Protein AF-0000000087535619 (afdb_homodimer)

Secondary structure (DSSP, 8-state):
--TTSEEEEEEEHHHHHHHHHTTSEE-GGGGSPP---HHHHHHHHHHHHTT----EEEEEE------TTS-TTPPPEEEEE-HHHHHHHHHHHH---EE-TT--EE---EEE-TT--TTS--EEE--HHHHH-TTSBS-GGGGGSTT--HHHHHHHHHHHSTT---TTHHHHHHHHHGGGG-EEEEEEE-TTB-HHHHHHHHHHHTTTS----HHHHHHHHHHH-TTTTHHHHHHHHHHHHHHHH-TTHHHHHHHH-HHHHTSHHHHHHGGGGG----S----HHHHHHHHHHHHH----HHHHHHHHTTB----SB--GGGB-HHHHHHHHHHHHHHHHHHHSHHHHHHHHHHHHHTT--SGGG---HHHHHHHHHHHHHHHHTT--HHHHHHHHHHHHHHHHHHTTTTTTHHHHHHHHHHHHHHH-HHHHHHHHHHHHS-HHIIIIIHHHHTT---SS-HHHHHHHHHHHHHTPBPTTSSSBHHHHHHTTPPPEESS-HHHHHHTT---HHHHT-GGGEE---HHHHHHHTT--HHHHHHHHHHHH-HHHHHHHHHHTT--GGGGS--TTHHHHHHHHHHHHHHHHHHHHHHH-/--TTSEEEEEEEHHHHHHHHHTTSEE-GGGGSPP---HHHHHHHHHHHHTT----EEEEEE------TTS-TTPPPEEEEE-HHHHHHHHHHHH---EE-TT--EE---EEE-TT--TTS--EEE--HHHHH-TTSBS-GGGGGSTT--HHHHHHHHHHHSTT---TTHHHHHHHHHGGGG-EEEEEEE-TTB-HHHHHHHHHHHTTTS----HHHHHHHHHHH-TTTTHHHHHHHHHHHHHHHH-TTHHHHHHHH-HHHHTSHHHHHHGGGGG----S----HHHHHHHHHHHHH----HHHHHHHHTTB----SB--GGGB-HHHHHHHHHHHHHHHHHHHSHHHHHHHHHHHHHTT--SGGG---HHHHHHHHHHHHHHHHTT--HHHHHHHHHHHHHHHHHHTTTTTTHHHHHHHHHHHHHHH-HHHHHHHHHHHHS-HHIIIIIHHHHTT---SS-HHHHHHHHHHHHHTPBPTTSSSBHHHHHHTTPPPEESS-HHHHHHTT---HHHHT-GGGEE---HHHHHHHTT--HHHHHHHHHHHH-HHHHHHHHHHTT--THHHH--TTHHHHHHHHHHHHHHHHHHHHHHH-

Structure (mmCIF, N/CA/C/O backbone):
data_AF-0000000087535619-model_v1
#
loop_
_entity.id
_entity.type
_entity.pdbx_description
1 polymer 'DUF262 domain-containing protein'
#
loop_
_atom_site.group_PDB
_atom_site.id
_atom_site.type_symbol
_atom_site.label_atom_id
_atom_site.label_alt_id
_atom_site.label_comp_id
_atom_site.label_asym_id
_atom_site.label_entity_id
_atom_site.label_seq_id
_atom_site.pdbx_PDB_ins_code
_atom_site.Cartn_x
_atom_site.Cartn_y
_atom_site.Cartn_z
_atom_site.occupancy
_atom_site.B_iso_or_equiv
_atom_site.auth_seq_id
_atom_site.auth_comp_id
_atom_site.auth_asym_id
_atom_site.auth_atom_id
_atom_site.pdbx_PDB_model_num
ATOM 1 N N . MET A 1 1 ? 30.078 15.594 -16.688 1 41.41 1 MET A N 1
ATOM 2 C CA . MET A 1 1 ? 29.141 14.672 -16.047 1 41.41 1 MET A CA 1
ATOM 3 C C . MET A 1 1 ? 28.625 15.25 -14.734 1 41.41 1 MET A C 1
ATOM 5 O O . MET A 1 1 ? 29.375 15.836 -13.969 1 41.41 1 MET A O 1
ATOM 9 N N . LYS A 1 2 ? 27.453 15.523 -14.711 1 54.81 2 LYS A N 1
ATOM 10 C CA . LYS A 1 2 ? 26.781 16 -13.508 1 54.81 2 LYS A CA 1
ATOM 11 C C . LYS A 1 2 ? 27.172 15.172 -12.289 1 54.81 2 LYS A C 1
ATOM 13 O O . LYS A 1 2 ? 26.312 14.641 -11.586 1 54.81 2 LYS A O 1
ATOM 18 N N . SER A 1 3 ? 28.438 14.633 -12.328 1 57.56 3 SER A N 1
ATOM 19 C CA . SER A 1 3 ? 29.031 13.609 -11.492 1 57.56 3 SER A CA 1
ATOM 20 C C . SER A 1 3 ? 29.047 14.023 -10.023 1 57.56 3 SER A C 1
ATOM 22 O O . SER A 1 3 ? 29.281 13.203 -9.141 1 57.56 3 SER A O 1
ATOM 24 N N . ASP A 1 4 ? 28.453 15.18 -9.711 1 75 4 ASP A N 1
ATOM 25 C CA . ASP A 1 4 ? 28.734 15.633 -8.352 1 75 4 ASP A CA 1
ATOM 26 C C . ASP A 1 4 ? 27.453 15.711 -7.527 1 75 4 ASP A C 1
ATOM 28 O O . ASP A 1 4 ? 27.422 16.328 -6.465 1 75 4 ASP A O 1
ATOM 32 N N . ASN A 1 5 ? 26.422 14.93 -8.07 1 89.12 5 ASN A N 1
ATOM 33 C CA . ASN A 1 5 ? 25.141 15.109 -7.391 1 89.12 5 ASN A CA 1
ATOM 34 C C . ASN A 1 5 ? 24.984 14.141 -6.219 1 89.12 5 ASN A C 1
ATOM 36 O O . ASN A 1 5 ? 24.172 14.375 -5.324 1 89.12 5 ASN A O 1
ATOM 40 N N . TYR A 1 6 ? 25.75 13.07 -6.238 1 92.75 6 TYR A N 1
ATOM 41 C CA . TYR A 1 6 ? 25.641 12.133 -5.129 1 92.75 6 TYR A CA 1
ATOM 42 C C . TYR A 1 6 ? 26.891 11.258 -5.035 1 92.75 6 TYR A C 1
ATOM 44 O O . TYR A 1 6 ? 27.703 11.227 -5.961 1 92.75 6 TYR A O 1
ATOM 52 N N . LYS A 1 7 ? 27.141 10.688 -3.967 1 93.69 7 LYS A N 1
ATOM 53 C CA . LYS A 1 7 ? 28.203 9.711 -3.717 1 93.69 7 LYS A CA 1
ATOM 54 C C . LYS A 1 7 ? 27.656 8.492 -2.982 1 93.69 7 LYS A C 1
ATOM 56 O O . LYS A 1 7 ? 26.75 8.602 -2.162 1 93.69 7 LYS A O 1
ATOM 61 N N . ILE A 1 8 ? 28.172 7.289 -3.355 1 94.56 8 ILE A N 1
ATOM 62 C CA . ILE A 1 8 ? 27.812 6.055 -2.668 1 94.56 8 ILE A CA 1
ATOM 63 C C . ILE A 1 8 ? 28.906 5.676 -1.682 1 94.56 8 ILE A C 1
ATOM 65 O O . ILE A 1 8 ? 30.094 5.613 -2.049 1 94.56 8 ILE A O 1
ATOM 69 N N . THR A 1 9 ? 28.547 5.527 -0.425 1 94.31 9 THR A N 1
ATOM 70 C CA . THR A 1 9 ? 29.5 5.172 0.62 1 94.31 9 THR A CA 1
ATOM 71 C C . THR A 1 9 ? 28.875 4.211 1.622 1 94.31 9 THR A C 1
ATOM 73 O O . THR A 1 9 ? 27.828 3.623 1.352 1 94.31 9 THR A O 1
ATOM 76 N N . GLN A 1 10 ? 29.594 3.828 2.637 1 95.56 10 GLN A N 1
ATOM 77 C CA . GLN A 1 10 ? 29.062 2.98 3.699 1 95.56 10 GLN A CA 1
ATOM 78 C C . GLN A 1 10 ? 29.484 3.492 5.074 1 95.56 10 GLN A C 1
ATOM 80 O O . GLN A 1 10 ? 30.562 4.082 5.219 1 95.56 10 GLN A O 1
ATOM 85 N N . TYR A 1 11 ? 28.609 3.412 6.055 1 95.88 11 TYR A N 1
ATOM 86 C CA . TYR A 1 11 ? 28.875 3.721 7.457 1 95.88 11 TYR A CA 1
ATOM 87 C C . TYR A 1 11 ? 28.594 2.51 8.336 1 95.88 11 TYR A C 1
ATOM 89 O O . TYR A 1 11 ? 27.703 1.706 8.047 1 95.88 11 TYR A O 1
ATOM 97 N N . SER A 1 12 ? 29.406 2.371 9.375 1 96.81 12 SER A N 1
ATOM 98 C CA . SER A 1 12 ? 29.031 1.386 10.391 1 96.81 12 SER A CA 1
ATOM 99 C C . SER A 1 12 ? 27.828 1.844 11.195 1 96.81 12 SER A C 1
ATOM 101 O O . SER A 1 12 ? 27.516 3.037 11.242 1 96.81 12 SER A O 1
ATOM 103 N N . VAL A 1 13 ? 27.141 0.884 11.805 1 96.94 13 VAL A N 1
ATOM 104 C CA . VAL A 1 13 ? 26.016 1.214 12.672 1 96.94 13 VAL A CA 1
ATOM 105 C C . VAL A 1 13 ? 26.484 2.174 13.766 1 96.94 13 VAL A C 1
ATOM 107 O O . VAL A 1 13 ? 25.797 3.16 14.062 1 96.94 13 VAL A O 1
ATOM 110 N N . SER A 1 14 ? 27.656 1.92 14.305 1 96.5 14 SER A N 1
ATOM 111 C CA . SER A 1 14 ? 28.203 2.781 15.344 1 96.5 14 SER A CA 1
ATOM 112 C C . SER A 1 14 ? 28.406 4.203 14.836 1 96.5 14 SER A C 1
ATOM 114 O O . SER A 1 14 ? 28.094 5.172 15.531 1 96.5 14 SER A O 1
ATOM 116 N N . SER A 1 15 ? 28.906 4.367 13.633 1 95.44 15 SER A N 1
ATOM 117 C CA . SER A 1 15 ? 29.125 5.684 13.047 1 95.44 15 SER A CA 1
ATOM 118 C C . SER A 1 15 ? 27.812 6.43 12.844 1 95.44 15 SER A C 1
ATOM 120 O O . SER A 1 15 ? 27.734 7.625 13.125 1 95.44 15 SER A O 1
ATOM 122 N N . ILE A 1 16 ? 26.844 5.746 12.383 1 95.25 16 ILE A N 1
ATOM 123 C CA . ILE A 1 16 ? 25.531 6.344 12.133 1 95.25 16 ILE A CA 1
ATOM 124 C C . ILE A 1 16 ? 24.953 6.875 13.438 1 95.25 16 ILE A C 1
ATOM 126 O O . ILE A 1 16 ? 24.484 8.016 13.5 1 95.25 16 ILE A O 1
ATOM 130 N N . LEU A 1 17 ? 25 6.043 14.492 1 94.38 17 LEU A N 1
ATOM 131 C CA . LEU A 1 17 ? 24.469 6.438 15.789 1 94.38 17 LEU A CA 1
ATOM 132 C C . LEU A 1 17 ? 25.219 7.641 16.344 1 94.38 17 LEU A C 1
ATOM 134 O O . LEU A 1 17 ? 24.609 8.57 16.875 1 94.38 17 LEU A O 1
ATOM 138 N N . ASN A 1 18 ? 26.516 7.637 16.156 1 92.5 18 ASN A N 1
ATOM 139 C CA . ASN A 1 18 ? 27.344 8.75 16.625 1 92.5 18 ASN A CA 1
ATOM 140 C C . ASN A 1 18 ? 27.016 10.031 15.859 1 92.5 18 ASN A C 1
ATOM 142 O O . ASN A 1 18 ? 26.938 11.109 16.453 1 92.5 18 ASN A O 1
ATOM 146 N N . TYR A 1 19 ? 26.812 9.891 14.555 1 89.44 19 TYR A N 1
ATOM 147 C CA . TYR A 1 19 ? 26.5 11.055 13.727 1 89.44 19 TYR A CA 1
ATOM 148 C C . TYR A 1 19 ? 25.172 11.664 14.148 1 89.44 19 TYR A C 1
ATOM 150 O O . TYR A 1 19 ? 25.016 12.891 14.18 1 89.44 19 TYR A O 1
ATOM 158 N N . VAL A 1 20 ? 24.25 10.891 14.531 1 86.19 20 VAL A N 1
ATOM 159 C CA . VAL A 1 20 ? 22.922 11.375 14.93 1 86.19 20 VAL A CA 1
ATOM 160 C C . VAL A 1 20 ? 23 11.992 16.328 1 86.19 20 VAL A C 1
ATOM 162 O O . VAL A 1 20 ? 22.484 13.094 16.547 1 86.19 20 VAL A O 1
ATOM 165 N N . GLU A 1 21 ? 23.703 11.344 17.188 1 85.06 21 GLU A N 1
ATOM 166 C CA . GLU A 1 21 ? 23.828 11.828 18.547 1 85.06 21 GLU A CA 1
ATOM 167 C C . GLU A 1 21 ? 24.562 13.172 18.609 1 85.06 21 GLU A C 1
ATOM 169 O O . GLU A 1 21 ? 24.25 14.023 19.438 1 85.06 21 GLU A O 1
ATOM 174 N N . ASN A 1 22 ? 25.484 13.305 17.656 1 81.12 22 ASN A N 1
ATOM 175 C CA . ASN A 1 22 ? 26.266 14.539 17.641 1 81.12 22 ASN A CA 1
ATOM 176 C C . ASN A 1 22 ? 25.656 15.57 16.703 1 81.12 22 ASN A C 1
ATOM 178 O O . ASN A 1 22 ? 26.328 16.531 16.312 1 81.12 22 ASN A O 1
ATOM 182 N N . SER A 1 23 ? 24.453 15.289 16.156 1 75.5 23 SER A N 1
ATOM 183 C CA . SER A 1 23 ? 23.672 16.219 15.336 1 75.5 23 SER A CA 1
ATOM 184 C C . SER A 1 23 ? 24.344 16.469 13.992 1 75.5 23 SER A C 1
ATOM 186 O O . SER A 1 23 ? 24.188 17.547 13.406 1 75.5 23 SER A O 1
ATOM 188 N N . GLN A 1 24 ? 25.219 15.547 13.664 1 78.38 24 GLN A N 1
ATOM 189 C CA . GLN A 1 24 ? 25.797 15.625 12.336 1 78.38 24 GLN A CA 1
ATOM 190 C C . GLN A 1 24 ? 24.812 15.133 11.273 1 78.38 24 GLN A C 1
ATOM 192 O O . GLN A 1 24 ? 24.859 15.57 10.125 1 78.38 24 GLN A O 1
ATOM 197 N N . ILE A 1 25 ? 24 14.242 11.688 1 80.12 25 ILE A N 1
ATOM 198 C CA . ILE A 1 25 ? 22.875 13.805 10.859 1 80.12 25 ILE A CA 1
ATOM 199 C C . ILE A 1 25 ? 21.562 14.094 11.586 1 80.12 25 ILE A C 1
ATOM 201 O O . ILE A 1 25 ? 21.344 13.633 12.711 1 80.12 25 ILE A O 1
ATOM 205 N N . ALA A 1 26 ? 20.828 14.891 10.914 1 76.25 26 ALA A N 1
ATOM 206 C CA . ALA A 1 26 ? 19.516 15.188 11.477 1 76.25 26 ALA A CA 1
ATOM 207 C C . ALA A 1 26 ? 18.453 14.227 10.953 1 76.25 26 ALA A C 1
ATOM 209 O O . ALA A 1 26 ? 18.469 13.859 9.773 1 76.25 26 ALA A O 1
ATOM 210 N N . ILE A 1 27 ? 17.547 13.773 11.797 1 72.94 27 ILE A N 1
ATOM 211 C CA . ILE A 1 27 ? 16.422 12.938 11.422 1 72.94 27 ILE A CA 1
ATOM 212 C C . ILE A 1 27 ? 15.133 13.758 11.453 1 72.94 27 ILE A C 1
ATOM 214 O O . ILE A 1 27 ? 14.672 14.164 12.523 1 72.94 27 ILE A O 1
ATOM 218 N N . PRO A 1 28 ? 14.672 13.992 10.227 1 59.19 28 PRO A N 1
ATOM 219 C CA . PRO A 1 28 ? 13.461 14.812 10.203 1 59.19 28 PRO A CA 1
ATOM 220 C C . PRO A 1 28 ? 12.367 14.281 11.125 1 59.19 28 PRO A C 1
ATOM 222 O O . PRO A 1 28 ? 11.68 15.062 11.789 1 59.19 28 PRO A O 1
ATOM 225 N N . GLU A 1 29 ? 12.047 12.844 11.047 1 53.56 29 GLU A N 1
ATOM 226 C CA . GLU A 1 29 ? 10.883 12.25 11.695 1 53.56 29 GLU A CA 1
ATOM 227 C C . GLU A 1 29 ? 11.094 12.125 13.203 1 53.56 29 GLU A C 1
ATOM 229 O O . GLU A 1 29 ? 10.242 11.594 13.914 1 53.56 29 GLU A O 1
ATOM 234 N N . ILE A 1 30 ? 12.25 12.43 13.766 1 46.94 30 ILE A N 1
ATOM 235 C CA . ILE A 1 30 ? 12.344 12.211 15.203 1 46.94 30 ILE A CA 1
ATOM 236 C C . ILE A 1 30 ? 11.141 12.836 15.906 1 46.94 30 ILE A C 1
ATOM 238 O O . ILE A 1 30 ? 10.68 12.328 16.938 1 46.94 30 ILE A O 1
ATOM 242 N N . GLN A 1 31 ? 10.578 13.75 15.188 1 47.38 31 GLN A N 1
ATOM 243 C CA . GLN A 1 31 ? 9.477 14.406 15.875 1 47.38 31 GLN A CA 1
ATOM 244 C C . GLN A 1 31 ? 8.125 13.859 15.406 1 47.38 31 GLN A C 1
ATOM 246 O O . GLN A 1 31 ? 7.074 14.391 15.766 1 4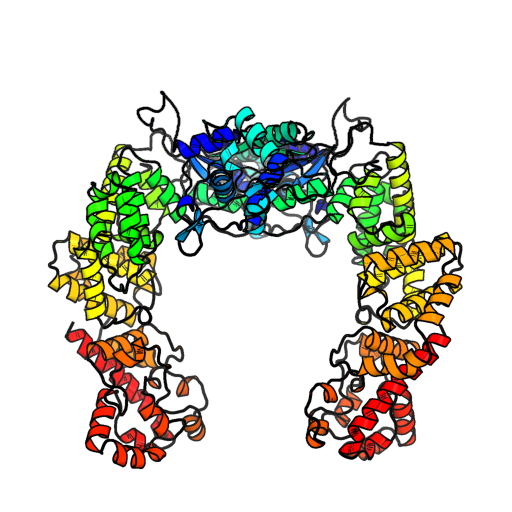7.38 31 GLN A O 1
ATOM 251 N N . ARG A 1 32 ? 8.219 12.789 14.539 1 58.06 32 ARG A N 1
ATOM 252 C CA . ARG A 1 32 ? 6.969 12.133 14.156 1 58.06 32 ARG A CA 1
ATOM 253 C C . ARG A 1 32 ? 6.789 10.812 14.898 1 58.06 32 ARG A C 1
ATOM 255 O O . ARG A 1 32 ? 7.766 10.227 15.367 1 58.06 32 ARG A O 1
ATOM 262 N N . PRO A 1 33 ? 5.586 10.625 15.078 1 65.12 33 PRO A N 1
ATOM 263 C CA . PRO A 1 33 ? 5.352 9.32 15.711 1 65.12 33 PRO A CA 1
ATOM 264 C C . PRO A 1 33 ? 6.105 8.188 15.016 1 65.12 33 PRO A C 1
ATOM 266 O O . PRO A 1 33 ? 6.211 8.172 13.789 1 65.12 33 PRO A O 1
ATOM 269 N N . PHE A 1 34 ? 6.918 7.57 15.852 1 80.06 34 PHE A N 1
ATOM 270 C CA . PHE A 1 34 ? 7.57 6.352 15.398 1 80.06 34 PHE A CA 1
ATOM 271 C C . PHE A 1 34 ? 6.547 5.336 14.906 1 80.06 34 PHE A C 1
ATOM 273 O O . PHE A 1 34 ? 5.598 5.008 15.625 1 80.06 34 PHE A O 1
ATOM 280 N N . VAL A 1 35 ? 6.684 4.848 13.664 1 72.81 35 VAL A N 1
ATOM 281 C CA . VAL A 1 35 ? 5.598 4.09 13.047 1 72.81 35 VAL A CA 1
ATOM 282 C C . VAL A 1 35 ? 5.855 2.594 13.211 1 72.81 35 VAL A C 1
ATOM 284 O O . VAL A 1 35 ? 4.93 1.783 13.109 1 72.81 35 VAL A O 1
ATOM 287 N N . TRP A 1 36 ? 7.09 2.154 13.453 1 83.19 36 TRP A N 1
ATOM 288 C CA . TRP A 1 36 ? 7.379 0.731 13.586 1 83.19 36 TRP A CA 1
ATOM 289 C C . TRP A 1 36 ? 6.809 0.183 14.891 1 83.19 36 TRP A C 1
ATOM 291 O O . TRP A 1 36 ? 6.855 0.851 15.93 1 83.19 36 TRP A O 1
ATOM 301 N N . LYS A 1 37 ? 6.355 -1.016 14.867 1 82.31 37 LYS A N 1
ATOM 302 C CA . LYS A 1 37 ? 6.016 -1.751 16.078 1 82.31 37 LYS A CA 1
ATOM 303 C C . LYS A 1 37 ? 7.254 -2.4 16.688 1 82.31 37 LYS A C 1
ATOM 305 O O . LYS A 1 37 ? 8.297 -2.496 16.047 1 82.31 37 LYS A O 1
ATOM 310 N N . GLY A 1 38 ? 7.059 -2.77 17.938 1 89.88 38 GLY A N 1
ATOM 311 C CA . GLY A 1 38 ? 8.172 -3.406 18.625 1 89.88 38 GLY A CA 1
ATOM 312 C C . GLY A 1 38 ? 8.734 -4.598 17.875 1 89.88 38 GLY A C 1
ATOM 313 O O . GLY A 1 38 ? 9.953 -4.816 17.891 1 89.88 38 GLY A O 1
ATOM 314 N N . GLU A 1 39 ? 7.918 -5.273 17.125 1 89.12 39 GLU A N 1
ATOM 315 C CA . GLU A 1 39 ? 8.336 -6.48 16.422 1 89.12 39 GLU A CA 1
ATOM 316 C C . GLU A 1 39 ? 9.281 -6.148 15.273 1 89.12 39 GLU A C 1
ATOM 318 O O . GLU A 1 39 ? 10.188 -6.918 14.961 1 89.12 39 GLU A O 1
ATOM 323 N N . GLU A 1 40 ? 9.023 -5.062 14.602 1 87.38 40 GLU A N 1
ATOM 324 C CA . GLU A 1 40 ? 9.922 -4.641 13.531 1 87.38 40 GLU A CA 1
ATOM 325 C C . GLU A 1 40 ? 11.289 -4.246 14.078 1 87.38 40 GLU A C 1
ATOM 327 O O . GLU A 1 40 ? 12.32 -4.531 13.461 1 87.38 40 GLU A O 1
ATOM 332 N N . VAL A 1 41 ? 11.258 -3.645 15.219 1 93.75 41 VAL A N 1
ATOM 333 C CA . VAL A 1 41 ? 12.508 -3.27 15.875 1 93.75 41 VAL A CA 1
ATOM 334 C C . VAL A 1 41 ? 13.281 -4.523 16.266 1 93.75 41 VAL A C 1
ATOM 336 O O . VAL A 1 41 ? 14.492 -4.617 16.031 1 93.75 41 VAL A O 1
ATOM 339 N N . ARG A 1 42 ? 12.547 -5.434 16.844 1 93.94 42 ARG A N 1
ATOM 340 C CA . ARG A 1 42 ? 13.141 -6.707 17.234 1 93.94 42 ARG A CA 1
ATOM 341 C C . ARG A 1 42 ? 13.758 -7.41 16.031 1 93.94 42 ARG A C 1
ATOM 343 O O . ARG A 1 42 ? 14.875 -7.922 16.109 1 93.94 42 ARG A O 1
ATOM 350 N N . ALA A 1 43 ? 13.055 -7.43 14.945 1 90.88 43 ALA A N 1
ATOM 351 C CA . ALA A 1 43 ? 13.531 -8.086 13.727 1 90.88 43 ALA A CA 1
ATOM 352 C C . ALA A 1 43 ? 14.797 -7.418 13.203 1 90.88 43 ALA A C 1
ATOM 354 O O . ALA A 1 43 ? 15.703 -8.094 12.711 1 90.88 43 ALA A O 1
ATOM 355 N N . LEU A 1 44 ? 14.852 -6.105 13.25 1 94.19 44 LEU A N 1
ATOM 356 C CA . LEU A 1 44 ? 16.031 -5.359 12.836 1 94.19 44 LEU A CA 1
ATOM 357 C C . LEU A 1 44 ? 17.25 -5.785 13.656 1 94.19 44 LEU A C 1
ATOM 359 O O . LEU A 1 44 ? 18.312 -6.047 13.094 1 94.19 44 LEU A O 1
ATOM 363 N N . ILE A 1 45 ? 17.094 -5.922 14.938 1 96.06 45 ILE A N 1
ATOM 364 C CA . ILE A 1 45 ? 18.188 -6.309 15.828 1 96.06 45 ILE A CA 1
ATOM 365 C C . ILE A 1 45 ? 18.609 -7.746 15.539 1 96.06 45 ILE A C 1
ATOM 367 O O . ILE A 1 45 ? 19.797 -8.055 15.484 1 96.06 45 ILE A O 1
ATOM 371 N N . ASP A 1 46 ? 17.609 -8.523 15.391 1 93.88 46 ASP A N 1
ATOM 372 C CA . ASP A 1 46 ? 17.891 -9.914 15.062 1 93.88 46 ASP A CA 1
ATOM 373 C C . ASP A 1 46 ? 18.688 -10.023 13.766 1 93.88 46 ASP A C 1
ATOM 375 O O . ASP A 1 46 ? 19.594 -10.852 13.656 1 93.88 46 ASP A O 1
ATOM 379 N N . SER A 1 47 ? 18.297 -9.227 12.75 1 92.62 47 SER A N 1
ATOM 380 C CA . SER A 1 47 ? 19.047 -9.211 11.492 1 92.62 47 SER A CA 1
ATOM 381 C C . SER A 1 47 ? 20.516 -8.867 11.719 1 92.62 47 SER A C 1
ATOM 383 O O . SER A 1 47 ? 21.391 -9.555 11.211 1 92.62 47 SER A O 1
ATOM 385 N N . LEU A 1 48 ? 20.734 -7.906 12.484 1 95.94 48 LEU A N 1
ATOM 386 C CA . LEU A 1 48 ? 22.109 -7.484 12.758 1 95.94 48 LEU A CA 1
ATOM 387 C C . LEU A 1 48 ? 22.859 -8.57 13.516 1 95.94 48 LEU A C 1
ATOM 389 O O . LEU A 1 48 ? 24.031 -8.836 13.219 1 95.94 48 LEU A O 1
ATOM 393 N N . TYR A 1 49 ? 22.219 -9.18 14.453 1 95.44 49 TYR A N 1
ATOM 394 C CA . TYR A 1 49 ? 22.828 -10.242 15.242 1 95.44 49 TYR A CA 1
ATOM 395 C C . TYR A 1 49 ? 23.234 -11.414 14.352 1 95.44 49 TYR A C 1
ATOM 397 O O . TYR A 1 49 ? 24.297 -12.016 14.562 1 95.44 49 TYR A O 1
ATOM 405 N N . GLU A 1 50 ? 22.406 -11.695 13.383 1 91.25 50 GLU A N 1
ATOM 406 C CA . GLU A 1 50 ? 22.656 -12.812 12.477 1 91.25 50 GLU A CA 1
ATOM 407 C C . GLU A 1 50 ? 23.609 -12.422 11.359 1 91.25 50 GLU A C 1
ATOM 409 O O . GLU A 1 50 ? 23.953 -13.25 10.516 1 91.25 50 GLU A O 1
ATOM 414 N N . GLY A 1 51 ? 23.969 -11.148 11.32 1 93.62 51 GLY A N 1
ATOM 415 C CA . GLY A 1 51 ? 24.922 -10.672 10.32 1 93.62 51 GLY A CA 1
ATOM 416 C C . GLY A 1 51 ? 24.266 -10.391 8.977 1 93.62 51 GLY A C 1
ATOM 417 O O . GLY A 1 51 ? 24.906 -10.562 7.934 1 93.62 51 GLY A O 1
ATOM 418 N N . TYR A 1 52 ? 22.984 -10.07 8.938 1 92.38 52 TYR A N 1
ATOM 419 C CA . TYR A 1 52 ? 22.281 -9.742 7.707 1 92.38 52 TYR A CA 1
ATOM 420 C C . TYR A 1 52 ? 22.312 -8.242 7.438 1 92.38 52 TYR A C 1
ATOM 422 O O . TYR A 1 52 ? 22.406 -7.438 8.367 1 92.38 52 TYR A O 1
ATOM 430 N N . PRO A 1 53 ? 22.281 -7.902 6.117 1 93.69 53 PRO A N 1
ATOM 431 C CA . PRO A 1 53 ? 22.188 -6.469 5.824 1 93.69 53 PRO A CA 1
ATOM 432 C C . PRO A 1 53 ? 20.828 -5.883 6.211 1 93.69 53 PRO A C 1
ATOM 434 O O . PRO A 1 53 ? 19.844 -6.609 6.289 1 93.69 53 PRO A O 1
ATOM 437 N N . ILE A 1 54 ? 20.812 -4.613 6.445 1 93.19 54 ILE A N 1
ATOM 438 C CA . ILE A 1 54 ? 19.562 -3.996 6.859 1 93.19 54 ILE A CA 1
ATOM 439 C C . ILE A 1 54 ? 19.141 -2.938 5.836 1 93.19 54 ILE A C 1
ATOM 441 O O . ILE A 1 54 ? 18.375 -2.025 6.156 1 93.19 54 ILE A O 1
ATOM 445 N N . GLY A 1 55 ? 19.656 -3.004 4.613 1 91.44 55 GLY A N 1
ATOM 446 C CA . GLY A 1 55 ? 19.297 -2.057 3.57 1 91.44 55 GLY A CA 1
ATOM 447 C C . GLY A 1 55 ? 20.281 -0.916 3.436 1 91.44 55 GLY A C 1
ATOM 448 O O . GLY A 1 55 ? 21.484 -1.106 3.619 1 91.44 55 GLY A O 1
ATOM 449 N N . TYR A 1 56 ? 19.828 0.228 2.908 1 93.19 56 TYR A N 1
ATOM 450 C CA . TYR A 1 56 ? 20.672 1.408 2.723 1 93.19 56 TYR A CA 1
ATOM 451 C C . TYR A 1 56 ? 19.953 2.666 3.203 1 93.19 56 TYR A C 1
ATOM 453 O O . TYR A 1 56 ? 18.75 2.637 3.482 1 93.19 56 TYR A O 1
ATOM 461 N N . LEU A 1 57 ? 20.75 3.717 3.379 1 93.81 57 LEU A N 1
ATOM 462 C CA . LEU A 1 57 ? 20.234 5.02 3.797 1 93.81 57 LEU A CA 1
ATOM 463 C C . LEU A 1 57 ? 20.5 6.07 2.721 1 93.81 57 LEU A C 1
ATOM 465 O O . LEU A 1 57 ? 21.391 5.914 1.893 1 93.81 57 LEU A O 1
ATOM 469 N N . ILE A 1 58 ? 19.703 7.094 2.697 1 91.31 58 ILE A N 1
ATOM 470 C CA . ILE A 1 58 ? 19.953 8.266 1.866 1 91.31 58 ILE A CA 1
ATOM 471 C C . ILE A 1 58 ? 20.078 9.508 2.75 1 91.31 58 ILE A C 1
ATOM 473 O O . ILE A 1 58 ? 19.188 9.789 3.564 1 91.31 58 ILE A O 1
ATOM 477 N N . VAL A 1 59 ? 21.188 10.211 2.652 1 91.56 59 VAL A N 1
ATOM 478 C CA . VAL A 1 59 ? 21.406 11.445 3.402 1 91.56 59 VAL A CA 1
ATOM 479 C C . VAL A 1 59 ? 21.641 12.602 2.438 1 91.56 59 VAL A C 1
ATOM 481 O O . VAL A 1 59 ? 22.141 12.398 1.329 1 91.56 59 VAL A O 1
ATOM 484 N N . TRP A 1 60 ? 21.234 13.812 2.771 1 87.19 60 TRP A N 1
ATOM 485 C CA . TRP A 1 60 ? 21.406 15.031 1.992 1 87.19 60 TRP A CA 1
ATOM 486 C C . TRP A 1 60 ? 22.344 16 2.705 1 87.19 60 TRP A C 1
ATOM 488 O O . TRP A 1 60 ? 22.109 16.359 3.863 1 87.19 60 TRP A O 1
ATOM 498 N N . GLN A 1 61 ? 23.375 16.375 1.983 1 81.19 61 GLN A N 1
ATOM 499 C CA . GLN A 1 61 ? 24.344 17.297 2.568 1 81.19 61 GLN A CA 1
ATOM 500 C C . GLN A 1 61 ? 23.797 18.719 2.607 1 81.19 61 GLN A C 1
ATOM 502 O O . GLN A 1 61 ? 23.234 19.203 1.62 1 81.19 61 GLN A O 1
ATOM 507 N N . ASN A 1 62 ? 23.359 19.312 3.66 1 63.06 62 ASN A N 1
ATOM 508 C CA . ASN A 1 62 ? 22.734 20.641 3.75 1 63.06 62 ASN A CA 1
ATOM 509 C C . ASN A 1 62 ? 23.734 21.75 3.451 1 63.06 62 ASN A C 1
ATOM 511 O O . ASN A 1 62 ? 23.406 22.719 2.77 1 63.06 62 ASN A O 1
ATOM 515 N N . SER A 1 63 ? 24.547 22.391 4.344 1 56.59 63 SER A N 1
ATOM 516 C CA . SER A 1 63 ? 25.375 23.578 4.152 1 56.59 63 SER A CA 1
ATOM 517 C C . SER A 1 63 ? 26.859 23.219 4.223 1 56.59 63 SER A C 1
ATOM 519 O O . SER A 1 63 ? 27.219 22.156 4.73 1 56.59 63 SER A O 1
ATOM 521 N N . GLN A 1 64 ? 27.656 24.016 3.332 1 47.91 64 GLN A N 1
ATOM 522 C CA . GLN A 1 64 ? 29.109 24.094 3.51 1 47.91 64 GLN A CA 1
ATOM 523 C C . GLN A 1 64 ? 29.469 24.5 4.934 1 47.91 64 GLN A C 1
ATOM 525 O O . GLN A 1 64 ? 30.641 24.672 5.258 1 47.91 64 GLN A O 1
ATOM 530 N N . VAL A 1 65 ? 28.609 24.938 5.688 1 38.91 65 VAL A N 1
ATOM 531 C CA . VAL A 1 65 ? 29.078 25.641 6.879 1 38.91 65 VAL A CA 1
ATOM 532 C C . VAL A 1 65 ? 29.75 24.656 7.832 1 38.91 65 VAL A C 1
ATOM 534 O O . VAL A 1 65 ? 29.172 23.625 8.195 1 38.91 65 VAL A O 1
ATOM 537 N N . ARG A 1 66 ? 30.891 25.016 7.973 1 42.16 66 ARG A N 1
ATOM 538 C CA . ARG A 1 66 ? 31.812 24.5 8.977 1 42.16 66 ARG A CA 1
ATOM 539 C C . ARG A 1 66 ? 31.266 24.719 10.383 1 42.16 66 ARG A C 1
ATOM 541 O O . ARG A 1 66 ? 30.875 25.828 10.742 1 42.16 66 ARG A O 1
ATOM 548 N N . VAL A 1 67 ? 30.453 23.797 11 1 38.62 67 VAL A N 1
ATOM 549 C CA . VAL A 1 67 ? 30.031 23.984 12.383 1 38.62 67 VAL A CA 1
ATOM 550 C C . VAL A 1 67 ? 31.25 24.234 13.266 1 38.62 67 VAL A C 1
ATOM 552 O O . VAL A 1 67 ? 32.25 23.484 13.195 1 38.62 67 VAL A O 1
ATOM 555 N N . ARG A 1 68 ? 31.484 25.312 14.086 1 34.31 68 ARG A N 1
ATOM 556 C CA . ARG A 1 68 ? 32.406 25.672 15.148 1 34.31 68 ARG A CA 1
ATOM 557 C C . ARG A 1 68 ? 32.312 24.719 16.328 1 34.31 68 ARG A C 1
ATOM 559 O O . ARG A 1 68 ? 31.203 24.422 16.797 1 34.31 68 ARG A O 1
ATOM 566 N N . GLY A 1 69 ? 33.5 23.844 16.594 1 36.44 69 GLY A N 1
ATOM 567 C CA . GLY A 1 69 ? 33.844 22.875 17.609 1 36.44 69 GLY A CA 1
ATOM 568 C C . GLY A 1 69 ? 33.969 21.453 17.078 1 36.44 69 GLY A C 1
ATOM 569 O O . GLY A 1 69 ? 34.25 20.531 17.828 1 36.44 69 GLY A O 1
ATOM 570 N N . PHE A 1 70 ? 33.031 21.188 16.109 1 38.44 70 PHE A N 1
ATOM 571 C CA . PHE A 1 70 ? 33.406 19.938 15.484 1 38.44 70 PHE A CA 1
ATOM 572 C C . PHE A 1 70 ? 34.719 20.094 14.688 1 38.44 70 PHE A C 1
ATOM 574 O O . PHE A 1 70 ? 35.031 21.203 14.219 1 38.44 70 PHE A O 1
ATOM 581 N N . GLY A 1 71 ? 35.719 19.406 14.969 1 33.22 71 GLY A N 1
ATOM 582 C CA . GLY A 1 71 ? 36.938 19.531 14.18 1 33.22 71 GLY A CA 1
ATOM 583 C C . GLY A 1 71 ? 36.688 20.125 12.805 1 33.22 71 GLY A C 1
ATOM 584 O O . GLY A 1 71 ? 35.531 20.344 12.414 1 33.22 71 GLY A O 1
ATOM 585 N N . LYS A 1 72 ? 37.656 20.703 11.977 1 39.34 72 LYS A N 1
ATOM 586 C CA . LYS A 1 72 ? 37.844 21.578 10.828 1 39.34 72 LYS A CA 1
ATOM 587 C C . LYS A 1 72 ? 36.656 21.5 9.883 1 39.34 72 LYS A C 1
ATOM 589 O O . LYS A 1 72 ? 36.312 22.484 9.203 1 39.34 72 LYS A O 1
ATOM 594 N N . GLY A 1 73 ? 36 20.25 9.156 1 40.62 73 GLY A N 1
ATOM 595 C CA . GLY A 1 73 ? 35.438 20.016 7.832 1 40.62 73 GLY A CA 1
ATOM 596 C C . GLY A 1 73 ? 34.062 19.391 7.871 1 40.62 73 GLY A C 1
ATOM 597 O O . GLY A 1 73 ? 33.562 18.938 6.844 1 40.62 73 GLY A O 1
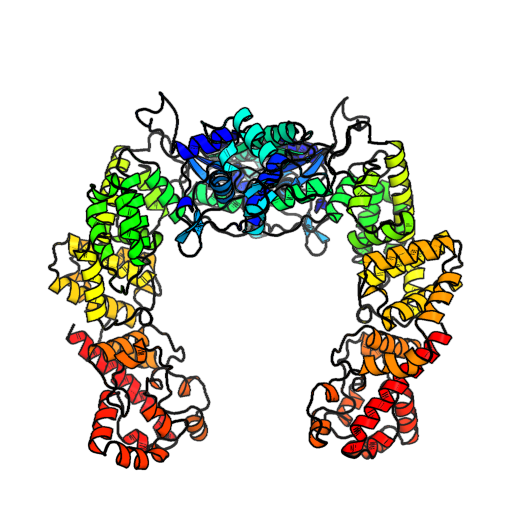ATOM 598 N N . GLY A 1 74 ? 33.375 18.969 8.938 1 50.78 74 GLY A N 1
ATOM 599 C CA . GLY A 1 74 ? 32.344 17.969 8.633 1 50.78 74 GLY A CA 1
ATOM 600 C C . GLY A 1 74 ? 30.984 18.562 8.359 1 50.78 74 GLY A C 1
ATOM 601 O O . GLY A 1 74 ? 30.578 19.516 9.016 1 50.78 74 GLY A O 1
ATOM 602 N N . THR A 1 75 ? 30.297 18.484 7.176 1 60.25 75 THR A N 1
ATOM 603 C CA . THR A 1 75 ? 29.016 18.922 6.633 1 60.25 75 THR A CA 1
ATOM 604 C C . THR A 1 75 ? 27.875 18.188 7.332 1 60.25 75 THR A C 1
ATOM 606 O O . THR A 1 75 ? 27.969 17 7.621 1 60.25 75 THR A O 1
ATOM 609 N N . LYS A 1 76 ? 26.859 19.062 7.98 1 74.62 76 LYS A N 1
ATOM 610 C CA . LYS A 1 76 ? 25.656 18.453 8.531 1 74.62 76 LYS A CA 1
ATOM 611 C C . LYS A 1 76 ? 24.812 17.797 7.438 1 74.62 76 LYS A C 1
ATOM 613 O O . LYS A 1 76 ? 24.781 18.281 6.305 1 74.62 76 LYS A O 1
ATOM 618 N N . LYS A 1 77 ? 24.328 16.656 7.793 1 85.25 77 LYS A N 1
ATOM 619 C CA . LYS A 1 77 ? 23.531 15.898 6.836 1 85.25 77 LYS A CA 1
ATOM 620 C C . LYS A 1 77 ? 22.109 15.68 7.355 1 85.25 77 LYS A C 1
ATOM 622 O O . LYS A 1 77 ? 21.859 15.758 8.562 1 85.25 77 LYS A O 1
ATOM 627 N N . ILE A 1 78 ? 21.234 15.609 6.461 1 81.94 78 ILE A N 1
ATOM 628 C CA . ILE A 1 78 ? 19.844 15.305 6.797 1 81.94 78 ILE A CA 1
ATOM 629 C C . ILE A 1 78 ? 19.484 13.906 6.301 1 81.94 78 ILE A C 1
ATOM 631 O O . ILE A 1 78 ? 19.734 13.578 5.137 1 81.94 78 ILE A O 1
ATOM 635 N N . LEU A 1 79 ? 18.984 13.094 7.207 1 87.69 79 LEU A N 1
ATOM 636 C CA . LEU A 1 79 ? 18.531 11.766 6.812 1 87.69 79 LEU A CA 1
ATOM 637 C C . LEU A 1 79 ? 17.234 11.836 6.023 1 87.69 79 LEU A C 1
ATOM 639 O O . LEU A 1 79 ? 16.203 12.273 6.547 1 87.69 79 LEU A O 1
ATOM 643 N N . ILE A 1 80 ? 17.328 11.398 4.77 1 80.31 80 ILE A N 1
ATOM 644 C CA . ILE A 1 80 ? 16.188 11.492 3.857 1 80.31 80 ILE A CA 1
ATOM 645 C C . ILE A 1 80 ? 15.43 10.164 3.846 1 80.31 80 ILE A C 1
ATOM 647 O O . ILE A 1 80 ? 14.203 10.148 3.73 1 80.31 80 ILE A O 1
ATOM 651 N N . ASP A 1 81 ? 16.141 9.078 3.904 1 83.38 81 ASP A N 1
ATOM 652 C CA . ASP A 1 81 ? 15.57 7.734 3.881 1 83.38 81 ASP A CA 1
ATOM 653 C C . ASP A 1 81 ? 16.219 6.852 4.949 1 83.38 81 ASP A C 1
ATOM 655 O O . ASP A 1 81 ? 17.422 6.926 5.184 1 83.38 81 ASP A O 1
ATOM 659 N N . GLY A 1 82 ? 15.383 6.02 5.543 1 88.06 82 GLY A N 1
ATOM 660 C CA . GLY A 1 82 ? 15.867 5.125 6.582 1 88.06 82 GLY A CA 1
ATOM 661 C C . GLY A 1 82 ? 15.625 5.656 7.984 1 88.06 82 GLY A C 1
ATOM 662 O O . GLY A 1 82 ? 16.234 5.176 8.945 1 88.06 82 GLY A O 1
ATOM 663 N N . GLN A 1 83 ? 14.797 6.59 8.117 1 83.88 83 GLN A N 1
ATOM 664 C CA . GLN A 1 83 ? 14.547 7.242 9.398 1 83.88 83 GLN A CA 1
ATOM 665 C C . GLN A 1 83 ? 14.039 6.25 10.43 1 83.88 83 GLN A C 1
ATOM 667 O O . GLN A 1 83 ? 14.484 6.254 11.578 1 83.88 83 GLN A O 1
ATOM 672 N N . GLN A 1 84 ? 13.133 5.387 10.008 1 84.06 84 GLN A N 1
ATOM 673 C CA . GLN A 1 84 ? 12.578 4.41 10.938 1 84.06 84 GLN A CA 1
ATOM 674 C C . GLN A 1 84 ? 13.648 3.438 11.422 1 84.06 84 GLN A C 1
ATOM 676 O O . GLN A 1 84 ? 13.695 3.104 12.609 1 84.06 84 GLN A O 1
ATOM 681 N N . ARG A 1 85 ? 14.523 3.072 10.508 1 90.88 85 ARG A N 1
ATOM 682 C CA . ARG A 1 85 ? 15.578 2.131 10.875 1 90.88 85 ARG A CA 1
ATOM 683 C C . ARG A 1 85 ? 16.547 2.756 11.867 1 90.88 85 ARG A C 1
ATOM 685 O O . ARG A 1 85 ? 16.906 2.129 12.867 1 90.88 85 ARG A O 1
ATOM 692 N N . VAL A 1 86 ? 16.922 3.961 11.586 1 93.06 86 VAL A N 1
ATOM 693 C CA . VAL A 1 86 ? 17.891 4.637 12.445 1 93.06 86 VAL A CA 1
ATOM 694 C C . VAL A 1 86 ? 17.25 4.922 13.805 1 93.06 86 VAL A C 1
ATOM 696 O O . VAL A 1 86 ? 17.875 4.719 14.852 1 93.06 86 VAL A O 1
ATOM 699 N N . THR A 1 87 ? 16.047 5.371 13.789 1 89.88 87 THR A N 1
ATOM 700 C CA . THR A 1 87 ? 15.336 5.602 15.039 1 89.88 87 THR A CA 1
ATOM 701 C C . THR A 1 87 ? 15.195 4.305 15.828 1 89.88 87 THR A C 1
ATOM 703 O O . THR A 1 87 ? 15.367 4.297 17.047 1 89.88 87 THR A O 1
ATOM 706 N N . ALA A 1 88 ? 14.922 3.219 15.133 1 93.25 88 ALA A N 1
ATOM 707 C CA . ALA A 1 88 ? 14.828 1.909 15.773 1 93.25 88 ALA A CA 1
ATOM 708 C C . ALA A 1 88 ? 16.141 1.531 16.453 1 93.25 88 ALA A C 1
ATOM 710 O O . ALA A 1 88 ? 16.141 1.022 17.578 1 93.25 88 ALA A O 1
ATOM 711 N N . LEU A 1 89 ? 17.203 1.779 15.797 1 96.25 89 LEU A N 1
ATOM 712 C CA . LEU A 1 89 ? 18.531 1.477 16.344 1 96.25 89 LEU A CA 1
ATOM 713 C C . LEU A 1 89 ? 18.812 2.328 17.578 1 96.25 89 LEU A C 1
ATOM 715 O O . LEU A 1 89 ? 19.328 1.827 18.578 1 96.25 89 LEU A O 1
ATOM 719 N N . MET A 1 90 ? 18.469 3.604 17.5 1 94.38 90 MET A N 1
ATOM 720 C CA . MET A 1 90 ? 18.641 4.496 18.641 1 94.38 90 MET A CA 1
ATOM 721 C C . MET A 1 90 ? 17.828 4.027 19.844 1 94.38 90 MET A C 1
ATOM 723 O O . MET A 1 90 ? 18.328 4.012 20.969 1 94.38 90 MET A O 1
ATOM 727 N N . ALA A 1 91 ? 16.641 3.615 19.578 1 93.94 91 ALA A N 1
ATOM 728 C CA . ALA A 1 91 ? 15.758 3.164 20.641 1 93.94 91 ALA A CA 1
ATOM 729 C C . ALA A 1 91 ? 16.266 1.869 21.266 1 93.94 91 ALA A C 1
ATOM 731 O O . ALA A 1 91 ? 16.375 1.767 22.5 1 93.94 91 ALA A O 1
ATOM 732 N N . ALA A 1 92 ? 16.625 0.933 20.469 1 97.06 92 ALA A N 1
ATOM 733 C CA . ALA A 1 92 ? 16.969 -0.405 20.938 1 97.06 92 ALA A CA 1
ATOM 734 C C . ALA A 1 92 ? 18.359 -0.428 21.562 1 97.06 92 ALA A C 1
ATOM 736 O O . ALA A 1 92 ? 18.578 -1.076 22.578 1 97.06 92 ALA A O 1
ATOM 737 N N . LEU A 1 93 ? 19.344 0.298 21 1 97.38 93 LEU A N 1
ATOM 738 C CA . LEU A 1 93 ? 20.734 0.153 21.391 1 97.38 93 LEU A CA 1
ATOM 739 C C . LEU A 1 93 ? 21.141 1.244 22.391 1 97.38 93 LEU A C 1
ATOM 741 O O . LEU A 1 93 ? 22 1.023 23.25 1 97.38 93 LEU A O 1
ATOM 745 N N . LEU A 1 94 ? 20.562 2.43 22.219 1 95.31 94 LEU A N 1
ATOM 746 C CA . LEU A 1 94 ? 20.969 3.549 23.047 1 95.31 94 LEU A CA 1
ATOM 747 C C . LEU A 1 94 ? 19.922 3.865 24.109 1 95.31 94 LEU A C 1
ATOM 749 O O . LEU A 1 94 ? 20.125 4.734 24.953 1 95.31 94 LEU A O 1
ATOM 753 N N . GLY A 1 95 ? 18.766 3.24 24.016 1 94 95 GLY A N 1
ATOM 754 C CA . GLY A 1 95 ? 17.719 3.428 25.016 1 94 95 GLY A CA 1
ATOM 755 C C . GLY A 1 95 ? 16.969 4.734 24.859 1 94 95 GLY A C 1
ATOM 756 O O . GLY A 1 95 ? 16.375 5.242 25.812 1 94 95 GLY A O 1
ATOM 757 N N . LYS A 1 96 ? 16.984 5.273 23.672 1 90.44 96 LYS A N 1
ATOM 758 C CA . LYS A 1 96 ? 16.266 6.527 23.438 1 90.44 96 LYS A CA 1
ATOM 759 C C . LYS A 1 96 ? 14.766 6.297 23.344 1 90.44 96 LYS A C 1
ATOM 761 O O . LYS A 1 96 ? 14.32 5.266 22.828 1 90.44 96 LYS A O 1
ATOM 766 N N . GLU A 1 97 ? 14 7.199 23.812 1 88.25 97 GLU A N 1
ATOM 767 C CA . GLU A 1 97 ? 12.547 7.113 23.703 1 88.25 97 GLU A CA 1
ATOM 768 C C . GLU A 1 97 ? 12.07 7.57 22.328 1 88.25 97 GLU A C 1
ATOM 770 O O . GLU A 1 97 ? 12.75 8.344 21.656 1 88.25 97 GLU A O 1
ATOM 775 N N . VAL A 1 98 ? 10.938 6.988 21.922 1 84.06 98 VAL A N 1
ATOM 776 C CA . VAL A 1 98 ? 10.312 7.395 20.672 1 84.06 98 VAL A CA 1
ATOM 777 C C . VAL A 1 98 ? 8.914 7.945 20.953 1 84.06 98 VAL A C 1
ATOM 779 O O . VAL A 1 98 ? 8.367 7.75 22.031 1 84.06 98 VAL A O 1
ATOM 782 N N . LEU A 1 99 ? 8.406 8.695 19.969 1 72.25 99 LEU A N 1
ATOM 783 C CA . LEU A 1 99 ? 7.039 9.195 20.078 1 72.25 99 LEU A CA 1
ATOM 784 C C . LEU A 1 99 ? 6.055 8.242 19.422 1 72.25 99 LEU A C 1
ATOM 786 O O . LEU A 1 99 ? 6.312 7.738 18.328 1 72.25 99 LEU A O 1
ATOM 790 N N . ASP A 1 100 ? 4.996 7.883 20.094 1 71.38 100 ASP A N 1
ATOM 791 C CA . ASP A 1 100 ? 3.975 7.039 19.469 1 71.38 100 ASP A CA 1
ATOM 792 C C . ASP A 1 100 ? 2.967 7.875 18.688 1 71.38 100 ASP A C 1
ATOM 794 O O . ASP A 1 100 ? 3.17 9.078 18.5 1 71.38 100 ASP A O 1
ATOM 798 N N . GLU A 1 101 ? 1.907 7.273 18.188 1 60.03 101 GLU A N 1
ATOM 799 C CA . GLU A 1 101 ? 0.91 7.934 17.344 1 60.03 101 GLU A CA 1
ATOM 800 C C . GLU A 1 101 ? 0.207 9.055 18.094 1 60.03 101 GLU A C 1
ATOM 802 O O . GLU A 1 101 ? -0.269 10.016 17.5 1 60.03 101 GLU A O 1
ATOM 807 N N . GLN A 1 102 ? 0.207 8.93 19.453 1 54.69 102 GLN A N 1
ATOM 808 C CA . GLN A 1 102 ? -0.432 9.93 20.297 1 54.69 102 GLN A CA 1
ATOM 809 C C . GLN A 1 102 ? 0.589 10.93 20.828 1 54.69 102 GLN A C 1
ATOM 811 O O . GLN A 1 102 ? 0.287 11.711 21.734 1 54.69 102 GLN A O 1
ATOM 816 N N . TYR A 1 103 ? 1.901 10.766 20.281 1 56.31 103 TYR A N 1
ATOM 817 C CA . TYR A 1 103 ? 2.998 11.672 20.609 1 56.31 103 TYR A CA 1
ATOM 818 C C . TYR A 1 103 ? 3.414 11.516 22.078 1 56.31 103 TYR A C 1
ATOM 820 O O . TYR A 1 103 ? 3.826 12.484 22.703 1 56.31 103 TYR A O 1
ATOM 828 N N . GLN A 1 104 ? 3.076 10.453 22.562 1 64.62 104 GLN A N 1
ATOM 829 C CA . GLN A 1 104 ? 3.584 10.125 23.891 1 64.62 104 GLN A CA 1
ATOM 830 C C . GLN A 1 104 ? 4.945 9.445 23.812 1 64.62 104 GLN A C 1
ATOM 832 O O . GLN A 1 104 ? 5.184 8.633 22.922 1 64.62 104 GLN A O 1
ATOM 837 N N . SER A 1 105 ? 5.84 9.906 24.656 1 75.94 105 SER A N 1
ATOM 838 C CA . SER A 1 105 ? 7.16 9.289 24.719 1 75.94 105 SER A CA 1
ATOM 839 C C . SER A 1 105 ? 7.086 7.871 25.266 1 75.94 105 SER A C 1
ATOM 841 O O . SER A 1 105 ? 6.426 7.629 26.281 1 75.94 105 SER A O 1
ATOM 843 N N . CYS A 1 106 ? 7.609 6.984 24.531 1 82.94 106 CYS A N 1
ATOM 844 C CA . CYS A 1 106 ? 7.602 5.605 25 1 82.94 106 CYS A CA 1
ATOM 845 C C . CYS A 1 106 ? 8.945 4.934 24.75 1 82.94 106 CYS A C 1
ATOM 847 O O . CYS A 1 106 ? 9.688 5.336 23.844 1 82.94 106 CYS A O 1
ATOM 849 N N . ARG A 1 107 ? 9.227 3.941 25.609 1 90.62 107 ARG A N 1
ATOM 850 C CA . ARG A 1 107 ? 10.453 3.164 25.484 1 90.62 107 ARG A CA 1
ATOM 851 C C . ARG A 1 107 ? 10.195 1.845 24.766 1 90.62 107 ARG A C 1
ATOM 853 O O . ARG A 1 107 ? 9.227 1.144 25.078 1 90.62 107 ARG A O 1
ATOM 860 N N . ILE A 1 108 ? 11.023 1.6 23.781 1 92.88 108 ILE A N 1
ATOM 861 C CA . ILE A 1 108 ? 11.008 0.283 23.141 1 92.88 108 ILE A CA 1
ATOM 862 C C . ILE A 1 108 ? 12.195 -0.538 23.625 1 92.88 108 ILE A C 1
ATOM 864 O O . ILE A 1 108 ? 13.344 -0.227 23.312 1 92.88 108 ILE A O 1
ATOM 868 N N . ARG A 1 109 ? 11.891 -1.578 24.422 1 96.94 109 ARG A N 1
ATOM 869 C CA . ARG A 1 109 ? 12.945 -2.418 24.984 1 96.94 109 ARG A CA 1
ATOM 870 C C . ARG A 1 109 ? 12.984 -3.781 24.297 1 96.94 109 ARG A C 1
ATOM 872 O O . ARG A 1 109 ? 11.945 -4.445 24.172 1 96.94 109 ARG A O 1
ATOM 879 N N . ILE A 1 110 ? 14.117 -4.121 23.781 1 97.62 110 ILE A N 1
ATOM 880 C CA . ILE A 1 110 ? 14.305 -5.449 23.203 1 97.62 110 ILE A CA 1
ATOM 881 C C . ILE A 1 110 ? 15.016 -6.352 24.219 1 97.62 110 ILE A C 1
ATOM 883 O O . ILE A 1 110 ? 16.125 -6.051 24.656 1 97.62 110 ILE A O 1
ATOM 887 N N . ALA A 1 111 ? 14.32 -7.422 24.562 1 97.62 111 ALA A N 1
ATOM 888 C CA . ALA A 1 111 ? 14.867 -8.398 25.5 1 97.62 111 ALA A CA 1
ATOM 889 C C . ALA A 1 111 ? 15.781 -9.391 24.781 1 97.62 111 ALA A C 1
ATOM 891 O O . ALA A 1 111 ? 15.641 -9.617 23.578 1 97.62 111 ALA A O 1
ATOM 892 N N . PHE A 1 112 ? 16.734 -9.953 25.531 1 98.12 112 PHE A N 1
ATOM 893 C CA . PHE A 1 112 ? 17.766 -10.82 24.984 1 98.12 112 PHE A CA 1
ATOM 894 C C . PHE A 1 112 ? 18 -12.031 25.875 1 98.12 112 PHE A C 1
ATOM 896 O O . PHE A 1 112 ? 18.156 -11.898 27.094 1 98.12 112 PHE A O 1
ATOM 903 N N . ASN A 1 113 ? 17.891 -13.227 25.312 1 96.69 113 ASN A N 1
ATOM 904 C CA . ASN A 1 113 ? 18.234 -14.477 25.984 1 96.69 113 ASN A CA 1
ATOM 905 C C . ASN A 1 113 ? 19.594 -15.008 25.516 1 96.69 113 ASN A C 1
ATOM 907 O O . ASN A 1 113 ? 19.688 -15.672 24.484 1 96.69 113 ASN A O 1
ATOM 911 N N . PRO A 1 114 ? 20.609 -14.742 26.266 1 96.38 114 PRO A N 1
ATOM 912 C CA . PRO A 1 114 ? 21.953 -15.125 25.828 1 96.38 114 PRO A CA 1
ATOM 913 C C . PRO A 1 114 ? 22.156 -16.641 25.844 1 96.38 114 PRO A C 1
ATOM 915 O O . PRO A 1 114 ? 23.141 -17.125 25.281 1 96.38 114 PRO A O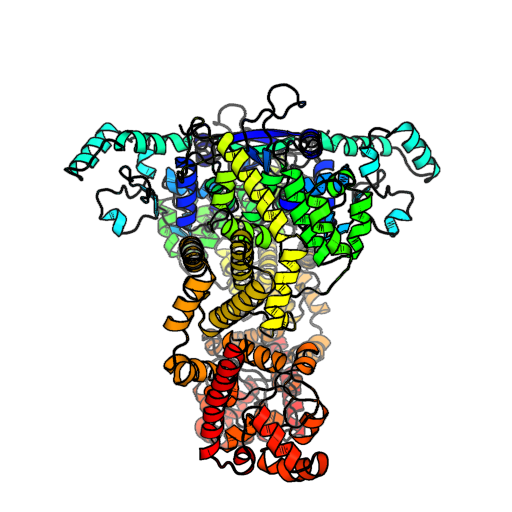 1
ATOM 918 N N . LEU A 1 115 ? 21.234 -17.391 26.438 1 95.06 115 LEU A N 1
ATOM 919 C CA . LEU A 1 115 ? 21.391 -18.844 26.531 1 95.06 115 LEU A CA 1
ATOM 920 C C . LEU A 1 115 ? 20.516 -19.547 25.5 1 95.06 115 LEU A C 1
ATOM 922 O O . LEU A 1 115 ? 20.438 -20.781 25.469 1 95.06 115 LEU A O 1
ATOM 926 N N . ALA A 1 116 ? 19.844 -18.688 24.656 1 92.25 116 ALA A N 1
ATOM 927 C CA . ALA A 1 116 ? 18.938 -19.266 23.656 1 92.25 116 ALA A CA 1
ATOM 928 C C . ALA A 1 116 ? 19.688 -20.234 22.75 1 92.25 116 ALA A C 1
ATOM 930 O O . ALA A 1 116 ? 20.812 -19.969 22.328 1 92.25 116 ALA A O 1
ATOM 931 N N . GLN A 1 117 ? 19.094 -21.406 22.516 1 82.56 117 GLN A N 1
ATOM 932 C CA . GLN A 1 117 ? 19.625 -22.406 21.594 1 82.56 117 GLN A CA 1
ATOM 933 C C . GLN A 1 117 ? 18.953 -22.328 20.234 1 82.56 117 GLN A C 1
ATOM 935 O O . GLN A 1 117 ? 18.062 -21.484 20.016 1 82.56 117 GLN A O 1
ATOM 940 N N . THR A 1 118 ? 19.531 -23.156 19.375 1 75.69 118 THR A N 1
ATOM 941 C CA . THR A 1 118 ? 18.953 -23.156 18.031 1 75.69 118 THR A CA 1
ATOM 942 C C . THR A 1 118 ? 17.469 -23.453 18.078 1 75.69 118 THR A C 1
ATOM 944 O O . THR A 1 118 ? 17.031 -24.422 18.719 1 75.69 118 THR A O 1
ATOM 947 N N . GLY A 1 119 ? 16.656 -22.625 17.531 1 70.75 119 GLY A N 1
ATOM 948 C CA . GLY A 1 119 ? 15.219 -22.797 17.531 1 70.75 119 GLY A CA 1
ATOM 949 C C . GLY A 1 119 ? 14.508 -21.938 18.562 1 70.75 119 GLY A C 1
ATOM 950 O O . GLY A 1 119 ? 13.312 -21.672 18.438 1 70.75 119 GLY A O 1
ATOM 951 N N . ASP A 1 120 ? 15.281 -21.516 19.609 1 79.12 120 ASP A N 1
ATOM 952 C CA . ASP A 1 120 ? 14.719 -20.656 20.656 1 79.12 120 ASP A CA 1
ATOM 953 C C . ASP A 1 120 ? 14.664 -19.203 20.203 1 79.12 120 ASP A C 1
ATOM 955 O O . ASP A 1 120 ? 15.422 -18.781 19.328 1 79.12 120 ASP A O 1
ATOM 959 N N . GLU A 1 121 ? 13.727 -18.547 20.844 1 85.81 121 GLU A N 1
ATOM 960 C CA . GLU A 1 121 ? 13.688 -17.109 20.641 1 85.81 121 GLU A CA 1
ATOM 961 C C . GLU A 1 121 ? 14.82 -16.406 21.391 1 85.81 121 GLU A C 1
ATOM 963 O O . GLU A 1 121 ? 14.961 -16.562 22.594 1 85.81 121 GLU A O 1
ATOM 968 N N . ARG A 1 122 ? 15.617 -15.781 20.672 1 94.19 122 ARG A N 1
ATOM 969 C CA . ARG A 1 122 ? 16.766 -15.102 21.281 1 94.19 122 ARG A CA 1
ATOM 970 C C . ARG A 1 122 ? 16.422 -13.656 21.625 1 94.19 122 ARG A C 1
ATOM 972 O O . ARG A 1 122 ? 16.984 -13.102 22.578 1 94.19 122 ARG A O 1
ATOM 979 N N . PHE A 1 123 ? 15.562 -13.039 20.844 1 95.94 123 PHE A N 1
ATOM 980 C CA . PHE A 1 123 ? 15.125 -11.664 21.062 1 95.94 123 PHE A CA 1
ATOM 981 C C . PHE A 1 123 ? 13.609 -11.586 21.156 1 95.94 123 PHE A C 1
ATOM 983 O O . PHE A 1 123 ? 12.898 -12.359 20.516 1 95.94 123 PHE A O 1
ATOM 990 N N . ALA A 1 124 ? 13.164 -10.648 21.984 1 94.19 124 ALA A N 1
ATOM 991 C CA . ALA A 1 124 ? 11.734 -10.391 22.125 1 94.19 124 ALA A CA 1
ATOM 992 C C . ALA A 1 124 ? 11.469 -8.945 22.516 1 94.19 124 ALA A C 1
ATOM 994 O O . ALA A 1 124 ? 12.336 -8.281 23.094 1 94.19 124 ALA A O 1
ATOM 995 N N . VAL A 1 125 ? 10.32 -8.453 22.062 1 94.31 125 VAL A N 1
ATOM 996 C CA . VAL A 1 125 ? 9.875 -7.199 22.656 1 94.31 125 VAL A CA 1
ATOM 997 C C . VAL A 1 125 ? 9.578 -7.402 24.141 1 94.31 125 VAL A C 1
ATOM 999 O O . VAL A 1 125 ? 8.75 -8.234 24.5 1 94.31 125 VAL A O 1
ATOM 1002 N N . CYS A 1 126 ? 10.25 -6.742 24.969 1 95.69 126 CYS A N 1
ATOM 1003 C CA . CYS A 1 126 ? 10.203 -6.992 26.406 1 95.69 126 CYS A CA 1
ATOM 1004 C C . CYS A 1 126 ? 8.797 -6.789 26.953 1 95.69 126 CYS A C 1
ATOM 1006 O O . CYS A 1 126 ? 8.148 -5.789 26.656 1 95.69 126 CYS A O 1
ATOM 1008 N N . ASP A 1 127 ? 8.32 -7.699 27.609 1 92.19 127 ASP A N 1
ATOM 1009 C CA . ASP A 1 127 ? 7.074 -7.609 28.359 1 92.19 127 ASP A CA 1
ATOM 1010 C C . ASP A 1 127 ? 7.258 -8.148 29.781 1 92.19 127 ASP A C 1
ATOM 1012 O O . ASP A 1 127 ? 8.383 -8.367 30.234 1 92.19 127 ASP A O 1
ATOM 1016 N N . GLU A 1 128 ? 6.219 -8.289 30.531 1 90.56 128 GLU A N 1
ATOM 1017 C CA . GLU A 1 128 ? 6.281 -8.688 31.938 1 90.56 128 GLU A CA 1
ATOM 1018 C C . GLU A 1 128 ? 6.902 -10.07 32.094 1 90.56 128 GLU A C 1
ATOM 1020 O O . GLU A 1 128 ? 7.648 -10.32 33.031 1 90.56 128 GLU A O 1
ATOM 1025 N N . LYS A 1 129 ? 6.602 -10.891 31.172 1 91.38 129 LYS A N 1
ATOM 1026 C CA . LYS A 1 129 ? 7.125 -12.258 31.203 1 91.38 129 LYS A CA 1
ATOM 1027 C C . LYS A 1 129 ? 8.648 -12.258 31.141 1 91.38 129 LYS A C 1
ATOM 1029 O O . LYS A 1 129 ? 9.305 -13.047 31.812 1 91.38 129 LYS A O 1
ATOM 1034 N N . HIS A 1 130 ? 9.234 -11.375 30.359 1 93.88 130 HIS A N 1
ATOM 1035 C CA . HIS A 1 130 ? 10.68 -11.305 30.188 1 93.88 130 HIS A CA 1
ATOM 1036 C C . HIS A 1 130 ? 11.336 -10.641 31.391 1 93.88 130 HIS A C 1
ATOM 1038 O O . HIS A 1 130 ? 12.445 -11.008 31.781 1 93.88 130 HIS A O 1
ATOM 1044 N N . GLU A 1 131 ? 10.57 -9.758 31.984 1 94.25 131 GLU A N 1
ATOM 1045 C CA . GLU A 1 131 ? 11.086 -9.07 33.156 1 94.25 131 GLU A CA 1
ATOM 1046 C C . GLU A 1 131 ? 11.156 -10.008 34.375 1 94.25 131 GLU A C 1
ATOM 1048 O O . GLU A 1 131 ? 12.031 -9.859 35.219 1 94.25 131 GLU A O 1
ATOM 1053 N N . GLN A 1 132 ? 10.242 -10.977 34.375 1 93.62 132 GLN A N 1
ATOM 1054 C CA . GLN A 1 132 ? 10.141 -11.875 35.531 1 93.62 132 GLN A CA 1
ATOM 1055 C C . GLN A 1 132 ? 11.039 -13.094 35.344 1 93.62 132 GLN A C 1
ATOM 1057 O O . GLN A 1 132 ? 11.297 -13.828 36.312 1 93.62 132 GLN A O 1
ATOM 1062 N N . ASP A 1 133 ? 11.531 -13.359 34.156 1 94.56 133 ASP A N 1
ATOM 1063 C CA . ASP A 1 133 ? 12.406 -14.492 33.875 1 94.56 133 ASP A CA 1
ATOM 1064 C C . ASP A 1 133 ? 13.875 -14.078 33.906 1 94.56 133 ASP A C 1
ATOM 1066 O O . ASP A 1 133 ? 14.336 -13.336 33.031 1 94.56 133 ASP A O 1
ATOM 1070 N N . SER A 1 134 ? 14.617 -14.625 34.844 1 94.69 134 SER A N 1
ATOM 1071 C CA . SER A 1 134 ? 16 -14.211 35.062 1 94.69 134 SER A CA 1
ATOM 1072 C C . SER A 1 134 ? 16.891 -14.609 33.906 1 94.69 134 SER A C 1
ATOM 1074 O O . SER A 1 134 ? 18.016 -14.102 33.781 1 94.69 134 SER A O 1
ATOM 1076 N N . LYS A 1 135 ? 16.453 -15.484 33.031 1 95 135 LYS A N 1
ATOM 1077 C CA . LYS A 1 135 ? 17.234 -15.906 31.859 1 95 135 LYS A CA 1
ATOM 1078 C C . LYS A 1 135 ? 17.312 -14.797 30.812 1 95 135 LYS A C 1
ATOM 1080 O O . LYS A 1 135 ? 18.25 -14.734 30.031 1 95 135 LYS A O 1
ATOM 1085 N N . TRP A 1 136 ? 16.281 -13.992 30.859 1 97.06 136 TRP A N 1
ATOM 1086 C CA . TRP A 1 136 ? 16.203 -12.914 29.891 1 97.06 136 TRP A CA 1
ATOM 1087 C C . TRP A 1 136 ? 16.797 -11.625 30.438 1 97.06 136 TRP A C 1
ATOM 1089 O O . TRP A 1 136 ? 16.641 -11.32 31.625 1 97.06 136 TRP A O 1
ATOM 1099 N N . ILE A 1 137 ? 17.516 -10.891 29.609 1 97.69 137 ILE A N 1
ATOM 1100 C CA . ILE A 1 137 ? 17.906 -9.508 29.875 1 97.69 137 ILE A CA 1
ATOM 1101 C C . ILE A 1 137 ? 16.859 -8.562 29.297 1 97.69 137 ILE A C 1
ATOM 1103 O O . ILE A 1 137 ? 16.688 -8.484 28.078 1 97.69 137 ILE A O 1
ATOM 1107 N N . PRO A 1 138 ? 16.156 -7.836 30.031 1 97.12 138 PRO A N 1
ATOM 1108 C CA . PRO A 1 138 ? 14.969 -7.109 29.578 1 97.12 138 PRO A CA 1
ATOM 1109 C C . PRO A 1 138 ? 15.297 -6 28.578 1 97.12 138 PRO A C 1
ATOM 1111 O O . PRO A 1 138 ? 14.414 -5.566 27.828 1 97.12 138 PRO A O 1
ATOM 1114 N N . ASP A 1 139 ? 16.531 -5.496 28.594 1 97.75 139 ASP A N 1
ATOM 1115 C CA . ASP A 1 139 ? 16.891 -4.355 27.75 1 97.75 139 ASP A CA 1
ATOM 1116 C C . ASP A 1 139 ? 18.328 -4.461 27.266 1 97.75 139 ASP A C 1
ATOM 1118 O O . ASP A 1 139 ? 19.266 -4.281 28.047 1 97.75 139 ASP A O 1
ATOM 1122 N N . ILE A 1 140 ? 18.422 -4.566 25.984 1 98.06 140 ILE A N 1
ATOM 1123 C CA . ILE A 1 140 ? 19.75 -4.828 25.438 1 98.06 140 ILE A CA 1
ATOM 1124 C C . ILE A 1 140 ? 20.594 -3.551 25.484 1 98.06 140 ILE A C 1
ATOM 1126 O O . ILE A 1 140 ? 21.812 -3.59 25.297 1 98.06 140 ILE A O 1
ATOM 1130 N N . SER A 1 141 ? 20 -2.379 25.672 1 97.44 141 SER A N 1
ATOM 1131 C CA . SER A 1 141 ? 20.734 -1.113 25.672 1 97.44 141 SER A CA 1
ATOM 1132 C C . SER A 1 141 ? 21.828 -1.104 26.719 1 97.44 141 SER A C 1
ATOM 1134 O O . SER A 1 141 ? 22.812 -0.357 26.609 1 97.44 141 SER A O 1
ATOM 1136 N N . ILE A 1 142 ? 21.812 -1.948 27.781 1 96.69 142 ILE A N 1
ATOM 1137 C CA . ILE A 1 142 ? 22.781 -1.967 28.859 1 96.69 142 ILE A CA 1
ATOM 1138 C C . ILE A 1 142 ? 24.156 -2.375 28.312 1 96.69 142 ILE A C 1
ATOM 1140 O O . ILE A 1 142 ? 25.188 -1.972 28.844 1 96.69 142 ILE A O 1
ATOM 1144 N N . PHE A 1 143 ? 24.141 -3.154 27.297 1 97.12 143 PHE A N 1
ATOM 1145 C CA . PHE A 1 143 ? 25.391 -3.691 26.766 1 97.12 143 PHE A CA 1
ATOM 1146 C C . PHE A 1 143 ? 26.156 -2.617 26 1 97.12 143 PHE A C 1
ATOM 1148 O O . PHE A 1 143 ? 27.328 -2.793 25.688 1 97.12 143 PHE A O 1
ATOM 1155 N N . PHE A 1 144 ? 25.516 -1.552 25.641 1 96.06 144 PHE A N 1
ATOM 1156 C CA . PHE A 1 144 ? 26.125 -0.531 24.797 1 96.06 144 PHE A CA 1
ATOM 1157 C C . PHE A 1 144 ? 26.422 0.729 25.594 1 96.06 144 PHE A C 1
ATOM 1159 O O . PHE A 1 144 ? 26.844 1.744 25.047 1 96.06 144 PHE A O 1
ATOM 1166 N N . ARG A 1 145 ? 26.25 0.632 26.859 1 94 145 ARG A N 1
ATOM 1167 C CA . ARG A 1 145 ? 26.609 1.733 27.734 1 94 145 ARG A CA 1
ATOM 1168 C C . ARG A 1 145 ? 28.109 1.796 27.953 1 94 145 ARG A C 1
ATOM 1170 O O . ARG A 1 145 ? 28.797 0.768 27.922 1 94 145 ARG A O 1
ATOM 1177 N N . ARG A 1 146 ? 28.594 2.98 28.188 1 90.25 146 ARG A N 1
ATOM 1178 C CA . ARG A 1 146 ? 30.016 3.201 28.375 1 90.25 146 ARG A CA 1
ATOM 1179 C C . ARG A 1 146 ? 30.516 2.504 29.641 1 90.25 146 ARG A C 1
ATOM 1181 O O . ARG A 1 146 ? 31.672 2.055 29.688 1 90.25 146 ARG A O 1
ATOM 1188 N N . ASP A 1 147 ? 29.672 2.295 30.641 1 92.56 147 ASP A N 1
ATOM 1189 C CA . ASP A 1 147 ? 30.078 1.751 31.938 1 92.56 147 ASP A CA 1
ATOM 1190 C C . ASP A 1 147 ? 29.812 0.251 32 1 92.56 147 ASP A C 1
ATOM 1192 O O . ASP A 1 147 ? 29.891 -0.346 33.094 1 92.56 147 ASP A O 1
ATOM 1196 N N . PHE A 1 148 ? 29.469 -0.357 30.891 1 95.06 148 PHE A N 1
ATOM 1197 C CA . PHE A 1 148 ? 29.156 -1.781 30.891 1 95.06 148 PHE A CA 1
ATOM 1198 C C . PHE A 1 148 ? 30.406 -2.605 31.172 1 95.06 148 PHE A C 1
ATOM 1200 O O . PHE A 1 148 ? 31.453 -2.385 30.547 1 95.06 148 PHE A O 1
ATOM 1207 N N . SER A 1 149 ? 30.359 -3.52 32.125 1 95.5 149 SER A N 1
ATOM 1208 C CA . SER A 1 149 ? 31.422 -4.477 32.438 1 95.5 149 SER A CA 1
ATOM 1209 C C . SER A 1 149 ? 30.922 -5.91 32.312 1 95.5 149 SER A C 1
ATOM 1211 O O . SER A 1 149 ? 30.062 -6.352 33.094 1 95.5 149 SER A O 1
ATOM 1213 N N . PHE A 1 150 ? 31.5 -6.645 31.375 1 95.56 150 PHE A N 1
ATOM 1214 C CA . PHE A 1 150 ? 31.078 -8.023 31.172 1 95.56 150 PHE A CA 1
ATOM 1215 C C . PHE A 1 150 ? 31.312 -8.859 32.406 1 95.56 150 PHE A C 1
ATOM 1217 O O . PHE A 1 150 ? 30.5 -9.727 32.75 1 95.56 150 PHE A O 1
ATOM 1224 N N . ARG A 1 151 ? 32.406 -8.625 33.125 1 95.38 151 ARG A N 1
ATOM 1225 C CA . ARG A 1 151 ? 32.75 -9.375 34.344 1 95.38 151 ARG A CA 1
ATOM 1226 C C . ARG A 1 151 ? 31.656 -9.234 35.375 1 95.38 151 ARG A C 1
ATOM 1228 O O . ARG A 1 151 ? 31.219 -10.227 35.969 1 95.38 151 ARG A O 1
ATOM 1235 N N . GLN A 1 152 ? 31.281 -7.98 35.562 1 96.25 152 GLN A N 1
ATOM 1236 C CA . GLN A 1 152 ? 30.219 -7.723 36.531 1 96.25 152 GLN A CA 1
ATOM 1237 C C . GLN A 1 152 ? 28.891 -8.336 36.094 1 96.25 152 GLN A C 1
ATOM 1239 O O . GLN A 1 152 ? 28.188 -8.945 36.875 1 96.25 152 GLN A O 1
ATOM 1244 N N . PHE A 1 153 ? 28.609 -8.172 34.812 1 96.56 153 PHE A N 1
ATOM 1245 C CA . PHE A 1 153 ? 27.391 -8.719 34.25 1 96.56 153 PHE A CA 1
ATOM 1246 C C . PHE A 1 153 ? 27.359 -10.234 34.406 1 96.56 153 PHE A C 1
ATOM 1248 O O . PHE A 1 153 ? 26.344 -10.789 34.844 1 96.56 153 PHE A O 1
ATOM 1255 N N . GLU A 1 154 ? 28.422 -10.938 34 1 96.56 154 GLU A N 1
ATOM 1256 C CA . GLU A 1 154 ? 28.516 -12.398 34.062 1 96.56 154 GLU A CA 1
ATOM 1257 C C . GLU A 1 154 ? 28.281 -12.906 35.469 1 96.56 154 GLU A C 1
ATOM 1259 O O . GLU A 1 154 ? 27.547 -13.867 35.688 1 96.56 154 GLU A O 1
ATOM 1264 N N . LYS A 1 155 ? 28.906 -12.195 36.438 1 96 155 LYS A N 1
ATOM 1265 C CA . LYS A 1 155 ? 28.766 -12.586 37.844 1 96 155 LYS A CA 1
ATOM 1266 C C . LYS A 1 155 ? 27.297 -12.508 38.281 1 96 155 LYS A C 1
ATOM 1268 O O . LYS A 1 155 ? 26.766 -13.477 38.812 1 96 155 LYS A O 1
ATOM 1273 N N . GLU A 1 156 ? 26.672 -11.383 38.031 1 96.31 156 GLU A N 1
ATOM 1274 C CA . GLU A 1 156 ? 25.297 -11.156 38.469 1 96.31 156 GLU A CA 1
ATOM 1275 C C . GLU A 1 156 ? 24.344 -12.117 37.75 1 96.31 156 GLU A C 1
ATOM 1277 O O . GLU A 1 156 ? 23.406 -12.633 38.344 1 96.31 156 GLU A O 1
ATOM 1282 N N . TYR A 1 157 ? 24.609 -12.344 36.438 1 97 157 TYR A N 1
ATOM 1283 C CA . TYR A 1 157 ? 23.75 -13.203 35.625 1 97 157 TYR A CA 1
ATOM 1284 C C . TYR A 1 157 ? 23.844 -14.648 36.094 1 97 157 TYR A C 1
ATOM 1286 O O . TYR A 1 157 ? 22.812 -15.336 36.188 1 97 157 TYR A O 1
ATOM 1294 N N . LYS A 1 158 ? 25.016 -15.156 36.406 1 96.19 158 LYS A N 1
ATOM 1295 C CA . LYS A 1 158 ? 25.219 -16.516 36.875 1 96.19 158 LYS A CA 1
ATOM 1296 C C . LYS A 1 158 ? 24.578 -16.734 38.25 1 96.19 158 LYS A C 1
ATOM 1298 O O . LYS A 1 158 ? 24.016 -17.781 38.5 1 96.19 158 LYS A O 1
ATOM 1303 N N . GLU A 1 159 ? 24.656 -15.664 39.062 1 96.44 159 GLU A N 1
ATOM 1304 C CA . GLU A 1 159 ? 24.047 -15.727 40.406 1 96.44 159 GLU A CA 1
ATOM 1305 C C . GLU A 1 159 ? 22.531 -15.836 40.312 1 96.44 159 GLU A C 1
ATOM 1307 O O . GLU A 1 159 ? 21.906 -16.531 41.125 1 96.44 159 GLU A O 1
ATOM 1312 N N . ALA A 1 160 ? 21.984 -15.18 39.344 1 95.56 160 ALA A N 1
ATOM 1313 C CA . ALA A 1 160 ? 20.531 -15.148 39.188 1 95.56 160 ALA A CA 1
ATOM 1314 C C . ALA A 1 160 ? 20.016 -16.422 38.531 1 95.56 160 ALA A C 1
ATOM 1316 O O . ALA A 1 160 ? 18.828 -16.75 38.625 1 95.56 160 ALA A O 1
ATOM 1317 N N . ASN A 1 161 ? 20.891 -17.188 37.844 1 95.62 161 ASN A N 1
ATOM 1318 C CA . ASN A 1 161 ? 20.484 -18.391 37.125 1 95.62 161 ASN A CA 1
ATOM 1319 C C . ASN A 1 161 ? 21.359 -19.594 37.469 1 95.62 161 ASN A C 1
ATOM 1321 O O . ASN A 1 161 ? 22.016 -20.156 36.594 1 95.62 161 ASN A O 1
ATOM 1325 N N . PRO A 1 162 ? 21.172 -20 38.75 1 92.56 162 PRO A N 1
ATOM 1326 C CA . PRO A 1 162 ? 22.016 -21.109 39.156 1 92.56 162 PRO A CA 1
ATOM 1327 C C . PRO A 1 162 ? 21.719 -22.406 38.406 1 92.56 162 PRO A C 1
ATOM 1329 O O . PRO A 1 162 ? 20.547 -22.703 38.125 1 92.56 162 PRO A O 1
ATOM 1332 N N . GLY A 1 163 ? 22.766 -23.172 37.875 1 91.31 163 GLY A N 1
ATOM 1333 C CA . GLY A 1 163 ? 22.609 -24.484 37.281 1 91.31 163 GLY A CA 1
ATOM 1334 C C . GLY A 1 163 ? 22.484 -24.453 35.781 1 91.31 163 GLY A C 1
ATOM 1335 O O . GLY A 1 163 ? 22.422 -25.5 35.125 1 91.31 163 GLY A O 1
ATOM 1336 N N . GLU A 1 164 ? 22.344 -23.266 35.219 1 92.44 164 GLU A N 1
ATOM 1337 C CA . GLU A 1 164 ? 22.234 -23.172 33.781 1 92.44 164 GLU A CA 1
ATOM 1338 C C . GLU A 1 164 ? 23.578 -23.422 33.094 1 92.44 164 GLU A C 1
ATOM 1340 O O . GLU A 1 164 ? 24.625 -23.344 33.75 1 92.44 164 GLU A O 1
ATOM 1345 N N . ASP A 1 165 ? 23.5 -23.812 31.844 1 93.56 165 ASP A N 1
ATOM 1346 C CA . ASP A 1 165 ? 24.719 -23.938 31.031 1 93.56 165 ASP A CA 1
ATOM 1347 C C . ASP A 1 165 ? 25.141 -22.594 30.453 1 93.56 165 ASP A C 1
ATOM 1349 O O . ASP A 1 165 ? 24.469 -22.047 29.578 1 93.56 165 ASP A O 1
ATOM 1353 N N . PHE A 1 166 ? 26.297 -22.125 30.953 1 94.06 166 PHE A N 1
ATOM 1354 C CA . PHE A 1 166 ? 26.719 -20.766 30.578 1 94.06 166 PHE A CA 1
ATOM 1355 C C . PHE A 1 166 ? 27.734 -20.812 29.438 1 94.06 166 PHE A C 1
ATOM 1357 O O . PHE A 1 166 ? 28.359 -19.797 29.109 1 94.06 166 PHE A O 1
ATOM 1364 N N . THR A 1 167 ? 27.891 -21.875 28.766 1 92.75 167 THR A N 1
ATOM 1365 C CA . THR A 1 167 ? 28.844 -22.047 27.688 1 92.75 167 THR A CA 1
ATOM 1366 C C . THR A 1 167 ? 28.609 -21.016 26.578 1 92.75 167 THR A C 1
ATOM 1368 O O . THR A 1 167 ? 29.547 -20.406 26.078 1 92.75 167 THR A O 1
ATOM 1371 N N . PRO A 1 168 ? 27.344 -20.781 26.188 1 93.56 168 PRO A N 1
ATOM 1372 C CA . PRO A 1 168 ? 27.125 -19.859 25.078 1 93.56 168 PRO A CA 1
ATOM 1373 C C . PRO A 1 168 ? 27.141 -18.391 25.516 1 93.56 168 PRO A C 1
ATOM 1375 O O . PRO A 1 168 ? 27.109 -17.484 24.672 1 93.56 168 PRO A O 1
ATOM 1378 N N . LEU A 1 169 ? 27.203 -18.078 26.797 1 95.56 169 LEU A N 1
ATOM 1379 C CA . LEU A 1 169 ? 26.938 -16.75 27.344 1 95.56 169 LEU A CA 1
ATOM 1380 C C . LEU A 1 169 ? 27.906 -15.719 26.766 1 95.56 169 LEU A C 1
ATOM 1382 O O . LEU A 1 169 ? 27.484 -14.703 26.219 1 95.56 169 LEU A O 1
ATOM 1386 N N . GLU A 1 170 ? 29.172 -15.977 26.844 1 95.06 170 GLU A N 1
ATOM 1387 C CA . GLU A 1 170 ? 30.188 -15.016 26.391 1 95.06 170 GLU A CA 1
ATOM 1388 C C . GLU A 1 170 ? 30.078 -14.758 24.891 1 95.06 170 GLU A C 1
ATOM 1390 O O . GLU A 1 170 ? 30.047 -13.609 24.453 1 95.06 170 GLU A O 1
ATOM 1395 N N . GLU A 1 171 ? 29.969 -15.812 24.141 1 94.75 171 GLU A N 1
ATOM 1396 C CA . GLU A 1 171 ? 29.875 -15.68 22.688 1 94.75 171 GLU A CA 1
ATOM 1397 C C . GLU A 1 171 ? 28.609 -14.93 22.266 1 94.75 171 GLU A C 1
ATOM 1399 O O . GLU A 1 171 ? 28.641 -14.109 21.359 1 94.75 171 GLU A O 1
ATOM 1404 N N . SER A 1 172 ? 27.5 -15.219 22.938 1 95.81 172 SER A N 1
ATOM 1405 C CA . SER A 1 172 ? 26.234 -14.578 22.625 1 95.81 172 SER A CA 1
ATOM 1406 C C . SER A 1 172 ? 26.281 -13.078 22.891 1 95.81 172 SER A C 1
ATOM 1408 O O . SER A 1 172 ? 25.844 -12.273 22.078 1 95.81 172 SER A O 1
ATOM 1410 N N . VAL A 1 173 ? 26.875 -12.68 23.984 1 96.88 173 VAL A N 1
ATOM 1411 C CA . VAL A 1 173 ? 26.969 -11.273 24.359 1 96.88 173 VAL A CA 1
ATOM 1412 C C . VAL A 1 173 ? 27.953 -10.555 23.438 1 96.88 173 VAL A C 1
ATOM 1414 O O . VAL A 1 173 ? 27.703 -9.43 23 1 96.88 173 VAL A O 1
ATOM 1417 N N . ASP A 1 174 ? 29.031 -11.242 23.094 1 95.88 174 ASP A N 1
ATOM 1418 C CA . ASP A 1 174 ? 30.016 -10.664 22.188 1 95.88 174 ASP A CA 1
ATOM 1419 C C . ASP A 1 174 ? 29.406 -10.414 20.812 1 95.88 174 ASP A C 1
ATOM 1421 O O . ASP A 1 174 ? 29.641 -9.359 20.203 1 95.88 174 ASP A O 1
ATOM 1425 N N . THR A 1 175 ? 28.672 -11.391 20.344 1 95.94 175 THR A N 1
ATOM 1426 C CA . THR A 1 175 ? 28.016 -11.25 19.047 1 95.94 175 THR A CA 1
ATOM 1427 C C . THR A 1 175 ? 27.047 -10.062 19.062 1 95.94 175 THR A C 1
ATOM 1429 O O . THR A 1 175 ? 27 -9.297 18.109 1 95.94 175 THR A O 1
ATOM 1432 N N . LEU A 1 176 ? 26.297 -9.93 20.125 1 97.25 176 LEU A N 1
ATOM 1433 C CA . LEU A 1 176 ? 25.375 -8.812 20.25 1 97.25 176 LEU A CA 1
ATOM 1434 C C . LEU A 1 176 ? 26.125 -7.484 20.234 1 97.25 176 LEU A C 1
ATOM 1436 O O . LEU A 1 176 ? 25.719 -6.559 19.516 1 97.25 176 LEU A O 1
ATOM 1440 N N . LYS A 1 177 ? 27.188 -7.383 20.938 1 96.31 177 LYS A N 1
ATOM 1441 C CA . LYS A 1 177 ? 27.953 -6.133 21.031 1 96.31 177 LYS A CA 1
ATOM 1442 C C . LYS A 1 177 ? 28.562 -5.773 19.672 1 96.31 177 LYS A C 1
ATOM 1444 O O . LYS A 1 177 ? 28.766 -4.594 19.375 1 96.31 177 LYS A O 1
ATOM 1449 N N . GLU A 1 178 ? 28.812 -6.754 18.859 1 95.75 178 GLU A N 1
ATOM 1450 C CA . GLU A 1 178 ? 29.5 -6.559 17.594 1 95.75 178 GLU A CA 1
ATOM 1451 C C . GLU A 1 178 ? 28.547 -6.047 16.516 1 95.75 178 GLU A C 1
ATOM 1453 O O . GLU A 1 178 ? 28.984 -5.629 15.438 1 95.75 178 GLU A O 1
ATOM 1458 N N . ILE A 1 179 ? 27.266 -6 16.797 1 96 179 ILE A N 1
ATOM 1459 C CA . ILE A 1 179 ? 26.312 -5.605 15.758 1 96 179 ILE A CA 1
ATOM 1460 C C . ILE A 1 179 ? 26.578 -4.164 15.336 1 96 179 ILE A C 1
ATOM 1462 O O . ILE A 1 179 ? 26.297 -3.781 14.195 1 96 179 ILE A O 1
ATOM 1466 N N . ILE A 1 180 ? 27.219 -3.352 16.188 1 96.19 180 ILE A N 1
ATOM 1467 C CA . ILE A 1 180 ? 27.453 -1.939 15.914 1 96.19 180 ILE A CA 1
ATOM 1468 C C . ILE A 1 180 ? 28.531 -1.799 14.852 1 96.19 180 ILE A C 1
ATOM 1470 O O . ILE A 1 180 ? 28.734 -0.716 14.289 1 96.19 180 ILE A O 1
ATOM 1474 N N . LYS A 1 181 ? 29.281 -2.859 14.523 1 95.44 181 LYS A N 1
ATOM 1475 C CA . LYS A 1 181 ? 30.344 -2.822 13.523 1 95.44 181 LYS A CA 1
ATOM 1476 C C . LYS A 1 181 ? 29.797 -3.088 12.125 1 95.44 181 LYS A C 1
ATOM 1478 O O . LYS A 1 181 ? 30.5 -2.893 11.133 1 95.44 181 LYS A O 1
ATOM 1483 N N . HIS A 1 182 ? 28.531 -3.531 12.039 1 95.44 182 HIS A N 1
ATOM 1484 C CA . HIS A 1 182 ? 27.938 -3.834 10.742 1 95.44 182 HIS A CA 1
ATOM 1485 C C . HIS A 1 182 ? 27.906 -2.604 9.844 1 95.44 182 HIS A C 1
ATOM 1487 O O . HIS A 1 182 ? 27.656 -1.493 10.312 1 95.44 182 HIS A O 1
ATOM 1493 N N . GLN A 1 183 ? 28.172 -2.838 8.547 1 95.06 183 GLN A N 1
ATOM 1494 C CA . GLN A 1 183 ? 28.203 -1.753 7.574 1 95.06 183 GLN A CA 1
ATOM 1495 C C . GLN A 1 183 ? 26.844 -1.561 6.918 1 95.06 183 GLN A C 1
ATOM 1497 O O . GLN A 1 183 ? 26.141 -2.533 6.621 1 95.06 183 GLN A O 1
ATOM 1502 N N . VAL A 1 184 ? 26.453 -0.301 6.695 1 96.12 184 VAL A N 1
ATOM 1503 C CA . VAL A 1 184 ? 25.219 0.07 6.027 1 96.12 184 VAL A CA 1
ATOM 1504 C C . VAL A 1 184 ? 25.516 0.94 4.812 1 96.12 184 VAL A C 1
ATOM 1506 O O . VAL A 1 184 ? 26.312 1.885 4.898 1 96.12 184 VAL A O 1
ATOM 1509 N N . GLY A 1 185 ? 25 0.543 3.613 1 95.56 185 GLY A N 1
ATOM 1510 C CA . GLY A 1 185 ? 25.141 1.382 2.434 1 95.56 185 GLY A CA 1
ATOM 1511 C C . GLY A 1 185 ? 24.453 2.723 2.562 1 95.56 185 GLY A C 1
ATOM 1512 O O . GLY A 1 185 ? 23.359 2.811 3.143 1 95.56 185 GLY A O 1
ATOM 1513 N N . VAL A 1 186 ? 25.109 3.809 2.057 1 96.06 186 VAL A N 1
ATOM 1514 C CA . VAL A 1 186 ? 24.547 5.152 2.16 1 96.06 186 VAL A CA 1
ATOM 1515 C C . VAL A 1 186 ? 24.703 5.883 0.827 1 96.06 186 VAL A C 1
ATOM 1517 O O . VAL A 1 186 ? 25.781 5.855 0.221 1 96.06 186 VAL A O 1
ATOM 1520 N N . ILE A 1 187 ? 23.625 6.406 0.31 1 94.81 187 ILE A N 1
ATOM 1521 C CA . ILE A 1 187 ? 23.672 7.371 -0.782 1 94.81 187 ILE A CA 1
ATOM 1522 C C . ILE A 1 187 ? 23.703 8.789 -0.215 1 94.81 187 ILE A C 1
ATOM 1524 O O . ILE A 1 187 ? 22.781 9.211 0.474 1 94.81 187 ILE A O 1
ATOM 1528 N N . GLU A 1 188 ? 24.766 9.508 -0.482 1 94.06 188 GLU A N 1
ATOM 1529 C CA . GLU A 1 188 ? 24.891 10.891 -0.028 1 94.06 188 GLU A CA 1
ATOM 1530 C C . GLU A 1 188 ? 24.578 11.875 -1.154 1 94.06 188 GLU A C 1
ATOM 1532 O O . GLU A 1 188 ? 25.328 11.969 -2.125 1 94.06 188 GLU A O 1
ATOM 1537 N N . LEU A 1 189 ? 23.547 12.602 -0.997 1 91 189 LEU A N 1
ATOM 1538 C CA . LEU A 1 189 ? 23.156 13.609 -1.978 1 91 189 LEU A CA 1
ATOM 1539 C C . LEU A 1 189 ? 23.906 14.914 -1.735 1 91 189 LEU A C 1
ATOM 1541 O O . LEU A 1 189 ? 24.094 15.32 -0.587 1 91 189 LEU A O 1
ATOM 1545 N N . SER A 1 190 ? 24.281 15.586 -2.781 1 88.69 190 SER A N 1
ATOM 1546 C CA . SER A 1 190 ? 25.078 16.812 -2.727 1 88.69 190 SER A CA 1
ATOM 1547 C C . SER A 1 190 ? 24.266 17.969 -2.141 1 88.69 190 SER A C 1
ATOM 1549 O O . SER A 1 190 ? 23.047 18.031 -2.32 1 88.69 190 SER A O 1
ATOM 1551 N N . PHE A 1 191 ? 24.984 18.906 -1.494 1 78.94 191 PHE A N 1
ATOM 1552 C CA . PHE A 1 191 ? 24.359 20.094 -0.934 1 78.94 191 PHE A CA 1
ATOM 1553 C C . PHE A 1 191 ? 23.906 21.047 -2.041 1 78.94 191 PHE A C 1
ATOM 1555 O O . PHE A 1 191 ? 23.125 21.969 -1.794 1 78.94 191 PHE A O 1
ATOM 1562 N N . LEU A 1 192 ? 24.344 20.797 -3.258 1 76.62 192 LEU A N 1
ATOM 1563 C CA . LEU A 1 192 ? 24 21.641 -4.391 1 76.62 192 LEU A CA 1
ATOM 1564 C C . LEU A 1 192 ? 22.578 21.375 -4.863 1 76.62 192 LEU A C 1
ATOM 1566 O O . LEU A 1 192 ? 21.984 22.188 -5.582 1 76.62 192 LEU A O 1
ATOM 1570 N N . LEU A 1 193 ? 22.047 20.219 -4.43 1 81.19 193 LEU A N 1
ATOM 1571 C CA . LEU A 1 193 ? 20.688 19.859 -4.836 1 81.19 193 LEU A CA 1
ATOM 1572 C C . LEU A 1 193 ? 19.672 20.609 -3.996 1 81.19 193 LEU A C 1
ATOM 1574 O O . LEU A 1 193 ? 19.844 20.781 -2.787 1 81.19 193 LEU A O 1
ATOM 1578 N N . ASP A 1 194 ? 18.656 21.141 -4.664 1 74 194 ASP A N 1
ATOM 1579 C CA . ASP A 1 194 ? 17.609 21.781 -3.896 1 74 194 ASP A CA 1
ATOM 1580 C C . ASP A 1 194 ? 16.594 20.766 -3.385 1 74 194 ASP A C 1
ATOM 1582 O O . ASP A 1 194 ? 16.578 19.609 -3.818 1 74 194 ASP A O 1
ATOM 1586 N N . ILE A 1 195 ? 15.789 21.141 -2.57 1 71.81 195 ILE A N 1
ATOM 1587 C CA . ILE A 1 195 ? 14.883 20.25 -1.847 1 71.81 195 ILE A CA 1
ATOM 1588 C C . ILE A 1 195 ? 13.891 19.609 -2.822 1 71.81 195 ILE A C 1
ATOM 1590 O O . ILE A 1 195 ? 13.484 18.453 -2.639 1 71.81 195 ILE A O 1
ATOM 1594 N N . ASP A 1 196 ? 13.453 20.391 -3.848 1 72.94 196 ASP A N 1
ATOM 1595 C CA . ASP A 1 196 ? 12.516 19.828 -4.82 1 72.94 196 ASP A CA 1
ATOM 1596 C C . ASP A 1 196 ? 13.133 18.656 -5.562 1 72.94 196 ASP A C 1
ATOM 1598 O O . ASP A 1 196 ? 12.469 17.641 -5.797 1 72.94 196 ASP A O 1
ATOM 1602 N N . VAL A 1 197 ? 14.453 18.844 -5.855 1 82 197 VAL A N 1
ATOM 1603 C CA . VAL A 1 197 ? 15.164 17.781 -6.539 1 82 197 VAL A CA 1
ATOM 1604 C C . VAL A 1 197 ? 15.344 16.594 -5.594 1 82 197 VAL A C 1
ATOM 1606 O O . VAL A 1 197 ? 15.141 15.445 -5.992 1 82 197 VAL A O 1
ATOM 1609 N N . VAL A 1 198 ? 15.688 16.875 -4.34 1 82.69 198 VAL A N 1
ATOM 1610 C CA . VAL A 1 198 ? 15.867 15.82 -3.344 1 82.69 198 VAL A CA 1
ATOM 1611 C C . VAL A 1 198 ? 14.555 15.062 -3.162 1 82.69 198 VAL A C 1
ATOM 1613 O O . VAL A 1 198 ? 14.555 13.828 -3.094 1 82.69 198 VAL A O 1
ATOM 1616 N N . SER A 1 199 ? 13.484 15.773 -3.133 1 75.38 199 SER A N 1
ATOM 1617 C CA . SER A 1 199 ? 12.172 15.156 -3.008 1 75.38 199 SER A CA 1
ATOM 1618 C C . SER A 1 199 ? 11.859 14.273 -4.211 1 75.38 199 SER A C 1
ATOM 1620 O O . SER A 1 199 ? 11.328 13.172 -4.055 1 75.38 199 SER A O 1
ATOM 1622 N N . GLU A 1 200 ? 12.188 14.836 -5.34 1 77.94 200 GLU A N 1
ATOM 1623 C CA . GLU A 1 200 ? 11.961 14.078 -6.566 1 77.94 200 GLU A CA 1
ATOM 1624 C C . GLU A 1 200 ? 12.766 12.781 -6.57 1 77.94 200 GLU A C 1
ATOM 1626 O O . GLU A 1 200 ? 12.25 11.727 -6.945 1 77.94 200 GLU A O 1
ATOM 1631 N N . ILE A 1 201 ? 14.008 12.906 -6.168 1 86.44 201 ILE A N 1
ATOM 1632 C CA . ILE A 1 201 ? 14.883 11.742 -6.09 1 86.44 201 ILE A CA 1
ATOM 1633 C C . ILE A 1 201 ? 14.281 10.703 -5.148 1 86.44 201 ILE A C 1
ATOM 1635 O O . ILE A 1 201 ? 14.211 9.516 -5.484 1 86.44 201 ILE A O 1
ATOM 1639 N N . PHE A 1 202 ? 13.773 11.102 -4.035 1 82.25 202 PHE A N 1
ATOM 1640 C CA . PHE A 1 202 ? 13.188 10.219 -3.043 1 82.25 202 PHE A CA 1
ATOM 1641 C C . PHE A 1 202 ? 11.977 9.484 -3.619 1 82.25 202 PHE A C 1
ATOM 1643 O O . PHE A 1 202 ? 11.844 8.273 -3.455 1 82.25 202 PHE A O 1
ATOM 1650 N N . ILE A 1 203 ? 11.156 10.227 -4.27 1 74.12 203 ILE A N 1
ATOM 1651 C CA . ILE A 1 203 ? 9.938 9.664 -4.832 1 74.12 203 ILE A CA 1
ATOM 1652 C C . ILE A 1 203 ? 10.281 8.641 -5.902 1 74.12 203 ILE A C 1
ATOM 1654 O O . ILE A 1 203 ? 9.703 7.551 -5.941 1 74.12 203 ILE A O 1
ATOM 1658 N N . ARG A 1 204 ? 11.203 8.984 -6.719 1 80.19 204 ARG A N 1
ATOM 1659 C CA . ARG A 1 204 ? 11.539 8.125 -7.848 1 80.19 204 ARG A CA 1
ATOM 1660 C C . ARG A 1 204 ? 12.203 6.832 -7.375 1 80.19 204 ARG A C 1
ATOM 1662 O O . ARG A 1 204 ? 12 5.77 -7.969 1 80.19 204 ARG A O 1
ATOM 1669 N N . ILE A 1 205 ? 12.984 6.906 -6.301 1 83.56 205 ILE A N 1
ATOM 1670 C CA . ILE A 1 205 ? 13.672 5.727 -5.789 1 83.56 205 ILE A CA 1
ATOM 1671 C C . ILE A 1 205 ? 12.664 4.809 -5.086 1 83.56 205 ILE A C 1
ATOM 1673 O O . ILE A 1 205 ? 12.773 3.584 -5.164 1 83.56 205 ILE A O 1
ATOM 1677 N N . ASN A 1 206 ? 11.688 5.504 -4.465 1 69.69 206 ASN A N 1
ATOM 1678 C CA . ASN A 1 206 ? 10.734 4.715 -3.689 1 69.69 206 ASN A CA 1
ATOM 1679 C C . ASN A 1 206 ? 9.422 4.52 -4.445 1 69.69 206 ASN A C 1
ATOM 1681 O O . ASN A 1 206 ? 8.359 4.402 -3.83 1 69.69 206 ASN A O 1
ATOM 1685 N N . LEU A 1 207 ? 9.359 4.305 -5.773 1 57.66 207 LEU A N 1
ATOM 1686 C CA . LEU A 1 207 ? 8.188 4.258 -6.641 1 57.66 207 LEU A CA 1
ATOM 1687 C C . LEU A 1 207 ? 6.949 3.838 -5.859 1 57.66 207 LEU A C 1
ATOM 1689 O O . LEU A 1 207 ? 5.824 4.098 -6.289 1 57.66 207 LEU A O 1
ATOM 1693 N N . GLN A 1 208 ? 6.996 3.025 -4.816 1 50.53 208 GLN A N 1
ATOM 1694 C CA . GLN A 1 208 ? 5.77 2.465 -4.262 1 50.53 208 GLN A CA 1
ATOM 1695 C C . GLN A 1 208 ? 4.996 3.512 -3.465 1 50.53 208 GLN A C 1
ATOM 1697 O O . GLN A 1 208 ? 3.984 3.197 -2.834 1 50.53 208 GLN A O 1
ATOM 1702 N N . GLY A 1 209 ? 4.918 4.918 -3.809 1 49.62 209 GLY A N 1
ATOM 1703 C CA . GLY A 1 209 ? 3.732 5.719 -3.545 1 49.62 209 GLY A CA 1
ATOM 1704 C C . GLY A 1 209 ? 3.928 6.723 -2.424 1 49.62 209 GLY A C 1
ATOM 1705 O O . GLY A 1 209 ? 3.213 7.723 -2.346 1 49.62 209 GLY A O 1
ATOM 1706 N N . LYS A 1 210 ? 4.703 6.453 -1.309 1 53.03 210 LYS A N 1
ATOM 1707 C CA . LYS A 1 210 ? 4.477 7.469 -0.286 1 53.03 210 LYS A CA 1
ATOM 1708 C C . LYS A 1 210 ? 5.324 8.711 -0.549 1 53.03 210 LYS A C 1
ATOM 1710 O O . LYS A 1 210 ? 6.543 8.617 -0.717 1 53.03 210 LYS A O 1
ATOM 1715 N N . PRO A 1 211 ? 4.684 9.883 -0.883 1 55.5 211 PRO A N 1
ATOM 1716 C CA . PRO A 1 211 ? 5.438 11.109 -1.129 1 55.5 211 PRO A CA 1
ATOM 1717 C C . PRO A 1 211 ? 6.227 11.578 0.093 1 55.5 211 PRO A C 1
ATOM 1719 O O . PRO A 1 211 ? 5.844 11.273 1.228 1 55.5 211 PRO A O 1
ATOM 1722 N N . LEU A 1 212 ? 7.469 12.039 -0.196 1 58.5 212 LEU A N 1
ATOM 1723 C CA . LEU A 1 212 ? 8.25 12.688 0.854 1 58.5 212 LEU A CA 1
ATOM 1724 C C . LEU A 1 212 ? 7.469 13.836 1.487 1 58.5 212 LEU A C 1
ATOM 1726 O O . LEU A 1 212 ? 6.836 14.625 0.783 1 58.5 212 LEU A O 1
ATOM 1730 N N . ASN A 1 213 ? 7.32 13.852 2.732 1 69.5 213 ASN A N 1
ATOM 1731 C CA . ASN A 1 213 ? 6.73 15 3.416 1 69.5 213 ASN A CA 1
ATOM 1732 C C . ASN A 1 213 ? 7.703 16.172 3.482 1 69.5 213 ASN A C 1
ATOM 1734 O O . ASN A 1 213 ? 8.625 16.172 4.301 1 69.5 213 ASN A O 1
ATOM 1738 N N . GLN A 1 214 ? 7.59 17.141 2.562 1 73.19 214 GLN A N 1
ATOM 1739 C CA . GLN A 1 214 ? 8.508 18.266 2.463 1 73.19 214 GLN A CA 1
ATOM 1740 C C . GLN A 1 214 ? 8.594 19.016 3.787 1 73.19 214 GLN A C 1
ATOM 1742 O O . GLN A 1 214 ? 9.656 19.547 4.133 1 73.19 214 GLN A O 1
ATOM 1747 N N . GLU A 1 215 ? 7.496 19.047 4.434 1 78.62 215 GLU A N 1
ATOM 1748 C CA . GLU A 1 215 ? 7.484 19.734 5.723 1 78.62 215 GLU A CA 1
ATOM 1749 C C . GLU A 1 215 ? 8.445 19.078 6.707 1 78.62 215 GLU A C 1
ATOM 1751 O O . GLU A 1 215 ? 9.102 19.766 7.492 1 78.62 215 GLU A O 1
ATOM 1756 N N . ASP A 1 216 ? 8.531 17.891 6.574 1 73.62 216 ASP A N 1
ATOM 1757 C CA . ASP A 1 216 ? 9.477 17.156 7.422 1 73.62 216 ASP A CA 1
ATOM 1758 C C . ASP A 1 216 ? 10.914 17.547 7.094 1 73.62 216 ASP A C 1
ATOM 1760 O O . ASP A 1 216 ? 11.75 17.672 7.992 1 73.62 216 ASP A O 1
ATOM 1764 N N . PHE A 1 217 ? 11.094 17.766 5.914 1 71.69 217 PHE A N 1
ATOM 1765 C CA . PHE A 1 217 ? 12.422 18.156 5.469 1 71.69 217 PHE A CA 1
ATOM 1766 C C . PHE A 1 217 ? 12.781 19.562 5.977 1 71.69 217 PHE A C 1
ATOM 1768 O O . PHE A 1 217 ? 13.922 19.812 6.371 1 71.69 217 PHE A O 1
ATOM 1775 N N . VAL A 1 218 ? 11.828 20.375 5.871 1 80.19 218 VAL A N 1
ATOM 1776 C CA . VAL A 1 218 ? 12.047 21.734 6.367 1 80.19 218 VAL A CA 1
ATOM 1777 C C . VAL A 1 218 ? 12.375 21.688 7.855 1 80.19 218 VAL A C 1
ATOM 1779 O O . VAL A 1 218 ? 13.297 22.375 8.312 1 80.19 218 VAL A O 1
ATOM 1782 N N . MET A 1 219 ? 11.68 20.906 8.492 1 81 219 MET A N 1
ATOM 1783 C CA . MET A 1 219 ? 11.922 20.781 9.93 1 81 219 MET A CA 1
ATOM 1784 C C . MET A 1 219 ? 13.328 20.266 10.211 1 81 219 MET A C 1
ATOM 1786 O O . MET A 1 219 ? 13.984 20.719 11.148 1 81 219 MET A O 1
ATOM 1790 N N . SER A 1 220 ? 13.773 19.406 9.406 1 73.69 220 SER A N 1
ATOM 1791 C CA . SER A 1 220 ? 15.125 18.875 9.555 1 73.69 220 SER A CA 1
ATOM 1792 C C . SER A 1 220 ? 16.172 19.938 9.227 1 73.69 220 SER A C 1
ATOM 1794 O O . SER A 1 220 ? 17.188 20.062 9.914 1 73.69 220 SER A O 1
ATOM 1796 N N . LYS A 1 221 ? 15.898 20.672 8.18 1 75.94 221 LYS A N 1
ATOM 1797 C CA . LYS A 1 221 ? 16.797 21.75 7.785 1 75.94 221 LYS A CA 1
ATOM 1798 C C . LYS A 1 221 ? 16.922 22.797 8.883 1 75.94 221 LYS A C 1
ATOM 1800 O O . LYS A 1 221 ? 18 23.328 9.141 1 75.94 221 LYS A O 1
ATOM 1805 N N . ILE A 1 222 ? 15.82 23.141 9.469 1 83.94 222 ILE A N 1
ATOM 1806 C CA . ILE A 1 222 ? 15.789 24.109 10.562 1 83.94 222 ILE A CA 1
ATOM 1807 C C . ILE A 1 222 ? 16.609 23.578 11.734 1 83.94 222 ILE A C 1
ATOM 1809 O O . ILE A 1 222 ? 17.453 24.297 12.281 1 83.94 222 ILE A O 1
ATOM 1813 N N . SER A 1 223 ? 16.484 22.344 12.016 1 76.25 223 SER A N 1
ATOM 1814 C CA . SER A 1 223 ? 17.078 21.766 13.211 1 76.25 223 SER A CA 1
ATOM 1815 C C . SER A 1 223 ? 18.594 21.688 13.094 1 76.25 223 SER A C 1
ATOM 1817 O O . SER A 1 223 ? 19.312 21.781 14.094 1 76.25 223 SER A O 1
ATOM 1819 N N . VAL A 1 224 ? 19.125 21.562 11.938 1 71.12 224 VAL A N 1
ATOM 1820 C CA . VAL A 1 224 ? 20.547 21.344 11.742 1 71.12 224 VAL A CA 1
ATOM 1821 C C . VAL A 1 224 ? 21.297 22.656 11.844 1 71.12 224 VAL A C 1
ATOM 1823 O O . VAL A 1 224 ? 22.516 22.672 12.102 1 71.12 224 VAL A O 1
ATOM 1826 N N . ASN A 1 225 ? 20.594 23.797 11.68 1 77.19 225 ASN A N 1
ATOM 1827 C CA . ASN A 1 225 ? 21.25 25.109 11.734 1 77.19 225 ASN A CA 1
ATOM 1828 C C . ASN A 1 225 ? 21.25 25.672 13.148 1 77.19 225 ASN A C 1
ATOM 1830 O O . ASN A 1 225 ? 20.344 26.453 13.5 1 77.19 225 ASN A O 1
ATOM 1834 N N . GLU A 1 226 ? 22.297 25.375 13.883 1 75.56 226 GLU A N 1
ATOM 1835 C CA . GLU A 1 226 ? 22.375 25.891 15.25 1 75.56 226 GLU A CA 1
ATOM 1836 C C . GLU A 1 226 ? 22.922 27.328 15.266 1 75.56 226 GLU A C 1
ATOM 1838 O O . GLU A 1 226 ? 22.672 28.078 16.219 1 75.56 226 GLU A O 1
ATOM 1843 N N . GLU A 1 227 ? 23.594 27.672 14.195 1 80.69 227 GLU A N 1
ATOM 1844 C CA . GLU A 1 227 ? 24.25 28.969 14.125 1 80.69 227 GLU A CA 1
ATOM 1845 C C . GLU A 1 227 ? 23.219 30.109 14.203 1 80.69 227 GLU A C 1
ATOM 1847 O O . GLU A 1 227 ? 23.469 31.125 14.859 1 80.69 227 GLU A O 1
ATOM 1852 N N . TYR A 1 228 ? 22.094 29.859 13.586 1 89 228 TYR A N 1
ATOM 1853 C CA . TYR A 1 228 ? 21.094 30.922 13.555 1 89 228 TYR A CA 1
ATOM 1854 C C . TYR A 1 228 ? 19.906 30.594 14.438 1 89 228 TYR A C 1
ATOM 1856 O O . TYR A 1 228 ? 18.797 31.078 14.203 1 89 228 TYR A O 1
ATOM 1864 N N . GLY A 1 229 ? 20.062 29.688 15.367 1 87.56 229 GLY A N 1
ATOM 1865 C CA . GLY A 1 229 ? 19.031 29.344 16.344 1 87.56 229 GLY A CA 1
ATOM 1866 C C . GLY A 1 229 ? 18 28.375 15.797 1 87.56 229 GLY A C 1
ATOM 1867 O O . GLY A 1 229 ? 16.875 28.328 16.297 1 87.56 229 GLY A O 1
ATOM 1868 N N . GLY A 1 230 ? 18.312 27.703 14.734 1 88.25 230 GLY A N 1
ATOM 1869 C CA . GLY A 1 230 ? 17.391 26.781 14.117 1 88.25 230 GLY A CA 1
ATOM 1870 C C . GLY A 1 230 ? 16.891 25.719 15.086 1 88.25 230 GLY A C 1
ATOM 1871 O O . GLY A 1 230 ? 15.727 25.297 15 1 88.25 230 GLY A O 1
ATOM 1872 N N . ASP A 1 231 ? 17.719 25.266 16 1 81.88 231 ASP A N 1
ATOM 1873 C CA . ASP A 1 231 ? 17.328 24.266 17 1 81.88 231 ASP A CA 1
ATOM 1874 C C . ASP A 1 231 ? 16.234 24.812 17.922 1 81.88 231 ASP A C 1
ATOM 1876 O O . ASP A 1 231 ? 15.273 24.094 18.234 1 81.88 231 ASP A O 1
ATOM 1880 N N . TYR A 1 232 ? 16.375 26.094 18.266 1 89.88 232 TYR A N 1
ATOM 1881 C CA . TYR A 1 232 ? 15.359 26.719 19.109 1 89.88 232 TYR A CA 1
ATOM 1882 C C . TYR A 1 232 ? 14.047 26.891 18.359 1 89.88 232 TYR A C 1
ATOM 1884 O O . TYR A 1 232 ? 12.969 26.672 18.906 1 89.88 232 TYR A O 1
ATOM 1892 N N . ILE A 1 233 ? 14.164 27.266 17.141 1 93.75 233 ILE A N 1
ATOM 1893 C CA . ILE A 1 233 ? 12.977 27.453 16.312 1 93.75 233 ILE A CA 1
ATOM 1894 C C . ILE A 1 233 ? 12.234 26.125 16.172 1 93.75 233 ILE A C 1
ATOM 1896 O O . ILE A 1 233 ? 11.016 26.062 16.344 1 93.75 233 ILE A O 1
ATOM 1900 N N . ARG A 1 234 ? 12.945 25.125 15.852 1 87.62 234 ARG A N 1
ATOM 1901 C CA . ARG A 1 234 ? 12.367 23.797 15.688 1 87.62 234 ARG A CA 1
ATOM 1902 C C . ARG A 1 234 ? 11.672 23.344 16.969 1 87.62 234 ARG A C 1
ATOM 1904 O O . ARG A 1 234 ? 10.531 22.859 16.922 1 87.62 234 ARG A O 1
ATOM 1911 N N . ASN A 1 235 ? 12.391 23.406 18.031 1 85.5 235 ASN A N 1
ATOM 1912 C CA . ASN A 1 235 ? 11.82 23.031 19.312 1 85.5 235 ASN A CA 1
ATOM 1913 C C . ASN A 1 235 ? 10.555 23.828 19.625 1 85.5 235 ASN A C 1
ATOM 1915 O O . ASN A 1 235 ? 9.586 23.281 20.156 1 85.5 235 ASN A O 1
ATOM 1919 N N . CYS A 1 236 ? 10.625 25.062 19.312 1 93.31 236 CYS A N 1
ATOM 1920 C CA . CYS A 1 236 ? 9.477 25.938 19.562 1 93.31 236 CYS A CA 1
ATOM 1921 C C . CYS A 1 236 ? 8.242 25.422 18.828 1 93.31 236 CYS A C 1
ATOM 1923 O O . CYS A 1 236 ? 7.164 25.297 19.422 1 93.31 236 CYS A O 1
ATOM 1925 N N . ILE A 1 237 ? 8.398 25.125 17.578 1 92.75 237 ILE A N 1
ATOM 1926 C CA . ILE A 1 237 ? 7.297 24.641 16.766 1 92.75 237 ILE A CA 1
ATOM 1927 C C . ILE A 1 237 ? 6.781 23.312 17.328 1 92.75 237 ILE A C 1
ATOM 1929 O O . ILE A 1 237 ? 5.578 23.156 17.562 1 92.75 237 ILE A O 1
ATOM 1933 N N . ASP A 1 238 ? 7.645 22.453 17.609 1 84.75 238 ASP A N 1
ATOM 1934 C CA . ASP A 1 238 ? 7.285 21.125 18.062 1 84.75 238 ASP A CA 1
ATOM 1935 C C . ASP A 1 238 ? 6.594 21.172 19.422 1 84.75 238 ASP A C 1
ATOM 1937 O O . ASP A 1 238 ? 5.551 20.547 19.609 1 84.75 238 ASP A O 1
ATOM 1941 N N . TYR A 1 239 ? 7.27 21.828 20.312 1 86.38 239 TYR A N 1
ATOM 1942 C CA . TYR A 1 239 ? 6.738 21.891 21.672 1 86.38 239 TYR A CA 1
ATOM 1943 C C . TYR A 1 239 ? 5.391 22.594 21.703 1 86.38 239 TYR A C 1
ATOM 1945 O O . TYR A 1 239 ? 4.48 22.188 22.422 1 86.38 239 TYR A O 1
ATOM 1953 N N . PHE A 1 240 ? 5.258 23.641 20.922 1 93.12 240 PHE A N 1
ATOM 1954 C CA . PHE A 1 240 ? 3.988 24.359 20.875 1 93.12 240 PHE A CA 1
ATOM 1955 C C . PHE A 1 240 ? 2.865 23.438 20.422 1 93.12 240 PHE A C 1
ATOM 1957 O O . PHE A 1 240 ? 1.826 23.344 21.078 1 93.12 240 PHE A O 1
ATOM 1964 N N . CYS A 1 241 ? 3.086 22.766 19.312 1 89.12 241 CYS A N 1
ATOM 1965 C CA . CYS A 1 241 ? 2.064 21.891 18.766 1 89.12 241 CYS A CA 1
ATOM 1966 C C . CYS A 1 241 ? 1.734 20.766 19.719 1 89.12 241 CYS A C 1
ATOM 1968 O O . CYS A 1 241 ? 0.571 20.375 19.875 1 89.12 241 CYS A O 1
ATOM 1970 N N . HIS A 1 242 ? 2.701 20.281 20.391 1 81.25 242 HIS A N 1
ATOM 1971 C CA . HIS A 1 242 ? 2.49 19.219 21.359 1 81.25 242 HIS A CA 1
ATOM 1972 C C . HIS A 1 242 ? 1.74 19.719 22.594 1 81.25 242 HIS A C 1
ATOM 1974 O O . HIS A 1 242 ? 0.824 19.047 23.078 1 81.25 242 HIS A O 1
ATOM 1980 N N . LEU A 1 243 ? 2.148 20.812 23.078 1 86.81 243 LEU A N 1
ATOM 1981 C CA . LEU A 1 243 ? 1.564 21.359 24.297 1 86.81 243 LEU A CA 1
ATOM 1982 C C . LEU A 1 243 ? 0.105 21.734 24.078 1 86.81 243 LEU A C 1
ATOM 1984 O O . LEU A 1 243 ? -0.707 21.672 25 1 86.81 243 LEU A O 1
ATOM 1988 N N . LEU A 1 244 ? -0.241 22.125 22.875 1 89.25 244 LEU A N 1
ATOM 1989 C CA . LEU A 1 244 ? -1.635 22.438 22.594 1 89.25 244 LEU A CA 1
ATOM 1990 C C . LEU A 1 244 ? -2.51 21.188 22.719 1 89.25 244 LEU A C 1
ATOM 1992 O O . LEU A 1 244 ? -3.682 21.281 23.078 1 89.25 244 LEU A O 1
ATOM 1996 N N . ARG A 1 245 ? -1.925 20.109 22.484 1 82.5 245 ARG A N 1
ATOM 1997 C CA . ARG A 1 245 ? -2.654 18.844 22.547 1 82.5 245 ARG A CA 1
ATOM 1998 C C . ARG A 1 245 ? -2.559 18.234 23.938 1 82.5 245 ARG A C 1
ATOM 2000 O O . ARG A 1 245 ? -3.525 17.641 24.422 1 82.5 245 ARG A O 1
ATOM 2007 N N . GLU A 1 246 ? -1.361 18.391 24.562 1 80.62 246 GLU A N 1
ATOM 2008 C CA . GLU A 1 246 ? -1.105 17.828 25.891 1 80.62 246 GLU A CA 1
ATOM 2009 C C . GLU A 1 246 ? -0.41 18.828 26.797 1 80.62 246 GLU A C 1
ATOM 2011 O O . GLU A 1 246 ? 0.779 18.703 27.094 1 80.62 246 GLU A O 1
ATOM 2016 N N . PRO A 1 247 ? -1.206 19.672 27.391 1 82.94 247 PRO A N 1
ATOM 2017 C CA . PRO A 1 247 ? -0.623 20.734 28.219 1 82.94 247 PRO A CA 1
ATOM 2018 C C . PRO A 1 247 ? 0.131 20.203 29.422 1 82.94 247 PRO A C 1
ATOM 2020 O O . PRO A 1 247 ? 1.068 20.844 29.906 1 82.94 247 PRO A O 1
ATOM 2023 N N . SER A 1 248 ? -0.242 19 29.875 1 79.88 248 SER A N 1
ATOM 2024 C CA . SER A 1 248 ? 0.384 18.422 31.047 1 79.88 248 SER A CA 1
ATOM 2025 C C . SER A 1 248 ? 1.857 18.109 30.812 1 79.88 248 SER A C 1
ATOM 2027 O O . SER A 1 248 ? 2.637 18 31.75 1 79.88 248 SER A O 1
ATOM 2029 N N . PHE A 1 249 ? 2.201 18.078 29.609 1 76.88 249 PHE A N 1
ATOM 2030 C CA . PHE A 1 249 ? 3.572 17.75 29.234 1 76.88 249 PHE A CA 1
ATOM 2031 C C . PHE A 1 249 ? 4.504 18.922 29.516 1 76.88 249 PHE A C 1
ATOM 2033 O O . PHE A 1 249 ? 5.727 18.766 29.516 1 76.88 249 PHE A O 1
ATOM 2040 N N . TYR A 1 250 ? 3.938 20.094 29.781 1 85.38 250 TYR A N 1
ATOM 2041 C CA . TYR A 1 250 ? 4.719 21.312 29.984 1 85.38 250 TYR A CA 1
ATOM 2042 C C . TYR A 1 250 ? 5.707 21.125 31.141 1 85.38 250 TYR A C 1
ATOM 2044 O O . TYR A 1 250 ? 6.863 21.547 31.047 1 85.38 250 TYR A O 1
ATOM 2052 N N . GLN A 1 251 ? 5.316 20.469 32.156 1 80.25 251 GLN A N 1
ATOM 2053 C CA . GLN A 1 251 ? 6.168 20.281 33.344 1 80.25 251 GLN A CA 1
ATOM 2054 C C . GLN A 1 251 ? 7.379 19.422 33 1 80.25 251 GLN A C 1
ATOM 2056 O O . GLN A 1 251 ? 8.5 19.719 33.438 1 80.25 251 GLN A O 1
ATOM 2061 N N . VAL A 1 252 ? 7.09 18.422 32.281 1 72.56 252 VAL A N 1
ATOM 2062 C CA . VAL A 1 252 ? 8.164 17.516 31.891 1 72.56 252 VAL A CA 1
ATOM 2063 C C . VAL A 1 252 ? 9.164 18.266 31.016 1 72.56 252 VAL A C 1
ATOM 2065 O O . VAL A 1 252 ? 10.375 18.141 31.188 1 72.56 252 VAL A O 1
ATOM 2068 N N . LEU A 1 253 ? 8.648 19.062 30.078 1 79.12 253 LEU A N 1
ATOM 2069 C CA . LEU A 1 253 ? 9.5 19.812 29.156 1 79.12 253 LEU A CA 1
ATOM 2070 C C . LEU A 1 253 ? 10.312 20.875 29.906 1 79.12 253 LEU A C 1
ATOM 2072 O O . LEU A 1 253 ? 11.484 21.078 29.609 1 79.12 253 LEU A O 1
ATOM 2076 N N . GLN A 1 254 ? 9.68 21.516 30.828 1 81.88 254 GLN A N 1
ATOM 2077 C CA . GLN A 1 254 ? 10.336 22.578 31.594 1 81.88 254 GLN A CA 1
ATOM 2078 C C . GLN A 1 254 ? 11.508 22.031 32.406 1 81.88 254 GLN A C 1
ATOM 2080 O O . GLN A 1 254 ? 12.539 22.703 32.5 1 81.88 254 GLN A O 1
ATOM 2085 N N . GLN A 1 255 ? 11.422 20.844 32.875 1 74.19 255 GLN A N 1
ATOM 2086 C CA . GLN A 1 255 ? 12.469 20.219 33.656 1 74.19 255 GLN A CA 1
ATOM 2087 C C . GLN A 1 255 ? 13.625 19.75 32.781 1 74.19 255 GLN A C 1
ATOM 2089 O O . GLN A 1 255 ? 14.789 19.875 33.156 1 74.19 255 GLN A O 1
ATOM 2094 N N . ASN A 1 256 ? 13.234 19.312 31.609 1 70.31 256 ASN A N 1
ATOM 2095 C CA . ASN A 1 256 ? 14.234 18.672 30.766 1 70.31 256 ASN A CA 1
ATOM 2096 C C . ASN A 1 256 ? 14.875 19.672 29.812 1 70.31 256 ASN A C 1
ATOM 2098 O O . ASN A 1 256 ? 15.977 19.438 29.297 1 70.31 256 ASN A O 1
ATOM 2102 N N . GLU A 1 257 ? 14.141 20.719 29.438 1 80.81 257 GLU A N 1
ATOM 2103 C CA . GLU A 1 257 ? 14.594 21.672 28.438 1 80.81 257 GLU A CA 1
ATOM 2104 C C . GLU A 1 257 ? 14.789 23.062 29.016 1 80.81 257 GLU A C 1
ATOM 2106 O O . GLU A 1 257 ? 14.234 24.031 28.516 1 80.81 257 GLU A O 1
ATOM 2111 N N . THR A 1 258 ? 15.648 23.172 29.984 1 82.69 258 THR A N 1
ATOM 2112 C CA . THR A 1 258 ? 15.844 24.406 30.719 1 82.69 258 THR A CA 1
ATOM 2113 C C . THR A 1 258 ? 16.391 25.5 29.812 1 82.69 258 THR A C 1
ATOM 2115 O O . THR A 1 258 ? 15.93 26.656 29.875 1 82.69 258 THR A O 1
ATOM 2118 N N . ASP A 1 259 ? 17.312 25.172 28.953 1 85.31 259 ASP A N 1
ATOM 2119 C CA . ASP A 1 259 ? 17.891 26.172 28.062 1 85.31 259 ASP A CA 1
ATOM 2120 C C . ASP A 1 259 ? 16.844 26.734 27.109 1 85.31 259 ASP A C 1
ATOM 2122 O O . ASP A 1 259 ? 16.844 27.938 26.828 1 85.31 259 ASP A O 1
ATOM 2126 N N . PHE A 1 260 ? 16.031 25.906 26.656 1 88.25 260 PHE A N 1
ATOM 2127 C CA . PHE A 1 260 ? 14.969 26.344 25.75 1 88.25 260 PHE A CA 1
ATOM 2128 C C . PHE A 1 260 ? 14.023 27.312 26.438 1 88.25 260 PHE A C 1
ATOM 2130 O O . PHE A 1 260 ? 13.695 28.359 25.891 1 88.25 260 PHE A O 1
ATOM 2137 N N . PHE A 1 261 ? 13.602 27.016 27.641 1 91.06 261 PHE A N 1
ATOM 2138 C CA . PHE A 1 261 ? 12.594 27.828 28.312 1 91.06 261 PHE A CA 1
ATOM 2139 C C . PHE A 1 261 ? 13.188 29.125 28.828 1 91.06 261 PHE A C 1
ATOM 2141 O O . PHE A 1 261 ? 12.453 30.062 29.172 1 91.06 261 PHE A O 1
ATOM 2148 N N . ASN A 1 262 ? 14.523 29.188 28.844 1 92 262 ASN A N 1
ATOM 2149 C CA . ASN A 1 262 ? 15.18 30.453 29.156 1 92 262 ASN A CA 1
ATOM 2150 C C . ASN A 1 262 ? 15.359 31.312 27.922 1 92 262 ASN A C 1
ATOM 2152 O O . ASN A 1 262 ? 15.734 32.5 28.016 1 92 262 ASN A O 1
ATOM 2156 N N . SER A 1 263 ? 15.039 30.75 26.828 1 94.25 263 SER A N 1
ATOM 2157 C CA . SER A 1 263 ? 15.148 31.484 25.578 1 94.25 263 SER A CA 1
ATOM 2158 C C . SER A 1 263 ? 13.867 32.25 25.281 1 94.25 263 SER A C 1
ATOM 2160 O O . SER A 1 263 ? 12.844 32.062 25.938 1 94.25 263 SER A O 1
ATOM 2162 N N . GLU A 1 264 ? 13.938 33.125 24.281 1 95.56 264 GLU A N 1
ATOM 2163 C CA . GLU A 1 264 ? 12.766 33.875 23.859 1 95.56 264 GLU A CA 1
ATOM 2164 C C . GLU A 1 264 ? 11.68 32.969 23.297 1 95.56 264 GLU A C 1
ATOM 2166 O O . GLU A 1 264 ? 10.484 33.25 23.438 1 95.56 264 GLU A O 1
ATOM 2171 N N . TYR A 1 265 ? 12.039 31.891 22.766 1 95.25 265 TYR A N 1
ATOM 2172 C CA . TYR A 1 265 ? 11.086 30.938 22.188 1 95.25 265 TYR A CA 1
ATOM 2173 C C . TYR A 1 265 ? 10.328 30.203 23.281 1 95.25 265 TYR A C 1
ATOM 2175 O O . TYR A 1 265 ? 9.109 30.016 23.188 1 95.25 265 TYR A O 1
ATOM 2183 N N . GLY A 1 266 ? 11.102 29.766 24.297 1 93.62 266 GLY A N 1
ATOM 2184 C CA . GLY A 1 266 ? 10.461 29.125 25.438 1 93.62 266 GLY A CA 1
ATOM 2185 C C . GLY A 1 266 ? 9.477 30.016 26.156 1 93.62 266 GLY A C 1
ATOM 2186 O O . GLY A 1 266 ? 8.406 29.562 26.578 1 93.62 266 GLY A O 1
ATOM 2187 N N . GLN A 1 267 ? 9.867 31.219 26.25 1 94.88 267 GLN A N 1
ATOM 2188 C CA . GLN A 1 267 ? 8.992 32.188 26.906 1 94.88 267 GLN A CA 1
ATOM 2189 C C . GLN A 1 267 ? 7.711 32.406 26.094 1 94.88 267 GLN A C 1
ATOM 2191 O O . GLN A 1 267 ? 6.633 32.594 26.672 1 94.88 267 GLN A O 1
ATOM 2196 N N . ALA A 1 268 ? 7.832 32.344 24.859 1 95.88 268 ALA A N 1
ATOM 2197 C CA . ALA A 1 268 ? 6.699 32.594 23.969 1 95.88 268 ALA A CA 1
ATOM 2198 C C . ALA A 1 268 ? 5.656 31.5 24.094 1 95.88 268 ALA A C 1
ATOM 2200 O O . ALA A 1 268 ? 4.469 31.719 23.859 1 95.88 268 ALA A O 1
ATOM 2201 N N . VAL A 1 269 ? 6.043 30.281 24.5 1 94.88 269 VAL A N 1
ATOM 2202 C CA . VAL A 1 269 ? 5.109 29.172 24.5 1 94.88 269 VAL A CA 1
ATOM 2203 C C . VAL A 1 269 ? 4.719 28.828 25.938 1 94.88 269 VAL A C 1
ATOM 2205 O O . VAL A 1 269 ? 3.926 27.922 26.188 1 94.88 269 VAL A O 1
ATOM 2208 N N . ALA A 1 270 ? 5.215 29.562 26.906 1 93.38 270 ALA A N 1
ATOM 2209 C CA . ALA A 1 270 ? 5.047 29.25 28.328 1 93.38 270 ALA A CA 1
ATOM 2210 C C . ALA A 1 270 ? 3.572 29.281 28.719 1 93.38 270 ALA A C 1
ATOM 2212 O O . ALA A 1 270 ? 3.148 28.531 29.609 1 93.38 270 ALA A O 1
ATOM 2213 N N . TRP A 1 271 ? 2.844 30.016 27.969 1 94.62 271 TRP A N 1
ATOM 2214 C CA . TRP A 1 271 ? 1.431 30.188 28.297 1 94.62 271 TRP A CA 1
ATOM 2215 C C . TRP A 1 271 ? 0.65 28.906 28 1 94.62 271 TRP A C 1
ATOM 2217 O O . TRP A 1 271 ? -0.471 28.734 28.484 1 94.62 271 TRP A O 1
ATOM 2227 N N . CYS A 1 272 ? 1.175 27.969 27.297 1 92.94 272 CYS A N 1
ATOM 2228 C CA . CYS A 1 272 ? 0.482 26.75 26.875 1 92.94 272 CYS A CA 1
ATOM 2229 C C . CYS A 1 272 ? 0.224 25.828 28.062 1 92.94 272 CYS A C 1
ATOM 2231 O O . CYS A 1 272 ? -0.591 24.906 27.969 1 92.94 272 CYS A O 1
ATOM 2233 N N . GLN A 1 273 ? 0.887 26.016 29.156 1 88.94 273 GLN A N 1
ATOM 2234 C CA . GLN A 1 273 ? 0.71 25.188 30.344 1 88.94 273 GLN A CA 1
ATOM 2235 C C . GLN A 1 273 ? -0.699 25.328 30.906 1 88.94 273 GLN A C 1
ATOM 2237 O O . GLN A 1 273 ? -1.18 24.453 31.625 1 88.94 273 GLN A O 1
ATOM 2242 N N . ASN A 1 274 ? -1.364 26.312 30.594 1 86.19 274 ASN A N 1
ATOM 2243 C CA . ASN A 1 274 ? -2.664 26.641 31.172 1 86.19 274 ASN A CA 1
ATOM 2244 C C . ASN A 1 274 ? -3.754 25.703 30.656 1 86.19 274 ASN A C 1
ATOM 2246 O O . ASN A 1 274 ? -4.816 25.578 31.266 1 86.19 274 ASN A O 1
ATOM 2250 N N . GLY A 1 275 ? -3.557 24.891 29.641 1 78.38 275 GLY A N 1
ATOM 2251 C CA . GLY A 1 275 ? -4.449 23.859 29.156 1 78.38 275 GLY A CA 1
ATOM 2252 C C . GLY A 1 275 ? -5.777 24.391 28.656 1 78.38 275 GLY A C 1
ATOM 2253 O O . GLY A 1 275 ? -6.824 23.781 28.875 1 78.38 275 GLY A O 1
ATOM 2254 N N . GLU A 1 276 ? -5.883 25.469 28.047 1 79.94 276 GLU A N 1
ATOM 2255 C CA . GLU A 1 276 ? -7.129 26.016 27.516 1 79.94 276 GLU A CA 1
ATOM 2256 C C . GLU A 1 276 ? -7.57 25.266 26.25 1 79.94 276 GLU A C 1
ATOM 2258 O O . GLU A 1 276 ? -6.738 24.719 25.531 1 79.94 276 GLU A O 1
ATOM 2263 N N . LYS A 1 277 ? -8.891 25.094 26.141 1 82.06 277 LYS A N 1
ATOM 2264 C CA . LYS A 1 277 ? -9.422 24.484 24.938 1 82.06 277 LYS A CA 1
ATOM 2265 C C . LYS A 1 277 ? -9.273 25.406 23.734 1 82.06 277 LYS A C 1
ATOM 2267 O O . LYS A 1 277 ? -9.617 26.594 23.797 1 82.06 277 LYS A O 1
ATOM 2272 N N . ASN A 1 278 ? -8.641 24.891 22.797 1 88.31 278 ASN A N 1
ATOM 2273 C CA . ASN A 1 278 ? -8.352 25.688 21.609 1 88.31 278 ASN A CA 1
ATOM 2274 C C . ASN A 1 278 ? -9.172 25.219 20.406 1 88.31 278 ASN A C 1
ATOM 2276 O O . ASN A 1 278 ? -9.398 24.031 20.234 1 88.31 278 ASN A O 1
ATOM 2280 N N . LEU A 1 279 ? -9.648 26.203 19.703 1 91.88 279 LEU A N 1
ATOM 2281 C CA . LEU A 1 279 ? -10.352 25.906 18.453 1 91.88 279 LEU A CA 1
ATOM 2282 C C . LEU A 1 279 ? -9.375 25.516 17.359 1 91.88 279 LEU A C 1
ATOM 2284 O O . LEU A 1 279 ? -9.609 24.547 16.625 1 91.88 279 LEU A O 1
ATOM 2288 N N . TYR A 1 280 ? -8.359 26.219 17.297 1 94.25 280 TYR A N 1
ATOM 2289 C CA . TYR A 1 280 ? -7.324 26.031 16.281 1 94.25 280 TYR A CA 1
ATOM 2290 C C . TYR A 1 280 ? -6.16 25.219 16.844 1 94.25 280 TYR A C 1
ATOM 2292 O O . TYR A 1 280 ? -5.469 25.672 17.75 1 94.25 280 TYR A O 1
ATOM 2300 N N . ILE A 1 281 ? -6.023 23.984 16.312 1 91.19 281 ILE A N 1
ATOM 2301 C CA . ILE A 1 281 ? -4.941 23.109 16.734 1 91.19 281 ILE A CA 1
ATOM 2302 C C . ILE A 1 281 ? -4.027 22.797 15.555 1 91.19 281 ILE A C 1
ATOM 2304 O O . ILE A 1 281 ? -4.207 21.797 14.867 1 91.19 281 ILE A O 1
ATOM 2308 N N . PRO A 1 282 ? -3.004 23.562 15.391 1 93.25 282 PRO A N 1
ATOM 2309 C CA . PRO A 1 282 ? -2.129 23.438 14.227 1 93.25 282 PRO A CA 1
ATOM 2310 C C . PRO A 1 282 ? -1.116 22.297 14.375 1 93.25 282 PRO A C 1
ATOM 2312 O O . PRO A 1 282 ? -0.679 22 15.492 1 93.25 282 PRO A O 1
ATOM 2315 N N . SER A 1 283 ? -0.802 21.719 13.297 1 88.38 283 SER A N 1
ATOM 2316 C CA . SER A 1 283 ? 0.382 20.875 13.203 1 88.38 283 SER A CA 1
ATOM 2317 C C . SER A 1 283 ? 1.628 21.688 12.891 1 88.38 283 SER A C 1
ATOM 2319 O O . SER A 1 283 ? 1.536 22.891 12.633 1 88.38 283 SER A O 1
ATOM 2321 N N . TYR A 1 284 ? 2.758 21.016 12.953 1 88.31 284 TYR A N 1
ATOM 2322 C CA . TYR A 1 284 ? 3.979 21.734 12.594 1 88.31 284 TYR A CA 1
ATOM 2323 C C . TYR A 1 284 ? 3.924 22.234 11.156 1 88.31 284 TYR A C 1
ATOM 2325 O O . TYR A 1 284 ? 4.441 23.297 10.844 1 88.31 284 TYR A O 1
ATOM 2333 N N . ALA A 1 285 ? 3.291 21.438 10.336 1 88.69 285 ALA A N 1
ATOM 2334 C CA . ALA A 1 285 ? 3.143 21.844 8.938 1 88.69 285 ALA A CA 1
ATOM 2335 C C . ALA A 1 285 ? 2.291 23.109 8.82 1 88.69 285 ALA A C 1
ATOM 2337 O O . ALA A 1 285 ? 2.566 23.969 7.984 1 88.69 285 ALA A O 1
ATOM 2338 N N . ASP A 1 286 ? 1.314 23.188 9.641 1 94.44 286 ASP A N 1
ATOM 2339 C CA . ASP A 1 286 ? 0.449 24.359 9.656 1 94.44 286 ASP A CA 1
ATOM 2340 C C . ASP A 1 286 ? 1.221 25.609 10.094 1 94.44 286 ASP A C 1
ATOM 2342 O O . ASP A 1 286 ? 1.057 26.688 9.516 1 94.44 286 ASP A O 1
ATOM 2346 N N . VAL A 1 287 ? 2.018 25.422 11.094 1 96.19 287 VAL A N 1
ATOM 2347 C CA . VAL A 1 287 ? 2.82 26.531 11.586 1 96.19 287 VAL A CA 1
ATOM 2348 C C . VAL A 1 287 ? 3.723 27.062 10.477 1 96.19 287 VAL A C 1
ATOM 2350 O O . VAL A 1 287 ? 3.789 28.266 10.234 1 96.19 287 VAL A O 1
ATOM 2353 N N . LEU A 1 288 ? 4.363 26.109 9.828 1 94 288 LEU A N 1
ATOM 2354 C CA . LEU A 1 288 ? 5.277 26.484 8.758 1 94 288 LEU A CA 1
ATOM 2355 C C . LEU A 1 288 ? 4.539 27.203 7.637 1 94 288 LEU A C 1
ATOM 2357 O O . LEU A 1 288 ? 5.023 28.219 7.117 1 94 288 LEU A O 1
ATOM 2361 N N . LYS A 1 289 ? 3.389 26.766 7.309 1 95.12 289 LYS A N 1
ATOM 2362 C CA . LYS A 1 289 ? 2.604 27.359 6.23 1 95.12 289 LYS A CA 1
ATOM 2363 C C . LYS A 1 289 ? 2.18 28.781 6.574 1 95.12 289 LYS A C 1
ATOM 2365 O O . LYS A 1 289 ? 2.314 29.688 5.75 1 95.12 289 LYS A O 1
ATOM 2370 N N . VAL A 1 290 ? 1.688 28.969 7.73 1 97.81 290 VAL A N 1
ATOM 2371 C CA . VAL A 1 290 ? 1.196 30.281 8.164 1 97.81 290 VAL A CA 1
ATOM 2372 C C . VAL A 1 290 ? 2.348 31.281 8.188 1 97.81 290 VAL A C 1
ATOM 2374 O O . VAL A 1 290 ? 2.207 32.406 7.723 1 97.81 290 VAL A O 1
ATOM 2377 N N . VAL A 1 291 ? 3.479 30.859 8.719 1 97.44 291 VAL A N 1
ATOM 2378 C CA . VAL A 1 291 ? 4.629 31.75 8.812 1 97.44 291 VAL A CA 1
ATOM 2379 C C . VAL A 1 291 ? 5.164 32.062 7.418 1 97.44 291 VAL A C 1
ATOM 2381 O O . VAL A 1 291 ? 5.547 33.188 7.129 1 97.44 291 VAL A O 1
ATOM 2384 N N . LEU A 1 292 ? 5.199 31.047 6.605 1 95.94 292 LEU A N 1
ATOM 2385 C CA . LEU A 1 292 ? 5.668 31.234 5.234 1 95.94 292 LEU A CA 1
ATOM 2386 C C . LEU A 1 292 ? 4.84 32.281 4.512 1 95.94 292 LEU A C 1
ATOM 2388 O O . LEU A 1 292 ? 5.391 33.156 3.818 1 95.94 292 LEU A O 1
ATOM 2392 N N . ILE A 1 293 ? 3.59 32.281 4.691 1 96.44 293 ILE A N 1
ATOM 2393 C CA . ILE A 1 293 ? 2.699 33.219 4.043 1 96.44 293 ILE A CA 1
ATOM 2394 C C . ILE A 1 293 ? 2.85 34.594 4.695 1 96.44 293 ILE A C 1
ATOM 2396 O O . ILE A 1 293 ? 3.096 35.594 4.012 1 96.44 293 ILE A O 1
ATOM 2400 N N . SER A 1 294 ? 2.795 34.75 5.984 1 97 294 SER A N 1
ATOM 2401 C CA . SER A 1 294 ? 2.654 36 6.707 1 97 294 SER A CA 1
ATOM 2402 C C . SER A 1 294 ? 3.977 36.75 6.766 1 97 294 SER A C 1
ATOM 2404 O O . SER A 1 294 ? 3.992 38 6.855 1 97 294 SER A O 1
ATOM 2406 N N . TYR A 1 295 ? 5.102 36.062 6.727 1 96 295 TYR A N 1
ATOM 2407 C CA . TYR A 1 295 ? 6.371 36.75 6.91 1 96 295 TYR A CA 1
ATOM 2408 C C . TYR A 1 295 ? 7.199 36.688 5.629 1 96 295 TYR A C 1
ATOM 2410 O O . TYR A 1 295 ? 8.055 37.562 5.414 1 96 295 TYR A O 1
ATOM 2418 N N . PHE A 1 296 ? 6.961 35.75 4.746 1 94.69 296 PHE A N 1
ATOM 2419 C CA . PHE A 1 296 ? 7.789 35.625 3.553 1 94.69 296 PHE A CA 1
ATOM 2420 C C . PHE A 1 296 ? 6.977 35.938 2.299 1 94.69 296 PHE A C 1
ATOM 2422 O O . PHE A 1 296 ? 7.543 36.156 1.229 1 94.69 296 PHE A O 1
ATOM 2429 N N . GLY A 1 297 ? 5.629 35.938 2.441 1 94.56 297 GLY A N 1
ATOM 2430 C CA . GLY A 1 297 ? 4.781 36.156 1.279 1 94.56 297 GLY A CA 1
ATOM 2431 C C . GLY A 1 297 ? 4.887 35.031 0.243 1 94.56 297 GLY A C 1
ATOM 2432 O O . GLY A 1 297 ? 4.875 35.312 -0.96 1 94.56 297 GLY A O 1
ATOM 2433 N N . LYS A 1 298 ? 5.098 33.844 0.692 1 93.75 298 LYS A N 1
ATOM 2434 C CA . LYS A 1 298 ? 5.207 32.656 -0.162 1 93.75 298 LYS A CA 1
ATOM 2435 C C . LYS A 1 298 ? 4.289 31.547 0.323 1 93.75 298 LYS A C 1
ATOM 2437 O O . LYS A 1 298 ? 3.799 31.578 1.453 1 93.75 298 LYS A O 1
ATOM 2442 N N . VAL A 1 299 ? 4.012 30.516 -0.549 1 90.94 299 VAL A N 1
ATOM 2443 C CA . VAL A 1 299 ? 3.094 29.453 -0.141 1 90.94 299 VAL A CA 1
ATOM 2444 C C . VAL A 1 299 ? 3.748 28.094 -0.351 1 90.94 299 VAL A C 1
ATOM 2446 O O . VAL A 1 299 ? 3.367 27.109 0.286 1 90.94 299 VAL A O 1
ATOM 2449 N N . ARG A 1 300 ? 4.762 27.984 -1.154 1 85.56 300 ARG A N 1
ATOM 2450 C CA . ARG A 1 300 ? 5.395 26.703 -1.442 1 85.56 300 ARG A CA 1
ATOM 2451 C C . ARG A 1 300 ? 6.465 26.375 -0.409 1 85.56 300 ARG A C 1
ATOM 2453 O O . ARG A 1 300 ? 7.414 27.141 -0.228 1 85.56 300 ARG A O 1
ATOM 2460 N N . ILE A 1 301 ? 6.336 25.25 0.226 1 84.69 301 ILE A N 1
ATOM 2461 C CA . ILE A 1 301 ? 7.262 24.844 1.277 1 84.69 301 ILE A CA 1
ATOM 2462 C C . ILE A 1 301 ? 8.68 24.766 0.716 1 84.69 301 ILE A C 1
ATOM 2464 O O . ILE A 1 301 ? 9.648 25.062 1.414 1 84.69 301 ILE A O 1
ATOM 2468 N N . GLY A 1 302 ? 8.852 24.391 -0.554 1 79 302 GLY A N 1
ATOM 2469 C CA . GLY A 1 302 ? 10.148 24.344 -1.204 1 79 302 GLY A CA 1
ATOM 2470 C C . GLY A 1 302 ? 10.867 25.688 -1.19 1 79 302 GLY A C 1
ATOM 2471 O O . GLY A 1 302 ? 12.094 25.734 -1.069 1 79 302 GLY A O 1
ATOM 2472 N N . ASP A 1 303 ? 10.117 26.75 -1.234 1 85.25 303 ASP A N 1
ATOM 2473 C CA . ASP A 1 303 ? 10.703 28.078 -1.188 1 85.25 303 ASP A CA 1
ATOM 2474 C C . ASP A 1 303 ? 11.367 28.344 0.162 1 85.25 303 ASP A C 1
ATOM 2476 O O . ASP A 1 303 ? 12.398 29.016 0.234 1 85.25 303 ASP A O 1
ATOM 2480 N N . LEU A 1 304 ? 10.734 27.844 1.166 1 87.75 304 LEU A N 1
ATOM 2481 C CA . LEU A 1 304 ? 11.312 28.031 2.494 1 87.75 304 LEU A CA 1
ATOM 2482 C C . LEU A 1 304 ? 12.656 27.312 2.607 1 87.75 304 LEU A C 1
ATOM 2484 O O . LEU A 1 304 ? 13.602 27.844 3.186 1 87.75 304 LEU A O 1
ATOM 2488 N N . VAL A 1 305 ? 12.734 26.188 2.088 1 79.62 305 VAL A N 1
ATOM 2489 C CA . VAL A 1 305 ? 13.977 25.422 2.111 1 79.62 305 VAL A CA 1
ATOM 2490 C C . VAL A 1 305 ? 15.07 26.188 1.362 1 79.62 305 VAL A C 1
ATOM 2492 O O . VAL A 1 305 ? 16.203 26.281 1.827 1 79.62 305 VAL A O 1
ATOM 2495 N N . HIS A 1 306 ? 14.711 26.781 0.253 1 79.25 306 HIS A N 1
ATOM 2496 C CA . HIS A 1 306 ? 15.648 27.562 -0.54 1 79.25 306 HIS A CA 1
ATOM 2497 C C . HIS A 1 306 ? 16.156 28.766 0.243 1 79.25 306 HIS A C 1
ATOM 2499 O O . HIS A 1 306 ? 17.359 29.047 0.275 1 79.25 306 HIS A O 1
ATOM 2505 N N . LEU A 1 307 ? 15.266 29.422 0.812 1 85.69 307 LEU A N 1
ATOM 2506 C CA . LEU A 1 307 ? 15.594 30.625 1.564 1 85.69 307 LEU A CA 1
ATOM 2507 C C . LEU A 1 307 ? 16.5 30.297 2.748 1 85.69 307 LEU A C 1
ATOM 2509 O O . LEU A 1 307 ? 17.516 30.969 2.963 1 85.69 307 LEU A O 1
ATOM 2513 N N . LEU A 1 308 ? 16.188 29.25 3.424 1 85.94 308 LEU A N 1
ATOM 2514 C CA . LEU A 1 308 ? 16.969 28.875 4.594 1 85.94 308 LEU A CA 1
ATOM 2515 C C . LEU A 1 308 ? 18.344 28.359 4.184 1 85.94 308 LEU A C 1
ATOM 2517 O O . LEU A 1 308 ? 19.297 28.438 4.965 1 85.94 308 LEU A O 1
ATOM 2521 N N . SER A 1 309 ? 18.391 27.875 2.951 1 77.88 309 SER A N 1
ATOM 2522 C CA . SER A 1 309 ? 19.656 27.375 2.434 1 77.88 309 SER A CA 1
ATOM 2523 C C . SER A 1 309 ? 20.469 28.5 1.79 1 77.88 309 SER A C 1
ATOM 2525 O O . SER A 1 309 ? 21.594 28.266 1.325 1 77.88 309 SER A O 1
ATOM 2527 N N . GLY A 1 310 ? 19.891 29.672 1.793 1 78.06 310 GLY A N 1
ATOM 2528 C CA . GLY A 1 310 ? 20.562 30.828 1.209 1 78.06 310 GLY A CA 1
ATOM 2529 C C . GLY A 1 310 ? 20.531 30.828 -0.307 1 78.06 310 GLY A C 1
ATOM 2530 O O . GLY A 1 310 ? 21.406 31.406 -0.951 1 78.06 310 GLY A O 1
ATOM 2531 N N . ARG A 1 311 ? 19.609 30.141 -0.873 1 73.19 311 ARG A N 1
ATOM 2532 C CA . ARG A 1 311 ? 19.547 30.031 -2.326 1 73.19 311 ARG A CA 1
ATOM 2533 C C . ARG A 1 311 ? 18.547 31.031 -2.908 1 73.19 311 ARG A C 1
ATOM 2535 O O . ARG A 1 311 ? 17.453 31.219 -2.363 1 73.19 311 ARG A O 1
ATOM 2542 N N . THR A 1 312 ? 18.938 31.953 -3.705 1 60.69 312 THR A N 1
ATOM 2543 C CA . THR A 1 312 ? 18.047 32.969 -4.266 1 60.69 312 THR A CA 1
ATOM 2544 C C . THR A 1 312 ? 17.281 32.406 -5.465 1 60.69 312 THR A C 1
ATOM 2546 O O . THR A 1 312 ? 16.172 32.844 -5.758 1 60.69 312 THR A O 1
ATOM 2549 N N . GLY A 1 313 ? 17.812 31.516 -6.352 1 53.72 313 GLY A N 1
ATOM 2550 C CA . GLY A 1 313 ? 17.234 31.281 -7.668 1 53.72 313 GLY A CA 1
ATOM 2551 C C . GLY A 1 313 ? 16.5 29.953 -7.77 1 53.72 313 GLY A C 1
ATOM 2552 O O . GLY A 1 313 ? 16.641 29.094 -6.902 1 53.72 313 GLY A O 1
ATOM 2553 N N . GLU A 1 314 ? 15.297 29.906 -8.477 1 48.66 314 GLU A N 1
ATOM 2554 C CA . GLU A 1 314 ? 14.398 28.781 -8.758 1 48.66 314 GLU A CA 1
ATOM 2555 C C . GLU A 1 314 ? 15.109 27.672 -9.523 1 48.66 314 GLU A C 1
ATOM 2557 O O . GLU A 1 314 ? 14.508 26.656 -9.852 1 48.66 314 GLU A O 1
ATOM 2562 N N . LYS A 1 315 ? 16.391 27.672 -9.891 1 47.12 315 LYS A N 1
ATOM 2563 C CA . LYS A 1 315 ? 16.844 26.703 -10.883 1 47.12 315 LYS A CA 1
ATOM 2564 C C . LYS A 1 315 ? 17.281 25.406 -10.227 1 47.12 315 LYS A C 1
ATOM 2566 O O . LYS A 1 315 ? 17.844 25.406 -9.133 1 47.12 315 LYS A O 1
ATOM 2571 N N . LYS A 1 316 ? 16.859 24.281 -10.688 1 49.62 316 LYS A N 1
ATOM 2572 C CA . LYS A 1 316 ? 17.016 22.875 -10.336 1 49.62 316 LYS A CA 1
ATOM 2573 C C . LYS A 1 316 ? 18.484 22.547 -10.031 1 49.62 316 LYS A C 1
ATOM 2575 O O . LYS A 1 316 ? 18.766 21.625 -9.266 1 49.62 316 LYS A O 1
ATOM 2580 N N . GLY A 1 317 ? 19.562 23.484 -10.32 1 46.09 317 GLY A N 1
ATOM 2581 C CA . GLY A 1 317 ? 20.984 23.188 -10.25 1 46.09 317 GLY A CA 1
ATOM 2582 C C . GLY A 1 317 ? 21.844 24.406 -10.055 1 46.09 317 GLY A C 1
ATOM 2583 O O . GLY A 1 317 ? 21.906 25.281 -10.914 1 46.09 317 GLY A O 1
ATOM 2584 N N . LEU A 1 318 ? 22.125 24.844 -8.773 1 48.94 318 LEU A N 1
ATOM 2585 C CA . LEU A 1 318 ? 22.828 26.094 -8.562 1 48.94 318 LEU A CA 1
ATOM 2586 C C . LEU A 1 318 ? 24.328 25.859 -8.414 1 48.94 318 LEU A C 1
ATOM 2588 O O . LEU A 1 318 ? 24.75 24.766 -8.023 1 48.94 318 LEU A O 1
ATOM 2592 N N . THR A 1 319 ? 25.172 26.734 -9.008 1 50.84 319 THR A N 1
ATOM 2593 C CA . THR A 1 319 ? 26.594 26.797 -8.719 1 50.84 319 THR A CA 1
ATOM 2594 C C . THR A 1 319 ? 26.844 27.266 -7.293 1 50.84 319 THR A C 1
ATOM 2596 O O . THR A 1 319 ? 25.984 27.906 -6.684 1 50.84 319 THR A O 1
ATOM 2599 N N . LYS A 1 320 ? 27.938 26.906 -6.414 1 53.91 320 LYS A N 1
ATOM 2600 C CA . LYS A 1 320 ? 28.375 27.281 -5.07 1 53.91 320 LYS A CA 1
ATOM 2601 C C . LYS A 1 320 ? 28.266 28.797 -4.863 1 53.91 320 LYS A C 1
ATOM 2603 O O . LYS A 1 320 ? 28.031 29.25 -3.748 1 53.91 320 LYS A O 1
ATOM 2608 N N . LYS A 1 321 ? 28.422 29.484 -5.945 1 52.03 321 LYS A N 1
ATOM 2609 C CA . LYS A 1 321 ? 28.531 30.938 -5.875 1 52.03 321 LYS A CA 1
ATOM 2610 C C . LYS A 1 321 ? 27.172 31.578 -5.574 1 52.03 321 LYS A C 1
ATOM 2612 O O . LYS A 1 321 ? 27.094 32.75 -5.172 1 52.03 321 LYS A O 1
ATOM 2617 N N . GLU A 1 322 ? 26.156 30.656 -5.602 1 59.47 322 GLU A N 1
ATOM 2618 C CA . GLU A 1 322 ? 24.828 31.234 -5.523 1 59.47 322 GLU A CA 1
ATOM 2619 C C . GLU A 1 322 ? 24.219 31.047 -4.133 1 59.47 322 GLU A C 1
ATOM 2621 O O . GLU A 1 322 ? 23.062 31.391 -3.902 1 59.47 322 GLU A O 1
ATOM 2626 N N . ILE A 1 323 ? 25.047 30.672 -3.289 1 65.88 323 ILE A N 1
ATOM 2627 C CA . ILE A 1 323 ? 24.578 30.5 -1.923 1 65.88 323 ILE A CA 1
ATOM 2628 C C . ILE A 1 323 ? 25 31.688 -1.07 1 65.88 323 ILE A C 1
ATOM 2630 O O . ILE A 1 323 ? 26.172 32.031 -1.035 1 65.88 323 ILE A O 1
ATOM 2634 N N . SER A 1 324 ? 24.047 32.5 -0.602 1 76 324 SER A N 1
ATOM 2635 C CA . SER A 1 324 ? 24.266 33.656 0.223 1 76 324 SER A CA 1
ATOM 2636 C C . SER A 1 324 ? 24.062 33.344 1.702 1 76 324 SER A C 1
ATOM 2638 O O . SER A 1 324 ? 22.953 33.062 2.133 1 76 324 SER A O 1
ATOM 2640 N N . LYS A 1 325 ? 25.125 33.469 2.455 1 78 325 LYS A N 1
ATOM 2641 C CA . LYS A 1 325 ? 25.031 33.281 3.902 1 78 325 LYS A CA 1
ATOM 2642 C C . LYS A 1 325 ? 24.141 34.344 4.527 1 78 325 LYS A C 1
ATOM 2644 O O . LYS A 1 325 ? 23.422 34.062 5.488 1 78 325 LYS A O 1
ATOM 2649 N N . LYS A 1 326 ? 24.266 35.469 3.941 1 86.25 326 LYS A N 1
ATOM 2650 C CA . LYS A 1 326 ? 23.453 36.562 4.445 1 86.25 326 LYS A CA 1
ATOM 2651 C C . LYS A 1 326 ? 21.969 36.25 4.277 1 86.25 326 LYS A C 1
ATOM 2653 O O . LYS A 1 326 ? 21.172 36.5 5.188 1 86.25 326 LYS A O 1
ATOM 2658 N N . LEU A 1 327 ? 21.688 35.75 3.148 1 87.5 327 LEU A N 1
ATOM 2659 C CA . LEU A 1 327 ? 20.297 35.406 2.896 1 87.5 327 LEU A CA 1
ATOM 2660 C C . LEU A 1 327 ? 19.812 34.344 3.871 1 87.5 327 LEU A C 1
ATOM 2662 O O . LEU A 1 327 ? 18.688 34.406 4.359 1 87.5 327 LEU A O 1
ATOM 2666 N N . SER A 1 328 ? 20.609 33.406 4.164 1 86.44 328 SER A N 1
ATOM 2667 C CA . SER A 1 328 ? 20.266 32.344 5.109 1 86.44 328 SER A CA 1
ATOM 2668 C C . SER A 1 328 ? 20.047 32.906 6.512 1 86.44 328 SER A C 1
ATOM 2670 O O . SER A 1 328 ? 19.047 32.594 7.168 1 86.44 328 SER A O 1
ATOM 2672 N N . GLU A 1 329 ? 20.953 33.75 6.863 1 91 329 GLU A N 1
ATOM 2673 C CA . GLU A 1 329 ? 20.844 34.344 8.18 1 91 329 GLU A CA 1
ATOM 2674 C C . GLU A 1 329 ? 19.562 35.188 8.305 1 91 329 GLU A C 1
ATOM 2676 O O . GLU A 1 329 ? 18.828 35.031 9.281 1 91 329 GLU A O 1
ATOM 2681 N N . GLU A 1 330 ? 19.344 35.938 7.336 1 93.88 330 GLU A N 1
ATOM 2682 C CA . GLU A 1 330 ? 18.141 36.75 7.336 1 93.88 330 GLU A CA 1
ATOM 2683 C C . GLU A 1 330 ? 16.875 35.906 7.332 1 93.88 330 GLU A C 1
ATOM 2685 O O . GLU A 1 330 ? 15.883 36.25 7.969 1 93.88 330 GLU A O 1
ATOM 2690 N N . SER A 1 331 ? 16.906 34.875 6.582 1 93.75 331 SER A N 1
ATOM 2691 C CA . SER A 1 331 ? 15.758 34 6.48 1 93.75 331 SER A CA 1
ATOM 2692 C C . SER A 1 331 ? 15.453 33.312 7.816 1 93.75 331 SER A C 1
ATOM 2694 O O . SER A 1 331 ? 14.297 33.188 8.203 1 93.75 331 SER A O 1
ATOM 2696 N N . PHE A 1 332 ? 16.469 32.906 8.531 1 93.88 332 PHE A N 1
ATOM 2697 C CA . PHE A 1 332 ? 16.266 32.281 9.836 1 93.88 332 PHE A CA 1
ATOM 2698 C C . PHE A 1 332 ? 15.734 33.312 10.836 1 93.88 332 PHE A C 1
ATOM 2700 O O . PHE A 1 332 ? 14.898 32.969 11.688 1 93.88 332 PHE A O 1
ATOM 2707 N N . GLU A 1 333 ? 16.25 34.469 10.719 1 95.56 333 GLU A N 1
ATOM 2708 C CA . GLU A 1 333 ? 15.75 35.531 11.594 1 95.56 333 GLU A CA 1
ATOM 2709 C C . GLU A 1 333 ? 14.258 35.812 11.359 1 95.56 333 GLU A C 1
ATOM 2711 O O . GLU A 1 333 ? 13.492 35.938 12.312 1 95.56 333 GLU A O 1
ATOM 2716 N N . LYS A 1 334 ? 13.945 35.875 10.133 1 96.44 334 LYS A N 1
ATOM 2717 C CA . LYS A 1 334 ? 12.555 36.094 9.773 1 96.44 334 LYS A CA 1
ATOM 2718 C C . LYS A 1 334 ? 11.672 34.938 10.211 1 96.44 334 LYS A C 1
ATOM 2720 O O . LYS A 1 334 ? 10.555 35.125 10.688 1 96.44 334 LYS A O 1
ATOM 2725 N N . LEU A 1 335 ? 12.164 33.75 9.969 1 96.88 335 LEU A N 1
ATOM 2726 C CA . LEU A 1 335 ? 11.445 32.562 10.398 1 96.88 335 LEU A CA 1
ATOM 2727 C C . LEU A 1 335 ? 11.227 32.562 11.906 1 96.88 335 LEU A C 1
ATOM 2729 O O . LEU A 1 335 ? 10.117 32.281 12.375 1 96.88 335 LEU A O 1
ATOM 2733 N N . GLY A 1 336 ? 12.281 32.844 12.641 1 97 336 GLY A N 1
ATOM 2734 C CA . GLY A 1 336 ? 12.18 32.938 14.086 1 97 336 GLY A CA 1
ATOM 2735 C C . GLY A 1 336 ? 11.156 33.938 14.555 1 97 336 GLY A C 1
ATOM 2736 O O . GLY A 1 336 ? 10.352 33.656 15.453 1 97 336 GLY A O 1
ATOM 2737 N N . ALA A 1 337 ? 11.203 35.062 13.938 1 97.56 337 ALA A N 1
ATOM 2738 C CA . ALA A 1 337 ? 10.234 36.094 14.273 1 97.56 337 ALA A CA 1
ATOM 2739 C C . ALA A 1 337 ? 8.812 35.656 13.992 1 97.56 337 ALA A C 1
ATOM 2741 O O . ALA A 1 337 ? 7.902 35.906 14.789 1 97.56 337 ALA A O 1
ATOM 2742 N N . GLY A 1 338 ? 8.633 35.094 12.859 1 98.12 338 GLY A N 1
ATOM 2743 C CA . GLY A 1 338 ? 7.32 34.594 12.484 1 98.12 338 GLY A CA 1
ATOM 2744 C C . GLY A 1 338 ? 6.801 33.531 13.422 1 98.12 338 GLY A C 1
ATOM 2745 O O . GLY A 1 338 ? 5.625 33.531 13.797 1 98.12 338 GLY A O 1
ATOM 2746 N N . VAL A 1 339 ? 7.688 32.562 13.758 1 98 339 VAL A N 1
ATOM 2747 C CA . VAL A 1 339 ? 7.297 31.484 14.656 1 98 339 VAL A CA 1
ATOM 2748 C C . VAL A 1 339 ? 6.918 32.062 16.016 1 98 339 VAL A C 1
ATOM 2750 O O . VAL A 1 339 ? 5.91 31.656 16.609 1 98 339 VAL A O 1
ATOM 2753 N N . LYS A 1 340 ? 7.691 33 16.516 1 97.94 340 LYS A N 1
ATOM 2754 C CA . LYS A 1 340 ? 7.367 33.625 17.797 1 97.94 340 LYS A CA 1
ATOM 2755 C C . LYS A 1 340 ? 6.02 34.344 17.734 1 97.94 340 LYS A C 1
ATOM 2757 O O . LYS A 1 340 ? 5.219 34.281 18.656 1 97.94 340 LYS A O 1
ATOM 2762 N N . ALA A 1 341 ? 5.793 35 16.641 1 98.06 341 ALA A N 1
ATOM 2763 C CA . ALA A 1 341 ? 4.52 35.688 16.469 1 98.06 341 ALA A CA 1
ATOM 2764 C C . ALA A 1 341 ? 3.357 34.719 16.422 1 98.06 341 ALA A C 1
ATOM 2766 O O . ALA A 1 341 ? 2.277 35 16.953 1 98.06 341 ALA A O 1
ATOM 2767 N N . PHE A 1 342 ? 3.564 33.594 15.766 1 98.5 342 PHE A N 1
ATOM 2768 C CA . PHE A 1 342 ? 2.543 32.562 15.641 1 98.5 342 PHE A CA 1
ATOM 2769 C C . PHE A 1 342 ? 2.17 32 17.016 1 98.5 342 PHE A C 1
ATOM 2771 O O . PHE A 1 342 ? 0.988 31.844 17.312 1 98.5 342 PHE A O 1
ATOM 2778 N N . VAL A 1 343 ? 3.178 31.734 17.844 1 97.88 343 VAL A N 1
ATOM 2779 C CA . VAL A 1 343 ? 2.955 30.906 19.031 1 97.88 343 VAL A CA 1
ATOM 2780 C C . VAL A 1 343 ? 2.633 31.781 20.234 1 97.88 343 VAL A C 1
ATOM 2782 O O . VAL A 1 343 ? 2.119 31.281 21.234 1 97.88 343 VAL A O 1
ATOM 2785 N N . CYS A 1 344 ? 2.969 33.062 20.172 1 96.56 344 CYS A N 1
ATOM 2786 C CA . CYS A 1 344 ? 2.826 33.875 21.359 1 96.56 344 CYS A CA 1
ATOM 2787 C C . CYS A 1 344 ? 1.368 33.969 21.781 1 96.56 344 CYS A C 1
ATOM 2789 O O . CYS A 1 344 ? 0.466 33.969 20.938 1 96.56 344 CYS A O 1
ATOM 2791 N N . GLU A 1 345 ? 1.174 34.125 23.016 1 96.06 345 GLU A N 1
ATOM 2792 C CA . GLU A 1 345 ? -0.144 34.094 23.641 1 96.06 345 GLU A CA 1
ATOM 2793 C C . GLU A 1 345 ? -1.062 35.188 23.047 1 96.06 345 GLU A C 1
ATOM 2795 O O . GLU A 1 345 ? -2.215 34.906 22.719 1 96.06 345 GLU A O 1
ATOM 2800 N N . LYS A 1 346 ? -0.562 36.312 22.906 1 96.31 346 LYS A N 1
ATOM 2801 C CA . LYS A 1 346 ? -1.347 37.438 22.422 1 96.31 346 LYS A CA 1
ATOM 2802 C C . LYS A 1 346 ? -1.983 37.156 21.062 1 96.31 346 LYS A C 1
ATOM 2804 O O . LYS A 1 346 ? -3.201 37.25 20.906 1 96.31 346 LYS A O 1
ATOM 2809 N N . ASN A 1 347 ? -1.187 36.781 20.141 1 97.69 347 ASN A N 1
ATOM 2810 C CA . ASN A 1 347 ? -1.676 36.562 18.781 1 97.69 347 ASN A CA 1
ATOM 2811 C C . ASN A 1 347 ? -2.537 35.312 18.688 1 97.69 347 ASN A C 1
ATOM 2813 O O . ASN A 1 347 ? -3.58 35.312 18.031 1 97.69 347 ASN A O 1
ATOM 2817 N N . PHE A 1 348 ? -2.119 34.219 19.312 1 97.62 348 PHE A N 1
ATOM 2818 C CA . PHE A 1 348 ? -2.836 32.969 19.188 1 97.62 348 PHE A CA 1
ATOM 2819 C C . PHE A 1 348 ? -4.211 33.062 19.844 1 97.62 348 PHE A C 1
ATOM 2821 O O . PHE A 1 348 ? -5.211 32.625 19.25 1 97.62 348 PHE A O 1
ATOM 2828 N N . LYS A 1 349 ? -4.293 33.625 21.016 1 95.81 349 LYS A N 1
ATOM 2829 C CA . LYS A 1 349 ? -5.574 33.812 21.688 1 95.81 349 LYS A CA 1
ATOM 2830 C C . LYS A 1 349 ? -6.43 34.844 20.953 1 95.81 349 LYS A C 1
ATOM 2832 O O . LYS A 1 349 ? -7.652 34.719 20.891 1 95.81 349 LYS A O 1
ATOM 2837 N N . GLY A 1 350 ? -5.742 35.875 20.5 1 96.75 350 GLY A N 1
ATOM 2838 C CA . GLY A 1 350 ? -6.461 36.844 19.719 1 96.75 350 GLY A CA 1
ATOM 2839 C C . GLY A 1 350 ? -7.148 36.281 18.5 1 96.75 350 GLY A C 1
ATOM 2840 O O . GLY A 1 350 ? -8.297 36.625 18.203 1 96.75 350 GLY A O 1
ATOM 2841 N N . PHE A 1 351 ? -6.461 35.438 17.828 1 97.62 351 PHE A N 1
ATOM 2842 C CA . PHE A 1 351 ? -7.02 34.781 16.656 1 97.62 351 PHE A CA 1
ATOM 2843 C C . PHE A 1 351 ? -8.25 33.969 17.047 1 97.62 351 PHE A C 1
ATOM 2845 O O . PHE A 1 351 ? -9.273 34 16.359 1 97.62 351 PHE A O 1
ATOM 2852 N N . GLN A 1 352 ? -8.109 33.188 18.078 1 95.94 352 GLN A N 1
ATOM 2853 C CA . GLN A 1 352 ? -9.219 32.375 18.531 1 95.94 352 GLN A CA 1
ATOM 2854 C C . GLN A 1 352 ? -10.414 33.219 18.953 1 95.94 352 GLN A C 1
ATOM 2856 O O . GLN A 1 352 ? -11.562 32.844 18.734 1 95.94 352 GLN A O 1
ATOM 2861 N N . LYS A 1 353 ? -10.094 34.312 19.594 1 96.06 353 LYS A N 1
ATOM 2862 C CA . LYS A 1 353 ? -11.164 35.25 19.969 1 96.06 353 LYS A CA 1
ATOM 2863 C C . LYS A 1 353 ? -11.914 35.75 18.734 1 96.06 353 LYS A C 1
ATOM 2865 O O . LYS A 1 353 ? -13.133 35.906 18.766 1 96.06 353 LYS A O 1
ATOM 2870 N N . ALA A 1 354 ? -11.141 36.031 17.75 1 97.31 354 ALA A N 1
ATOM 2871 C CA . ALA A 1 354 ? -11.75 36.469 16.5 1 97.31 354 ALA A CA 1
ATOM 2872 C C . ALA A 1 354 ? -12.656 35.375 15.914 1 97.31 354 ALA A C 1
ATOM 2874 O O . ALA A 1 354 ? -13.734 35.688 15.383 1 97.31 354 ALA A O 1
ATOM 2875 N N . LEU A 1 355 ? -12.242 34.156 15.984 1 96.69 355 LEU A N 1
ATOM 2876 C CA . LEU A 1 355 ? -13.062 33.062 15.516 1 96.69 355 LEU A CA 1
ATOM 2877 C C . LEU A 1 355 ? -14.359 32.969 16.312 1 96.69 355 LEU A C 1
ATOM 2879 O O . LEU A 1 355 ? -15.43 32.75 15.734 1 96.69 355 LEU A O 1
ATOM 2883 N N . LYS A 1 356 ? -14.234 33.125 17.594 1 95.75 356 LYS A N 1
ATOM 2884 C CA . LYS A 1 356 ? -15.406 33.062 18.469 1 95.75 356 LYS A CA 1
ATOM 2885 C C . LYS A 1 356 ? -16.359 34.219 18.172 1 95.75 356 LYS A C 1
ATOM 2887 O O . LYS A 1 356 ? -17.578 34.062 18.203 1 95.75 356 LYS A O 1
ATOM 2892 N N . LYS A 1 357 ? -15.766 35.344 17.906 1 96.62 357 LYS A N 1
ATOM 2893 C CA . LYS A 1 357 ? -16.578 36.5 17.547 1 96.62 357 LYS A CA 1
ATOM 2894 C C . LYS A 1 357 ? -17.391 36.219 16.281 1 96.62 357 LYS A C 1
ATOM 2896 O O . LYS A 1 357 ? -18.516 36.688 16.141 1 96.62 357 LYS A O 1
ATOM 2901 N N . ALA A 1 358 ? -16.812 35.438 15.406 1 96.62 358 ALA A N 1
ATOM 2902 C CA . ALA A 1 358 ? -17.484 35.062 14.156 1 96.62 358 ALA A CA 1
ATOM 2903 C C . ALA A 1 358 ? -18.5 33.969 14.391 1 96.62 358 ALA A C 1
ATOM 2905 O O . ALA A 1 358 ? -19.234 33.562 13.469 1 96.62 358 ALA A O 1
ATOM 2906 N N . GLY A 1 359 ? -18.547 33.406 15.578 1 96.31 359 GLY A N 1
ATOM 2907 C CA . GLY A 1 359 ? -19.578 32.469 15.93 1 96.31 359 GLY A CA 1
ATOM 2908 C C . GLY A 1 359 ? -19.062 31.031 16.062 1 96.31 359 GLY A C 1
ATOM 2909 O O . GLY A 1 359 ? -19.828 30.125 16.375 1 96.31 359 GLY A O 1
ATOM 2910 N N . TYR A 1 360 ? -17.828 30.875 15.836 1 96.12 360 TYR A N 1
ATOM 2911 C CA . TYR A 1 360 ? -17.266 29.516 15.906 1 96.12 360 TYR A CA 1
ATOM 2912 C C . TYR A 1 360 ? -16.984 29.125 17.344 1 96.12 360 TYR A C 1
ATOM 2914 O O . TYR A 1 360 ? -15.938 29.469 17.906 1 96.12 360 TYR A O 1
ATOM 2922 N N . CYS A 1 361 ? -17.875 28.359 17.828 1 92.62 361 CYS A N 1
ATOM 2923 C CA . CYS A 1 361 ? -17.828 28.047 19.266 1 92.62 361 CYS A CA 1
ATOM 2924 C C . CYS A 1 361 ? -17.125 26.734 19.516 1 92.62 361 CYS A C 1
ATOM 2926 O O . CYS A 1 361 ? -16.719 26.438 20.641 1 92.62 361 CYS A O 1
ATOM 2928 N N . CYS A 1 362 ? -17 25.922 18.516 1 91.31 362 CYS A N 1
ATOM 2929 C CA . CYS A 1 362 ? -16.297 24.656 18.688 1 91.31 362 CYS A CA 1
ATOM 2930 C C . CYS A 1 362 ? -15.617 24.234 17.391 1 91.31 362 CYS A C 1
ATOM 2932 O O . CYS A 1 362 ? -15.922 24.766 16.312 1 91.31 362 CYS A O 1
ATOM 2934 N N . SER A 1 363 ? -14.727 23.281 17.453 1 88.44 363 SER A N 1
ATOM 2935 C CA . SER A 1 363 ? -13.875 22.875 16.328 1 88.44 363 SER A CA 1
ATOM 2936 C C . SER A 1 363 ? -14.695 22.219 15.227 1 88.44 363 SER A C 1
ATOM 2938 O O . SER A 1 363 ? -14.328 22.281 14.055 1 88.44 363 SER A O 1
ATOM 2940 N N . ARG A 1 364 ? -15.828 21.625 15.531 1 88.31 364 ARG A N 1
ATOM 2941 C CA . ARG A 1 364 ? -16.656 20.922 14.555 1 88.31 364 ARG A CA 1
ATOM 2942 C C . ARG A 1 364 ? -17.266 21.906 13.555 1 88.31 364 ARG A C 1
ATOM 2944 O O . ARG A 1 364 ? -17.656 21.516 12.453 1 88.31 364 ARG A O 1
ATOM 2951 N N . LEU A 1 365 ? -17.281 23.125 13.977 1 92.25 365 LEU A N 1
ATOM 2952 C CA . LEU A 1 365 ? -17.844 24.141 13.102 1 92.25 365 LEU A CA 1
ATOM 2953 C C . LEU A 1 365 ? -16.812 24.609 12.078 1 92.25 365 LEU A C 1
ATOM 2955 O O . LEU A 1 365 ? -17.156 25.266 11.094 1 92.25 365 LEU A O 1
ATOM 2959 N N . LEU A 1 366 ? -15.578 24.234 12.367 1 90.38 366 LEU A N 1
ATOM 2960 C CA . LEU A 1 366 ? -14.508 24.656 11.469 1 90.38 366 LEU A CA 1
ATOM 2961 C C . LEU A 1 366 ? -14.445 23.766 10.234 1 90.38 366 LEU A C 1
ATOM 2963 O O . LEU A 1 366 ? -14.422 22.531 10.344 1 90.38 366 LEU A O 1
ATOM 2967 N N . TYR A 1 367 ? -14.43 24.391 9.117 1 87.75 367 TYR A N 1
ATOM 2968 C CA . TYR A 1 367 ? -14.633 23.719 7.848 1 87.75 367 TYR A CA 1
ATOM 2969 C C . TYR A 1 367 ? -13.312 23.219 7.277 1 87.75 367 TYR A C 1
ATOM 2971 O O . TYR A 1 367 ? -13.242 22.109 6.727 1 87.75 367 TYR A O 1
ATOM 2979 N N . SER A 1 368 ? -12.32 23.953 7.336 1 91.06 368 SER A N 1
ATOM 2980 C CA . SER A 1 368 ? -11.086 23.656 6.609 1 91.06 368 SER A CA 1
ATOM 2981 C C . SER A 1 368 ? -9.867 24.156 7.371 1 91.06 368 SER A C 1
ATOM 2983 O O . SER A 1 368 ? -9.781 25.328 7.719 1 91.06 368 SER A O 1
ATOM 2985 N N . GLN A 1 369 ? -8.898 23.234 7.535 1 91.38 369 GLN A N 1
ATOM 2986 C CA . GLN A 1 369 ? -7.645 23.609 8.188 1 91.38 369 GLN A CA 1
ATOM 2987 C C . GLN A 1 369 ? -6.863 24.609 7.34 1 91.38 369 GLN A C 1
ATOM 2989 O O . GLN A 1 369 ? -6.242 25.531 7.879 1 91.38 369 GLN A O 1
ATOM 2994 N N . SER A 1 370 ? -6.941 24.469 6.039 1 93.38 370 SER A N 1
ATOM 2995 C CA . SER A 1 370 ? -6.219 25.375 5.152 1 93.38 370 SER A CA 1
ATOM 2996 C C . SER A 1 370 ? -6.77 26.797 5.242 1 93.38 370 SER A C 1
ATOM 2998 O O . SER A 1 370 ? -6.008 27.766 5.242 1 93.38 370 SER A O 1
ATOM 3000 N N . VAL A 1 371 ? -8.047 26.844 5.348 1 94.62 371 VAL A N 1
ATOM 3001 C CA . VAL A 1 371 ? -8.672 28.172 5.441 1 94.62 371 VAL A CA 1
ATOM 3002 C C . VAL A 1 371 ? -8.297 28.828 6.766 1 94.62 371 VAL A C 1
ATOM 3004 O O . VAL A 1 371 ? -8.016 30.031 6.812 1 94.62 371 VAL A O 1
ATOM 3007 N N . LEU A 1 372 ? -8.266 28.016 7.801 1 96.19 372 LEU A N 1
ATOM 3008 C CA . LEU A 1 372 ? -7.852 28.547 9.094 1 96.19 372 LEU A CA 1
ATOM 3009 C C . LEU A 1 372 ? -6.418 29.062 9.039 1 96.19 372 LEU A C 1
ATOM 3011 O O . LEU A 1 372 ? -6.109 30.125 9.594 1 96.19 372 LEU A O 1
ATOM 3015 N N . ASN A 1 373 ? -5.602 28.312 8.367 1 97 373 ASN A N 1
ATOM 3016 C CA . ASN A 1 373 ? -4.215 28.734 8.203 1 97 373 ASN A CA 1
ATOM 3017 C C . ASN A 1 373 ? -4.121 30.078 7.465 1 97 373 ASN A C 1
ATOM 3019 O O . ASN A 1 373 ? -3.373 30.969 7.875 1 97 373 ASN A O 1
ATOM 3023 N N . TYR A 1 374 ? -4.863 30.203 6.414 1 97.44 374 TYR A N 1
ATOM 3024 C CA . TYR A 1 374 ? -4.852 31.422 5.629 1 97.44 374 TYR A CA 1
ATOM 3025 C C . TYR A 1 374 ? -5.348 32.594 6.457 1 97.44 374 TYR A C 1
ATOM 3027 O O . TYR A 1 374 ? -4.781 33.688 6.395 1 97.44 374 TYR A O 1
ATOM 3035 N N . CYS A 1 375 ? -6.344 32.375 7.227 1 97.69 375 CYS A N 1
ATOM 3036 C CA . CYS A 1 375 ? -6.898 33.406 8.07 1 97.69 375 CYS A CA 1
ATOM 3037 C C . CYS A 1 375 ? -5.91 33.812 9.156 1 97.69 375 CYS A C 1
ATOM 3039 O O . CYS A 1 375 ? -5.762 35 9.445 1 97.69 375 CYS A O 1
ATOM 3041 N N . TYR A 1 376 ? -5.266 32.844 9.719 1 98.31 376 TYR A N 1
ATOM 3042 C CA . TYR A 1 376 ? -4.285 33.188 10.742 1 98.31 376 TYR A CA 1
ATOM 3043 C C . TYR A 1 376 ? -3.107 33.938 10.133 1 98.31 376 TYR A C 1
ATOM 3045 O O . TYR A 1 376 ? -2.551 34.844 10.766 1 98.31 376 TYR A O 1
ATOM 3053 N N . ALA A 1 377 ? -2.73 33.594 8.93 1 98.25 377 ALA A N 1
ATOM 3054 C CA . ALA A 1 377 ? -1.686 34.344 8.234 1 98.25 377 ALA A CA 1
ATOM 3055 C C . ALA A 1 377 ? -2.082 35.812 8.07 1 98.25 377 ALA A C 1
ATOM 3057 O O . ALA A 1 377 ? -1.263 36.688 8.273 1 98.25 377 ALA A O 1
ATOM 3058 N N . MET A 1 378 ? -3.336 36.031 7.762 1 98.12 378 MET A N 1
ATOM 3059 C CA . MET A 1 378 ? -3.824 37.406 7.613 1 98.12 378 MET A CA 1
ATOM 3060 C C . MET A 1 378 ? -3.848 38.125 8.961 1 98.12 378 MET A C 1
ATOM 3062 O O . MET A 1 378 ? -3.574 39.312 9.031 1 98.12 378 MET A O 1
ATOM 3066 N N . TYR A 1 379 ? -4.199 37.375 9.984 1 98.5 379 TYR A N 1
ATOM 3067 C CA . TYR A 1 379 ? -4.188 37.938 11.328 1 98.5 379 TYR A CA 1
ATOM 3068 C C . TYR A 1 379 ? -2.791 38.438 11.703 1 98.5 379 TYR A C 1
ATOM 3070 O O . TYR A 1 379 ? -2.633 39.531 12.227 1 98.5 379 TYR A O 1
ATOM 3078 N N . LEU A 1 380 ? -1.778 37.625 11.406 1 98.12 380 LEU A N 1
ATOM 3079 C CA . LEU A 1 380 ? -0.4 37.969 11.727 1 98.12 380 LEU A CA 1
ATOM 3080 C C . LEU A 1 380 ? 0.071 39.156 10.875 1 98.12 380 LEU A C 1
ATOM 3082 O O . LEU A 1 380 ? 0.862 39.969 11.328 1 98.12 380 LEU A O 1
ATOM 3086 N N . LEU A 1 381 ? -0.39 39.156 9.648 1 97.56 381 LEU A N 1
ATOM 3087 C CA . LEU A 1 381 ? -0.099 40.344 8.82 1 97.56 381 LEU A CA 1
ATOM 3088 C C . LEU A 1 381 ? -0.653 41.594 9.445 1 97.56 381 LEU A C 1
ATOM 3090 O O . LEU A 1 381 ? 0.036 42.625 9.5 1 97.56 381 LEU A O 1
ATOM 3094 N N . MET A 1 382 ? -1.878 41.594 9.961 1 97.75 382 MET A N 1
ATOM 3095 C CA . MET A 1 382 ? -2.492 42.719 10.617 1 97.75 382 MET A CA 1
ATOM 3096 C C . MET A 1 382 ? -1.697 43.156 11.852 1 97.75 382 MET A C 1
ATOM 3098 O O . MET A 1 382 ? -1.552 44.344 12.133 1 97.75 382 MET A O 1
ATOM 3102 N N . ASP A 1 383 ? -1.27 42.125 12.531 1 96.88 383 ASP A N 1
ATOM 3103 C CA . ASP A 1 383 ? -0.45 42.406 13.703 1 96.88 383 ASP A CA 1
ATOM 3104 C C . ASP A 1 383 ? 0.818 43.156 13.32 1 96.88 383 ASP A C 1
ATOM 3106 O O . ASP A 1 383 ? 1.204 44.094 14 1 96.88 383 ASP A O 1
ATOM 3110 N N . ARG A 1 384 ? 1.452 42.812 12.273 1 95.38 384 ARG A N 1
ATOM 3111 C CA . ARG A 1 384 ? 2.672 43.469 11.805 1 95.38 384 ARG A CA 1
ATOM 3112 C C . ARG A 1 384 ? 2.383 44.875 11.297 1 95.38 384 ARG A C 1
ATOM 3114 O O . ARG A 1 384 ? 3.268 45.719 11.297 1 95.38 384 ARG A O 1
ATOM 3121 N N . GLN A 1 385 ? 1.188 45.094 10.938 1 95.25 385 GLN A N 1
ATOM 3122 C CA . GLN A 1 385 ? 0.786 46.406 10.445 1 95.25 385 GLN A CA 1
ATOM 3123 C C . GLN A 1 385 ? 0.424 47.344 11.594 1 95.25 385 GLN A C 1
ATOM 3125 O O . GLN A 1 385 ? 0.086 48.5 11.375 1 95.25 385 GLN A O 1
ATOM 3130 N N . GLY A 1 386 ? 0.37 46.844 12.766 1 94.75 386 GLY A N 1
ATOM 3131 C CA . GLY A 1 386 ? 0.153 47.656 13.938 1 94.75 386 GLY A CA 1
ATOM 3132 C C . GLY A 1 386 ? -1.315 47.906 14.25 1 94.75 386 GLY A C 1
ATOM 3133 O O . GLY A 1 386 ? -1.668 48.844 14.969 1 94.75 386 GLY A O 1
ATOM 3134 N N . ILE A 1 387 ? -2.16 47.062 13.742 1 95.88 387 ILE A N 1
ATOM 3135 C CA . ILE A 1 387 ? -3.592 47.188 14 1 95.88 387 ILE A CA 1
ATOM 3136 C C . ILE A 1 387 ? -3.9 46.719 15.422 1 95.88 387 ILE A C 1
ATOM 3138 O O . ILE A 1 387 ? -3.35 45.719 15.883 1 95.88 387 ILE A O 1
ATOM 3142 N N . GLY A 1 388 ? -4.742 47.375 16.078 1 94.94 388 GLY A N 1
ATOM 3143 C CA . GLY A 1 388 ? -5.09 47.094 17.453 1 94.94 388 GLY A CA 1
ATOM 3144 C C . GLY A 1 388 ? -5.859 45.781 17.609 1 94.94 388 GLY A C 1
ATOM 3145 O O . GLY A 1 388 ? -6.469 45.312 16.656 1 94.94 388 GLY A O 1
ATOM 3146 N N . GLU A 1 389 ? -5.895 45.25 18.734 1 94.38 389 GLU A N 1
ATOM 3147 C CA . GLU A 1 389 ? -6.449 43.938 19.016 1 94.38 389 GLU A CA 1
ATOM 3148 C C . GLU A 1 389 ? -7.941 43.875 18.703 1 94.38 389 GLU A C 1
ATOM 3150 O O . GLU A 1 389 ? -8.414 42.969 18.047 1 94.38 389 GLU A O 1
ATOM 3155 N N . GLU A 1 390 ? -8.656 44.875 19.203 1 94.19 390 GLU A N 1
ATOM 3156 C CA . GLU A 1 390 ? -10.102 44.875 19 1 94.19 390 GLU A CA 1
ATOM 3157 C C . GLU A 1 390 ? -10.453 45 17.516 1 94.19 390 GLU A C 1
ATOM 3159 O O . GLU A 1 390 ? -11.367 44.344 17.031 1 94.19 390 GLU A O 1
ATOM 3164 N N . GLU A 1 391 ? -9.727 45.812 16.906 1 96.56 391 GLU A N 1
ATOM 3165 C CA . GLU A 1 391 ? -9.953 46 15.469 1 96.56 391 GLU A CA 1
ATOM 3166 C C . GLU A 1 391 ? -9.578 44.75 14.688 1 96.56 391 GLU A C 1
ATOM 3168 O O . GLU A 1 391 ? -10.273 44.375 13.742 1 96.56 391 GLU A O 1
ATOM 3173 N N . LYS A 1 392 ? -8.508 44.094 15.039 1 97.31 392 LYS A N 1
ATOM 3174 C CA . LYS A 1 392 ? -8.086 42.875 14.391 1 97.31 392 LYS A CA 1
ATOM 3175 C C . LYS A 1 392 ? -9.148 41.781 14.531 1 97.31 392 LYS A C 1
ATOM 3177 O O . LYS A 1 392 ? -9.406 41.031 13.586 1 97.31 392 LYS A O 1
ATOM 3182 N N . GLU A 1 393 ? -9.688 41.781 15.727 1 97.19 393 GLU A N 1
ATOM 3183 C CA . GLU A 1 393 ? -10.727 40.781 15.992 1 97.19 393 GLU A CA 1
ATOM 3184 C C . GLU A 1 393 ? -11.922 40.969 15.062 1 97.19 393 GLU A C 1
ATOM 3186 O O . GLU A 1 393 ? -12.43 39.969 14.5 1 97.19 393 GLU A O 1
ATOM 3191 N N . SER A 1 394 ? -12.312 42.156 14.945 1 97.75 394 SER A N 1
ATOM 3192 C CA . SER A 1 394 ? -13.461 42.469 14.102 1 97.75 394 SER A CA 1
ATOM 3193 C C . SER A 1 394 ? -13.141 42.219 12.625 1 97.75 394 SER A C 1
ATOM 3195 O O . SER A 1 394 ? -13.938 41.594 11.914 1 97.75 394 SER A O 1
ATOM 3197 N N . LEU A 1 395 ? -12 42.688 12.211 1 98.25 395 LEU A N 1
ATOM 3198 C CA . LEU A 1 395 ? -11.609 42.562 10.812 1 98.25 395 LEU A CA 1
ATOM 3199 C C . LEU A 1 395 ? -11.477 41.062 10.438 1 98.25 395 LEU A C 1
ATOM 3201 O O . LEU A 1 395 ? -11.945 40.656 9.367 1 98.25 395 LEU A O 1
ATOM 3205 N N . LEU A 1 396 ? -10.906 40.312 11.289 1 98.38 396 LEU A N 1
ATOM 3206 C CA . LEU A 1 396 ? -10.711 38.875 10.984 1 98.38 396 LEU A CA 1
ATOM 3207 C C . LEU A 1 396 ? -12.039 38.156 10.984 1 98.38 396 LEU A C 1
ATOM 3209 O O . LEU A 1 396 ? -12.25 37.25 10.172 1 98.38 396 LEU A O 1
ATOM 3213 N N . ALA A 1 397 ? -12.906 38.438 11.977 1 98.12 397 ALA A N 1
ATOM 3214 C CA . ALA A 1 397 ? -14.219 37.812 12.016 1 98.12 397 ALA A CA 1
ATOM 3215 C C . ALA A 1 397 ? -14.977 38.031 10.711 1 98.12 397 ALA A C 1
ATOM 3217 O O . ALA A 1 397 ? -15.586 37.094 10.172 1 98.12 397 ALA A O 1
ATOM 3218 N N . ARG A 1 398 ? -14.883 39.25 10.203 1 98.25 398 ARG A N 1
ATOM 3219 C CA . ARG A 1 398 ? -15.523 39.562 8.93 1 98.25 398 ARG A CA 1
ATOM 3220 C C . ARG A 1 398 ? -14.859 38.812 7.781 1 98.25 398 ARG A C 1
ATOM 3222 O O . ARG A 1 398 ? -15.547 38.281 6.91 1 98.25 398 ARG A O 1
ATOM 3229 N N . TRP A 1 399 ? -13.562 38.812 7.809 1 98.31 399 TRP A N 1
ATOM 3230 C CA . TRP A 1 399 ? -12.82 38.125 6.75 1 98.31 399 TRP A CA 1
ATOM 3231 C C . TRP A 1 399 ? -13.172 36.656 6.703 1 98.31 399 TRP A C 1
ATOM 3233 O O . TRP A 1 399 ? -13.492 36.125 5.637 1 98.31 399 TRP A O 1
ATOM 3243 N N . MET A 1 400 ? -13.117 35.969 7.82 1 97.19 400 MET A N 1
ATOM 3244 C CA . MET A 1 400 ? -13.398 34.531 7.906 1 97.19 400 MET A CA 1
ATOM 3245 C C . MET A 1 400 ? -14.812 34.219 7.422 1 97.19 400 MET A C 1
ATOM 3247 O O . MET A 1 400 ? -15.023 33.281 6.66 1 97.19 400 MET A O 1
ATOM 3251 N N . THR A 1 401 ? -15.773 35.031 7.891 1 97.5 401 THR A N 1
ATOM 3252 C CA . THR A 1 401 ? -17.156 34.812 7.496 1 97.5 401 THR A CA 1
ATOM 3253 C C . THR A 1 401 ? -17.328 35 5.992 1 97.5 401 THR A C 1
ATOM 3255 O O . THR A 1 401 ? -17.969 34.188 5.324 1 97.5 401 THR A O 1
ATOM 3258 N N . MET A 1 402 ? -16.703 36.062 5.508 1 97.31 402 MET A N 1
ATOM 3259 C CA . MET A 1 402 ? -16.781 36.344 4.078 1 97.31 402 MET A CA 1
ATOM 3260 C C . MET A 1 402 ? -16.156 35.219 3.258 1 97.31 402 MET A C 1
ATOM 3262 O O . MET A 1 402 ? -16.75 34.75 2.281 1 97.31 402 MET A O 1
ATOM 3266 N N . VAL A 1 403 ? -14.992 34.75 3.645 1 96.44 403 VAL A N 1
ATOM 3267 C CA . VAL A 1 403 ? -14.258 33.719 2.924 1 96.44 403 VAL A CA 1
ATOM 3268 C C . VAL A 1 403 ? -15.078 32.438 2.902 1 96.44 403 VAL A C 1
ATOM 3270 O O . VAL A 1 403 ? -15.141 31.75 1.878 1 96.44 403 VAL A O 1
ATOM 3273 N N . MET A 1 404 ? -15.758 32.125 3.967 1 96.06 404 MET A N 1
ATOM 3274 C CA . MET A 1 404 ? -16.531 30.891 4.074 1 96.06 404 MET A CA 1
ATOM 3275 C C . MET A 1 404 ? -17.812 30.984 3.258 1 96.06 404 MET A C 1
ATOM 3277 O O . MET A 1 404 ? -18.203 30.016 2.59 1 96.06 404 MET A O 1
ATOM 3281 N N . LEU A 1 405 ? -18.391 32.125 3.287 1 96.56 405 LEU A N 1
ATOM 3282 C CA . LEU A 1 405 ? -19.656 32.281 2.59 1 96.56 405 LEU A CA 1
ATOM 3283 C C . LEU A 1 405 ? -19.469 32.219 1.078 1 96.56 405 LEU A C 1
ATOM 3285 O O . LEU A 1 405 ? -20.297 31.641 0.368 1 96.56 405 LEU A O 1
ATOM 3289 N N . THR A 1 406 ? -18.391 32.781 0.641 1 95.62 406 THR A N 1
ATOM 3290 C CA . THR A 1 406 ? -18.219 32.969 -0.794 1 95.62 406 THR A CA 1
ATOM 3291 C C . THR A 1 406 ? -17.359 31.859 -1.397 1 95.62 406 THR A C 1
ATOM 3293 O O . THR A 1 406 ? -17.281 31.734 -2.621 1 95.62 406 THR A O 1
ATOM 3296 N N . GLY A 1 407 ? -16.75 31.156 -0.519 1 94.31 407 GLY A N 1
ATOM 3297 C CA . GLY A 1 407 ? -15.797 30.188 -1.042 1 94.31 407 GLY A CA 1
ATOM 3298 C C . GLY A 1 407 ? -14.562 30.828 -1.655 1 94.31 407 GLY A C 1
ATOM 3299 O O . GLY A 1 407 ? -14.078 30.375 -2.699 1 94.31 407 GLY A O 1
ATOM 3300 N N . HIS A 1 408 ? -14.094 31.812 -1.066 1 94.38 408 HIS A N 1
ATOM 3301 C CA . HIS A 1 408 ? -13.031 32.656 -1.583 1 94.38 408 HIS A CA 1
ATOM 3302 C C . HIS A 1 408 ? -11.773 31.859 -1.871 1 94.38 408 HIS A C 1
ATOM 3304 O O . HIS A 1 408 ? -11.055 32.125 -2.836 1 94.38 408 HIS A O 1
ATOM 3310 N N . TYR A 1 409 ? -11.484 30.812 -1.119 1 93.62 409 TYR A N 1
ATOM 3311 C CA . TYR A 1 409 ? -10.258 30.031 -1.287 1 93.62 409 TYR A CA 1
ATOM 3312 C C . TYR A 1 409 ? -10.547 28.703 -1.975 1 93.62 409 TYR A C 1
ATOM 3314 O O . TYR A 1 409 ? -9.648 27.875 -2.133 1 93.62 409 TYR A O 1
ATOM 3322 N N . GLN A 1 410 ? -11.742 28.312 -2.393 1 85.69 410 GLN A N 1
ATOM 3323 C CA . GLN A 1 410 ? -12.109 27.016 -2.961 1 85.69 410 GLN A CA 1
ATOM 3324 C C . GLN A 1 410 ? -11.516 26.844 -4.355 1 85.69 410 GLN A C 1
ATOM 3326 O O . GLN A 1 410 ? -11.078 25.75 -4.711 1 85.69 410 GLN A O 1
ATOM 3331 N N . SER A 1 411 ? -11.492 27.844 -5.301 1 73 411 SER A N 1
ATOM 3332 C CA . SER A 1 411 ? -11.008 27.688 -6.672 1 73 411 SER A CA 1
ATOM 3333 C C . SER A 1 411 ? -9.516 27.984 -6.773 1 73 411 SER A C 1
ATOM 3335 O O . SER A 1 411 ? -8.812 27.375 -7.586 1 73 411 SER A O 1
ATOM 3337 N N . GLY A 1 412 ? -8.93 28.656 -5.898 1 79 412 GLY A N 1
ATOM 3338 C CA . GLY A 1 412 ? -7.562 29.109 -6.09 1 79 412 GLY A CA 1
ATOM 3339 C C . GLY A 1 412 ? -6.688 28.891 -4.871 1 79 412 GLY A C 1
ATOM 3340 O O . GLY A 1 412 ? -5.492 29.203 -4.895 1 79 412 GLY A O 1
ATOM 3341 N N . GLY A 1 413 ? -7 28.219 -3.977 1 84.69 413 GLY A N 1
ATOM 3342 C CA . GLY A 1 413 ? -6.344 27.906 -2.719 1 84.69 413 GLY A CA 1
ATOM 3343 C C . GLY A 1 413 ? -5.109 28.734 -2.455 1 84.69 413 GLY A C 1
ATOM 3344 O O . GLY A 1 413 ? -5.219 29.938 -2.164 1 84.69 413 GLY A O 1
ATOM 3345 N N . GLU A 1 414 ? -3.93 28.328 -2.801 1 88.44 414 GLU A N 1
ATOM 3346 C CA . GLU A 1 414 ? -2.637 28.938 -2.49 1 88.44 414 GLU A CA 1
ATOM 3347 C C . GLU A 1 414 ? -2.383 30.172 -3.357 1 88.44 414 GLU A C 1
ATOM 3349 O O . GLU A 1 414 ? -1.809 31.156 -2.889 1 88.44 414 GLU A O 1
ATOM 3354 N N . GLY A 1 415 ? -2.877 30.203 -4.566 1 91.56 415 GLY A N 1
ATOM 3355 C CA . GLY A 1 415 ? -2.752 31.375 -5.414 1 91.56 415 GLY A CA 1
ATOM 3356 C C . GLY A 1 415 ? -3.543 32.562 -4.898 1 91.56 415 GLY A C 1
ATOM 3357 O O . GLY A 1 415 ? -3.051 33.688 -4.91 1 91.56 415 GLY A O 1
ATOM 3358 N N . THR A 1 416 ? -4.668 32.344 -4.445 1 94.5 416 THR A N 1
ATOM 3359 C CA . THR A 1 416 ? -5.562 33.406 -3.971 1 94.5 416 THR A CA 1
ATOM 3360 C C . THR A 1 416 ? -5.023 34.031 -2.688 1 94.5 416 THR A C 1
ATOM 3362 O O . THR A 1 416 ? -5.059 35.25 -2.521 1 94.5 416 THR A O 1
ATOM 3365 N N . VAL A 1 417 ? -4.527 33.219 -1.791 1 95 417 VAL A N 1
ATOM 3366 C CA . VAL A 1 417 ? -4.066 33.781 -0.519 1 95 417 VAL A CA 1
ATOM 3367 C C . VAL A 1 417 ? -2.828 34.625 -0.745 1 95 417 VAL A C 1
ATOM 3369 O O . VAL A 1 417 ? -2.635 35.656 -0.063 1 95 417 VAL A O 1
ATOM 3372 N N . LEU A 1 418 ? -2.031 34.281 -1.688 1 94.44 418 LEU A N 1
ATOM 3373 C CA . LEU A 1 418 ? -0.866 35.094 -2.016 1 94.44 418 LEU A CA 1
ATOM 3374 C C . LEU A 1 418 ? -1.29 36.469 -2.562 1 94.44 418 LEU A C 1
ATOM 3376 O O . LEU A 1 418 ? -0.679 37.469 -2.242 1 94.44 418 LEU A O 1
ATOM 3380 N N . LYS A 1 419 ? -2.234 36.375 -3.395 1 95 419 LYS A N 1
ATOM 3381 C CA . LYS A 1 419 ? -2.77 37.625 -3.908 1 95 419 LYS A CA 1
ATOM 3382 C C . LYS A 1 419 ? -3.354 38.469 -2.783 1 95 419 LYS A C 1
ATOM 3384 O O . LYS A 1 419 ? -3.145 39.688 -2.742 1 95 419 LYS A O 1
ATOM 3389 N N . ASP A 1 420 ? -4.125 37.875 -1.877 1 96.5 420 ASP A N 1
ATOM 3390 C CA . ASP A 1 420 ? -4.684 38.594 -0.727 1 96.5 420 ASP A CA 1
ATOM 3391 C C . ASP A 1 420 ? -3.582 39.219 0.121 1 96.5 420 ASP A C 1
ATOM 3393 O O . ASP A 1 420 ? -3.695 40.375 0.534 1 96.5 420 ASP A O 1
ATOM 3397 N N . TYR A 1 421 ? -2.582 38.438 0.348 1 96.69 421 TYR A N 1
ATOM 3398 C CA . TYR A 1 421 ? -1.471 38.938 1.159 1 96.69 421 TYR A CA 1
ATOM 3399 C C . TYR A 1 421 ? -0.814 40.125 0.516 1 96.69 421 TYR A C 1
ATOM 3401 O O . TYR A 1 421 ? -0.548 41.125 1.188 1 96.69 421 TYR A O 1
ATOM 3409 N N . ALA A 1 422 ? -0.515 40.062 -0.737 1 96.25 422 ALA A N 1
ATOM 3410 C CA . ALA A 1 422 ? 0.129 41.156 -1.461 1 96.25 422 ALA A CA 1
ATOM 3411 C C . ALA A 1 422 ? -0.729 42.406 -1.426 1 96.25 422 ALA A C 1
ATOM 3413 O O . ALA A 1 422 ? -0.234 43.5 -1.119 1 96.25 422 ALA A O 1
ATOM 3414 N N . ASN A 1 423 ? -1.97 42.281 -1.72 1 96.69 423 ASN A N 1
ATOM 3415 C CA . ASN A 1 423 ? -2.881 43.406 -1.756 1 96.69 423 ASN A CA 1
ATOM 3416 C C . ASN A 1 423 ? -3.066 44.031 -0.371 1 96.69 423 ASN A C 1
ATOM 3418 O O . ASN A 1 423 ? -3.057 45.25 -0.222 1 96.69 423 ASN A O 1
ATOM 3422 N N . ALA A 1 424 ? -3.225 43.156 0.634 1 97.19 424 ALA A N 1
ATOM 3423 C CA . ALA A 1 424 ? -3.422 43.656 1.999 1 97.19 424 ALA A CA 1
ATOM 3424 C C . ALA A 1 424 ? -2.166 44.344 2.523 1 97.19 424 ALA A C 1
ATOM 3426 O O . ALA A 1 424 ? -2.248 45.25 3.344 1 97.19 424 ALA A O 1
ATOM 3427 N N . THR A 1 425 ? -1.032 43.844 2.07 1 96.06 425 THR A N 1
ATOM 3428 C CA . THR A 1 425 ? 0.224 44.469 2.469 1 96.06 425 THR A CA 1
ATOM 3429 C C . THR A 1 425 ? 0.367 45.844 1.836 1 96.06 425 THR A C 1
ATOM 3431 O O . THR A 1 425 ? 0.806 46.812 2.492 1 96.06 425 THR A O 1
ATOM 3434 N N . GLU A 1 426 ? 0.029 45.969 0.631 1 94.75 426 GLU A N 1
ATOM 3435 C CA . GLU A 1 426 ? 0.184 47.219 -0.116 1 94.75 426 GLU A CA 1
ATOM 3436 C C . GLU A 1 426 ? -0.844 48.25 0.325 1 94.75 426 GLU A C 1
ATOM 3438 O O . GLU A 1 426 ? -0.498 49.406 0.571 1 94.75 426 GLU A O 1
ATOM 3443 N N . GLU A 1 427 ? -2.062 47.906 0.516 1 94.75 427 GLU A N 1
ATOM 3444 C CA . GLU A 1 427 ? -3.154 48.844 0.747 1 94.75 427 GLU A CA 1
ATOM 3445 C C . GLU A 1 427 ? -3.527 48.906 2.225 1 94.75 427 GLU A C 1
ATOM 3447 O O . GLU A 1 427 ? -4.191 49.875 2.666 1 94.75 427 GLU A O 1
ATOM 3452 N N . GLY A 1 428 ? -3.125 48 2.93 1 96.12 428 GLY A N 1
ATOM 3453 C CA . GLY A 1 428 ? -3.639 47.781 4.273 1 96.12 428 GLY A CA 1
ATOM 3454 C C . GLY A 1 428 ? -4.801 46.812 4.332 1 96.12 428 GLY A C 1
ATOM 3455 O O . GLY A 1 428 ? -5.652 46.812 3.441 1 96.12 428 GLY A O 1
ATOM 3456 N N . PHE A 1 429 ? -4.844 46.031 5.332 1 97.56 429 PHE A N 1
ATOM 3457 C CA . PHE A 1 429 ? -5.812 44.938 5.395 1 97.56 429 PHE A CA 1
ATOM 3458 C C . PHE A 1 429 ? -7.234 45.5 5.449 1 97.56 429 PHE A C 1
ATOM 3460 O O . PHE A 1 429 ? -8.125 45 4.754 1 97.56 429 PHE A O 1
ATOM 3467 N N . ALA A 1 430 ? -7.523 46.5 6.289 1 96.69 430 ALA A N 1
ATOM 3468 C CA . ALA A 1 430 ? -8.867 47.062 6.457 1 96.69 430 ALA A CA 1
ATOM 3469 C C . ALA A 1 430 ? -9.414 47.594 5.133 1 96.69 430 ALA A C 1
ATOM 3471 O O . ALA A 1 430 ? -10.57 47.344 4.793 1 96.69 430 ALA A O 1
ATOM 3472 N N . SER A 1 431 ? -8.547 48.281 4.449 1 97 431 SER A N 1
ATOM 3473 C CA . SER A 1 431 ? -8.945 48.844 3.158 1 97 431 SER A CA 1
ATOM 3474 C C . SER A 1 431 ? -9.219 47.719 2.15 1 97 431 SER A C 1
ATOM 3476 O O . SER A 1 431 ? -10.195 47.781 1.394 1 97 431 SER A O 1
ATOM 3478 N N . TYR A 1 432 ? -8.398 46.781 2.141 1 97.62 432 TYR A N 1
ATOM 3479 C CA . TYR A 1 432 ? -8.555 45.656 1.206 1 97.62 432 TYR A CA 1
ATOM 3480 C C . TYR A 1 432 ? -9.836 44.875 1.497 1 97.62 432 TYR A C 1
ATOM 3482 O O . TYR A 1 432 ? -10.562 44.5 0.576 1 97.62 432 TYR A O 1
ATOM 3490 N N . LEU A 1 433 ? -10.094 44.594 2.771 1 97.69 433 LEU A N 1
ATOM 3491 C CA . LEU A 1 433 ? -11.32 43.906 3.15 1 97.69 433 LEU A CA 1
ATOM 3492 C C . LEU A 1 433 ? -12.555 44.656 2.672 1 97.69 433 LEU A C 1
ATOM 3494 O O . LEU A 1 433 ? -13.492 44.031 2.152 1 97.69 433 LEU A O 1
ATOM 3498 N N . ALA A 1 434 ? -12.539 45.906 2.838 1 96.88 434 ALA A N 1
ATOM 3499 C CA . ALA A 1 434 ? -13.664 46.75 2.412 1 96.88 434 ALA A CA 1
ATOM 3500 C C . ALA A 1 434 ? -13.922 46.594 0.915 1 96.88 434 ALA A C 1
ATOM 3502 O O . ALA A 1 434 ? -15.078 46.5 0.48 1 96.88 434 ALA A O 1
ATOM 3503 N N . GLN A 1 435 ? -12.891 46.531 0.19 1 96.19 435 GLN A N 1
ATOM 3504 C CA . GLN A 1 435 ? -13.008 46.375 -1.256 1 96.19 435 GLN A CA 1
ATOM 3505 C C . GLN A 1 435 ? -13.602 45 -1.617 1 96.19 435 GLN A C 1
ATOM 3507 O O . GLN A 1 435 ? -14.484 44.906 -2.473 1 96.19 435 GLN A O 1
ATOM 3512 N N . ILE A 1 436 ? -13.125 44 -0.96 1 96.38 436 ILE A N 1
ATOM 3513 C CA . ILE A 1 436 ? -13.578 42.656 -1.256 1 96.38 436 ILE A CA 1
ATOM 3514 C C . ILE A 1 436 ? -15.039 42.5 -0.854 1 96.38 436 ILE A C 1
ATOM 3516 O O . ILE A 1 436 ? -15.812 41.812 -1.546 1 96.38 436 ILE A O 1
ATOM 3520 N N . GLU A 1 437 ? -15.398 43.062 0.284 1 96.44 437 GLU A N 1
ATOM 3521 C CA . GLU A 1 437 ? -16.781 43.031 0.746 1 96.44 437 GLU A CA 1
ATOM 3522 C C . GLU A 1 437 ? -17.719 43.656 -0.274 1 96.44 437 GLU A C 1
ATOM 3524 O O . GLU A 1 437 ? -18.797 43.156 -0.547 1 96.44 437 GLU A O 1
ATOM 3529 N N . GLU A 1 438 ? -17.297 44.719 -0.821 1 95.38 438 GLU A N 1
ATOM 3530 C CA . GLU A 1 438 ? -18.094 45.438 -1.816 1 95.38 438 GLU A CA 1
ATOM 3531 C C . GLU A 1 438 ? -18.25 44.625 -3.09 1 95.38 438 GLU A C 1
ATOM 3533 O O . GLU A 1 438 ? -19.297 44.656 -3.74 1 95.38 438 GLU A O 1
ATOM 3538 N N . LEU A 1 439 ? -17.312 43.938 -3.379 1 94.38 439 LEU A N 1
ATOM 3539 C CA . LEU A 1 439 ? -17.281 43.156 -4.625 1 94.38 439 LEU A CA 1
ATOM 3540 C C . LEU A 1 439 ? -18.062 41.844 -4.477 1 94.38 439 LEU A C 1
ATOM 3542 O O . LEU A 1 439 ? -18.75 41.438 -5.406 1 94.38 439 LEU A O 1
ATOM 3546 N N . LYS A 1 440 ? -17.953 41.188 -3.297 1 95.38 440 LYS A N 1
ATOM 3547 C CA . LYS A 1 440 ? -18.438 39.812 -3.184 1 95.38 440 LYS A CA 1
ATOM 3548 C C . LYS A 1 440 ? -19.75 39.75 -2.422 1 95.38 440 LYS A C 1
ATOM 3550 O O . LYS A 1 440 ? -20.578 38.875 -2.672 1 95.38 440 LYS A O 1
ATOM 3555 N N . LEU A 1 441 ? -19.891 40.656 -1.411 1 96.81 441 LEU A N 1
ATOM 3556 C CA . LEU A 1 441 ? -21.078 40.594 -0.565 1 96.81 441 LEU A CA 1
ATOM 3557 C C . LEU A 1 441 ? -22.094 41.656 -1.017 1 96.81 441 LEU A C 1
ATOM 3559 O O . LEU A 1 441 ? -22.516 42.5 -0.224 1 96.81 441 LEU A O 1
ATOM 3563 N N . THR A 1 442 ? -22.562 41.438 -2.221 1 96.31 442 THR A N 1
ATOM 3564 C CA . THR A 1 442 ? -23.531 42.344 -2.82 1 96.31 442 THR A CA 1
ATOM 3565 C C . THR A 1 442 ? -24.938 42 -2.363 1 96.31 442 THR A C 1
ATOM 3567 O O . THR A 1 442 ? -25.156 40.969 -1.728 1 96.31 442 THR A O 1
ATOM 3570 N N . GLU A 1 443 ? -25.906 42.875 -2.738 1 95.62 443 GLU A N 1
ATOM 3571 C CA . GLU A 1 443 ? -27.297 42.594 -2.453 1 95.62 443 GLU A CA 1
ATOM 3572 C C . GLU A 1 443 ? -27.766 41.344 -3.199 1 95.62 443 GLU A C 1
ATOM 3574 O O . GLU A 1 443 ? -28.547 40.531 -2.664 1 95.62 443 GLU A O 1
ATOM 3579 N N . GLU A 1 444 ? -27.297 41.281 -4.293 1 95.38 444 GLU A N 1
ATOM 3580 C CA . GLU A 1 444 ? -27.641 40.094 -5.09 1 95.38 444 GLU A CA 1
ATOM 3581 C C . GLU A 1 444 ? -27.125 38.812 -4.449 1 95.38 444 GLU A C 1
ATOM 3583 O O . GLU A 1 444 ? -27.766 37.781 -4.539 1 95.38 444 GLU A O 1
ATOM 3588 N N . PHE A 1 445 ? -25.938 38.938 -3.904 1 97.44 445 PHE A N 1
ATOM 3589 C CA . PHE A 1 445 ? -25.375 37.781 -3.242 1 97.44 445 PHE A CA 1
ATOM 3590 C C . PHE A 1 445 ? -26.297 37.281 -2.135 1 97.44 445 PHE A C 1
ATOM 3592 O O . PHE A 1 445 ? -26.625 36.094 -2.082 1 97.44 445 PHE A O 1
ATOM 3599 N N . TYR A 1 446 ? -26.75 38.188 -1.248 1 97.19 446 TYR A N 1
ATOM 3600 C CA . TYR A 1 446 ? -27.578 37.781 -0.104 1 97.19 446 TYR A CA 1
ATOM 3601 C C . TYR A 1 446 ? -28.984 37.406 -0.542 1 97.19 446 TYR A C 1
ATOM 3603 O O . TYR A 1 446 ? -29.625 36.562 0.071 1 97.19 446 TYR A O 1
ATOM 3611 N N . ASP A 1 447 ? -29.406 37.969 -1.669 1 96.44 447 ASP A N 1
ATOM 3612 C CA . ASP A 1 447 ? -30.797 37.812 -2.078 1 96.44 447 ASP A CA 1
ATOM 3613 C C . ASP A 1 447 ? -30.969 36.531 -2.92 1 96.44 447 ASP A C 1
ATOM 3615 O O . ASP A 1 447 ? -32.031 35.938 -2.904 1 96.44 447 ASP A O 1
ATOM 3619 N N . SER A 1 448 ? -29.953 36.188 -3.598 1 95.56 448 SER A N 1
ATOM 3620 C CA . SER A 1 448 ? -30.156 35.125 -4.566 1 95.56 448 SER A CA 1
ATOM 3621 C C . SER A 1 448 ? -29.078 34.062 -4.438 1 95.56 448 SER A C 1
ATOM 3623 O O . SER A 1 448 ? -29.391 32.875 -4.246 1 95.56 448 SER A O 1
ATOM 3625 N N . ILE A 1 449 ? -27.891 34.438 -4.445 1 96.56 449 ILE A N 1
ATOM 3626 C CA . ILE A 1 449 ? -26.781 33.469 -4.531 1 96.56 449 ILE A CA 1
ATOM 3627 C C . ILE A 1 449 ? -26.703 32.656 -3.242 1 96.56 449 ILE A C 1
ATOM 3629 O O . ILE A 1 449 ? -26.672 31.422 -3.279 1 96.56 449 ILE A O 1
ATOM 3633 N N . LEU A 1 450 ? -26.656 33.312 -2.047 1 97.38 450 LEU A N 1
ATOM 3634 C CA . LEU A 1 450 ? -26.5 32.625 -0.763 1 97.38 450 LEU A CA 1
ATOM 3635 C C . LEU A 1 450 ? -27.688 31.719 -0.479 1 97.38 450 LEU A C 1
ATOM 3637 O O . LEU A 1 450 ? -27.5 30.578 -0.061 1 97.38 450 LEU A O 1
ATOM 3641 N N . PRO A 1 451 ? -28.953 32.156 -0.733 1 97.31 451 PRO A N 1
ATOM 3642 C CA . PRO A 1 451 ? -30.078 31.25 -0.542 1 97.31 451 PRO A CA 1
ATOM 3643 C C . PRO A 1 451 ? -29.969 29.984 -1.387 1 97.31 451 PRO A C 1
ATOM 3645 O O . PRO A 1 451 ? -30.328 28.891 -0.93 1 97.31 451 PRO A O 1
ATOM 3648 N N . ASP A 1 452 ? -29.453 30.141 -2.488 1 96.19 452 ASP A N 1
ATOM 3649 C CA . ASP A 1 452 ? -29.297 28.984 -3.361 1 96.19 452 ASP A CA 1
ATOM 3650 C C . ASP A 1 452 ? -28.297 27.984 -2.773 1 96.19 452 ASP A C 1
ATOM 3652 O O . ASP A 1 452 ? -28.422 26.766 -2.982 1 96.19 452 ASP A O 1
ATOM 3656 N N . LYS A 1 453 ? -27.328 28.438 -2.082 1 96.06 453 LYS A N 1
ATOM 3657 C CA . LYS A 1 453 ? -26.328 27.578 -1.459 1 96.06 453 LYS A CA 1
ATOM 3658 C C . LYS A 1 453 ? -26.953 26.719 -0.366 1 96.06 453 LYS A C 1
ATOM 3660 O O . LYS A 1 453 ? -26.453 25.641 -0.049 1 96.06 453 LYS A O 1
ATOM 3665 N N . PHE A 1 454 ? -28.078 27.125 0.166 1 96.81 454 PHE A N 1
ATOM 3666 C CA . PHE A 1 454 ? -28.734 26.406 1.25 1 96.81 454 PHE A CA 1
ATOM 3667 C C . PHE A 1 454 ? -29.641 25.312 0.7 1 96.81 454 PHE A C 1
ATOM 3669 O O . PHE A 1 454 ? -30.297 24.594 1.464 1 96.81 454 PHE A O 1
ATOM 3676 N N . ALA A 1 455 ? -29.656 25.203 -0.629 1 95.25 455 ALA A N 1
ATOM 3677 C CA . ALA A 1 455 ? -30.391 24.109 -1.265 1 95.25 455 ALA A CA 1
ATOM 3678 C C . ALA A 1 455 ? -29.5 22.875 -1.39 1 95.25 455 ALA A C 1
ATOM 3680 O O . ALA A 1 455 ? -29.984 21.797 -1.781 1 95.25 455 ALA A O 1
ATOM 3681 N N . SER A 1 456 ? -28.344 23.031 -0.934 1 94.12 456 SER A N 1
ATOM 3682 C CA . SER A 1 456 ? -27.422 21.906 -0.996 1 94.12 456 SER A CA 1
ATOM 3683 C C . SER A 1 456 ? -27.891 20.75 -0.126 1 94.12 456 SER A C 1
ATOM 3685 O O . SER A 1 456 ? -28.484 20.969 0.938 1 94.12 456 SER A O 1
ATOM 3687 N N . THR A 1 457 ? -27.609 19.516 -0.564 1 92.56 457 THR A N 1
ATOM 3688 C CA . THR A 1 457 ? -27.984 18.328 0.193 1 92.56 457 THR A CA 1
ATOM 3689 C C . THR A 1 457 ? -26.812 17.812 1.025 1 92.56 457 THR A C 1
ATOM 3691 O O . THR A 1 457 ? -26.953 16.859 1.794 1 92.56 457 THR A O 1
ATOM 3694 N N . THR A 1 458 ? -25.734 18.453 0.86 1 87.19 458 THR A N 1
ATOM 3695 C CA . THR A 1 458 ? -24.578 18.125 1.673 1 87.19 458 THR A CA 1
ATOM 3696 C C . THR A 1 458 ? -24.656 18.797 3.037 1 87.19 458 THR A C 1
ATOM 3698 O O . THR A 1 458 ? -24.75 20.016 3.121 1 87.19 458 THR A O 1
ATOM 3701 N N . ALA A 1 459 ? -24.578 17.969 4.043 1 84 459 ALA A N 1
ATOM 3702 C CA . ALA A 1 459 ? -24.844 18.453 5.395 1 84 459 ALA A CA 1
ATOM 3703 C C . ALA A 1 459 ? -23.703 19.344 5.887 1 84 459 ALA A C 1
ATOM 3705 O O . ALA A 1 459 ? -23.906 20.172 6.785 1 84 459 ALA A O 1
ATOM 3706 N N . ARG A 1 460 ? -22.547 19.156 5.332 1 89.06 460 ARG A N 1
ATOM 3707 C CA . ARG A 1 460 ? -21.406 19.938 5.805 1 89.06 460 ARG A CA 1
ATOM 3708 C C . ARG A 1 460 ? -20.859 20.828 4.703 1 89.06 460 ARG A C 1
ATOM 3710 O O . ARG A 1 460 ? -19.859 20.5 4.066 1 89.06 460 ARG A O 1
ATOM 3717 N N . THR A 1 461 ? -21.5 21.953 4.52 1 92.62 461 THR A N 1
ATOM 3718 C CA . THR A 1 461 ? -21.016 22.969 3.592 1 92.62 461 THR A CA 1
ATOM 3719 C C . THR A 1 461 ? -20.594 24.219 4.34 1 92.62 461 THR A C 1
ATOM 3721 O O . THR A 1 461 ? -21.094 24.5 5.441 1 92.62 461 THR A O 1
ATOM 3724 N N . ALA A 1 462 ? -19.703 24.969 3.744 1 94.38 462 ALA A N 1
ATOM 3725 C CA . ALA A 1 462 ? -19.156 26.156 4.391 1 94.38 462 ALA A CA 1
ATOM 3726 C C . ALA A 1 462 ? -20.266 27.172 4.688 1 94.38 462 ALA A C 1
ATOM 3728 O O . ALA A 1 462 ? -20.391 27.656 5.816 1 94.38 462 ALA A O 1
ATOM 3729 N N . PRO A 1 463 ? -21.172 27.453 3.785 1 95.88 463 PRO A N 1
ATOM 3730 C CA . PRO A 1 463 ? -22.219 28.438 4.082 1 95.88 463 PRO A CA 1
ATOM 3731 C C . PRO A 1 463 ? -23.172 27.969 5.188 1 95.88 463 PRO A C 1
ATOM 3733 O O . PRO A 1 463 ? -23.594 28.766 6.023 1 95.88 463 PRO A O 1
ATOM 3736 N N . PHE A 1 464 ? -23.5 26.703 5.195 1 96.5 464 PHE A N 1
ATOM 3737 C CA . PHE A 1 464 ? -24.391 26.203 6.238 1 96.5 464 PHE A CA 1
ATOM 3738 C C . PHE A 1 464 ? -23.719 26.297 7.605 1 96.5 464 PHE A C 1
ATOM 3740 O O . PHE A 1 464 ? -24.375 26.625 8.602 1 96.5 464 PHE A O 1
ATOM 3747 N N . LEU A 1 465 ? -22.469 26.031 7.625 1 96.06 465 LEU A N 1
ATOM 3748 C CA . LEU A 1 465 ? -21.734 26.109 8.891 1 96.06 465 LEU A CA 1
ATOM 3749 C C . LEU A 1 465 ? -21.672 27.547 9.383 1 96.06 465 LEU A C 1
ATOM 3751 O O . LEU A 1 465 ? -21.688 27.797 10.594 1 96.06 465 LEU A O 1
ATOM 3755 N N . VAL A 1 466 ? -21.531 28.438 8.445 1 97.56 466 VAL A N 1
ATOM 3756 C CA . VAL A 1 466 ? -21.578 29.844 8.828 1 97.56 466 VAL A CA 1
ATOM 3757 C C . VAL A 1 466 ? -22.938 30.188 9.43 1 97.56 466 VAL A C 1
ATOM 3759 O O . VAL A 1 466 ? -23.031 30.953 10.383 1 97.56 466 VAL A O 1
ATOM 3762 N N . TYR A 1 467 ? -23.969 29.609 8.859 1 98 467 TYR A N 1
ATOM 3763 C CA . TYR A 1 467 ? -25.297 29.828 9.414 1 98 467 TYR A CA 1
ATOM 3764 C C . TYR A 1 467 ? -25.391 29.312 10.844 1 98 467 TYR A C 1
ATOM 3766 O O . TYR A 1 467 ? -25.891 30.016 11.734 1 98 467 TYR A O 1
ATOM 3774 N N . VAL A 1 468 ? -24.906 28.172 11.023 1 96.94 468 VAL A N 1
ATOM 3775 C CA . VAL A 1 468 ? -24.922 27.609 12.367 1 96.94 468 VAL A CA 1
ATOM 3776 C C . VAL A 1 468 ? -24.094 28.469 13.305 1 96.94 468 VAL A C 1
ATOM 3778 O O . VAL A 1 468 ? -24.5 28.719 14.445 1 96.94 468 VAL A O 1
ATOM 3781 N N . ALA A 1 469 ? -22.969 28.906 12.875 1 97.5 469 ALA A N 1
ATOM 3782 C CA . ALA A 1 469 ? -22.109 29.797 13.664 1 97.5 469 ALA A CA 1
ATOM 3783 C C . ALA A 1 469 ? -22.844 31.094 14.016 1 97.5 469 ALA A C 1
ATOM 3785 O O . ALA A 1 469 ? -22.734 31.594 15.133 1 97.5 469 ALA A O 1
ATOM 3786 N N . THR A 1 470 ? -23.547 31.594 13.047 1 97.88 470 THR A N 1
ATOM 3787 C CA . THR A 1 470 ? -24.344 32.812 13.266 1 97.88 470 THR A CA 1
ATOM 3788 C C . THR A 1 470 ? -25.375 32.562 14.359 1 97.88 470 THR A C 1
ATOM 3790 O O . THR A 1 470 ? -25.562 33.406 15.242 1 97.88 470 THR A O 1
ATOM 3793 N N . GLN A 1 471 ? -26.031 31.422 14.273 1 97.44 471 GLN A N 1
ATOM 3794 C CA . GLN A 1 471 ? -27.016 31.078 15.297 1 97.44 471 GLN A CA 1
ATOM 3795 C C . GLN A 1 471 ? -26.359 30.984 16.672 1 97.44 471 GLN A C 1
ATOM 3797 O O . GLN A 1 471 ? -26.922 31.438 17.672 1 97.44 471 GLN A O 1
ATOM 3802 N N . CYS A 1 472 ? -25.25 30.469 16.719 1 96.69 472 CYS A N 1
ATOM 3803 C CA . CYS A 1 472 ? -24.531 30.344 17.969 1 96.69 472 CYS A CA 1
ATOM 3804 C C . CYS A 1 472 ? -24.141 31.703 18.531 1 96.69 472 CYS A C 1
ATOM 3806 O O . CYS A 1 472 ? -24.328 31.969 19.719 1 96.69 472 CYS A O 1
ATOM 3808 N N . ALA A 1 473 ? -23.609 32.531 17.688 1 96.56 473 ALA A N 1
ATOM 3809 C CA . ALA A 1 473 ? -23.172 33.875 18.109 1 96.56 473 ALA A CA 1
ATOM 3810 C C . ALA A 1 473 ? -24.344 34.688 18.625 1 96.56 473 ALA A C 1
ATOM 3812 O O . ALA A 1 473 ? -24.188 35.469 19.578 1 96.56 473 ALA A O 1
ATOM 3813 N N . ARG A 1 474 ? -25.469 34.5 18.062 1 96 474 ARG A N 1
ATOM 3814 C CA . ARG A 1 474 ? -26.641 35.281 18.406 1 96 474 ARG A CA 1
ATOM 3815 C C . ARG A 1 474 ? -27.391 34.688 19.578 1 96 474 ARG A C 1
ATOM 3817 O O . ARG A 1 474 ? -28.328 35.281 20.109 1 96 474 ARG A O 1
ATOM 3824 N N . GLY A 1 475 ? -26.984 33.531 19.984 1 96.19 475 GLY A N 1
ATOM 3825 C CA . GLY A 1 475 ? -27.641 32.875 21.094 1 96.19 475 GLY A CA 1
ATOM 3826 C C . GLY A 1 475 ? -29.031 32.344 20.766 1 96.19 475 GLY A C 1
ATOM 3827 O O . GLY A 1 475 ? -29.938 32.406 21.594 1 96.19 475 GLY A O 1
ATOM 3828 N N . VAL A 1 476 ? -29.188 31.859 19.594 1 96.94 476 VAL A N 1
ATOM 3829 C CA . VAL A 1 476 ? -30.484 31.391 19.109 1 96.94 476 VAL A CA 1
ATOM 3830 C C . VAL A 1 476 ? -30.875 30.109 19.844 1 96.94 476 VAL A C 1
ATOM 3832 O O . VAL A 1 476 ? -30.031 29.234 20.062 1 96.94 476 VAL A O 1
ATOM 3835 N N . HIS A 1 477 ? -32.156 30.062 20.203 1 97.38 477 HIS A N 1
ATOM 3836 C CA . HIS A 1 477 ? -32.688 28.844 20.812 1 97.38 477 HIS A CA 1
ATOM 3837 C C . HIS A 1 477 ? -33.156 27.859 19.75 1 97.38 477 HIS A C 1
ATOM 3839 O O . HIS A 1 477 ? -33.625 28.266 18.688 1 97.38 477 HIS A O 1
ATOM 3845 N N . SER A 1 478 ? -33.031 26.594 20.109 1 96.56 478 SER A N 1
ATOM 3846 C CA . SER A 1 478 ? -33.5 25.547 19.219 1 96.56 478 SER A CA 1
ATOM 3847 C C . SER A 1 478 ? -35 25.578 19.094 1 96.56 478 SER A C 1
ATOM 3849 O O . SER A 1 478 ? -35.719 26.062 19.984 1 96.56 478 SER A O 1
ATOM 3851 N N . LEU A 1 479 ? -35.438 25 17.938 1 95.5 479 LEU A N 1
ATOM 3852 C CA . LEU A 1 479 ? -36.844 25 17.609 1 95.5 479 LEU A CA 1
ATOM 3853 C C . LEU A 1 479 ? -37.656 24.406 18.75 1 95.5 479 LEU A C 1
ATOM 3855 O O . LEU A 1 479 ? -37.438 23.25 19.141 1 95.5 479 LEU A O 1
ATOM 3859 N N . TYR A 1 480 ? -38.594 25.188 19.359 1 96.31 480 TYR A N 1
ATOM 3860 C CA . TYR A 1 480 ? -39.594 24.844 20.359 1 96.31 480 TYR A CA 1
ATOM 3861 C C . TYR A 1 480 ? -38.938 24.469 21.688 1 96.31 480 TYR A C 1
ATOM 3863 O O . TYR A 1 480 ? -39.469 23.656 22.453 1 96.31 480 TYR A O 1
ATOM 3871 N N . SER A 1 481 ? -37.75 25.016 21.938 1 95.12 481 SER A N 1
ATOM 3872 C CA . SER A 1 481 ? -37 24.672 23.141 1 95.12 481 SER A CA 1
ATOM 3873 C C . SER A 1 481 ? -36.25 25.875 23.688 1 95.12 481 SER A C 1
ATOM 3875 O O . SER A 1 481 ? -36 26.859 22.969 1 95.12 481 SER A O 1
ATOM 3877 N N . ASP A 1 482 ? -35.812 25.859 24.969 1 93.75 482 ASP A N 1
ATOM 3878 C CA . ASP A 1 482 ? -35.031 26.922 25.594 1 93.75 482 ASP A CA 1
ATOM 3879 C C . ASP A 1 482 ? -33.562 26.625 25.516 1 93.75 482 ASP A C 1
ATOM 3881 O O . ASP A 1 482 ? -32.719 27.453 25.891 1 93.75 482 ASP A O 1
ATOM 3885 N N . VAL A 1 483 ? -33.25 25.516 24.953 1 95.81 483 VAL A N 1
ATOM 3886 C CA . VAL A 1 483 ? -31.859 25.141 24.766 1 95.81 483 VAL A CA 1
ATOM 3887 C C . VAL A 1 483 ? -31.297 25.844 23.531 1 95.81 483 VAL A C 1
ATOM 3889 O O . VAL A 1 483 ? -31.984 25.953 22.516 1 95.81 483 VAL A O 1
ATOM 3892 N N . THR A 1 484 ? -30.094 26.297 23.656 1 96.88 484 THR A N 1
ATOM 3893 C CA . THR A 1 484 ? -29.531 27.047 22.547 1 96.88 484 THR A CA 1
ATOM 3894 C C . THR A 1 484 ? -28.953 26.094 21.5 1 96.88 484 THR A C 1
ATOM 3896 O O . THR A 1 484 ? -28.609 24.953 21.812 1 96.88 484 THR A O 1
ATOM 3899 N N . ILE A 1 485 ? -28.859 26.562 20.297 1 96.75 485 ILE A N 1
ATOM 3900 C CA . ILE A 1 485 ? -28.234 25.828 19.219 1 96.75 485 ILE A CA 1
ATOM 3901 C C . ILE A 1 485 ? -26.781 25.516 19.562 1 96.75 485 ILE A C 1
ATOM 3903 O O . ILE A 1 485 ? -26.281 24.438 19.281 1 96.75 485 ILE A O 1
ATOM 3907 N N . GLU A 1 486 ? -26.078 26.469 20.188 1 96.31 486 GLU A N 1
ATOM 3908 C CA . GLU A 1 486 ? -24.688 26.312 20.594 1 96.31 486 GLU A CA 1
ATOM 3909 C C . GLU A 1 486 ? -24.516 25.094 21.5 1 96.31 486 GLU A C 1
ATOM 3911 O O . GLU A 1 486 ? -23.609 24.281 21.297 1 96.31 486 GLU A O 1
ATOM 3916 N N . GLU A 1 487 ? -25.391 25 22.422 1 95.5 487 GLU A N 1
ATOM 3917 C CA . GLU A 1 487 ? -25.328 23.875 23.359 1 95.5 487 GLU A CA 1
ATOM 3918 C C . GLU A 1 487 ? -25.547 22.547 22.656 1 95.5 487 GLU A C 1
ATOM 3920 O O . GLU A 1 487 ? -24.828 21.578 22.906 1 95.5 487 GLU A O 1
ATOM 3925 N N . LEU A 1 488 ? -26.516 22.5 21.844 1 95.38 488 LEU A N 1
ATOM 3926 C CA . LEU A 1 488 ? -26.828 21.266 21.125 1 95.38 488 LEU A CA 1
ATOM 3927 C C . LEU A 1 488 ? -25.688 20.875 20.203 1 95.38 488 LEU A C 1
ATOM 3929 O O . LEU A 1 488 ? -25.328 19.688 20.125 1 95.38 488 LEU A O 1
ATOM 3933 N N . TYR A 1 489 ? -25.219 21.859 19.531 1 92.75 489 TYR A N 1
ATOM 3934 C CA . TYR A 1 489 ? -24.141 21.578 18.594 1 92.75 489 TYR A CA 1
ATOM 3935 C C . TYR A 1 489 ? -22.891 21.109 19.312 1 92.75 489 TYR A C 1
ATOM 3937 O O . TYR A 1 489 ? -22.219 20.172 18.875 1 92.75 489 TYR A O 1
ATOM 3945 N N . LYS A 1 490 ? -22.516 21.688 20.406 1 91.25 490 LYS A N 1
ATOM 3946 C CA . LYS A 1 490 ? -21.375 21.281 21.219 1 91.25 490 LYS A CA 1
ATOM 3947 C C . LYS A 1 490 ? -21.531 19.859 21.75 1 91.25 490 LYS A C 1
ATOM 3949 O O . LYS A 1 490 ? -20.547 19.141 21.891 1 91.25 490 LYS A O 1
ATOM 3954 N N . ASN A 1 491 ? -22.766 19.516 21.906 1 90.81 491 ASN A N 1
ATOM 3955 C CA . ASN A 1 491 ? -23.047 18.188 22.438 1 90.81 491 ASN A CA 1
ATOM 3956 C C . ASN A 1 491 ? -23.172 17.156 21.312 1 90.81 491 ASN A C 1
ATOM 3958 O O . ASN A 1 491 ? -23.641 16.047 21.531 1 90.81 491 ASN A O 1
ATOM 3962 N N . LYS A 1 492 ? -22.875 17.516 20.188 1 90 492 LYS A N 1
ATOM 3963 C CA . LYS A 1 492 ? -22.812 16.641 19.016 1 90 492 LYS A CA 1
ATOM 3964 C C . LYS A 1 492 ? -24.203 16.062 18.688 1 90 492 LYS A C 1
ATOM 3966 O O . LYS A 1 492 ? -24.328 14.891 18.344 1 90 492 LYS A O 1
ATOM 3971 N N . THR A 1 493 ? -25.141 16.938 18.859 1 88.31 493 THR A N 1
ATOM 3972 C CA . THR A 1 493 ? -26.5 16.531 18.516 1 88.31 493 THR A CA 1
ATOM 3973 C C . THR A 1 493 ? -26.641 16.359 17 1 88.31 493 THR A C 1
ATOM 3975 O O . THR A 1 493 ? -26.125 17.156 16.234 1 88.31 493 THR A O 1
ATOM 3978 N N . GLU A 1 494 ? -27.344 15.336 16.641 1 90.69 494 GLU A N 1
ATOM 3979 C CA . GLU A 1 494 ? -27.578 15.102 15.219 1 90.69 494 GLU A CA 1
ATOM 3980 C C . GLU A 1 494 ? -28.594 16.094 14.664 1 90.69 494 GLU A C 1
ATOM 3982 O O . GLU A 1 494 ? -29.516 16.531 15.375 1 90.69 494 GLU A O 1
ATOM 3987 N N . SER A 1 495 ? -28.344 16.359 13.414 1 92.94 495 SER A N 1
ATOM 3988 C CA . SER A 1 495 ? -29.281 17.266 12.758 1 92.94 495 SER A CA 1
ATOM 3989 C C . SER A 1 495 ? -30.656 16.625 12.578 1 92.94 495 SER A C 1
ATOM 3991 O O . SER A 1 495 ? -30.766 15.398 12.531 1 92.94 495 SER A O 1
ATOM 3993 N N . TYR A 1 496 ? -31.625 17.484 12.562 1 94.56 496 TYR A N 1
ATOM 3994 C CA . TYR A 1 496 ? -33.031 17.062 12.406 1 94.56 496 TYR A CA 1
ATOM 3995 C C . TYR A 1 496 ? -33.688 17.75 11.219 1 94.56 496 TYR A C 1
ATOM 3997 O O . TYR A 1 496 ? -33.438 18.938 10.984 1 94.56 496 TYR A O 1
ATOM 4005 N N . GLN A 1 497 ? -34.469 16.969 10.516 1 94.69 497 GLN A N 1
ATOM 4006 C CA . GLN A 1 497 ? -35.25 17.547 9.414 1 94.69 497 GLN A CA 1
ATOM 4007 C C . GLN A 1 497 ? -36.5 18.25 9.922 1 94.69 497 GLN A C 1
ATOM 4009 O O . GLN A 1 497 ? -37.344 17.625 10.547 1 94.69 497 GLN A O 1
ATOM 4014 N N . ILE A 1 498 ? -36.594 19.484 9.602 1 95 498 ILE A N 1
ATOM 4015 C CA . ILE A 1 498 ? -37.75 20.281 10.023 1 95 498 ILE A CA 1
ATOM 4016 C C . ILE A 1 498 ? -39.031 19.688 9.43 1 95 498 ILE A C 1
ATOM 4018 O O . ILE A 1 498 ? -40.031 19.547 10.117 1 95 498 ILE A O 1
ATOM 4022 N N . LEU A 1 499 ? -38.969 19.438 8.109 1 94.19 499 LEU A N 1
ATOM 4023 C CA . LEU A 1 499 ? -40 18.672 7.398 1 94.19 499 LEU A CA 1
ATOM 4024 C C . LEU A 1 499 ? -39.5 17.266 7.086 1 94.19 499 LEU A C 1
ATOM 4026 O O . LEU A 1 499 ? -38.656 17.078 6.211 1 94.19 499 LEU A O 1
ATOM 4030 N N . PRO A 1 500 ? -40.062 16.266 7.77 1 93.06 500 PRO A N 1
ATOM 4031 C CA . PRO A 1 500 ? -39.562 14.898 7.625 1 93.06 500 PRO A CA 1
ATOM 4032 C C . PRO A 1 500 ? -39.688 14.367 6.199 1 93.06 500 PRO A C 1
ATOM 4034 O O . PRO A 1 500 ? -40.656 14.695 5.504 1 93.06 500 PRO A O 1
ATOM 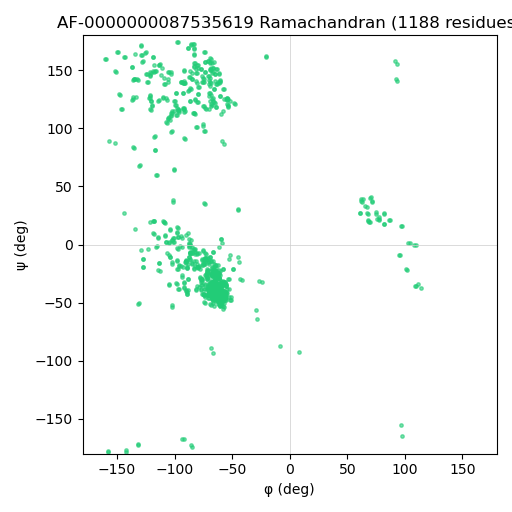4037 N N . LYS A 1 501 ? -38.781 13.594 5.902 1 91.69 501 LYS A N 1
ATOM 4038 C CA . LYS A 1 501 ? -38.75 12.984 4.578 1 91.69 501 LYS A CA 1
ATOM 4039 C C . LYS A 1 501 ? -40.094 12.312 4.266 1 91.69 501 LYS A C 1
ATOM 4041 O O . LYS A 1 501 ? -40.625 12.438 3.156 1 91.69 501 LYS A O 1
ATOM 4046 N N . THR A 1 502 ? -40.625 11.586 5.219 1 89.06 502 THR A N 1
ATOM 4047 C CA . THR A 1 502 ? -41.875 10.859 5.035 1 89.06 502 THR A CA 1
ATOM 4048 C C . THR A 1 502 ? -43 11.82 4.734 1 89.06 502 THR A C 1
ATOM 4050 O O . THR A 1 502 ? -43.875 11.539 3.891 1 89.06 502 THR A O 1
ATOM 4053 N N . TYR A 1 503 ? -43.031 12.898 5.395 1 90.31 503 TYR A N 1
ATOM 4054 C CA . TYR A 1 503 ? -44.062 13.914 5.176 1 90.31 503 TYR A CA 1
ATOM 4055 C C . TYR A 1 503 ? -43.906 14.547 3.795 1 90.31 503 TYR A C 1
ATOM 4057 O O . TYR A 1 503 ? -44.906 14.695 3.066 1 90.31 503 TYR A O 1
ATOM 4065 N N . LEU A 1 504 ? -42.719 14.836 3.42 1 91.31 504 LEU A N 1
ATOM 4066 C CA . LEU A 1 504 ? -42.5 15.438 2.115 1 91.31 504 LEU A CA 1
ATOM 4067 C C . LEU A 1 504 ? -42.812 14.461 0.992 1 91.31 504 LEU A C 1
ATOM 4069 O O . LEU A 1 504 ? -43.344 14.867 -0.057 1 91.31 504 LEU A O 1
ATOM 4073 N N . ALA A 1 505 ? -42.562 13.281 1.305 1 88.88 505 ALA A N 1
ATOM 4074 C CA . ALA A 1 505 ? -42.938 12.258 0.326 1 88.88 505 ALA A CA 1
ATOM 4075 C C . ALA A 1 505 ? -44.438 12.211 0.115 1 88.88 505 ALA A C 1
ATOM 4077 O O . ALA A 1 505 ? -44.906 12.07 -1.017 1 88.88 505 ALA A O 1
ATOM 4078 N N . LYS A 1 506 ? -45.125 12.258 1.146 1 86.81 506 LYS A N 1
ATOM 4079 C CA . LYS A 1 506 ? -46.594 12.258 1.081 1 86.81 506 LYS A CA 1
ATOM 4080 C C . LYS A 1 506 ? -47.094 13.477 0.317 1 86.81 506 LYS A C 1
ATOM 4082 O O . LYS A 1 506 ? -48.125 13.414 -0.335 1 86.81 506 LYS A O 1
ATOM 4087 N N . CYS A 1 507 ? -46.312 14.5 0.394 1 87.88 507 CYS A N 1
ATOM 4088 C CA . CYS A 1 507 ? -46.688 15.727 -0.31 1 87.88 507 CYS A CA 1
ATOM 4089 C C . CYS A 1 507 ? -46.219 15.672 -1.767 1 87.88 507 CYS A C 1
ATOM 4091 O O . CYS A 1 507 ? -46.406 16.641 -2.51 1 87.88 507 CYS A O 1
ATOM 4093 N N . GLY A 1 508 ? -45.531 14.57 -2.125 1 86.31 508 GLY A N 1
ATOM 4094 C CA . GLY A 1 508 ? -45.156 14.383 -3.518 1 86.31 508 GLY A CA 1
ATOM 4095 C C . GLY A 1 508 ? -43.688 14.703 -3.789 1 86.31 508 GLY A C 1
ATOM 4096 O O . GLY A 1 508 ? -43.25 14.664 -4.938 1 86.31 508 GLY A O 1
ATOM 4097 N N . TYR A 1 509 ? -43.031 15.039 -2.801 1 89.56 509 TYR A N 1
ATOM 4098 C CA . TYR A 1 509 ? -41.625 15.391 -2.967 1 89.56 509 TYR A CA 1
ATOM 4099 C C . TYR A 1 509 ? -40.719 14.305 -2.414 1 89.56 509 TYR A C 1
ATOM 4101 O O . TYR A 1 509 ? -40.406 14.281 -1.22 1 89.56 509 TYR A O 1
ATOM 4109 N N . LYS A 1 510 ? -40.156 13.562 -3.275 1 85.81 510 LYS A N 1
ATOM 4110 C CA . LYS A 1 510 ? -39.438 12.359 -2.861 1 85.81 510 LYS A CA 1
ATOM 4111 C C . LYS A 1 510 ? -37.938 12.469 -3.16 1 85.81 510 LYS A C 1
ATOM 4113 O O . LYS A 1 510 ? -37.156 11.609 -2.758 1 85.81 510 LYS A O 1
ATOM 4118 N N . THR A 1 511 ? -37.656 13.555 -3.727 1 87.69 511 THR A N 1
ATOM 4119 C CA . THR A 1 511 ? -36.281 13.656 -4.164 1 87.69 511 THR A CA 1
ATOM 4120 C C . THR A 1 511 ? -35.406 14.211 -3.047 1 87.69 511 THR A C 1
ATOM 4122 O O . THR A 1 511 ? -35.844 15.062 -2.27 1 87.69 511 THR A O 1
ATOM 4125 N N . ARG A 1 512 ? -34.25 13.742 -2.988 1 89.31 512 ARG A N 1
ATOM 4126 C CA . ARG A 1 512 ? -33.312 14.156 -1.971 1 89.31 512 ARG A CA 1
ATOM 4127 C C . ARG A 1 512 ? -33 15.648 -2.076 1 89.31 512 ARG A C 1
ATOM 4129 O O . ARG A 1 512 ? -32.688 16.297 -1.075 1 89.31 512 ARG A O 1
ATOM 4136 N N . GLU A 1 513 ? -33.156 16.078 -3.248 1 89.94 513 GLU A N 1
ATOM 4137 C CA . GLU A 1 513 ? -32.906 17.5 -3.488 1 89.94 513 GLU A CA 1
ATOM 4138 C C . GLU A 1 513 ? -33.844 18.375 -2.664 1 89.94 513 GLU A C 1
ATOM 4140 O O . GLU A 1 513 ? -33.5 19.5 -2.305 1 89.94 513 GLU A O 1
ATOM 4145 N N . ILE A 1 514 ? -34.938 17.75 -2.301 1 90.19 514 ILE A N 1
ATOM 4146 C CA . ILE A 1 514 ? -35.906 18.531 -1.558 1 90.19 514 ILE A CA 1
ATOM 4147 C C . ILE A 1 514 ? -35.812 18.188 -0.073 1 90.19 514 ILE A C 1
ATOM 4149 O O . ILE A 1 514 ? -35.562 19.062 0.76 1 90.19 514 ILE A O 1
ATOM 4153 N N . TYR A 1 515 ? -35.875 17.016 0.247 1 91.5 515 TYR A N 1
ATOM 4154 C CA . TYR A 1 515 ? -35.969 16.672 1.663 1 91.5 515 TYR A CA 1
ATOM 4155 C C . TYR A 1 515 ? -34.594 16.75 2.318 1 91.5 515 TYR A C 1
ATOM 4157 O O . TYR A 1 515 ? -34.469 16.891 3.539 1 91.5 515 TYR A O 1
ATOM 4165 N N . GLY A 1 516 ? -33.594 16.703 1.56 1 92.19 516 GLY A N 1
ATOM 4166 C CA . GLY A 1 516 ? -32.25 16.641 2.113 1 92.19 516 GLY A CA 1
ATOM 4167 C C . GLY A 1 516 ? -31.531 17.969 2.111 1 92.19 516 GLY A C 1
ATOM 4168 O O . GLY A 1 516 ? -30.375 18.062 2.523 1 92.19 516 GLY A O 1
ATOM 4169 N N . GLN A 1 517 ? -32.125 19.016 1.692 1 93.69 517 GLN A N 1
ATOM 4170 C CA . GLN A 1 517 ? -31.438 20.297 1.641 1 93.69 517 GLN A CA 1
ATOM 4171 C C . GLN A 1 517 ? -31.109 20.812 3.043 1 93.69 517 GLN A C 1
ATOM 4173 O O . GLN A 1 517 ? -31.859 20.578 3.984 1 93.69 517 GLN A O 1
ATOM 4178 N N . VAL A 1 518 ? -30.078 21.594 3.225 1 95.81 518 VAL A N 1
ATOM 4179 C CA . VAL A 1 518 ? -29.609 22.016 4.535 1 95.81 518 VAL A CA 1
ATOM 4180 C C . VAL A 1 518 ? -30.578 23.016 5.141 1 95.81 518 VAL A C 1
ATOM 4182 O O . VAL A 1 518 ? -30.656 23.156 6.363 1 95.81 518 VAL A O 1
ATOM 4185 N N . ALA A 1 519 ? -31.344 23.656 4.289 1 96.06 519 ALA A N 1
ATOM 4186 C CA . ALA A 1 519 ? -32.344 24.578 4.797 1 96.06 519 ALA A CA 1
ATOM 4187 C C . ALA A 1 519 ? -33.438 23.828 5.586 1 96.06 519 ALA A C 1
ATOM 4189 O O . ALA A 1 519 ? -34.156 24.422 6.387 1 96.06 519 ALA A O 1
ATOM 4190 N N . ASN A 1 520 ? -33.562 22.5 5.301 1 96 520 ASN A N 1
ATOM 4191 C CA . ASN A 1 520 ? -34.531 21.672 6.008 1 96 520 ASN A CA 1
ATOM 4192 C C . ASN A 1 520 ? -33.938 21.109 7.301 1 96 520 ASN A C 1
ATOM 4194 O O . ASN A 1 520 ? -34.625 20.359 8.023 1 96 520 ASN A O 1
ATOM 4198 N N . LEU A 1 521 ? -32.75 21.516 7.602 1 95.94 521 LEU A N 1
ATOM 4199 C CA . LEU A 1 521 ? -32.062 20.938 8.758 1 95.94 521 LEU A CA 1
ATOM 4200 C C . LEU A 1 521 ? -32.062 21.922 9.922 1 95.94 521 LEU A C 1
ATOM 4202 O O . LEU A 1 521 ? -32.031 23.141 9.711 1 95.94 521 LEU A O 1
ATOM 4206 N N . THR A 1 522 ? -32.094 21.406 11.109 1 95.38 522 THR A N 1
ATOM 4207 C CA . THR A 1 522 ? -31.906 22.141 12.352 1 95.38 522 THR A CA 1
ATOM 4208 C C . THR A 1 522 ? -31.469 21.219 13.477 1 95.38 522 THR A C 1
ATOM 4210 O O . THR A 1 522 ? -31.172 20.031 13.234 1 95.38 522 THR A O 1
ATOM 4213 N N . TYR A 1 523 ? -31.297 21.75 14.641 1 95.75 523 TYR A N 1
ATOM 4214 C CA . TYR A 1 523 ? -30.953 20.969 15.828 1 95.75 523 TYR A CA 1
ATOM 4215 C C . TYR A 1 523 ? -32 21.141 16.922 1 95.75 523 TYR A C 1
ATOM 4217 O O . TYR A 1 523 ? -32.406 22.266 17.25 1 95.75 523 TYR A O 1
ATOM 4225 N N . ILE A 1 524 ? -32.469 20.031 17.391 1 96.06 524 ILE A N 1
ATOM 4226 C CA . ILE A 1 524 ? -33.531 20.125 18.359 1 96.06 524 ILE A CA 1
ATOM 4227 C C . ILE A 1 524 ? -33.188 19.312 19.609 1 96.06 524 ILE A C 1
ATOM 4229 O O . ILE A 1 524 ? -32.375 18.391 19.547 1 96.06 524 ILE A O 1
ATOM 4233 N N . SER A 1 525 ? -33.812 19.656 20.703 1 95.06 525 SER A N 1
ATOM 4234 C CA . SER A 1 525 ? -33.625 18.953 21.969 1 95.06 525 SER A CA 1
ATOM 4235 C C . SER A 1 525 ? -34.312 17.594 21.953 1 95.06 525 SER A C 1
ATOM 4237 O O . SER A 1 525 ? -35.156 17.344 21.109 1 95.06 525 SER A O 1
ATOM 4239 N N . LYS A 1 526 ? -33.906 16.828 22.938 1 93.38 526 LYS A N 1
ATOM 4240 C CA . LYS A 1 526 ? -34.531 15.523 23.078 1 93.38 526 LYS A CA 1
ATOM 4241 C C . LYS A 1 526 ? -36.031 15.656 23.391 1 93.38 526 LYS A C 1
ATOM 4243 O O . LYS A 1 526 ? -36.844 14.891 22.859 1 93.38 526 LYS A O 1
ATOM 4248 N N . GLU A 1 527 ? -36.406 16.547 24.172 1 91.75 527 GLU A N 1
ATOM 4249 C CA . GLU A 1 527 ? -37.781 16.781 24.547 1 91.75 527 GLU A CA 1
ATOM 4250 C C . GLU A 1 527 ? -38.625 17.156 23.344 1 91.75 527 GLU A C 1
ATOM 4252 O O . GLU A 1 527 ? -39.75 16.656 23.156 1 91.75 527 GLU A O 1
ATOM 4257 N N . THR A 1 528 ? -38.094 18.062 22.531 1 94.12 528 THR A N 1
ATOM 4258 C CA . THR A 1 528 ? -38.781 18.484 21.312 1 94.12 528 THR A CA 1
ATOM 4259 C C . THR A 1 528 ? -38.906 17.312 20.328 1 94.12 528 THR A C 1
ATOM 4261 O O . THR A 1 528 ? -39.938 17.141 19.688 1 94.12 528 THR A O 1
ATOM 4264 N N . LYS A 1 529 ? -37.875 16.562 20.203 1 93.31 529 LYS A N 1
ATOM 4265 C CA . LYS A 1 529 ? -37.844 15.438 19.281 1 93.31 529 LYS A CA 1
ATOM 4266 C C . LYS A 1 529 ? -38.938 14.43 19.609 1 93.31 529 LYS A C 1
ATOM 4268 O O . LYS A 1 529 ? -39.562 13.859 18.719 1 93.31 529 LYS A O 1
ATOM 4273 N N . ASP A 1 530 ? -39.188 14.242 20.859 1 92.06 530 ASP A N 1
ATOM 4274 C CA . ASP A 1 530 ? -40.188 13.305 21.312 1 92.06 530 ASP A CA 1
ATOM 4275 C C . ASP A 1 530 ? -41.594 13.75 20.875 1 92.06 530 ASP A C 1
ATOM 4277 O O . ASP A 1 530 ? -42.469 12.922 20.672 1 92.06 530 ASP A O 1
ATOM 4281 N N . ILE A 1 531 ? -41.75 14.945 20.672 1 92.19 531 ILE A N 1
ATOM 4282 C CA . ILE A 1 531 ? -43.031 15.492 20.312 1 92.19 531 ILE A CA 1
ATOM 4283 C C . ILE A 1 531 ? -43.188 15.492 18.797 1 92.19 531 ILE A C 1
ATOM 4285 O O . ILE A 1 531 ? -44.25 15.125 18.281 1 92.19 531 ILE A O 1
ATOM 4289 N N . VAL A 1 532 ? -42.125 15.82 18.078 1 91.44 532 VAL A N 1
ATOM 4290 C CA . VAL A 1 532 ? -42.281 16.156 16.656 1 91.44 532 VAL A CA 1
ATOM 4291 C C . VAL A 1 532 ? -41.812 14.984 15.797 1 91.44 532 VAL A C 1
ATOM 4293 O O . VAL A 1 532 ? -42.094 14.953 14.594 1 91.44 532 VAL A O 1
ATOM 4296 N N . LYS A 1 533 ? -41.188 14.016 16.281 1 89.88 533 LYS A N 1
ATOM 4297 C CA . LYS A 1 533 ? -40.469 12.992 15.539 1 89.88 533 LYS A CA 1
ATOM 4298 C C . LYS A 1 533 ? -41.375 12.344 14.492 1 89.88 533 LYS A C 1
ATOM 4300 O O . LYS A 1 533 ? -42.469 11.836 14.82 1 89.88 533 LYS A O 1
ATOM 4305 N N . ARG A 1 534 ? -41 12.438 13.258 1 83.56 534 ARG A N 1
ATOM 4306 C CA . ARG A 1 534 ? -41.594 11.789 12.094 1 83.56 534 ARG A CA 1
ATOM 4307 C C . ARG A 1 534 ? -43.031 12.219 11.906 1 83.56 534 ARG A C 1
ATOM 4309 O O . ARG A 1 534 ? -43.875 11.445 11.43 1 83.56 534 ARG A O 1
ATOM 4316 N N . LYS A 1 535 ? -43.438 13.406 12.336 1 90.38 535 LYS A N 1
ATOM 4317 C CA . LYS A 1 535 ? -44.781 13.898 12.203 1 90.38 535 LYS A CA 1
ATOM 4318 C C . LYS A 1 535 ? -44.844 15.141 11.32 1 90.38 535 LYS A C 1
ATOM 4320 O O . LYS A 1 535 ? -43.875 15.898 11.25 1 90.38 535 LYS A O 1
ATOM 4325 N N . ALA A 1 536 ? -46 15.188 10.688 1 91.31 536 ALA A N 1
ATOM 4326 C CA . ALA A 1 536 ? -46.281 16.438 9.977 1 91.31 536 ALA A CA 1
ATOM 4327 C C . ALA A 1 536 ? -46.531 17.578 10.953 1 91.31 536 ALA A C 1
ATOM 4329 O O . ALA A 1 536 ? -47.156 17.391 12 1 91.31 536 ALA A O 1
ATOM 4330 N N . PRO A 1 537 ? -46.062 18.75 10.633 1 93.12 537 PRO A N 1
ATOM 4331 C CA . PRO A 1 537 ? -46.219 19.875 11.57 1 93.12 537 PRO A CA 1
ATOM 4332 C C . PRO A 1 537 ? -47.656 20.094 12.039 1 93.12 537 PRO A C 1
ATOM 4334 O O . PRO A 1 537 ? -47.875 20.406 13.203 1 93.12 537 PRO A O 1
ATOM 4337 N N . ALA A 1 538 ? -48.531 19.922 11.195 1 91.5 538 ALA A N 1
ATOM 4338 C CA . ALA A 1 538 ? -49.938 20.078 11.555 1 91.5 538 ALA A CA 1
ATOM 4339 C C . ALA A 1 538 ? -50.344 19.094 12.648 1 91.5 538 ALA A C 1
ATOM 4341 O O . ALA A 1 538 ? -51.219 19.406 13.484 1 91.5 538 ALA A O 1
ATOM 4342 N N . ASP A 1 539 ? -49.719 17.953 12.672 1 92.94 539 ASP A N 1
ATOM 4343 C CA . ASP A 1 539 ? -50.094 16.859 13.555 1 92.94 539 ASP A CA 1
ATOM 4344 C C . ASP A 1 539 ? -49.594 17.094 14.977 1 92.94 539 ASP A C 1
ATOM 4346 O O . ASP A 1 539 ? -50.094 16.516 15.93 1 92.94 539 ASP A O 1
ATOM 4350 N N . TYR A 1 540 ? -48.625 17.906 15.156 1 94.38 540 TYR A N 1
ATOM 4351 C CA . TYR A 1 540 ? -48.094 18.062 16.5 1 94.38 540 TYR A CA 1
ATOM 4352 C C . TYR A 1 540 ? -48.344 19.453 17.047 1 94.38 540 TYR A C 1
ATOM 4354 O O . TYR A 1 540 ? -47.906 19.797 18.141 1 94.38 540 TYR A O 1
ATOM 4362 N N . ARG A 1 541 ? -49.062 20.25 16.359 1 93.75 541 ARG A N 1
ATOM 4363 C CA . ARG A 1 541 ? -49.312 21.625 16.75 1 93.75 541 ARG A CA 1
ATOM 4364 C C . ARG A 1 541 ? -50.031 21.703 18.094 1 93.75 541 ARG A C 1
ATOM 4366 O O . ARG A 1 541 ? -49.656 22.469 18.969 1 93.75 541 ARG A O 1
ATOM 4373 N N . GLU A 1 542 ? -51.062 20.906 18.219 1 92.88 542 GLU A N 1
ATOM 4374 C CA . GLU A 1 542 ? -51.875 20.938 19.422 1 92.88 542 GLU A CA 1
ATOM 4375 C C . GLU A 1 542 ? -51.062 20.531 20.656 1 92.88 542 GLU A C 1
ATOM 4377 O O . GLU A 1 542 ? -51.125 21.188 21.688 1 92.88 542 GLU A O 1
ATOM 4382 N N . LYS A 1 543 ? -50.406 19.531 20.484 1 93.94 543 LYS A N 1
ATOM 4383 C CA . LYS A 1 543 ? -49.562 19.047 21.578 1 93.94 543 LYS A CA 1
ATOM 4384 C C . LYS A 1 543 ? -48.5 20.078 21.953 1 93.94 543 LYS A C 1
ATOM 4386 O O . LYS A 1 543 ? -48.219 20.266 23.141 1 93.94 543 LYS A O 1
ATOM 4391 N N . LEU A 1 544 ? -47.938 20.75 21.047 1 94.44 544 LEU A N 1
ATOM 4392 C CA . LEU A 1 544 ? -46.938 21.781 21.281 1 94.44 544 LEU A CA 1
ATOM 4393 C C . LEU A 1 544 ? -47.531 22.969 22.016 1 94.44 544 LEU A C 1
ATOM 4395 O O . LEU A 1 544 ? -46.875 23.547 22.906 1 94.44 544 LEU A O 1
ATOM 4399 N N . GLU A 1 545 ? -48.719 23.297 21.641 1 94.19 545 GLU A N 1
ATOM 4400 C CA . GLU A 1 545 ? -49.375 24.406 22.297 1 94.19 545 GLU A CA 1
ATOM 4401 C C . GLU A 1 545 ? -49.656 24.094 23.766 1 94.19 545 GLU A C 1
ATOM 4403 O O . GLU A 1 545 ? -49.562 24.984 24.625 1 94.19 545 GLU A O 1
ATOM 4408 N N . GLU A 1 546 ? -49.906 22.891 24 1 94.31 546 GLU A N 1
ATOM 4409 C CA . GLU A 1 546 ? -50.156 22.453 25.375 1 94.31 546 GLU A CA 1
ATOM 4410 C C . GLU A 1 546 ? -48.875 22.516 26.203 1 94.31 546 GLU A C 1
ATOM 4412 O O . GLU A 1 546 ? -48.906 22.859 27.375 1 94.31 546 GLU A O 1
ATOM 4417 N N . VAL A 1 547 ? -47.812 22.25 25.531 1 93.06 547 VAL A N 1
ATOM 4418 C CA . VAL A 1 547 ? -46.562 22.078 26.266 1 93.06 547 VAL A CA 1
ATOM 4419 C C . VAL A 1 547 ? -45.844 23.422 26.438 1 93.06 547 VAL A C 1
ATOM 4421 O O . VAL A 1 547 ? -45.344 23.719 27.516 1 93.06 547 VAL A O 1
ATOM 4424 N N . ILE A 1 548 ? -45.812 24.328 25.469 1 93.69 548 ILE A N 1
ATOM 4425 C CA . ILE A 1 548 ? -44.969 25.516 25.578 1 93.69 548 ILE A CA 1
ATOM 4426 C C . ILE A 1 548 ? -45.781 26.766 25.344 1 93.69 548 ILE A C 1
ATOM 4428 O O . ILE A 1 548 ? -45.312 27.875 25.594 1 93.69 548 ILE A O 1
ATOM 4432 N N . GLY A 1 549 ? -47 26.688 24.844 1 93.5 549 GLY A N 1
ATOM 4433 C CA . GLY A 1 549 ? -47.875 27.828 24.625 1 93.5 549 GLY A CA 1
ATOM 4434 C C . GLY A 1 549 ? -47.75 28.422 23.234 1 93.5 549 GLY A C 1
ATOM 4435 O O . GLY A 1 549 ? -46.719 28.266 22.578 1 93.5 549 GLY A O 1
ATOM 4436 N N . ARG A 1 550 ? -48.75 29.125 22.766 1 92.88 550 ARG A N 1
ATOM 4437 C CA . ARG A 1 550 ? -48.844 29.641 21.406 1 92.88 550 ARG A CA 1
ATOM 4438 C C . ARG A 1 550 ? -47.844 30.75 21.156 1 92.88 550 ARG A C 1
ATOM 4440 O O . ARG A 1 550 ? -47.219 30.812 20.094 1 92.88 550 ARG A O 1
ATOM 4447 N N . GLU A 1 551 ? -47.656 31.547 22.078 1 93.94 551 GLU A N 1
ATOM 4448 C CA . GLU A 1 551 ? -46.719 32.656 21.922 1 93.94 551 GLU A CA 1
ATOM 4449 C C . GLU A 1 551 ? -45.281 32.156 21.797 1 93.94 551 GLU A C 1
ATOM 4451 O O . GLU A 1 551 ? -44.531 32.688 20.969 1 93.94 551 GLU A O 1
ATOM 4456 N N . ALA A 1 552 ? -45 31.25 22.609 1 95.31 552 ALA A N 1
ATOM 4457 C CA . ALA A 1 552 ? -43.656 30.672 22.562 1 95.31 552 ALA A CA 1
ATOM 4458 C C . ALA A 1 552 ? -43.406 29.969 21.219 1 95.31 552 ALA A C 1
ATOM 4460 O O . ALA A 1 552 ? -42.281 29.984 20.719 1 95.31 552 ALA A O 1
ATOM 4461 N N . ILE A 1 553 ? -44.406 29.359 20.672 1 96.12 553 ILE A N 1
ATOM 4462 C CA . ILE A 1 553 ? -44.281 28.688 19.375 1 96.12 553 ILE A CA 1
ATOM 4463 C C . ILE A 1 553 ? -43.969 29.703 18.297 1 96.12 553 ILE A C 1
ATOM 4465 O O . ILE A 1 553 ? -43.031 29.5 17.5 1 96.12 553 ILE A O 1
ATOM 4469 N N . THR A 1 554 ? -44.719 30.766 18.281 1 94.88 554 THR A N 1
ATOM 4470 C CA . THR A 1 554 ? -44.531 31.797 17.281 1 94.88 554 THR A CA 1
ATOM 4471 C C . THR A 1 554 ? -43.125 32.406 17.375 1 94.88 554 THR A C 1
ATOM 4473 O O . THR A 1 554 ? -42.469 32.594 16.359 1 94.88 554 THR A O 1
ATOM 4476 N N . ALA A 1 555 ? -42.75 32.719 18.531 1 95.94 555 ALA A N 1
ATOM 4477 C CA . ALA A 1 555 ? -41.438 33.312 18.766 1 95.94 555 ALA A CA 1
ATOM 4478 C C . ALA A 1 555 ? -40.344 32.344 18.328 1 95.94 555 ALA A C 1
ATOM 4480 O O . ALA A 1 555 ? -39.344 32.75 17.734 1 95.94 555 ALA A O 1
ATOM 4481 N N . SER A 1 556 ? -40.469 31.109 18.641 1 96.56 556 SER A N 1
ATOM 4482 C CA . SER A 1 556 ? -39.469 30.078 18.312 1 96.56 556 SER A CA 1
ATOM 4483 C C . SER A 1 556 ? -39.375 29.906 16.797 1 96.56 556 SER A C 1
ATOM 4485 O O . SER A 1 556 ? -38.281 29.734 16.266 1 96.56 556 SER A O 1
ATOM 4487 N N . LEU A 1 557 ? -40.5 29.875 16.141 1 96.69 557 LEU A N 1
ATOM 4488 C CA . LEU A 1 557 ? -40.5 29.75 14.688 1 96.69 557 LEU A CA 1
ATOM 4489 C C . LEU A 1 557 ? -39.75 30.938 14.047 1 96.69 557 LEU A C 1
ATOM 4491 O O . LEU A 1 557 ? -38.906 30.734 13.172 1 96.69 557 LEU A O 1
ATOM 4495 N N . GLN A 1 558 ? -40 32.031 14.523 1 95.12 558 GLN A N 1
ATOM 4496 C CA . GLN A 1 558 ? -39.375 33.219 13.969 1 95.12 558 GLN A CA 1
ATOM 4497 C C . GLN A 1 558 ? -37.875 33.219 14.203 1 95.12 558 GLN A C 1
ATOM 4499 O O . GLN A 1 558 ? -37.094 33.562 13.312 1 95.12 558 GLN A O 1
ATOM 4504 N N . GLU A 1 559 ? -37.469 32.812 15.336 1 95.81 559 GLU A N 1
ATOM 4505 C CA . GLU A 1 559 ? -36.062 32.781 15.711 1 95.81 559 GLU A CA 1
ATOM 4506 C C . GLU A 1 559 ? -35.312 31.766 14.844 1 95.81 559 GLU A C 1
ATOM 4508 O O . GLU A 1 559 ? -34.094 31.906 14.656 1 95.81 559 GLU A O 1
ATOM 4513 N N . ASN A 1 560 ? -36.031 30.797 14.312 1 96.19 560 ASN A N 1
ATOM 4514 C CA . ASN A 1 560 ? -35.406 29.734 13.539 1 96.19 560 ASN A CA 1
ATOM 4515 C C . ASN A 1 560 ? -35.719 29.859 12.055 1 96.19 560 ASN A C 1
ATOM 4517 O O . ASN A 1 560 ? -35.625 28.875 11.312 1 96.19 560 ASN A O 1
ATOM 4521 N N . GLY A 1 561 ? -36.125 31 11.656 1 94.56 561 GLY A N 1
ATOM 4522 C CA . GLY A 1 561 ? -36.344 31.312 10.25 1 94.56 561 GLY A CA 1
ATOM 4523 C C . GLY A 1 561 ? -37.594 30.688 9.68 1 94.56 561 GLY A C 1
ATOM 4524 O O . GLY A 1 561 ? -37.656 30.375 8.484 1 94.56 561 GLY A O 1
ATOM 4525 N N . LEU A 1 562 ? -38.562 30.453 10.5 1 96.12 562 LEU A N 1
ATOM 4526 C CA . LEU A 1 562 ? -39.812 29.828 10.078 1 96.12 562 LEU A CA 1
ATOM 4527 C C . LEU A 1 562 ? -41.031 30.688 10.469 1 96.12 562 LEU A C 1
ATOM 4529 O O . LEU A 1 562 ? -40.875 31.719 11.133 1 96.12 562 LEU A O 1
ATOM 4533 N N . THR A 1 563 ? -42.156 30.391 9.883 1 94.31 563 THR A N 1
ATOM 4534 C CA . THR A 1 563 ? -43.406 31.047 10.219 1 94.31 563 THR A CA 1
ATOM 4535 C C . THR A 1 563 ? -44.5 30.016 10.508 1 94.31 563 THR A C 1
ATOM 4537 O O . THR A 1 563 ? -44.312 28.812 10.273 1 94.31 563 THR A O 1
ATOM 4540 N N . GLU A 1 564 ? -45.656 30.469 11 1 93.5 564 GLU A N 1
ATOM 4541 C CA . GLU A 1 564 ? -46.781 29.594 11.375 1 93.5 564 GLU A CA 1
ATOM 4542 C C . GLU A 1 564 ? -47.375 28.906 10.148 1 93.5 564 GLU A C 1
ATOM 4544 O O . GLU A 1 564 ? -48.125 27.938 10.273 1 93.5 564 GLU A O 1
ATOM 4549 N N . LYS A 1 565 ? -46.906 29.281 9.055 1 92.31 565 LYS A N 1
ATOM 4550 C CA . LYS A 1 565 ? -47.375 28.656 7.82 1 92.31 565 LYS A CA 1
ATOM 4551 C C . LYS A 1 565 ? -47 27.172 7.777 1 92.31 565 LYS A C 1
ATOM 4553 O O . LYS A 1 565 ? -47.594 26.391 7.039 1 92.31 565 LYS A O 1
ATOM 4558 N N . ILE A 1 566 ? -46.062 26.844 8.625 1 93.88 566 ILE A N 1
ATOM 4559 C CA . ILE A 1 566 ? -45.562 25.469 8.625 1 93.88 566 ILE A CA 1
ATOM 4560 C C . ILE A 1 566 ? -46.688 24.531 9.102 1 93.88 566 ILE A C 1
ATOM 4562 O O . ILE A 1 566 ? -46.719 23.375 8.711 1 93.88 566 ILE A O 1
ATOM 4566 N N . PHE A 1 567 ? -47.625 24.984 9.914 1 93.75 567 PHE A N 1
ATOM 4567 C CA . PHE A 1 567 ? -48.656 24.172 10.5 1 93.75 567 PHE A CA 1
ATOM 4568 C C . PHE A 1 567 ? -49.844 24.031 9.555 1 93.75 567 PHE A C 1
ATOM 4570 O O . PHE A 1 567 ? -50.688 23.141 9.727 1 93.75 567 PHE A O 1
ATOM 4577 N N . THR A 1 568 ? -49.938 24.875 8.531 1 89.56 568 THR A N 1
ATOM 4578 C CA . THR A 1 568 ? -51.094 24.875 7.637 1 89.56 568 THR A CA 1
ATOM 4579 C C . THR A 1 568 ? -50.656 24.547 6.207 1 89.56 568 THR A C 1
ATOM 4581 O O . THR A 1 568 ? -51.438 24.703 5.27 1 89.56 568 THR A O 1
ATOM 4584 N N . ALA A 1 569 ? -49.5 24.172 6.121 1 84.69 569 ALA A N 1
ATOM 4585 C CA . ALA A 1 569 ? -48.938 23.969 4.789 1 84.69 569 ALA A CA 1
ATOM 4586 C C . ALA A 1 569 ? -49.562 22.75 4.117 1 84.69 569 ALA A C 1
ATOM 4588 O O . ALA A 1 569 ? -49.719 21.703 4.75 1 84.69 569 ALA A O 1
ATOM 4589 N N . GLY A 1 570 ? -50.031 22.906 2.867 1 76.31 570 GLY A N 1
ATOM 4590 C CA . GLY A 1 570 ? -50.438 21.797 2.037 1 76.31 570 GLY A CA 1
ATOM 4591 C C . GLY A 1 570 ? -49.344 21.25 1.149 1 76.31 570 GLY A C 1
ATOM 4592 O O . GLY A 1 570 ? -48.188 21.547 1.357 1 76.31 570 GLY A O 1
ATOM 4593 N N . GLU A 1 571 ? -49.656 20.438 0.213 1 78.5 571 GLU A N 1
ATOM 4594 C CA . GLU A 1 571 ? -48.719 19.734 -0.675 1 78.5 571 GLU A CA 1
ATOM 4595 C C . GLU A 1 571 ? -47.875 20.734 -1.469 1 78.5 571 GLU A C 1
ATOM 4597 O O . GLU A 1 571 ? -46.656 20.531 -1.609 1 78.5 571 GLU A O 1
ATOM 4602 N N . LYS A 1 572 ? -48.438 21.797 -1.84 1 78.38 572 LYS A N 1
ATOM 4603 C CA . LYS A 1 572 ? -47.75 22.734 -2.709 1 78.38 572 LYS A CA 1
ATOM 4604 C C . LYS A 1 572 ? -46.969 23.766 -1.892 1 78.38 572 LYS A C 1
ATOM 4606 O O . LYS A 1 572 ? -46.062 24.406 -2.404 1 78.38 572 LYS A O 1
ATOM 4611 N N . ASP A 1 573 ? -47.219 23.844 -0.65 1 87.19 573 ASP A N 1
ATOM 4612 C CA . ASP A 1 573 ? -46.688 24.906 0.201 1 87.19 573 ASP A CA 1
ATOM 4613 C C . ASP A 1 573 ? -45.344 24.5 0.789 1 87.19 573 ASP A C 1
ATOM 4615 O O . ASP A 1 573 ? -44.531 25.359 1.165 1 87.19 573 ASP A O 1
ATOM 4619 N N . VAL A 1 574 ? -45.062 23.297 0.729 1 88 574 VAL A N 1
ATOM 4620 C CA . VAL A 1 574 ? -43.906 22.812 1.46 1 88 574 VAL A CA 1
ATOM 4621 C C . VAL A 1 574 ? -42.625 23.312 0.797 1 88 574 VAL A C 1
ATOM 4623 O O . VAL A 1 574 ? -41.688 23.688 1.481 1 88 574 VAL A O 1
ATOM 4626 N N . THR A 1 575 ? -42.594 23.406 -0.513 1 90.81 575 THR A N 1
ATOM 4627 C CA . THR A 1 575 ? -41.406 23.906 -1.216 1 90.81 575 THR A CA 1
ATOM 4628 C C . THR A 1 575 ? -41.219 25.406 -0.976 1 90.81 575 THR A C 1
ATOM 4630 O O . THR A 1 575 ? -40.094 25.891 -0.906 1 90.81 575 THR A O 1
ATOM 4633 N N . LYS A 1 576 ? -42.344 26.031 -0.863 1 93.12 576 LYS A N 1
ATOM 4634 C CA . LYS A 1 576 ? -42.281 27.469 -0.592 1 93.12 576 LYS A CA 1
ATOM 4635 C C . LYS A 1 576 ? -41.75 27.734 0.813 1 93.12 576 LYS A C 1
ATOM 4637 O O . LYS A 1 576 ? -41 28.703 1.026 1 93.12 576 LYS A O 1
ATOM 4642 N N . ILE A 1 577 ? -42.125 26.938 1.732 1 94.81 577 ILE A N 1
ATOM 4643 C CA . ILE A 1 577 ? -41.656 27.078 3.105 1 94.81 577 ILE A CA 1
ATOM 4644 C C . ILE A 1 577 ? -40.125 26.969 3.135 1 94.81 577 ILE A C 1
ATOM 4646 O O . ILE A 1 577 ? -39.438 27.766 3.779 1 94.81 577 ILE A O 1
ATOM 4650 N N . LEU A 1 578 ? -39.625 26.016 2.41 1 95.19 578 LEU A N 1
ATOM 4651 C CA . LEU A 1 578 ? -38.188 25.812 2.371 1 95.19 578 LEU A CA 1
ATOM 4652 C C . LEU A 1 578 ? -37.5 26.953 1.645 1 95.19 578 LEU A C 1
ATOM 4654 O O . LEU A 1 578 ? -36.406 27.406 2.061 1 95.19 578 LEU A O 1
ATOM 4658 N N . ALA A 1 579 ? -38.062 27.422 0.6 1 95.25 579 ALA A N 1
ATOM 4659 C CA . ALA A 1 579 ? -37.531 28.562 -0.137 1 95.25 579 ALA A CA 1
ATOM 4660 C C . ALA A 1 579 ? -37.5 29.812 0.734 1 95.25 579 ALA A C 1
ATOM 4662 O O . ALA A 1 579 ? -36.5 30.562 0.719 1 95.25 579 ALA A O 1
ATOM 4663 N N . ASP A 1 580 ? -38.531 30.062 1.428 1 95.69 580 ASP A N 1
ATOM 4664 C CA . ASP A 1 580 ? -38.594 31.219 2.322 1 95.69 580 ASP A CA 1
ATOM 4665 C C . ASP A 1 580 ? -37.562 31.109 3.443 1 95.69 580 ASP A C 1
ATOM 4667 O O . ASP A 1 580 ? -36.969 32.094 3.834 1 95.69 580 ASP A O 1
ATOM 4671 N N . ARG A 1 581 ? -37.375 29.969 3.883 1 96.81 581 ARG A N 1
ATOM 4672 C CA . ARG A 1 581 ? -36.406 29.781 4.953 1 96.81 581 ARG A CA 1
ATOM 4673 C C . ARG A 1 581 ? -35 30.031 4.449 1 96.81 581 ARG A C 1
ATOM 4675 O O . ARG A 1 581 ? -34.156 30.594 5.164 1 96.81 581 ARG A O 1
ATOM 4682 N N . ARG A 1 582 ? -34.688 29.578 3.234 1 97.62 582 ARG A N 1
ATOM 4683 C CA . ARG A 1 582 ? -33.375 29.844 2.658 1 97.62 582 ARG A CA 1
ATOM 4684 C C . ARG A 1 582 ? -33.094 31.344 2.619 1 97.62 582 ARG A C 1
ATOM 4686 O O . ARG A 1 582 ? -31.984 31.766 2.951 1 97.62 582 ARG A O 1
ATOM 4693 N N . LYS A 1 583 ? -34.062 32.062 2.262 1 97.44 583 LYS A N 1
ATOM 4694 C CA . LYS A 1 583 ? -33.938 33.531 2.213 1 97.44 583 LYS A CA 1
ATOM 4695 C C . LYS A 1 583 ? -33.75 34.094 3.611 1 97.44 583 LYS A C 1
ATOM 4697 O O . LYS A 1 583 ? -32.969 35.031 3.809 1 97.44 583 LYS A O 1
ATOM 4702 N N . GLN A 1 584 ? -34.5 33.594 4.508 1 97.25 584 GLN A N 1
ATOM 4703 C CA . GLN A 1 584 ? -34.375 34.094 5.879 1 97.25 584 GLN A CA 1
ATOM 4704 C C . GLN A 1 584 ? -33 33.781 6.473 1 97.25 584 GLN A C 1
ATOM 4706 O O . GLN A 1 584 ? -32.469 34.594 7.211 1 97.25 584 GLN A O 1
ATOM 4711 N N . MET A 1 585 ? -32.562 32.625 6.211 1 97.75 585 MET A N 1
ATOM 4712 C CA . MET A 1 585 ? -31.234 32.219 6.656 1 97.75 585 MET A CA 1
ATOM 4713 C C . MET A 1 585 ? -30.172 33.219 6.145 1 97.75 585 MET A C 1
ATOM 4715 O O . MET A 1 585 ? -29.312 33.656 6.906 1 97.75 585 MET A O 1
ATOM 4719 N N . ALA A 1 586 ? -30.266 33.531 4.895 1 98.25 586 ALA A N 1
ATOM 4720 C CA . ALA A 1 586 ? -29.344 34.469 4.285 1 98.25 586 ALA A CA 1
ATOM 4721 C C . ALA A 1 586 ? -29.453 35.844 4.949 1 98.25 586 ALA A C 1
ATOM 4723 O O . ALA A 1 586 ? -28.438 36.5 5.203 1 98.25 586 ALA A O 1
ATOM 4724 N N . LEU A 1 587 ? -30.625 36.219 5.207 1 97.38 587 LEU A N 1
ATOM 4725 C CA . LEU A 1 587 ? -30.859 37.5 5.836 1 97.38 587 LEU A CA 1
ATOM 4726 C C . LEU A 1 587 ? -30.281 37.562 7.242 1 97.38 587 LEU A C 1
ATOM 4728 O O . LEU A 1 587 ? -29.703 38.562 7.652 1 97.38 587 LEU A O 1
ATOM 4732 N N . GLU A 1 588 ? -30.469 36.531 7.953 1 97.31 588 GLU A N 1
ATOM 4733 C CA . GLU A 1 588 ? -29.906 36.438 9.305 1 97.31 588 GLU A CA 1
ATOM 4734 C C . GLU A 1 588 ? -28.391 36.562 9.289 1 97.31 588 GLU A C 1
ATOM 4736 O O . GLU A 1 588 ? -27.812 37.219 10.141 1 97.31 588 GLU A O 1
ATOM 4741 N N . ILE A 1 589 ? -27.781 35.938 8.367 1 98.12 589 ILE A N 1
ATOM 4742 C CA . ILE A 1 589 ? -26.328 36 8.227 1 98.12 589 ILE A CA 1
ATOM 4743 C C . ILE A 1 589 ? -25.922 37.438 7.879 1 98.12 589 ILE A C 1
ATOM 4745 O O . ILE A 1 589 ? -24.953 37.969 8.422 1 98.12 589 ILE A O 1
ATOM 4749 N N . LYS A 1 590 ? -26.656 38.031 6.957 1 97.94 590 LYS A N 1
ATOM 4750 C CA . LYS A 1 590 ? -26.391 39.406 6.547 1 97.94 590 LYS A CA 1
ATOM 4751 C C . LYS A 1 590 ? -26.438 40.375 7.742 1 97.94 590 LYS A C 1
ATOM 4753 O O . LYS A 1 590 ? -25.531 41.188 7.918 1 97.94 590 LYS A O 1
ATOM 4758 N N . GLU A 1 591 ? -27.453 40.219 8.523 1 97.31 591 GLU A N 1
ATOM 4759 C CA . GLU A 1 591 ? -27.625 41.094 9.695 1 97.31 591 GLU A CA 1
ATOM 4760 C C . GLU A 1 591 ? -26.516 40.844 10.719 1 97.31 591 GLU A C 1
ATOM 4762 O O . GLU A 1 591 ? -26 41.781 11.32 1 97.31 591 GLU A O 1
ATOM 4767 N N . PHE A 1 592 ? -26.219 39.656 10.883 1 97.62 592 PHE A N 1
ATOM 4768 C CA . PHE A 1 592 ? -25.141 39.281 11.797 1 97.62 592 PHE A CA 1
ATOM 4769 C C . PHE A 1 592 ? -23.812 39.875 11.32 1 97.62 592 PHE A C 1
ATOM 4771 O O . PHE A 1 592 ? -23.047 40.406 12.109 1 97.62 592 PHE A O 1
ATOM 4778 N N . TYR A 1 593 ? -23.547 39.75 10.031 1 97.88 593 TYR A N 1
ATOM 4779 C CA . TYR A 1 593 ? -22.297 40.219 9.438 1 97.88 593 TYR A CA 1
ATOM 4780 C C . TYR A 1 593 ? -22.094 41.719 9.727 1 97.88 593 TYR A C 1
ATOM 4782 O O . TYR A 1 593 ? -20.984 42.156 9.992 1 97.88 593 TYR A O 1
ATOM 4790 N N . LYS A 1 594 ? -23.172 42.438 9.805 1 95.88 594 LYS A N 1
ATOM 4791 C CA . LYS A 1 594 ? -23.125 43.875 10.039 1 95.88 594 LYS A CA 1
ATOM 4792 C C . LYS A 1 594 ? -22.688 44.188 11.477 1 95.88 594 LYS A C 1
ATOM 4794 O O . LYS A 1 594 ? -22.156 45.281 11.758 1 95.88 594 LYS A O 1
ATOM 4799 N N . THR A 1 595 ? -22.875 43.219 12.312 1 96.44 595 THR A N 1
ATOM 4800 C CA . THR A 1 595 ? -22.531 43.438 13.719 1 96.44 595 THR A CA 1
ATOM 4801 C C . THR A 1 595 ? -21.062 43.125 13.984 1 96.44 595 THR A C 1
ATOM 4803 O O . THR A 1 595 ? -20.531 43.469 15.047 1 96.44 595 THR A O 1
ATOM 4806 N N . LEU A 1 596 ? -20.547 42.531 13.07 1 96.56 596 LEU A N 1
ATOM 4807 C CA . LEU A 1 596 ? -19.141 42.156 13.258 1 96.56 596 LEU A CA 1
ATOM 4808 C C . LEU A 1 596 ? -18.219 43.344 13.117 1 96.56 596 LEU A C 1
ATOM 4810 O O . LEU A 1 596 ? -17.141 43.375 13.695 1 96.56 596 LEU A O 1
ATOM 4814 N N . MET B 1 1 ? 32.719 -12.805 13.828 1 41.78 1 MET B N 1
ATOM 4815 C CA . MET B 1 1 ? 31.625 -12 13.273 1 41.78 1 MET B CA 1
ATOM 4816 C C . MET B 1 1 ? 31.062 -12.656 12.008 1 41.78 1 MET B C 1
ATOM 4818 O O . MET B 1 1 ? 31.828 -13.172 11.188 1 41.78 1 MET B O 1
ATOM 4822 N N . LYS B 1 2 ? 29.922 -13.047 12.086 1 54.66 2 LYS B N 1
ATOM 4823 C CA . LYS B 1 2 ? 29.219 -13.609 10.93 1 54.66 2 LYS B CA 1
ATOM 4824 C C . LYS B 1 2 ? 29.438 -12.75 9.688 1 54.66 2 LYS B C 1
ATOM 4826 O O . LYS B 1 2 ? 28.469 -12.273 9.086 1 54.66 2 LYS B O 1
ATOM 4831 N N . SER B 1 3 ? 30.625 -12.094 9.625 1 57.38 3 SER B N 1
ATOM 4832 C CA . SER B 1 3 ? 31.062 -11.023 8.734 1 57.38 3 SER B CA 1
ATOM 4833 C C . SER B 1 3 ? 31 -11.453 7.273 1 57.38 3 SER B C 1
ATOM 4835 O O . SER B 1 3 ? 31.062 -10.617 6.367 1 57.38 3 SER B O 1
ATOM 4837 N N . ASP B 1 4 ? 30.484 -12.664 7.012 1 74.88 4 ASP B N 1
ATOM 4838 C CA . ASP B 1 4 ? 30.703 -13.102 5.637 1 74.88 4 ASP B CA 1
ATOM 4839 C C . ASP B 1 4 ? 29.359 -13.305 4.918 1 74.88 4 ASP B C 1
ATOM 4841 O O . ASP B 1 4 ? 29.312 -13.922 3.855 1 74.88 4 ASP B O 1
ATOM 4845 N N . ASN B 1 5 ? 28.312 -12.617 5.547 1 89 5 ASN B N 1
ATOM 4846 C CA . ASN B 1 5 ? 27.016 -12.922 4.977 1 89 5 ASN B CA 1
ATOM 4847 C C . ASN B 1 5 ? 26.656 -11.984 3.826 1 89 5 ASN B C 1
ATOM 4849 O O . ASN B 1 5 ? 25.812 -12.297 2.998 1 89 5 ASN B O 1
ATOM 4853 N N . TYR B 1 6 ? 27.328 -10.852 3.783 1 92.62 6 TYR B N 1
ATOM 4854 C CA . TYR B 1 6 ? 27.031 -9.93 2.689 1 92.62 6 TYR B CA 1
ATOM 4855 C C . TYR B 1 6 ? 28.172 -8.938 2.5 1 92.62 6 TYR B C 1
ATOM 4857 O O . TYR B 1 6 ? 29.047 -8.82 3.359 1 92.62 6 TYR B O 1
ATOM 4865 N N . LYS B 1 7 ? 28.281 -8.344 1.416 1 93.81 7 LYS B N 1
ATOM 4866 C CA . LYS B 1 7 ? 29.219 -7.27 1.09 1 93.81 7 LYS B CA 1
ATOM 4867 C C . LYS B 1 7 ? 28.5 -6.113 0.386 1 93.81 7 LYS B C 1
ATOM 4869 O O . LYS B 1 7 ? 27.547 -6.328 -0.356 1 93.81 7 LYS B O 1
ATOM 4874 N N . ILE B 1 8 ? 28.906 -4.863 0.701 1 94.62 8 ILE B N 1
ATOM 4875 C CA . ILE B 1 8 ? 28.375 -3.68 0.035 1 94.62 8 ILE B CA 1
ATOM 4876 C C . ILE B 1 8 ? 29.359 -3.189 -1.018 1 94.62 8 ILE B C 1
ATOM 4878 O O . ILE B 1 8 ? 30.547 -3.002 -0.724 1 94.62 8 ILE B O 1
ATOM 4882 N N . THR B 1 9 ? 28.938 -3.07 -2.238 1 94.44 9 THR B N 1
ATOM 4883 C CA . THR B 1 9 ? 29.781 -2.619 -3.34 1 94.44 9 THR B CA 1
ATOM 4884 C C . THR B 1 9 ? 28.984 -1.726 -4.293 1 94.44 9 THR B C 1
ATOM 4886 O O . THR B 1 9 ? 27.906 -1.239 -3.945 1 94.44 9 THR B O 1
ATOM 4889 N N . GLN B 1 10 ? 29.594 -1.291 -5.363 1 95.69 10 GLN B N 1
ATOM 4890 C CA . GLN B 1 10 ? 28.906 -0.507 -6.383 1 95.69 10 GLN B CA 1
ATOM 4891 C C . GLN B 1 10 ? 29.266 -0.989 -7.785 1 95.69 10 GLN B C 1
ATOM 4893 O O . GLN B 1 10 ? 30.391 -1.473 -8.016 1 95.69 10 GLN B O 1
ATOM 4898 N N . TYR B 1 11 ? 28.312 -1.005 -8.695 1 95.94 11 TYR B N 1
ATOM 4899 C CA . TYR B 1 11 ? 28.5 -1.299 -10.117 1 95.94 11 TYR B CA 1
ATOM 4900 C C . TYR B 1 11 ? 28.031 -0.128 -10.977 1 95.94 11 TYR B C 1
ATOM 4902 O O . TYR B 1 11 ? 27.094 0.584 -10.609 1 95.94 11 TYR B O 1
ATOM 4910 N N . SER B 1 12 ? 28.719 0.073 -12.078 1 96.81 12 SER B N 1
ATOM 4911 C CA . SER B 1 12 ? 28.188 1.011 -13.055 1 96.81 12 SER B CA 1
ATOM 4912 C C . SER B 1 12 ? 26.953 0.431 -13.758 1 96.81 12 SER B C 1
ATOM 4914 O O . SER B 1 12 ? 26.766 -0.786 -13.781 1 96.81 12 SER B O 1
ATOM 4916 N N . VAL B 1 13 ? 26.141 1.314 -14.297 1 96.94 13 VAL B N 1
ATOM 4917 C CA . VAL B 1 13 ? 24.984 0.871 -15.062 1 96.94 13 VAL B CA 1
ATOM 4918 C C . VAL B 1 13 ? 25.438 -0.047 -16.203 1 96.94 13 VAL B C 1
ATOM 4920 O O . VAL B 1 13 ? 24.828 -1.097 -16.438 1 96.94 13 VAL B O 1
ATOM 4923 N N . SER B 1 14 ? 26.531 0.321 -16.844 1 96.5 14 SER B N 1
ATOM 4924 C CA . SER B 1 14 ? 27.078 -0.488 -17.922 1 96.5 14 SER B CA 1
ATOM 4925 C C . SER B 1 14 ? 27.453 -1.882 -17.438 1 96.5 14 SER B C 1
ATOM 4927 O O . SER B 1 14 ? 27.188 -2.877 -18.109 1 96.5 14 SER B O 1
ATOM 4929 N N . SER B 1 15 ? 28.062 -1.983 -16.281 1 95.5 15 SER B N 1
ATOM 4930 C CA . SER B 1 15 ? 28.469 -3.268 -15.711 1 95.5 15 SER B CA 1
ATOM 4931 C C . SER B 1 15 ? 27.25 -4.141 -15.398 1 95.5 15 SER B C 1
ATOM 4933 O O . SER B 1 15 ? 27.266 -5.34 -15.68 1 95.5 15 SER B O 1
ATOM 4935 N N . ILE B 1 16 ? 26.266 -3.562 -14.867 1 95.31 16 ILE B N 1
ATOM 4936 C CA . ILE B 1 16 ? 25.047 -4.285 -14.508 1 95.31 16 ILE B CA 1
ATOM 4937 C C . ILE B 1 16 ? 24.406 -4.875 -15.766 1 95.31 16 ILE B C 1
ATOM 4939 O O . ILE B 1 16 ? 24.062 -6.059 -15.789 1 95.31 16 ILE B O 1
ATOM 4943 N N . LEU B 1 17 ? 24.297 -4.043 -16.812 1 94.5 17 LEU B N 1
ATOM 4944 C CA . LEU B 1 17 ? 23.688 -4.492 -18.062 1 94.5 17 LEU B CA 1
ATOM 4945 C C . LEU B 1 17 ? 24.516 -5.625 -18.688 1 94.5 17 LEU B C 1
ATOM 4947 O O . LEU B 1 17 ? 23.953 -6.609 -19.172 1 94.5 17 LEU B O 1
ATOM 4951 N N . ASN B 1 18 ? 25.812 -5.488 -18.609 1 92.69 18 ASN B N 1
ATOM 4952 C CA . ASN B 1 18 ? 26.688 -6.523 -19.141 1 92.69 18 ASN B CA 1
ATOM 4953 C C . ASN B 1 18 ? 26.562 -7.824 -18.359 1 92.69 18 ASN B C 1
ATOM 4955 O O . ASN B 1 18 ? 26.547 -8.906 -18.938 1 92.69 18 ASN B O 1
ATOM 4959 N N . TYR B 1 19 ? 26.453 -7.695 -17.031 1 89.69 19 TYR B N 1
ATOM 4960 C CA . TYR B 1 19 ? 26.312 -8.875 -16.188 1 89.69 19 TYR B CA 1
ATOM 4961 C C . TYR B 1 19 ? 25.016 -9.617 -16.5 1 89.69 19 TYR B C 1
ATOM 4963 O O . TYR B 1 19 ? 25 -10.852 -16.516 1 89.69 19 TYR B O 1
ATOM 4971 N N . VAL B 1 20 ? 24 -8.938 -16.797 1 86.44 20 VAL B N 1
ATOM 4972 C CA . VAL B 1 20 ? 22.703 -9.547 -17.078 1 86.44 20 VAL B CA 1
ATOM 4973 C C . VAL B 1 20 ? 22.734 -10.172 -18.484 1 86.44 20 VAL B C 1
ATOM 4975 O O . VAL B 1 20 ? 22.312 -11.312 -18.672 1 86.44 20 VAL B O 1
ATOM 4978 N N . GLU B 1 21 ? 23.297 -9.461 -19.406 1 85.31 21 GLU B N 1
ATOM 4979 C CA . GLU B 1 21 ? 23.359 -9.938 -20.781 1 85.31 21 GLU B CA 1
ATOM 4980 C C . GLU B 1 21 ? 24.203 -11.203 -20.891 1 85.31 21 GLU B C 1
ATOM 4982 O O . GLU B 1 21 ? 23.906 -12.086 -21.703 1 85.31 21 GLU B O 1
ATOM 4987 N N . ASN B 1 22 ? 25.203 -11.242 -20.016 1 81.38 22 ASN B N 1
ATOM 4988 C CA . ASN B 1 22 ? 26.109 -12.391 -20.047 1 81.38 22 ASN B CA 1
ATOM 4989 C C . ASN B 1 22 ? 25.672 -13.477 -19.078 1 81.38 22 ASN B C 1
ATOM 4991 O O . ASN B 1 22 ? 26.469 -14.367 -18.75 1 81.38 22 ASN B O 1
ATOM 4995 N N . SER B 1 23 ? 24.516 -13.312 -18.438 1 75.62 23 SER B N 1
ATOM 4996 C CA . SER B 1 23 ? 23.891 -14.305 -17.562 1 75.62 23 SER B CA 1
ATOM 4997 C C . SER B 1 23 ? 24.688 -14.477 -16.266 1 75.62 23 SER B C 1
ATOM 4999 O O . SER B 1 23 ? 24.672 -15.555 -15.672 1 75.62 23 SER B O 1
ATOM 5001 N N . GLN B 1 24 ? 25.484 -13.484 -16.016 1 78.56 24 GLN B N 1
ATOM 5002 C CA . GLN B 1 24 ? 26.172 -13.492 -14.727 1 78.56 24 GLN B CA 1
ATOM 5003 C C . GLN B 1 24 ? 25.234 -13.094 -13.594 1 78.56 24 GLN B C 1
ATOM 5005 O O . GLN B 1 24 ? 25.422 -13.5 -12.445 1 78.56 24 GLN B O 1
ATOM 5010 N N . ILE B 1 25 ? 24.297 -12.289 -13.938 1 80.62 25 ILE B N 1
ATOM 5011 C CA . ILE B 1 25 ? 23.203 -11.961 -13.023 1 80.62 25 ILE B CA 1
ATOM 5012 C C . ILE B 1 25 ? 21.875 -12.383 -13.641 1 80.62 25 ILE B C 1
ATOM 5014 O O . ILE B 1 25 ? 21.531 -11.953 -14.75 1 80.62 25 ILE B O 1
ATOM 5018 N N . ALA B 1 26 ? 21.266 -13.234 -12.906 1 76.31 26 ALA B N 1
ATOM 5019 C CA . ALA B 1 26 ? 19.953 -13.672 -13.367 1 76.31 26 ALA B CA 1
ATOM 5020 C C . ALA B 1 26 ? 18.844 -12.805 -12.758 1 76.31 26 ALA B C 1
ATOM 5022 O O . ALA B 1 26 ? 18.922 -12.43 -11.586 1 76.31 26 ALA B O 1
ATOM 5023 N N . ILE B 1 27 ? 17.859 -12.453 -13.531 1 72.81 27 ILE B N 1
ATOM 5024 C CA . ILE B 1 27 ? 16.672 -11.727 -13.07 1 72.81 27 ILE B CA 1
ATOM 5025 C C . ILE B 1 27 ? 15.484 -12.672 -13 1 72.81 27 ILE B C 1
ATOM 5027 O O . ILE B 1 27 ? 14.977 -13.125 -14.031 1 72.81 27 ILE B O 1
ATOM 5031 N N . PRO B 1 28 ? 15.148 -12.961 -11.742 1 59.03 28 PRO B N 1
ATOM 5032 C CA . PRO B 1 28 ? 14.031 -13.898 -11.633 1 59.03 28 PRO B CA 1
ATOM 5033 C C . PRO B 1 28 ? 12.82 -13.477 -12.461 1 59.03 28 PRO B C 1
ATOM 5035 O O . PRO B 1 28 ? 12.164 -14.32 -13.07 1 59.03 28 PRO B O 1
ATOM 5038 N N . GLU B 1 29 ? 12.359 -12.062 -12.359 1 53.47 29 GLU B N 1
ATOM 5039 C CA . GLU B 1 29 ? 11.094 -11.602 -12.914 1 53.47 29 GLU B CA 1
ATOM 5040 C C . GLU B 1 29 ? 11.18 -11.461 -14.438 1 53.47 29 GLU B C 1
ATOM 5042 O O . GLU B 1 29 ? 10.227 -11 -15.07 1 53.47 29 GLU B O 1
ATOM 5047 N N . ILE B 1 30 ? 12.312 -11.656 -15.094 1 46.91 30 ILE B N 1
ATOM 5048 C CA . ILE B 1 30 ? 12.266 -11.438 -16.531 1 46.91 30 ILE B CA 1
ATOM 5049 C C . ILE B 1 30 ? 11.07 -12.18 -17.125 1 46.91 30 ILE B C 1
ATOM 5051 O O . ILE B 1 30 ? 10.477 -11.734 -18.109 1 46.91 30 ILE B O 1
ATOM 5055 N N . GLN B 1 31 ? 10.664 -13.141 -16.359 1 47.03 31 GLN B N 1
ATOM 5056 C CA . GLN B 1 31 ? 9.578 -13.906 -16.969 1 47.03 31 GLN B CA 1
ATOM 5057 C C . GLN B 1 31 ? 8.227 -13.492 -16.391 1 47.03 31 GLN B C 1
ATOM 5059 O O . GLN B 1 31 ? 7.203 -14.117 -16.672 1 47.03 31 GLN B O 1
ATOM 5064 N N . ARG B 1 32 ? 8.273 -12.414 -15.516 1 58.12 32 ARG B N 1
ATOM 5065 C CA . ARG B 1 32 ? 7.004 -11.875 -15.039 1 58.12 32 ARG B CA 1
ATOM 5066 C C . ARG B 1 32 ? 6.645 -10.586 -15.758 1 58.12 32 ARG B C 1
ATOM 5068 O O . ARG B 1 32 ? 7.52 -9.906 -16.297 1 58.12 32 ARG B O 1
ATOM 5075 N N . PRO B 1 33 ? 5.414 -10.516 -15.867 1 64.94 33 PRO B N 1
ATOM 5076 C CA . PRO B 1 33 ? 5.008 -9.242 -16.469 1 64.94 33 PRO B CA 1
ATOM 5077 C C . PRO B 1 33 ? 5.699 -8.039 -15.836 1 64.94 33 PRO B C 1
ATOM 5079 O O . PRO B 1 33 ? 5.895 -8.008 -14.617 1 64.94 33 PRO B O 1
ATOM 5082 N N . PHE B 1 34 ? 6.379 -7.367 -16.719 1 79.75 34 PHE B N 1
ATOM 5083 C CA . PHE B 1 34 ? 6.941 -6.086 -16.312 1 79.75 34 PHE B CA 1
ATOM 5084 C C . PHE B 1 34 ? 5.863 -5.176 -15.734 1 79.75 34 PHE B C 1
ATOM 5086 O O . PHE B 1 34 ? 4.832 -4.949 -16.375 1 79.75 34 PHE B O 1
ATOM 5093 N N . VAL B 1 35 ? 6.047 -4.676 -14.516 1 73 35 VAL B N 1
ATOM 5094 C CA . VAL B 1 35 ? 4.945 -4.027 -13.812 1 73 35 VAL B CA 1
ATOM 5095 C C . VAL B 1 35 ? 5.043 -2.512 -13.984 1 73 35 VAL B C 1
ATOM 5097 O O . VAL B 1 35 ? 4.055 -1.795 -13.797 1 73 35 VAL B O 1
ATOM 5100 N N . TRP B 1 36 ? 6.199 -1.943 -14.32 1 83.12 36 TRP B N 1
ATOM 5101 C CA . TRP B 1 36 ? 6.336 -0.499 -14.477 1 83.12 36 TRP B CA 1
ATOM 5102 C C . TRP B 1 36 ? 5.605 -0.012 -15.719 1 83.12 36 TRP B C 1
ATOM 5104 O O . TRP B 1 36 ? 5.629 -0.676 -16.766 1 83.12 36 TRP B O 1
ATOM 5114 N N . LYS B 1 37 ? 5.043 1.148 -15.641 1 82.44 37 LYS B N 1
ATOM 5115 C CA . LYS B 1 37 ? 4.535 1.844 -16.812 1 82.44 37 LYS B CA 1
ATOM 5116 C C . LYS B 1 37 ? 5.652 2.607 -17.531 1 82.44 37 LYS B C 1
ATOM 5118 O O . LYS B 1 37 ? 6.73 2.807 -16.969 1 82.44 37 LYS B O 1
ATOM 5123 N N . GLY B 1 38 ? 5.32 2.939 -18.766 1 90.06 38 GLY B N 1
ATOM 5124 C CA . GLY B 1 38 ? 6.301 3.678 -19.531 1 90.06 38 GLY B CA 1
ATOM 5125 C C . GLY B 1 38 ? 6.809 4.922 -18.828 1 90.06 38 GLY B C 1
ATOM 5126 O O . GLY B 1 38 ? 7.992 5.262 -18.938 1 90.06 38 GLY B O 1
ATOM 5127 N N . GLU B 1 39 ? 6 5.527 -18.016 1 89.25 39 GLU B N 1
ATOM 5128 C CA . GLU B 1 39 ? 6.352 6.77 -17.344 1 89.25 39 GLU B CA 1
ATOM 5129 C C . GLU B 1 39 ? 7.414 6.539 -16.266 1 89.25 39 GLU B C 1
ATOM 5131 O O . GLU B 1 39 ? 8.266 7.398 -16.031 1 89.25 39 GLU B O 1
ATOM 5136 N N . GLU B 1 40 ? 7.328 5.426 -15.586 1 87.62 40 GLU B N 1
ATOM 5137 C CA . GLU B 1 40 ? 8.344 5.098 -14.594 1 87.62 40 GLU B CA 1
ATOM 5138 C C . GLU B 1 40 ? 9.695 4.84 -15.25 1 87.62 40 GLU B C 1
ATOM 5140 O O . GLU B 1 40 ? 10.742 5.227 -14.719 1 87.62 40 GLU B O 1
ATOM 5145 N N . VAL B 1 41 ? 9.633 4.234 -16.391 1 93.88 41 VAL B N 1
ATOM 5146 C CA . VAL B 1 41 ? 10.859 3.982 -17.141 1 93.88 41 VAL B CA 1
ATOM 5147 C C . VAL B 1 41 ? 11.469 5.309 -17.594 1 93.88 41 VAL B C 1
ATOM 5149 O O . VAL B 1 41 ? 12.672 5.52 -17.453 1 93.88 41 VAL B O 1
ATOM 5152 N N . ARG B 1 42 ? 10.602 6.141 -18.109 1 94.19 42 ARG B N 1
ATOM 5153 C CA . ARG B 1 42 ? 11.039 7.469 -18.531 1 94.19 42 ARG B CA 1
ATOM 5154 C C . ARG B 1 42 ? 11.68 8.234 -17.375 1 94.19 42 ARG B C 1
ATOM 5156 O O . ARG B 1 42 ? 12.727 8.859 -17.547 1 94.19 42 ARG B O 1
ATOM 5163 N N . ALA B 1 43 ? 11.062 8.188 -16.234 1 91.25 43 ALA B N 1
ATOM 5164 C CA . ALA B 1 43 ? 11.562 8.883 -15.062 1 91.25 43 ALA B CA 1
ATOM 5165 C C . ALA B 1 43 ? 12.93 8.352 -14.648 1 91.25 43 ALA B C 1
ATOM 5167 O O . ALA B 1 43 ? 13.805 9.109 -14.219 1 91.25 43 ALA B O 1
ATOM 5168 N N . LEU B 1 44 ? 13.117 7.051 -14.695 1 94.25 44 LEU B N 1
ATOM 5169 C CA . LEU B 1 44 ? 14.398 6.426 -14.391 1 94.25 44 LEU B CA 1
ATOM 5170 C C . LEU B 1 44 ? 15.5 6.965 -15.297 1 94.25 44 LEU B C 1
ATOM 5172 O O . LEU B 1 44 ? 16.578 7.332 -14.828 1 94.25 44 LEU B O 1
ATOM 5176 N N . ILE B 1 45 ? 15.227 7.086 -16.562 1 96.19 45 ILE B N 1
ATOM 5177 C CA . ILE B 1 45 ? 16.188 7.578 -17.547 1 96.19 45 ILE B CA 1
ATOM 5178 C C . ILE B 1 45 ? 16.484 9.047 -17.281 1 96.19 45 ILE B C 1
ATOM 5180 O O . ILE B 1 45 ? 17.656 9.469 -17.312 1 96.19 45 ILE B O 1
ATOM 5184 N N . ASP B 1 46 ? 15.438 9.727 -17.047 1 94.06 46 ASP B N 1
ATOM 5185 C CA . ASP B 1 46 ? 15.602 11.141 -16.75 1 94.06 46 ASP B CA 1
ATOM 5186 C C . ASP B 1 46 ? 16.484 11.336 -15.508 1 94.06 46 ASP B C 1
ATOM 5188 O O . ASP B 1 46 ? 17.312 12.25 -15.469 1 94.06 46 ASP B O 1
ATOM 5192 N N . SER B 1 47 ? 16.266 10.492 -14.469 1 92.81 47 SER B N 1
ATOM 5193 C CA . SER B 1 47 ? 17.094 10.547 -13.273 1 92.81 47 SER B CA 1
ATOM 5194 C C . SER B 1 47 ? 18.562 10.359 -13.617 1 92.81 47 SER B C 1
ATOM 5196 O O . SER B 1 47 ? 19.422 11.133 -13.18 1 92.81 47 SER B O 1
ATOM 5198 N N . LEU B 1 48 ? 18.844 9.422 -14.398 1 96 48 LEU B N 1
ATOM 5199 C CA . LEU B 1 48 ? 20.219 9.141 -14.781 1 96 48 LEU B CA 1
ATOM 5200 C C . LEU B 1 48 ? 20.797 10.289 -15.594 1 96 48 LEU B C 1
ATOM 5202 O O . LEU B 1 48 ? 21.953 10.672 -15.391 1 96 48 LEU B O 1
ATOM 5206 N N . TYR B 1 49 ? 20.016 10.836 -16.469 1 95.56 49 TYR B N 1
ATOM 5207 C CA . TYR B 1 49 ? 20.453 11.945 -17.312 1 95.56 49 TYR B CA 1
ATOM 5208 C C . TYR B 1 49 ? 20.812 13.156 -16.453 1 95.56 49 TYR B C 1
ATOM 5210 O O . TYR B 1 49 ? 21.781 13.867 -16.734 1 95.56 49 TYR B O 1
ATOM 5218 N N . GLU B 1 50 ? 20.031 13.359 -15.414 1 91.5 50 GLU B N 1
ATOM 5219 C CA . GLU B 1 50 ? 20.25 14.5 -14.531 1 91.5 50 GLU B CA 1
ATOM 5220 C C . GLU B 1 50 ? 21.328 14.211 -13.492 1 91.5 50 GLU B C 1
ATOM 5222 O O . GLU B 1 50 ? 21.656 15.07 -12.664 1 91.5 50 GLU B O 1
ATOM 5227 N N . GLY B 1 51 ? 21.828 12.984 -13.484 1 93.69 51 GLY B N 1
ATOM 5228 C CA . GLY B 1 51 ? 22.891 12.609 -12.562 1 93.69 51 GLY B CA 1
ATOM 5229 C C . GLY B 1 51 ? 22.375 12.266 -11.18 1 93.69 51 GLY B C 1
ATOM 5230 O O . GLY B 1 51 ? 23.062 12.508 -10.188 1 93.69 51 GLY B O 1
ATOM 5231 N N . TYR B 1 52 ? 21.141 11.805 -11.031 1 92.62 52 TYR B N 1
ATOM 5232 C CA . TYR B 1 52 ? 20.562 11.406 -9.758 1 92.62 52 TYR B CA 1
ATOM 5233 C C . TYR B 1 52 ? 20.781 9.922 -9.5 1 92.62 52 TYR B C 1
ATOM 5235 O O . TYR B 1 52 ? 20.875 9.125 -10.438 1 92.62 52 TYR B O 1
ATOM 5243 N N . PRO B 1 53 ? 20.891 9.578 -8.18 1 93.94 53 PRO B N 1
ATOM 5244 C CA . PRO B 1 53 ? 20.969 8.148 -7.875 1 93.94 53 PRO B CA 1
ATOM 5245 C C . PRO B 1 53 ? 19.656 7.414 -8.148 1 93.94 53 PRO B C 1
ATOM 5247 O O . PRO B 1 53 ? 18.594 8.031 -8.172 1 93.94 53 PRO B O 1
ATOM 5250 N N . ILE B 1 54 ? 19.781 6.129 -8.352 1 93.31 54 ILE B N 1
ATOM 5251 C CA . ILE B 1 54 ? 18.562 5.383 -8.664 1 93.31 54 ILE B CA 1
ATOM 5252 C C . ILE B 1 54 ? 18.359 4.281 -7.629 1 93.31 54 ILE B C 1
ATOM 5254 O O . ILE B 1 54 ? 17.641 3.307 -7.883 1 93.31 54 ILE B O 1
ATOM 5258 N N . GLY B 1 55 ? 19 4.367 -6.441 1 91.5 55 GLY B N 1
ATOM 5259 C CA . GLY B 1 55 ? 18.797 3.416 -5.363 1 91.5 55 GLY B CA 1
ATOM 5260 C C . GLY B 1 55 ? 19.844 2.33 -5.305 1 91.5 55 GLY B C 1
ATOM 5261 O O . GLY B 1 55 ? 20.984 2.537 -5.734 1 91.5 55 GLY B O 1
ATOM 5262 N N . TYR B 1 56 ? 19.562 1.233 -4.555 1 93.25 56 TYR B N 1
ATOM 5263 C CA . TYR B 1 56 ? 20.438 0.079 -4.387 1 93.25 56 TYR B CA 1
ATOM 5264 C C . TYR B 1 56 ? 19.828 -1.158 -5.047 1 93.25 56 TYR B C 1
ATOM 5266 O O . TYR B 1 56 ? 18.625 -1.211 -5.305 1 93.25 56 TYR B O 1
ATOM 5274 N N . LEU B 1 57 ? 20.703 -2.068 -5.395 1 93.81 57 LEU B N 1
ATOM 5275 C CA . LEU B 1 57 ? 20.312 -3.418 -5.793 1 93.81 57 LEU B CA 1
ATOM 5276 C C . LEU B 1 57 ? 20.75 -4.441 -4.75 1 93.81 57 LEU B C 1
ATOM 5278 O O . LEU B 1 57 ? 21.703 -4.203 -4.004 1 93.81 57 LEU B O 1
ATOM 5282 N N . ILE B 1 58 ? 20.047 -5.527 -4.652 1 91.12 58 ILE B N 1
ATOM 5283 C CA . ILE B 1 58 ? 20.469 -6.66 -3.836 1 91.12 58 ILE B CA 1
ATOM 5284 C C . ILE B 1 58 ? 20.625 -7.898 -4.715 1 91.12 58 ILE B C 1
ATOM 5286 O O . ILE B 1 58 ? 19.703 -8.273 -5.449 1 91.12 58 ILE B O 1
ATOM 5290 N N . VAL B 1 59 ? 21.812 -8.5 -4.695 1 91.44 59 VAL B N 1
ATOM 5291 C CA . VAL B 1 59 ? 22.078 -9.711 -5.461 1 91.44 59 VAL B CA 1
ATOM 5292 C C . VAL B 1 59 ? 22.516 -10.828 -4.52 1 91.44 59 VAL B C 1
ATOM 5294 O O . VAL B 1 59 ? 23.078 -10.57 -3.451 1 91.44 59 VAL B O 1
ATOM 5297 N N . TRP B 1 60 ? 22.203 -12.07 -4.832 1 87.12 60 TRP B N 1
ATOM 5298 C CA . TRP B 1 60 ? 22.562 -13.266 -4.074 1 87.12 60 TRP B CA 1
ATOM 5299 C C . TRP B 1 60 ? 23.516 -14.148 -4.859 1 87.12 60 TRP B C 1
ATOM 5301 O O . TRP B 1 60 ? 23.234 -14.523 -6 1 87.12 60 TRP B O 1
ATOM 5311 N N . GLN B 1 61 ? 24.641 -14.398 -4.207 1 81 61 GLN B N 1
ATOM 5312 C CA . GLN B 1 61 ? 25.656 -15.219 -4.867 1 81 61 GLN B CA 1
ATOM 5313 C C . GLN B 1 61 ? 25.25 -16.688 -4.863 1 81 61 GLN B C 1
ATOM 5315 O O . GLN B 1 61 ? 24.828 -17.219 -3.832 1 81 61 GLN B O 1
ATOM 5320 N N . ASN B 1 62 ? 24.766 -17.312 -5.859 1 62.56 62 ASN B N 1
ATOM 5321 C CA . ASN B 1 62 ? 24.281 -18.688 -5.891 1 62.56 62 ASN B CA 1
ATOM 5322 C C . ASN B 1 62 ? 25.422 -19.688 -5.68 1 62.56 62 ASN B C 1
ATOM 5324 O O . ASN B 1 62 ? 25.266 -20.641 -4.922 1 62.56 62 ASN B O 1
ATOM 5328 N N . SER B 1 63 ? 26.156 -20.297 -6.652 1 55.91 63 SER B N 1
ATOM 5329 C CA . SER B 1 63 ? 27.125 -21.375 -6.527 1 55.91 63 SER B CA 1
ATOM 5330 C C . SER B 1 63 ? 28.547 -20.875 -6.77 1 55.91 63 SER B C 1
ATOM 5332 O O . SER B 1 63 ? 28.734 -19.797 -7.344 1 55.91 63 SER B O 1
ATOM 5334 N N . GLN B 1 64 ? 29.484 -21.531 -5.922 1 46.34 64 GLN B N 1
ATOM 5335 C CA . GLN B 1 64 ? 30.906 -21.469 -6.234 1 46.34 64 GLN B CA 1
ATOM 5336 C C . GLN B 1 64 ? 31.188 -21.891 -7.676 1 46.34 64 GLN B C 1
ATOM 5338 O O . GLN B 1 64 ? 32.344 -21.969 -8.109 1 46.34 64 GLN B O 1
ATOM 5343 N N . VAL B 1 65 ? 30.25 -22.391 -8.359 1 40.75 65 VAL B N 1
ATOM 5344 C CA . VAL B 1 65 ? 30.641 -23.094 -9.57 1 40.75 65 VAL B CA 1
ATOM 5345 C C . VAL B 1 65 ? 31.156 -22.109 -10.609 1 40.75 65 VAL B C 1
ATOM 5347 O O . VAL B 1 65 ? 30.484 -21.125 -10.922 1 40.75 65 VAL B O 1
ATOM 5350 N N . ARG B 1 66 ? 32.344 -22.359 -10.828 1 41.44 66 ARG B N 1
ATOM 5351 C CA . ARG B 1 66 ? 33.125 -21.797 -11.914 1 41.44 66 ARG B CA 1
ATOM 5352 C C . ARG B 1 66 ? 32.5 -22.078 -13.266 1 41.44 66 ARG B C 1
ATOM 5354 O O . ARG B 1 66 ? 32.156 -23.219 -13.586 1 41.44 66 ARG B O 1
ATOM 5361 N N . VAL B 1 67 ? 31.578 -21.281 -13.789 1 39.69 67 VAL B N 1
ATOM 5362 C CA . VAL B 1 67 ? 31.094 -21.562 -15.133 1 39.69 67 VAL B CA 1
ATOM 5363 C C . VAL B 1 67 ? 32.281 -21.641 -16.109 1 39.69 67 VAL B C 1
ATOM 5365 O O . VAL B 1 67 ? 33.156 -20.781 -16.078 1 39.69 67 VAL B O 1
ATOM 5368 N N . ARG B 1 68 ? 32.562 -22.719 -16.922 1 34.72 68 ARG B N 1
ATOM 5369 C CA . ARG B 1 68 ? 33.438 -22.969 -18.047 1 34.72 68 ARG B CA 1
ATOM 5370 C C . ARG B 1 68 ? 33.156 -22.031 -19.203 1 34.72 68 ARG B C 1
ATOM 5372 O O . ARG B 1 68 ? 31.984 -21.859 -19.594 1 34.72 68 ARG B O 1
ATOM 5379 N N . GLY B 1 69 ? 34.188 -21.062 -19.594 1 36.78 69 GLY B N 1
ATOM 5380 C CA . GLY B 1 69 ? 34.375 -20.062 -20.641 1 36.78 69 GLY B CA 1
ATOM 5381 C C . GLY B 1 69 ? 34.344 -18.641 -20.109 1 36.78 69 GLY B C 1
ATOM 5382 O O . GLY B 1 69 ? 34.469 -17.688 -20.891 1 36.78 69 GLY B O 1
ATOM 5383 N N . PHE B 1 70 ? 33.5 -18.469 -19.078 1 38 70 PHE B N 1
ATOM 5384 C CA . PHE B 1 70 ? 33.781 -17.172 -18.484 1 38 70 PHE B CA 1
ATOM 5385 C C . PHE B 1 70 ? 35.156 -17.188 -17.797 1 38 70 PHE B C 1
ATOM 5387 O O . PHE B 1 70 ? 35.594 -18.25 -17.359 1 38 70 PHE B O 1
ATOM 5394 N N . GLY B 1 71 ? 36.031 -16.391 -18.172 1 33.19 71 GLY B N 1
ATOM 5395 C CA . GLY B 1 71 ? 37.312 -16.391 -17.484 1 33.19 71 GLY B CA 1
ATOM 5396 C C . GLY B 1 71 ? 37.281 -17 -16.094 1 33.19 71 GLY B C 1
ATOM 5397 O O . GLY B 1 71 ? 36.188 -17.344 -15.602 1 33.19 71 GLY B O 1
ATOM 5398 N N . LYS B 1 72 ? 38.344 -17.453 -15.328 1 38.97 72 LYS B N 1
ATOM 5399 C CA . LYS B 1 72 ? 38.719 -18.281 -14.18 1 38.97 72 LYS B CA 1
ATOM 5400 C C . LYS B 1 72 ? 37.562 -18.328 -13.164 1 38.97 72 LYS B C 1
ATOM 5402 O O . LYS B 1 72 ? 37.375 -19.344 -12.492 1 38.97 72 LYS B O 1
ATOM 5407 N N . GLY B 1 73 ? 36.969 -17.172 -12.359 1 40.66 73 GLY B N 1
ATOM 5408 C CA . GLY B 1 73 ? 36.469 -16.984 -11 1 40.66 73 GLY B CA 1
ATOM 5409 C C . GLY B 1 73 ? 35.062 -16.5 -10.93 1 40.66 73 GLY B C 1
ATOM 5410 O O . GLY B 1 73 ? 34.562 -16.078 -9.867 1 40.66 73 GLY B O 1
ATOM 5411 N N . GLY B 1 74 ? 34.219 -16.156 -11.945 1 50.5 74 GLY B N 1
ATOM 5412 C CA . GLY B 1 74 ? 33.156 -15.25 -11.562 1 50.5 74 GLY B CA 1
ATOM 5413 C C . GLY B 1 74 ? 31.891 -15.961 -11.172 1 50.5 74 GLY B C 1
ATOM 5414 O O . GLY B 1 74 ? 31.516 -16.969 -11.773 1 50.5 74 GLY B O 1
ATOM 5415 N N . THR B 1 75 ? 31.297 -15.945 -9.945 1 59.91 75 THR B N 1
ATOM 5416 C CA . THR B 1 75 ? 30.094 -16.469 -9.305 1 59.91 75 THR B CA 1
ATOM 5417 C C . THR B 1 75 ? 28.844 -15.859 -9.906 1 59.91 75 THR B C 1
ATOM 5419 O O . THR B 1 75 ? 28.812 -14.672 -10.211 1 59.91 75 THR B O 1
ATOM 5422 N N . LYS B 1 76 ? 27.875 -16.828 -10.477 1 74.25 76 LYS B N 1
ATOM 5423 C CA . LYS B 1 76 ? 26.578 -16.328 -10.938 1 74.25 76 LYS B CA 1
ATOM 5424 C C . LYS B 1 76 ? 25.766 -15.75 -9.773 1 74.25 76 LYS B C 1
ATOM 5426 O O . LYS B 1 76 ? 25.875 -16.234 -8.641 1 74.25 76 LYS B O 1
ATOM 5431 N N . LYS B 1 77 ? 25.156 -14.648 -10.086 1 85.06 77 LYS B N 1
ATOM 5432 C CA . LYS B 1 77 ? 24.359 -13.953 -9.078 1 85.06 77 LYS B CA 1
ATOM 5433 C C . LYS B 1 77 ? 22.891 -13.875 -9.484 1 85.06 77 LYS B C 1
ATOM 5435 O O . LYS B 1 77 ? 22.562 -13.977 -10.664 1 85.06 77 LYS B O 1
ATOM 5440 N N . ILE B 1 78 ? 22.094 -13.883 -8.523 1 81.88 78 ILE B N 1
ATOM 5441 C CA . ILE B 1 78 ? 20.656 -13.719 -8.75 1 81.88 78 ILE B CA 1
ATOM 5442 C C . ILE B 1 78 ? 20.219 -12.359 -8.219 1 81.88 78 ILE B C 1
ATOM 5444 O O . ILE B 1 78 ? 20.5 -12 -7.078 1 81.88 78 ILE B O 1
ATOM 5448 N N . LEU B 1 79 ? 19.562 -11.617 -9.078 1 87.56 79 LEU B N 1
ATOM 5449 C CA . LEU B 1 79 ? 19.016 -10.336 -8.648 1 87.56 79 LEU B CA 1
ATOM 5450 C C . LEU B 1 79 ? 17.797 -10.531 -7.758 1 87.56 79 LEU B C 1
ATOM 5452 O O . LEU B 1 79 ? 16.781 -11.07 -8.203 1 87.56 79 LEU B O 1
ATOM 5456 N N . ILE B 1 80 ? 17.938 -10.062 -6.52 1 80.25 80 ILE B N 1
ATOM 5457 C CA . ILE B 1 80 ? 16.891 -10.266 -5.523 1 80.25 80 ILE B CA 1
ATOM 5458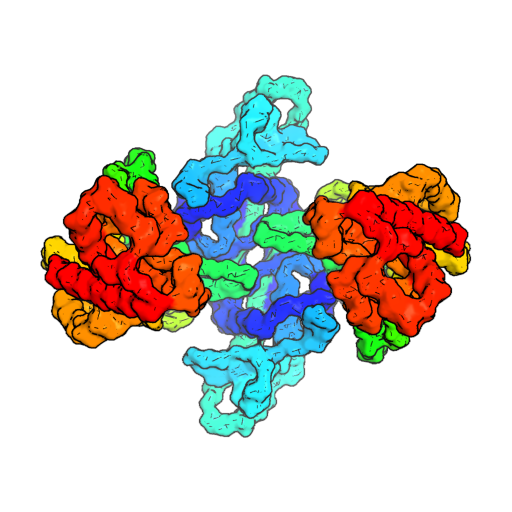 C C . ILE B 1 80 ? 16.016 -9.023 -5.445 1 80.25 80 ILE B C 1
ATOM 5460 O O . ILE B 1 80 ? 14.797 -9.125 -5.23 1 80.25 80 ILE B O 1
ATOM 5464 N N . ASP B 1 81 ? 16.609 -7.871 -5.547 1 83.25 81 ASP B N 1
ATOM 5465 C CA . ASP B 1 81 ? 15.922 -6.586 -5.48 1 83.25 81 ASP B CA 1
ATOM 5466 C C . ASP B 1 81 ? 16.391 -5.656 -6.594 1 83.25 81 ASP B C 1
ATOM 5468 O O . ASP B 1 81 ? 17.578 -5.613 -6.922 1 83.25 81 ASP B O 1
ATOM 5472 N N . GLY B 1 82 ? 15.43 -4.91 -7.121 1 88.19 82 GLY B N 1
ATOM 5473 C CA . GLY B 1 82 ? 15.742 -3.982 -8.195 1 88.19 82 GLY B CA 1
ATOM 5474 C C . GLY B 1 82 ? 15.453 -4.547 -9.578 1 88.19 82 GLY B C 1
ATOM 5475 O O . GLY B 1 82 ? 15.922 -4.012 -10.586 1 88.19 82 GLY B O 1
ATOM 5476 N N . GLN B 1 83 ? 14.711 -5.57 -9.641 1 83.88 83 GLN B N 1
ATOM 5477 C CA . GLN B 1 83 ? 14.43 -6.25 -10.898 1 83.88 83 GLN B CA 1
ATOM 5478 C C . GLN B 1 83 ? 13.734 -5.316 -11.891 1 83.88 83 GLN B C 1
ATOM 5480 O O . GLN B 1 83 ? 14.094 -5.273 -13.07 1 83.88 83 GLN B O 1
ATOM 5485 N N . GLN B 1 84 ? 12.797 -4.543 -11.391 1 84.12 84 GLN B N 1
ATOM 5486 C CA . GLN B 1 84 ? 12.062 -3.631 -12.273 1 84.12 84 GLN B CA 1
ATOM 5487 C C . GLN B 1 84 ? 12.992 -2.555 -12.836 1 84.12 84 GLN B C 1
ATOM 5489 O O . GLN B 1 84 ? 12.914 -2.221 -14.016 1 84.12 84 GLN B O 1
ATOM 5494 N N . ARG B 1 85 ? 13.914 -2.104 -11.992 1 91 85 ARG B N 1
ATOM 5495 C CA . ARG B 1 85 ? 14.836 -1.062 -12.438 1 91 85 ARG B CA 1
ATOM 5496 C C . ARG B 1 85 ? 15.789 -1.588 -13.508 1 91 85 ARG B C 1
ATOM 5498 O O . ARG B 1 85 ? 16 -0.929 -14.523 1 91 85 ARG B O 1
ATOM 5505 N N . VAL B 1 86 ? 16.297 -2.744 -13.266 1 93.12 86 VAL B N 1
ATOM 5506 C CA . VAL B 1 86 ? 17.25 -3.32 -14.203 1 93.12 86 VAL B CA 1
ATOM 5507 C C . VAL B 1 86 ? 16.531 -3.676 -15.508 1 93.12 86 VAL B C 1
ATOM 5509 O O . VAL B 1 86 ? 17.062 -3.414 -16.594 1 93.12 86 VAL B O 1
ATOM 5512 N N . THR B 1 87 ? 15.398 -4.246 -15.391 1 90 87 THR B N 1
ATOM 5513 C CA . THR B 1 87 ? 14.609 -4.551 -16.578 1 90 87 THR B CA 1
ATOM 5514 C C . THR B 1 87 ? 14.281 -3.277 -17.359 1 90 87 THR B C 1
ATOM 5516 O O . THR B 1 87 ? 14.352 -3.258 -18.594 1 90 87 THR B O 1
ATOM 5519 N N . ALA B 1 88 ? 13.953 -2.225 -16.641 1 93.31 88 ALA B N 1
ATOM 5520 C CA . ALA B 1 88 ? 13.68 -0.934 -17.266 1 93.31 88 ALA B CA 1
ATOM 5521 C C . ALA B 1 88 ? 14.891 -0.428 -18.047 1 93.31 88 ALA B C 1
ATOM 5523 O O . ALA B 1 88 ? 14.75 0.076 -19.156 1 93.31 88 ALA B O 1
ATOM 5524 N N . LEU B 1 89 ? 16.031 -0.57 -17.484 1 96.31 89 LEU B N 1
ATOM 5525 C CA . LEU B 1 89 ? 17.266 -0.14 -18.125 1 96.31 89 LEU B CA 1
ATOM 5526 C C . LEU B 1 89 ? 17.531 -0.964 -19.391 1 96.31 89 LEU B C 1
ATOM 5528 O O . LEU B 1 89 ? 17.906 -0.418 -20.422 1 96.31 89 LEU B O 1
ATOM 5532 N N . MET B 1 90 ? 17.312 -2.264 -19.297 1 94.5 90 MET B N 1
ATOM 5533 C CA . MET B 1 90 ? 17.5 -3.139 -20.438 1 94.5 90 MET B CA 1
ATOM 5534 C C . MET B 1 90 ? 16.531 -2.756 -21.562 1 94.5 90 MET B C 1
ATOM 5536 O O . MET B 1 90 ? 16.938 -2.699 -22.734 1 94.5 90 MET B O 1
ATOM 5540 N N . ALA B 1 91 ? 15.344 -2.465 -21.203 1 94 91 ALA B N 1
ATOM 5541 C CA . ALA B 1 91 ? 14.328 -2.109 -22.188 1 94 91 ALA B CA 1
ATOM 5542 C C . ALA B 1 91 ? 14.648 -0.773 -22.859 1 94 91 ALA B C 1
ATOM 5544 O O . ALA B 1 91 ? 14.648 -0.666 -24.078 1 94 91 ALA B O 1
ATOM 5545 N N . ALA B 1 92 ? 14.984 0.204 -22.062 1 97.12 92 ALA B N 1
ATOM 5546 C CA . ALA B 1 92 ? 15.148 1.566 -22.562 1 97.12 92 ALA B CA 1
ATOM 5547 C C . ALA B 1 92 ? 16.469 1.728 -23.297 1 97.12 92 ALA B C 1
ATOM 5549 O O . ALA B 1 92 ? 16.547 2.393 -24.328 1 97.12 92 ALA B O 1
ATOM 5550 N N . LEU B 1 93 ? 17.562 1.104 -22.828 1 97.5 93 LEU B N 1
ATOM 5551 C CA . LEU B 1 93 ? 18.891 1.385 -23.344 1 97.5 93 LEU B CA 1
ATOM 5552 C C . LEU B 1 93 ? 19.328 0.336 -24.359 1 97.5 93 LEU B C 1
ATOM 5554 O O . LEU B 1 93 ? 20.078 0.638 -25.281 1 97.5 93 LEU B O 1
ATOM 5558 N N . LEU B 1 94 ? 18.875 -0.903 -24.141 1 95.44 94 LEU B N 1
ATOM 5559 C CA . LEU B 1 94 ? 19.344 -1.976 -25.031 1 95.44 94 LEU B CA 1
ATOM 5560 C C . LEU B 1 94 ? 18.234 -2.4 -25.984 1 95.44 94 LEU B C 1
ATOM 5562 O O . LEU B 1 94 ? 18.453 -3.244 -26.859 1 95.44 94 LEU B O 1
ATOM 5566 N N . GLY B 1 95 ? 17.031 -1.897 -25.812 1 94.06 95 GLY B N 1
ATOM 5567 C CA . GLY B 1 95 ? 15.938 -2.188 -26.719 1 94.06 95 GLY B CA 1
ATOM 5568 C C . GLY B 1 95 ? 15.328 -3.562 -26.5 1 94.06 95 GLY B C 1
ATOM 5569 O O . GLY B 1 95 ? 14.719 -4.125 -27.406 1 94.06 95 GLY B O 1
ATOM 5570 N N . LYS B 1 96 ? 15.508 -4.094 -25.328 1 90.62 96 LYS B N 1
ATOM 5571 C CA . LYS B 1 96 ? 14.945 -5.41 -25.031 1 90.62 96 LYS B CA 1
ATOM 5572 C C . LYS B 1 96 ? 13.438 -5.328 -24.812 1 90.62 96 LYS B C 1
ATOM 5574 O O . LYS B 1 96 ? 12.938 -4.352 -24.25 1 90.62 96 LYS B O 1
ATOM 5579 N N . GLU B 1 97 ? 12.734 -6.309 -25.25 1 88.38 97 GLU B N 1
ATOM 5580 C CA . GLU B 1 97 ? 11.289 -6.363 -25.016 1 88.38 97 GLU B CA 1
ATOM 5581 C C . GLU B 1 97 ? 10.969 -6.863 -23.609 1 88.38 97 GLU B C 1
ATOM 5583 O O . GLU B 1 97 ? 11.773 -7.57 -23 1 88.38 97 GLU B O 1
ATOM 5588 N N . VAL B 1 98 ? 9.82 -6.402 -23.109 1 83.94 98 VAL B N 1
ATOM 5589 C CA . VAL B 1 98 ? 9.344 -6.863 -21.812 1 83.94 98 VAL B CA 1
ATOM 5590 C C . VAL B 1 98 ? 7.992 -7.555 -21.969 1 83.94 98 VAL B C 1
ATOM 5592 O O . VAL B 1 98 ? 7.344 -7.422 -23.016 1 83.94 98 VAL B O 1
ATOM 5595 N N . LEU B 1 99 ? 7.645 -8.344 -20.969 1 72.19 99 LEU B N 1
ATOM 5596 C CA . LEU B 1 99 ? 6.332 -8.984 -20.969 1 72.19 99 LEU B CA 1
ATOM 5597 C C . LEU B 1 99 ? 5.312 -8.133 -20.219 1 72.19 99 LEU B C 1
ATOM 5599 O O . LEU B 1 99 ? 5.609 -7.602 -19.141 1 72.19 99 LEU B O 1
ATOM 5603 N N . ASP B 1 100 ? 4.168 -7.875 -20.797 1 71 100 ASP B N 1
ATOM 5604 C CA . ASP B 1 100 ? 3.119 -7.141 -20.094 1 71 100 ASP B CA 1
ATOM 5605 C C . ASP B 1 100 ? 2.27 -8.07 -19.234 1 71 100 ASP B C 1
ATOM 5607 O O . ASP B 1 100 ? 2.609 -9.25 -19.062 1 71 100 ASP B O 1
ATOM 5611 N N . GLU B 1 101 ? 1.211 -7.574 -18.625 1 59.78 101 GLU B N 1
ATOM 5612 C CA . GLU B 1 101 ? 0.36 -8.328 -17.719 1 59.78 101 GLU B CA 1
ATOM 5613 C C . GLU B 1 101 ? -0.287 -9.516 -18.422 1 59.78 101 GLU B C 1
ATOM 5615 O O . GLU B 1 101 ? -0.614 -10.523 -17.781 1 59.78 101 GLU B O 1
ATOM 5620 N N . GLN B 1 102 ? -0.418 -9.398 -19.766 1 54.34 102 GLN B N 1
ATOM 5621 C CA . GLN B 1 102 ? -1.02 -10.469 -20.562 1 54.34 102 GLN B CA 1
ATOM 5622 C C . GLN B 1 102 ? 0.051 -11.359 -21.188 1 54.34 102 GLN B C 1
ATOM 5624 O O . GLN B 1 102 ? -0.245 -12.164 -22.078 1 54.34 102 GLN B O 1
ATOM 5629 N N . TYR B 1 103 ? 1.379 -11.062 -20.75 1 56.19 103 TYR B N 1
ATOM 5630 C CA . TYR B 1 103 ? 2.529 -11.852 -21.172 1 56.19 103 TYR B CA 1
ATOM 5631 C C . TYR B 1 103 ? 2.807 -11.656 -22.656 1 56.19 103 TYR B C 1
ATOM 5633 O O . TYR B 1 103 ? 3.27 -12.578 -23.344 1 56.19 103 TYR B O 1
ATOM 5641 N N . GLN B 1 104 ? 2.318 -10.633 -23.125 1 64.62 104 GLN B N 1
ATOM 5642 C CA . GLN B 1 104 ? 2.678 -10.258 -24.484 1 64.62 104 GLN B CA 1
ATOM 5643 C C . GLN B 1 104 ? 3.967 -9.445 -24.516 1 64.62 104 GLN B C 1
ATOM 5645 O O . GLN B 1 104 ? 4.195 -8.609 -23.641 1 64.62 104 GLN B O 1
ATOM 5650 N N . SER B 1 105 ? 4.832 -9.82 -25.422 1 75.94 105 SER B N 1
ATOM 5651 C CA . SER B 1 105 ? 6.074 -9.07 -25.594 1 75.94 105 SER B CA 1
ATOM 5652 C C . SER B 1 105 ? 5.812 -7.672 -26.125 1 75.94 105 SER B C 1
ATOM 5654 O O . SER B 1 105 ? 5.047 -7.496 -27.078 1 75.94 105 SER B O 1
ATOM 5656 N N . CYS B 1 106 ? 6.301 -6.734 -25.438 1 83.31 106 CYS B N 1
ATOM 5657 C CA . CYS B 1 106 ? 6.117 -5.363 -25.891 1 83.31 106 CYS B CA 1
ATOM 5658 C C . CYS B 1 106 ? 7.402 -4.559 -25.75 1 83.31 106 CYS B C 1
ATOM 5660 O O . CYS B 1 106 ? 8.242 -4.879 -24.906 1 83.31 106 CYS B O 1
ATOM 5662 N N . ARG B 1 107 ? 7.52 -3.547 -26.625 1 90.75 107 ARG B N 1
ATOM 5663 C CA . ARG B 1 107 ? 8.672 -2.652 -26.594 1 90.75 107 ARG B CA 1
ATOM 5664 C C . ARG B 1 107 ? 8.344 -1.361 -25.859 1 90.75 107 ARG B C 1
ATOM 5666 O O . ARG B 1 107 ? 7.297 -0.755 -26.094 1 90.75 107 ARG B O 1
ATOM 5673 N N . ILE B 1 108 ? 9.227 -1.035 -24.938 1 92.94 108 ILE B N 1
ATOM 5674 C CA . ILE B 1 108 ? 9.125 0.275 -24.297 1 92.94 108 ILE B CA 1
ATOM 5675 C C . ILE B 1 108 ? 10.188 1.208 -24.875 1 92.94 108 ILE B C 1
ATOM 5677 O O . ILE B 1 108 ? 11.383 1.015 -24.641 1 92.94 108 ILE B O 1
ATOM 5681 N N . ARG B 1 109 ? 9.719 2.213 -25.625 1 96.94 109 ARG B N 1
ATOM 5682 C CA . ARG B 1 109 ? 10.641 3.152 -26.25 1 96.94 109 ARG B CA 1
ATOM 5683 C C . ARG B 1 109 ? 10.594 4.512 -25.562 1 96.94 109 ARG B C 1
ATOM 5685 O O . ARG B 1 109 ? 9.516 5.066 -25.359 1 96.94 109 ARG B O 1
ATOM 5692 N N . ILE B 1 110 ? 11.727 4.977 -25.156 1 97.69 110 ILE B N 1
ATOM 5693 C CA . ILE B 1 110 ? 11.828 6.316 -24.594 1 97.69 110 ILE B CA 1
ATOM 5694 C C . ILE B 1 110 ? 12.359 7.281 -25.656 1 97.69 110 ILE B C 1
ATOM 5696 O O . ILE B 1 110 ? 13.461 7.094 -26.172 1 97.69 110 ILE B O 1
ATOM 5700 N N . ALA B 1 111 ? 11.531 8.281 -25.938 1 97.75 111 ALA B N 1
ATOM 5701 C CA . ALA B 1 111 ? 11.898 9.305 -26.906 1 97.75 111 ALA B CA 1
ATOM 5702 C C . ALA B 1 111 ? 12.773 10.383 -26.266 1 97.75 111 ALA B C 1
ATOM 5704 O O . ALA B 1 111 ? 12.711 10.594 -25.047 1 97.75 111 ALA B O 1
ATOM 5705 N N . PHE B 1 112 ? 13.609 11.031 -27.094 1 98.12 112 PHE B N 1
ATOM 5706 C CA . PHE B 1 112 ? 14.594 12 -26.625 1 98.12 112 PHE B CA 1
ATOM 5707 C C . PHE B 1 112 ? 14.617 13.227 -27.516 1 98.12 112 PHE B C 1
ATOM 5709 O O . PHE B 1 112 ? 14.688 13.109 -28.734 1 98.12 112 PHE B O 1
ATOM 5716 N N . ASN B 1 113 ? 14.445 14.414 -26.938 1 96.75 113 ASN B N 1
ATOM 5717 C CA . ASN B 1 113 ? 14.602 15.688 -27.625 1 96.75 113 ASN B CA 1
ATOM 5718 C C . ASN B 1 113 ? 15.922 16.359 -27.281 1 96.75 113 ASN B C 1
ATOM 5720 O O . ASN B 1 113 ? 16.031 17.031 -26.25 1 96.75 113 ASN B O 1
ATOM 5724 N N . PRO B 1 114 ? 16.906 16.188 -28.109 1 96.44 114 PRO B N 1
ATOM 5725 C CA . PRO B 1 114 ? 18.234 16.703 -27.781 1 96.44 114 PRO B CA 1
ATOM 5726 C C . PRO B 1 114 ? 18.297 18.219 -27.797 1 96.44 114 PRO B C 1
ATOM 5728 O O . PRO B 1 114 ? 19.266 18.812 -27.312 1 96.44 114 PRO B O 1
ATOM 5731 N N . LEU B 1 115 ? 17.25 18.875 -28.312 1 95.06 115 LEU B N 1
ATOM 5732 C CA . LEU B 1 115 ? 17.25 20.344 -28.406 1 95.06 115 LEU B CA 1
ATOM 5733 C C . LEU B 1 115 ? 16.406 20.953 -27.312 1 95.06 115 LEU B C 1
ATOM 5735 O O . LEU B 1 115 ? 16.219 22.172 -27.266 1 95.06 115 LEU B O 1
ATOM 5739 N N . ALA B 1 116 ? 15.883 20.047 -26.406 1 92.31 116 ALA B N 1
ATOM 5740 C CA . ALA B 1 116 ? 15.023 20.531 -25.328 1 92.31 116 ALA B CA 1
ATOM 5741 C C . ALA B 1 116 ? 15.734 21.578 -24.484 1 92.31 116 ALA B C 1
ATOM 5743 O O . ALA B 1 116 ? 16.922 21.422 -24.172 1 92.31 116 ALA B O 1
ATOM 5744 N N . GLN B 1 117 ? 15.055 22.672 -24.203 1 82.62 117 GLN B N 1
ATOM 5745 C CA . GLN B 1 117 ? 15.555 23.734 -23.328 1 82.62 117 GLN B CA 1
ATOM 5746 C C . GLN B 1 117 ? 15.016 23.578 -21.906 1 82.62 117 GLN B C 1
ATOM 5748 O O . GLN B 1 117 ? 14.234 22.672 -21.641 1 82.62 117 GLN B O 1
ATOM 5753 N N . THR B 1 118 ? 15.586 24.484 -21.109 1 75.88 118 THR B N 1
ATOM 5754 C CA . THR B 1 118 ? 15.125 24.422 -19.719 1 75.88 118 THR B CA 1
ATOM 5755 C C . THR B 1 118 ? 13.609 24.578 -19.641 1 75.88 118 THR B C 1
ATOM 5757 O O . THR B 1 118 ? 13.039 25.484 -20.234 1 75.88 118 THR B O 1
ATOM 5760 N N . GLY B 1 119 ? 12.938 23.672 -19.031 1 70.81 119 GLY B N 1
ATOM 5761 C CA . GLY B 1 119 ? 11.492 23.688 -18.906 1 70.81 119 GLY B CA 1
ATOM 5762 C C . GLY B 1 119 ? 10.789 22.766 -19.875 1 70.81 119 GLY B C 1
ATOM 5763 O O . GLY B 1 119 ? 9.641 22.375 -19.656 1 70.81 119 GLY B O 1
ATOM 5764 N N . ASP B 1 120 ? 11.516 22.406 -20.984 1 79.25 120 ASP B N 1
ATOM 5765 C CA . ASP B 1 120 ? 10.961 21.5 -21.984 1 79.25 120 ASP B CA 1
ATOM 5766 C C . ASP B 1 120 ? 11.078 20.047 -21.531 1 79.25 120 ASP B C 1
ATOM 5768 O O . ASP B 1 120 ? 11.953 19.719 -20.734 1 79.25 120 ASP B O 1
ATOM 5772 N N . GLU B 1 121 ? 10.156 19.297 -22.109 1 85.94 121 GLU B N 1
ATOM 5773 C CA . GLU B 1 121 ? 10.281 17.859 -21.906 1 85.94 121 GLU B CA 1
ATOM 5774 C C . GLU B 1 121 ? 11.406 17.281 -22.75 1 85.94 121 GLU B C 1
ATOM 5776 O O . GLU B 1 121 ? 11.43 17.438 -23.969 1 85.94 121 GLU B O 1
ATOM 5781 N N . ARG B 1 122 ? 12.32 16.734 -22.109 1 94.31 122 ARG B N 1
ATOM 5782 C CA . ARG B 1 122 ? 13.477 16.188 -22.797 1 94.31 122 ARG B CA 1
ATOM 5783 C C . ARG B 1 122 ? 13.25 14.711 -23.125 1 94.31 122 ARG B C 1
ATOM 5785 O O . ARG B 1 122 ? 13.781 14.203 -24.125 1 94.31 122 ARG B O 1
ATOM 5792 N N . PHE B 1 123 ? 12.523 14.008 -22.266 1 96 123 PHE B N 1
ATOM 5793 C CA . PHE B 1 123 ? 12.211 12.594 -22.469 1 96 123 PHE B CA 1
ATOM 5794 C C . PHE B 1 123 ? 10.703 12.367 -22.438 1 96 123 PHE B C 1
ATOM 5796 O O . PHE B 1 123 ? 9.977 13.07 -21.75 1 96 123 PHE B O 1
ATOM 5803 N N . ALA B 1 124 ? 10.289 11.383 -23.25 1 94.25 124 ALA B N 1
ATOM 5804 C CA . ALA B 1 124 ? 8.883 10.992 -23.281 1 94.25 124 ALA B CA 1
ATOM 5805 C C . ALA B 1 124 ? 8.734 9.523 -23.656 1 94.25 124 ALA B C 1
ATOM 5807 O O . ALA B 1 124 ? 9.617 8.953 -24.312 1 94.25 124 ALA B O 1
ATOM 5808 N N . VAL B 1 125 ? 7.676 8.914 -23.109 1 94.5 125 VAL B N 1
ATOM 5809 C CA . VAL B 1 125 ? 7.312 7.621 -23.656 1 94.5 125 VAL B CA 1
ATOM 5810 C C . VAL B 1 125 ? 6.879 7.785 -25.125 1 94.5 125 VAL B C 1
ATOM 5812 O O . VAL B 1 125 ? 5.941 8.539 -25.406 1 94.5 125 VAL B O 1
ATOM 5815 N N . CYS B 1 126 ? 7.547 7.199 -26.016 1 95.88 126 CYS B N 1
ATOM 5816 C CA . CYS B 1 126 ? 7.359 7.438 -27.438 1 95.88 126 CYS B CA 1
ATOM 5817 C C . CYS B 1 126 ? 5.938 7.094 -27.859 1 95.88 126 CYS B C 1
ATOM 5819 O O . CYS B 1 126 ? 5.418 6.035 -27.516 1 95.88 126 CYS B O 1
ATOM 5821 N N . ASP B 1 127 ? 5.324 7.949 -28.469 1 92.31 127 ASP B N 1
ATOM 5822 C CA . ASP B 1 127 ? 4.035 7.73 -29.125 1 92.31 127 ASP B CA 1
ATOM 5823 C C . ASP B 1 127 ? 4.043 8.281 -30.547 1 92.31 127 ASP B C 1
ATOM 5825 O O . ASP B 1 127 ? 5.105 8.609 -31.078 1 92.31 127 ASP B O 1
ATOM 5829 N N . GLU B 1 128 ? 2.939 8.305 -31.203 1 90.94 128 GLU B N 1
ATOM 5830 C CA . GLU B 1 128 ? 2.848 8.703 -32.625 1 90.94 128 GLU B CA 1
ATOM 5831 C C . GLU B 1 128 ? 3.311 10.141 -32.812 1 90.94 128 GLU B C 1
ATOM 5833 O O . GLU B 1 128 ? 3.949 10.461 -33.812 1 90.94 128 GLU B O 1
ATOM 5838 N N . LYS B 1 129 ? 2.996 10.938 -31.875 1 91.5 129 LYS B N 1
ATOM 5839 C CA . LYS B 1 129 ? 3.377 12.352 -31.938 1 91.5 129 LYS B CA 1
ATOM 5840 C C . LYS B 1 129 ? 4.895 12.508 -31.984 1 91.5 129 LYS B C 1
ATOM 5842 O O . LYS B 1 129 ? 5.414 13.352 -32.719 1 91.5 129 LYS B O 1
ATOM 5847 N N . HIS B 1 130 ? 5.629 11.688 -31.266 1 94.06 130 HIS B N 1
ATOM 5848 C CA . HIS B 1 130 ? 7.086 11.758 -31.219 1 94.06 130 HIS B CA 1
ATOM 5849 C C . HIS B 1 130 ? 7.707 11.156 -32.469 1 94.06 130 HIS B C 1
ATOM 5851 O O . HIS B 1 130 ? 8.742 11.633 -32.938 1 94.06 130 HIS B O 1
ATOM 5857 N N . GLU B 1 131 ? 6.992 10.195 -33 1 94.31 131 GLU B N 1
ATOM 5858 C CA . GLU B 1 131 ? 7.48 9.562 -34.219 1 94.31 131 GLU B CA 1
ATOM 5859 C C . GLU B 1 131 ? 7.355 10.492 -35.438 1 94.31 131 GLU B C 1
ATOM 5861 O O . GLU B 1 131 ? 8.172 10.438 -36.344 1 94.31 131 GLU B O 1
ATOM 5866 N N . GLN B 1 132 ? 6.355 11.367 -35.375 1 93.81 132 GLN B N 1
ATOM 5867 C CA . GLN B 1 132 ? 6.07 12.242 -36.5 1 93.81 132 GLN B CA 1
ATOM 5868 C C . GLN B 1 132 ? 6.848 13.555 -36.375 1 93.81 132 GLN B C 1
ATOM 5870 O O . GLN B 1 132 ? 6.953 14.297 -37.375 1 93.81 132 GLN B O 1
ATOM 5875 N N . ASP B 1 133 ? 7.398 13.859 -35.25 1 94.69 133 ASP B N 1
ATOM 5876 C CA . ASP B 1 133 ? 8.172 15.078 -35 1 94.69 133 ASP B CA 1
ATOM 5877 C C . ASP B 1 133 ? 9.664 14.812 -35.156 1 94.69 133 ASP B C 1
ATOM 5879 O O . ASP B 1 133 ? 10.273 14.133 -34.344 1 94.69 133 ASP B O 1
ATOM 5883 N N . SER B 1 134 ? 10.281 15.438 -36.188 1 94.75 134 SER B N 1
ATOM 5884 C CA . SER B 1 134 ? 11.672 15.172 -36.531 1 94.75 134 SER B CA 1
ATOM 5885 C C . SER B 1 134 ? 12.617 15.656 -35.438 1 94.75 134 SER B C 1
ATOM 5887 O O . SER B 1 134 ? 13.789 15.258 -35.375 1 94.75 134 SER B O 1
ATOM 5889 N N . LYS B 1 135 ? 12.164 16.484 -34.5 1 95.06 135 LYS B N 1
ATOM 5890 C CA . LYS B 1 135 ? 13 16.984 -33.406 1 95.06 135 LYS B CA 1
ATOM 5891 C C . LYS B 1 135 ? 13.258 15.891 -32.375 1 95.06 135 LYS B C 1
ATOM 5893 O O . LYS B 1 135 ? 14.266 15.93 -31.656 1 95.06 135 LYS B O 1
ATOM 5898 N N . TRP B 1 136 ? 12.32 14.984 -32.344 1 97.12 136 TRP B N 1
ATOM 5899 C CA . TRP B 1 136 ? 12.422 13.906 -31.359 1 97.12 136 TRP B CA 1
ATOM 5900 C C . TRP B 1 136 ? 13.102 12.68 -31.969 1 97.12 136 TRP B C 1
ATOM 5902 O O . TRP B 1 136 ? 12.883 12.359 -33.125 1 97.12 136 TRP B O 1
ATOM 5912 N N . ILE B 1 137 ? 13.953 12.039 -31.203 1 97.69 137 ILE B N 1
ATOM 5913 C CA . ILE B 1 137 ? 14.453 10.703 -31.5 1 97.69 137 ILE B CA 1
ATOM 5914 C C . ILE B 1 137 ? 13.555 9.656 -30.844 1 97.69 137 ILE B C 1
ATOM 5916 O O . ILE B 1 137 ? 13.492 9.57 -29.609 1 97.69 137 ILE B O 1
ATOM 5920 N N . PRO B 1 138 ? 12.875 8.852 -31.531 1 97.12 138 PRO B N 1
ATOM 5921 C CA . PRO B 1 138 ? 11.805 8.016 -31 1 97.12 138 PRO B CA 1
ATOM 5922 C C . PRO B 1 138 ? 12.32 6.945 -30.031 1 97.12 138 PRO B C 1
ATOM 5924 O O . PRO B 1 138 ? 11.547 6.43 -29.203 1 97.12 138 PRO B O 1
ATOM 5927 N N . ASP B 1 139 ? 13.594 6.566 -30.141 1 97.75 139 ASP B N 1
ATOM 5928 C CA . ASP B 1 139 ? 14.125 5.469 -29.328 1 97.75 139 ASP B CA 1
ATOM 5929 C C . ASP B 1 139 ? 15.586 5.719 -28.969 1 97.75 139 ASP B C 1
ATOM 5931 O O . ASP B 1 139 ? 16.469 5.621 -29.812 1 97.75 139 ASP B O 1
ATOM 5935 N N . ILE B 1 140 ? 15.766 5.848 -27.688 1 98.06 140 ILE B N 1
ATOM 5936 C CA . ILE B 1 140 ? 17.109 6.238 -27.25 1 98.06 140 ILE B CA 1
ATOM 5937 C C . ILE B 1 140 ? 18.062 5.051 -27.375 1 98.06 140 ILE B C 1
ATOM 5939 O O . ILE B 1 140 ? 19.281 5.215 -27.281 1 98.06 140 ILE B O 1
ATOM 5943 N N . SER B 1 141 ? 17.594 3.826 -27.516 1 97.5 141 SER B N 1
ATOM 5944 C CA . SER B 1 141 ? 18.438 2.641 -27.578 1 97.5 141 SER B CA 1
ATOM 5945 C C . SER B 1 141 ? 19.438 2.736 -28.719 1 97.5 141 SER B C 1
ATOM 5947 O O . SER B 1 141 ? 20.484 2.09 -28.688 1 97.5 141 SER B O 1
ATOM 5949 N N . ILE B 1 142 ? 19.234 3.562 -29.766 1 96.75 142 ILE B N 1
ATOM 5950 C CA . ILE B 1 142 ? 20.109 3.674 -30.922 1 96.75 142 ILE B CA 1
ATOM 5951 C C . ILE B 1 142 ? 21.469 4.219 -30.484 1 96.75 142 ILE B C 1
ATOM 5953 O O . ILE B 1 142 ? 22.484 3.92 -31.109 1 96.75 142 ILE B O 1
ATOM 5957 N N . PHE B 1 143 ? 21.453 5 -29.484 1 97.19 143 PHE B N 1
ATOM 5958 C CA . PHE B 1 143 ? 22.688 5.66 -29.047 1 97.19 143 PHE B CA 1
ATOM 5959 C C . PHE B 1 143 ? 23.625 4.672 -28.359 1 97.19 143 PHE B C 1
ATOM 5961 O O . PHE B 1 143 ? 24.797 4.965 -28.141 1 97.19 143 PHE B O 1
ATOM 5968 N N . PHE B 1 144 ? 23.125 3.541 -27.953 1 96.19 144 PHE B N 1
ATOM 5969 C CA . PHE B 1 144 ? 23.906 2.59 -27.172 1 96.19 144 PHE B CA 1
ATOM 5970 C C . PHE B 1 144 ? 24.266 1.362 -28 1 96.19 144 PHE B C 1
ATOM 5972 O O . PHE B 1 144 ? 24.828 0.396 -27.484 1 96.19 144 PHE B O 1
ATOM 5979 N N . ARG B 1 145 ? 23.969 1.445 -29.234 1 94.12 145 ARG B N 1
ATOM 5980 C CA . ARG B 1 145 ? 24.359 0.382 -30.141 1 94.12 145 ARG B CA 1
ATOM 5981 C C . ARG B 1 145 ? 25.844 0.47 -30.484 1 94.12 145 ARG B C 1
ATOM 5983 O O . ARG B 1 145 ? 26.422 1.562 -30.5 1 94.12 145 ARG B O 1
ATOM 5990 N N . ARG B 1 146 ? 26.406 -0.67 -30.766 1 90.5 146 ARG B N 1
ATOM 5991 C CA . ARG B 1 146 ? 27.828 -0.748 -31.078 1 90.5 146 ARG B CA 1
ATOM 5992 C C . ARG B 1 146 ? 28.141 -0.007 -32.375 1 90.5 146 ARG B C 1
ATOM 5994 O O . ARG B 1 146 ? 29.234 0.545 -32.531 1 90.5 146 ARG B O 1
ATOM 6001 N N . ASP B 1 147 ? 27.203 0.123 -33.312 1 92.62 147 ASP B N 1
ATOM 6002 C CA . ASP B 1 147 ? 27.438 0.703 -34.625 1 92.62 147 ASP B CA 1
ATOM 6003 C C . ASP B 1 147 ? 27.016 2.168 -34.656 1 92.62 147 ASP B C 1
ATOM 6005 O O . ASP B 1 147 ? 26.953 2.77 -35.75 1 92.62 147 ASP B O 1
ATOM 6009 N N . PHE B 1 148 ? 26.734 2.74 -33.5 1 95.12 148 PHE B N 1
ATOM 6010 C CA . PHE B 1 148 ? 26.281 4.129 -33.469 1 95.12 148 PHE B CA 1
ATOM 6011 C C . PHE B 1 148 ? 27.422 5.07 -33.844 1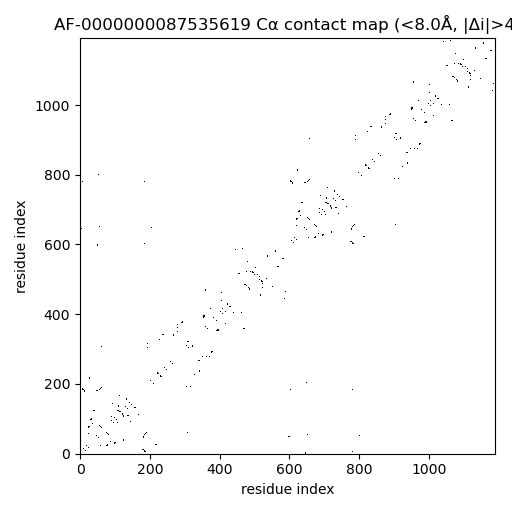 95.12 148 PHE B C 1
ATOM 6013 O O . PHE B 1 148 ? 28.531 4.953 -33.312 1 95.12 148 PHE B O 1
ATOM 6020 N N . SER B 1 149 ? 27.219 5.977 -34.812 1 95.56 149 SER B N 1
ATOM 6021 C CA . SER B 1 149 ? 28.141 7.031 -35.188 1 95.56 149 SER B CA 1
ATOM 6022 C C . SER B 1 149 ? 27.516 8.414 -35.031 1 95.56 149 SER B C 1
ATOM 6024 O O . SER B 1 149 ? 26.562 8.758 -35.719 1 95.56 149 SER B O 1
ATOM 6026 N N . PHE B 1 150 ? 28.094 9.195 -34.125 1 95.56 150 PHE B N 1
ATOM 6027 C CA . PHE B 1 150 ? 27.562 10.531 -33.875 1 95.56 150 PHE B CA 1
ATOM 6028 C C . PHE B 1 150 ? 27.609 11.375 -35.125 1 95.56 150 PHE B C 1
ATOM 6030 O O . PHE B 1 150 ? 26.688 12.164 -35.406 1 95.56 150 PHE B O 1
ATOM 6037 N N . ARG B 1 151 ? 28.672 11.25 -35.938 1 95.44 151 ARG B N 1
ATOM 6038 C CA . ARG B 1 151 ? 28.828 12.023 -37.156 1 95.44 151 ARG B CA 1
ATOM 6039 C C . ARG B 1 151 ? 27.672 11.773 -38.094 1 95.44 151 ARG B C 1
ATOM 6041 O O . ARG B 1 151 ? 27.094 12.719 -38.656 1 95.44 151 ARG B O 1
ATOM 6048 N N . GLN B 1 152 ? 27.406 10.492 -38.281 1 96.25 152 GLN B N 1
ATOM 6049 C CA . GLN B 1 152 ? 26.297 10.125 -39.156 1 96.25 152 GLN B CA 1
ATOM 6050 C C . GLN B 1 152 ? 24.969 10.609 -38.594 1 96.25 152 GLN B C 1
ATOM 6052 O O . GLN B 1 152 ? 24.125 11.141 -39.344 1 96.25 152 GLN B O 1
ATOM 6057 N N . PHE B 1 153 ? 24.812 10.422 -37.312 1 96.56 153 PHE B N 1
ATOM 6058 C CA . PHE B 1 153 ? 23.594 10.844 -36.625 1 96.56 153 PHE B CA 1
ATOM 6059 C C . PHE B 1 153 ? 23.391 12.352 -36.781 1 96.56 153 PHE B C 1
ATOM 6061 O O . PHE B 1 153 ? 22.297 12.805 -37.125 1 96.56 153 PHE B O 1
ATOM 6068 N N . GLU B 1 154 ? 24.391 13.156 -36.469 1 96.56 154 GLU B N 1
ATOM 6069 C CA . GLU B 1 154 ? 24.344 14.617 -36.531 1 96.56 154 GLU B CA 1
ATOM 6070 C C . GLU B 1 154 ? 23.953 15.094 -37.906 1 96.56 154 GLU B C 1
ATOM 6072 O O . GLU B 1 154 ? 23.125 15.984 -38.062 1 96.56 154 GLU B O 1
ATOM 6077 N N . LYS B 1 155 ? 24.562 14.453 -38.938 1 96.12 155 LYS B N 1
ATOM 6078 C CA . LYS B 1 155 ? 24.266 14.812 -40.312 1 96.12 155 LYS B CA 1
ATOM 6079 C C . LYS B 1 155 ? 22.797 14.594 -40.625 1 96.12 155 LYS B C 1
ATOM 6081 O O . LYS B 1 155 ? 22.125 15.5 -41.125 1 96.12 155 LYS B O 1
ATOM 6086 N N . GLU B 1 156 ? 22.297 13.406 -40.344 1 96.38 156 GLU B N 1
ATOM 6087 C CA . GLU B 1 156 ? 20.922 13.047 -40.656 1 96.38 156 GLU B CA 1
ATOM 6088 C C . GLU B 1 156 ? 19.938 13.906 -39.875 1 96.38 156 GLU B C 1
ATOM 6090 O O . GLU B 1 156 ? 18.906 14.32 -40.375 1 96.38 156 GLU B O 1
ATOM 6095 N N . TYR B 1 157 ? 20.281 14.164 -38.562 1 97 157 TYR B N 1
ATOM 6096 C CA . TYR B 1 157 ? 19.422 14.938 -37.688 1 97 157 TYR B CA 1
ATOM 6097 C C . TYR B 1 157 ? 19.312 16.391 -38.156 1 97 157 TYR B C 1
ATOM 6099 O O . TYR B 1 157 ? 18.234 16.969 -38.156 1 97 157 TYR B O 1
ATOM 6107 N N . LYS B 1 158 ? 20.422 17 -38.562 1 96.19 158 LYS B N 1
ATOM 6108 C CA . LYS B 1 158 ? 20.438 18.375 -39.031 1 96.19 158 LYS B CA 1
ATOM 6109 C C . LYS B 1 158 ? 19.672 18.516 -40.344 1 96.19 158 LYS B C 1
ATOM 6111 O O . LYS B 1 158 ? 18.984 19.516 -40.594 1 96.19 158 LYS B O 1
ATOM 6116 N N . GLU B 1 159 ? 19.797 17.469 -41.188 1 96.5 159 GLU B N 1
ATOM 6117 C CA . GLU B 1 159 ? 19.078 17.453 -42.469 1 96.5 159 GLU B CA 1
ATOM 6118 C C . GLU B 1 159 ? 17.562 17.422 -42.25 1 96.5 159 GLU B C 1
ATOM 6120 O O . GLU B 1 159 ? 16.812 18.047 -43 1 96.5 159 GLU B O 1
ATOM 6125 N N . ALA B 1 160 ? 17.172 16.719 -41.25 1 95.62 160 ALA B N 1
ATOM 6126 C CA . ALA B 1 160 ? 15.742 16.547 -41 1 95.62 160 ALA B CA 1
ATOM 6127 C C . ALA B 1 160 ? 15.172 17.766 -40.281 1 95.62 160 ALA B C 1
ATOM 6129 O O . ALA B 1 160 ? 13.953 17.969 -40.281 1 95.62 160 ALA B O 1
ATOM 6130 N N . ASN B 1 161 ? 16.016 18.609 -39.688 1 95.69 161 ASN B N 1
ATOM 6131 C CA . ASN B 1 161 ? 15.555 19.766 -38.906 1 95.69 161 ASN B CA 1
ATOM 6132 C C . ASN B 1 161 ? 16.266 21.047 -39.312 1 95.69 161 ASN B C 1
ATOM 6134 O O . ASN B 1 161 ? 16.938 21.688 -38.5 1 95.69 161 ASN B O 1
ATOM 6138 N N . PRO B 1 162 ? 15.938 21.438 -40.562 1 92.62 162 PRO B N 1
ATOM 6139 C CA . PRO B 1 162 ? 16.641 22.625 -41.062 1 92.62 162 PRO B CA 1
ATOM 6140 C C . PRO B 1 162 ? 16.266 23.875 -40.281 1 92.62 162 PRO B C 1
ATOM 6142 O O . PRO B 1 162 ? 15.102 24.062 -39.906 1 92.62 162 PRO B O 1
ATOM 6145 N N . GLY B 1 163 ? 17.281 24.75 -39.844 1 91.31 163 GLY B N 1
ATOM 6146 C CA . GLY B 1 163 ? 17.047 26.062 -39.219 1 91.31 163 GLY B CA 1
ATOM 6147 C C . GLY B 1 163 ? 17.047 26.016 -37.719 1 91.31 163 GLY B C 1
ATOM 6148 O O . GLY B 1 163 ? 16.922 27.062 -37.062 1 91.31 163 GLY B O 1
ATOM 6149 N N . GLU B 1 164 ? 17.062 24.828 -37.125 1 92.56 164 GLU B N 1
ATOM 6150 C CA . GLU B 1 164 ? 17.078 24.719 -35.688 1 92.56 164 GLU B CA 1
ATOM 6151 C C . GLU B 1 164 ? 18.453 25.094 -35.125 1 92.56 164 GLU B C 1
ATOM 6153 O O . GLU B 1 164 ? 19.438 25.141 -35.844 1 92.56 164 GLU B O 1
ATOM 6158 N N . ASP B 1 165 ? 18.438 25.484 -33.875 1 93.62 165 ASP B N 1
ATOM 6159 C CA . ASP B 1 165 ? 19.688 25.75 -33.156 1 93.62 165 ASP B CA 1
ATOM 6160 C C . ASP B 1 165 ? 20.297 24.453 -32.625 1 93.62 165 ASP B C 1
ATOM 6162 O O . ASP B 1 165 ? 19.75 23.844 -31.688 1 93.62 165 ASP B O 1
ATOM 6166 N N . PHE B 1 166 ? 21.453 24.094 -33.219 1 94.25 166 PHE B N 1
ATOM 6167 C CA . PHE B 1 166 ? 22.031 22.797 -32.875 1 94.25 166 PHE B CA 1
ATOM 6168 C C . PHE B 1 166 ? 23.109 22.938 -31.812 1 94.25 166 PHE B C 1
ATOM 6170 O O . PHE B 1 166 ? 23.875 22 -31.562 1 94.25 166 PHE B O 1
ATOM 6177 N N . THR B 1 167 ? 23.203 24.016 -31.156 1 92.75 167 THR B N 1
ATOM 6178 C CA . THR B 1 167 ? 24.234 24.281 -30.156 1 92.75 167 THR B CA 1
ATOM 6179 C C . THR B 1 167 ? 24.188 23.234 -29.047 1 92.75 167 THR B C 1
ATOM 6181 O O . THR B 1 167 ? 25.234 22.734 -28.609 1 92.75 167 THR B O 1
ATOM 6184 N N . PRO B 1 168 ? 23 22.859 -28.562 1 93.69 168 PRO B N 1
ATOM 6185 C CA . PRO B 1 168 ? 22.953 21.922 -27.438 1 93.69 168 PRO B CA 1
ATOM 6186 C C . PRO B 1 168 ? 23.094 20.469 -27.891 1 93.69 168 PRO B C 1
ATOM 6188 O O . PRO B 1 168 ? 23.234 19.578 -27.047 1 93.69 168 PRO B O 1
ATOM 6191 N N . LEU B 1 169 ? 23.078 20.156 -29.156 1 95.69 169 LEU B N 1
ATOM 6192 C CA . LEU B 1 169 ? 22.906 18.812 -29.688 1 95.69 169 LEU B CA 1
ATOM 6193 C C . LEU B 1 169 ? 24.016 17.891 -29.203 1 95.69 169 LEU B C 1
ATOM 6195 O O . LEU B 1 169 ? 23.734 16.828 -28.609 1 95.69 169 LEU B O 1
ATOM 6199 N N . GLU B 1 170 ? 25.25 18.266 -29.375 1 95.19 170 GLU B N 1
ATOM 6200 C CA . GLU B 1 170 ? 26.375 17.422 -29.016 1 95.19 170 GLU B CA 1
ATOM 6201 C C . GLU B 1 170 ? 26.406 17.156 -27.516 1 95.19 170 GLU B C 1
ATOM 6203 O O . GLU B 1 170 ? 26.531 16 -27.078 1 95.19 170 GLU B O 1
ATOM 6208 N N . GLU B 1 171 ? 26.25 18.188 -26.75 1 94.81 171 GLU B N 1
ATOM 6209 C CA . GLU B 1 171 ? 26.297 18.062 -25.297 1 94.81 171 GLU B CA 1
ATOM 6210 C C . GLU B 1 171 ? 25.141 17.188 -24.781 1 94.81 171 GLU B C 1
ATOM 6212 O O . GLU B 1 171 ? 25.328 16.375 -23.875 1 94.81 171 GLU B O 1
ATOM 6217 N N . SER B 1 172 ? 23.969 17.359 -25.344 1 95.88 172 SER B N 1
ATOM 6218 C CA . SER B 1 172 ? 22.797 16.594 -24.938 1 95.88 172 SER B CA 1
ATOM 6219 C C . SER B 1 172 ? 22.984 15.102 -25.219 1 95.88 172 SER B C 1
ATOM 6221 O O . SER B 1 172 ? 22.688 14.258 -24.375 1 95.88 172 SER B O 1
ATOM 6223 N N . VAL B 1 173 ? 23.516 14.766 -26.359 1 96.94 173 VAL B N 1
ATOM 6224 C CA . VAL B 1 173 ? 23.719 13.375 -26.75 1 96.94 173 VAL B CA 1
ATOM 6225 C C . VAL B 1 173 ? 24.844 12.766 -25.906 1 96.94 173 VAL B C 1
ATOM 6227 O O . VAL B 1 173 ? 24.734 11.617 -25.469 1 96.94 173 VAL B O 1
ATOM 6230 N N . ASP B 1 174 ? 25.875 13.555 -25.656 1 96 174 ASP B N 1
ATOM 6231 C CA . ASP B 1 174 ? 26.984 13.078 -24.828 1 96 174 ASP B CA 1
ATOM 6232 C C . ASP B 1 174 ? 26.516 12.773 -23.422 1 96 174 ASP B C 1
ATOM 6234 O O . ASP B 1 174 ? 26.891 11.75 -22.844 1 96 174 ASP B O 1
ATOM 6238 N N . THR B 1 175 ? 25.719 13.672 -22.891 1 96 175 THR B N 1
ATOM 6239 C CA . THR B 1 175 ? 25.172 13.469 -21.547 1 96 175 THR B CA 1
ATOM 6240 C C . THR B 1 175 ? 24.344 12.195 -21.484 1 96 175 THR B C 1
ATOM 6242 O O . THR B 1 175 ? 24.438 11.43 -20.516 1 96 175 THR B O 1
ATOM 6245 N N . LEU B 1 176 ? 23.531 11.977 -22.484 1 97.31 176 LEU B N 1
ATOM 6246 C CA . LEU B 1 176 ? 22.719 10.773 -22.547 1 97.31 176 LEU B CA 1
ATOM 6247 C C . LEU B 1 176 ? 23.594 9.523 -22.578 1 97.31 176 LEU B C 1
ATOM 6249 O O . LEU B 1 176 ? 23.344 8.57 -21.844 1 97.31 176 LEU B O 1
ATOM 6253 N N . LYS B 1 177 ? 24.594 9.539 -23.375 1 96.38 177 LYS B N 1
ATOM 6254 C CA . LYS B 1 177 ? 25.469 8.367 -23.516 1 96.38 177 LYS B CA 1
ATOM 6255 C C . LYS B 1 177 ? 26.219 8.078 -22.234 1 96.38 177 LYS B C 1
ATOM 6257 O O . LYS B 1 177 ? 26.562 6.926 -21.953 1 96.38 177 LYS B O 1
ATOM 6262 N N . GLU B 1 178 ? 26.438 9.078 -21.438 1 95.88 178 GLU B N 1
ATOM 6263 C CA . GLU B 1 178 ? 27.25 8.961 -20.219 1 95.88 178 GLU B CA 1
ATOM 6264 C C . GLU B 1 178 ? 26.438 8.352 -19.078 1 95.88 178 GLU B C 1
ATOM 6266 O O . GLU B 1 178 ? 27 7.973 -18.047 1 95.88 178 GLU B O 1
ATOM 6271 N N . ILE B 1 179 ? 25.141 8.172 -19.25 1 96.06 179 ILE B N 1
ATOM 6272 C CA . ILE B 1 179 ? 24.328 7.684 -18.141 1 96.06 179 ILE B CA 1
ATOM 6273 C C . ILE B 1 179 ? 24.766 6.277 -17.75 1 96.06 179 ILE B C 1
ATOM 6275 O O . ILE B 1 179 ? 24.625 5.867 -16.594 1 96.06 179 ILE B O 1
ATOM 6279 N N . ILE B 1 180 ? 25.422 5.523 -18.672 1 96.19 180 ILE B N 1
ATOM 6280 C CA . ILE B 1 180 ? 25.812 4.145 -18.406 1 96.19 180 ILE B CA 1
ATOM 6281 C C . ILE B 1 180 ? 27 4.117 -17.438 1 96.19 180 ILE B C 1
ATOM 6283 O O . ILE B 1 180 ? 27.344 3.064 -16.906 1 96.19 180 ILE B O 1
ATOM 6287 N N . LYS B 1 181 ? 27.656 5.25 -17.172 1 95.44 181 LYS B N 1
ATOM 6288 C CA . LYS B 1 181 ? 28.797 5.328 -16.266 1 95.44 181 LYS B CA 1
ATOM 6289 C C . LYS B 1 181 ? 28.344 5.543 -14.828 1 95.44 181 LYS B C 1
ATOM 6291 O O . LYS B 1 181 ? 29.141 5.422 -13.898 1 95.44 181 LYS B O 1
ATOM 6296 N N . HIS B 1 182 ? 27.047 5.855 -14.641 1 95.44 182 HIS B N 1
ATOM 6297 C CA . HIS B 1 182 ? 26.531 6.105 -13.297 1 95.44 182 HIS B CA 1
ATOM 6298 C C . HIS B 1 182 ? 26.703 4.883 -12.406 1 95.44 182 HIS B C 1
ATOM 6300 O O . HIS B 1 182 ? 26.516 3.75 -12.852 1 95.44 182 HIS B O 1
ATOM 6306 N N . GLN B 1 183 ? 27.062 5.152 -11.133 1 95.06 183 GLN B N 1
ATOM 6307 C CA . GLN B 1 183 ? 27.281 4.082 -10.164 1 95.06 183 GLN B CA 1
ATOM 6308 C C . GLN B 1 183 ? 26 3.758 -9.398 1 95.06 183 GLN B C 1
ATOM 6310 O O . GLN B 1 183 ? 25.25 4.66 -9.039 1 95.06 183 GLN B O 1
ATOM 6315 N N . VAL B 1 184 ? 25.75 2.465 -9.172 1 96.12 184 VAL B N 1
ATOM 6316 C CA . VAL B 1 184 ? 24.625 1.967 -8.398 1 96.12 184 VAL B CA 1
ATOM 6317 C C . VAL B 1 184 ? 25.125 1.13 -7.227 1 96.12 184 VAL B C 1
ATOM 6319 O O . VAL B 1 184 ? 25.984 0.262 -7.395 1 96.12 184 VAL B O 1
ATOM 6322 N N . GLY B 1 185 ? 24.672 1.498 -5.984 1 95.69 185 GLY B N 1
ATOM 6323 C CA . GLY B 1 185 ? 25.016 0.673 -4.84 1 95.69 185 GLY B CA 1
ATOM 6324 C C . GLY B 1 185 ? 24.406 -0.717 -4.902 1 95.69 185 GLY B C 1
ATOM 6325 O O . GLY B 1 185 ? 23.281 -0.888 -5.367 1 95.69 185 GLY B O 1
ATOM 6326 N N . VAL B 1 186 ? 25.219 -1.748 -4.465 1 96.12 186 VAL B N 1
ATOM 6327 C CA . VAL B 1 186 ? 24.766 -3.135 -4.52 1 96.12 186 VAL B CA 1
ATOM 6328 C C . VAL B 1 186 ? 25.078 -3.834 -3.201 1 96.12 186 VAL B C 1
ATOM 6330 O O . VAL B 1 186 ? 26.203 -3.721 -2.689 1 96.12 186 VAL B O 1
ATOM 6333 N N . ILE B 1 187 ? 24.094 -4.438 -2.602 1 94.69 187 ILE B N 1
ATOM 6334 C CA . ILE B 1 187 ? 24.297 -5.367 -1.497 1 94.69 187 ILE B CA 1
ATOM 6335 C C . ILE B 1 187 ? 24.391 -6.797 -2.033 1 94.69 187 ILE B C 1
ATOM 6337 O O . ILE B 1 187 ? 23.438 -7.309 -2.617 1 94.69 187 ILE B O 1
ATOM 6341 N N . GLU B 1 188 ? 25.531 -7.434 -1.837 1 94.06 188 GLU B N 1
ATOM 6342 C CA . GLU B 1 188 ? 25.75 -8.797 -2.303 1 94.06 188 GLU B CA 1
ATOM 6343 C C . GLU B 1 188 ? 25.625 -9.797 -1.157 1 94.06 188 GLU B C 1
ATOM 6345 O O . GLU B 1 188 ? 26.453 -9.812 -0.245 1 94.06 188 GLU B O 1
ATOM 6350 N N . LEU B 1 189 ? 24.656 -10.617 -1.249 1 90.94 189 LEU B N 1
ATOM 6351 C CA . LEU B 1 189 ? 24.453 -11.656 -0.244 1 90.94 189 LEU B CA 1
ATOM 6352 C C . LEU B 1 189 ? 25.297 -12.883 -0.55 1 90.94 189 LEU B C 1
ATOM 6354 O O . LEU B 1 189 ? 25.438 -13.273 -1.712 1 90.94 189 LEU B O 1
ATOM 6358 N N . SER B 1 190 ? 25.812 -13.508 0.467 1 88.62 190 SER B N 1
ATOM 6359 C CA . SER B 1 190 ? 26.719 -14.648 0.345 1 88.62 190 SER B CA 1
ATOM 6360 C C . SER B 1 190 ? 26 -15.883 -0.175 1 88.62 190 SER B C 1
ATOM 6362 O O . SER B 1 190 ? 24.812 -16.078 0.107 1 88.62 190 SER B O 1
ATOM 6364 N N . PHE B 1 191 ? 26.75 -16.734 -0.888 1 78.69 191 PHE B N 1
ATOM 6365 C CA . PHE B 1 191 ? 26.219 -18 -1.396 1 78.69 191 PHE B CA 1
ATOM 6366 C C . PHE B 1 191 ? 25.938 -18.969 -0.256 1 78.69 191 PHE B C 1
ATOM 6368 O O . PHE B 1 191 ? 25.25 -19.969 -0.439 1 78.69 191 PHE B O 1
ATOM 6375 N N . LEU B 1 192 ? 26.453 -18.672 0.923 1 76.25 192 LEU B N 1
ATOM 6376 C CA . LEU B 1 192 ? 26.281 -19.531 2.082 1 76.25 192 LEU B CA 1
ATOM 6377 C C . LEU B 1 192 ? 24.875 -19.406 2.662 1 76.25 192 LEU B C 1
ATOM 6379 O O . LEU B 1 192 ? 24.438 -20.266 3.428 1 76.25 192 LEU B O 1
ATOM 6383 N N . LEU B 1 193 ? 24.219 -18.312 2.271 1 80.88 193 LEU B N 1
ATOM 6384 C CA . LEU B 1 193 ? 22.859 -18.094 2.783 1 80.88 193 LEU B CA 1
ATOM 6385 C C . LEU B 1 193 ? 21.859 -18.953 2.021 1 80.88 193 LEU B C 1
ATOM 6387 O O . LEU B 1 193 ? 21.953 -19.094 0.802 1 80.88 193 LEU B O 1
ATOM 6391 N N . ASP B 1 194 ? 20.969 -19.578 2.754 1 73.75 194 ASP B N 1
ATOM 6392 C CA . ASP B 1 194 ? 19.922 -20.344 2.072 1 73.75 194 ASP B CA 1
ATOM 6393 C C . ASP B 1 194 ? 18.766 -19.422 1.642 1 73.75 194 ASP B C 1
ATOM 6395 O O . ASP B 1 194 ? 18.688 -18.281 2.078 1 73.75 194 ASP B O 1
ATOM 6399 N N . ILE B 1 195 ? 17.953 -19.891 0.895 1 71.69 195 ILE B N 1
ATOM 6400 C CA . ILE B 1 195 ? 16.906 -19.109 0.248 1 71.69 195 ILE B CA 1
ATOM 6401 C C . ILE B 1 195 ? 15.938 -18.562 1.301 1 71.69 195 ILE B C 1
ATOM 6403 O O . ILE B 1 195 ? 15.406 -17.469 1.154 1 71.69 195 ILE B O 1
ATOM 6407 N N . ASP B 1 196 ? 15.656 -19.375 2.35 1 72.62 196 ASP B N 1
ATOM 6408 C CA . ASP B 1 196 ? 14.75 -18.922 3.395 1 72.62 196 ASP B CA 1
ATOM 6409 C C . ASP B 1 196 ? 15.305 -17.672 4.09 1 72.62 196 ASP B C 1
ATOM 6411 O O . ASP B 1 196 ? 14.555 -16.734 4.383 1 72.62 196 ASP B O 1
ATOM 6415 N N . VAL B 1 197 ? 16.656 -17.734 4.289 1 81.5 197 VAL B N 1
ATOM 6416 C CA . VAL B 1 197 ? 17.312 -16.594 4.914 1 81.5 197 VAL B CA 1
ATOM 6417 C C . VAL B 1 197 ? 17.281 -15.398 3.969 1 81.5 197 VAL B C 1
ATOM 6419 O O . VAL B 1 197 ? 17 -14.273 4.387 1 81.5 197 VAL B O 1
ATOM 6422 N N . VAL B 1 198 ? 17.562 -15.656 2.693 1 82.12 198 VAL B N 1
ATOM 6423 C CA . VAL B 1 198 ? 17.547 -14.594 1.692 1 82.12 198 VAL B CA 1
ATOM 6424 C C . VAL B 1 198 ? 16.156 -13.969 1.619 1 82.12 198 VAL B C 1
ATOM 6426 O O . VAL B 1 198 ? 16.031 -12.742 1.556 1 82.12 198 VAL B O 1
ATOM 6429 N N . SER B 1 199 ? 15.172 -14.773 1.657 1 75.12 199 SER B N 1
ATOM 6430 C 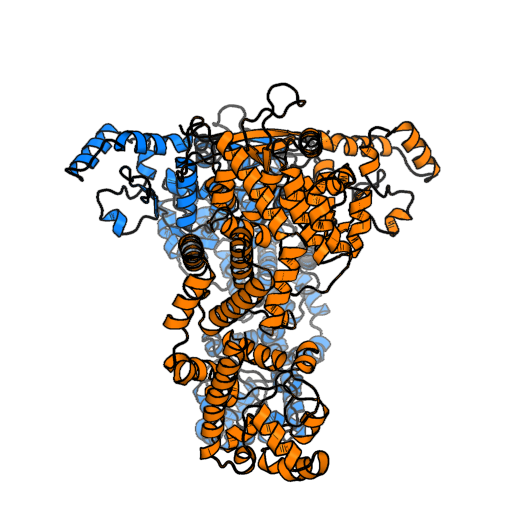CA . SER B 1 199 ? 13.789 -14.297 1.64 1 75.12 199 SER B CA 1
ATOM 6431 C C . SER B 1 199 ? 13.484 -13.445 2.869 1 75.12 199 SER B C 1
ATOM 6433 O O . SER B 1 199 ? 12.836 -12.398 2.766 1 75.12 199 SER B O 1
ATOM 6435 N N . GLU B 1 200 ? 13.953 -13.969 3.967 1 77.62 200 GLU B N 1
ATOM 6436 C CA . GLU B 1 200 ? 13.742 -13.227 5.211 1 77.62 200 GLU B CA 1
ATOM 6437 C C . GLU B 1 200 ? 14.414 -11.859 5.16 1 77.62 200 GLU B C 1
ATOM 6439 O O . GLU B 1 200 ? 13.828 -10.859 5.574 1 77.62 200 GLU B O 1
ATOM 6444 N N . ILE B 1 201 ? 15.633 -11.859 4.656 1 85.81 201 ILE B N 1
ATOM 6445 C CA . ILE B 1 201 ? 16.391 -10.617 4.512 1 85.81 201 ILE B CA 1
ATOM 6446 C C . ILE B 1 201 ? 15.609 -9.648 3.625 1 85.81 201 ILE B C 1
ATOM 6448 O O . ILE B 1 201 ? 15.461 -8.469 3.965 1 85.81 201 ILE B O 1
ATOM 6452 N N . PHE B 1 202 ? 15.055 -10.078 2.551 1 81.56 202 PHE B N 1
ATOM 6453 C CA . PHE B 1 202 ? 14.312 -9.25 1.61 1 81.56 202 PHE B CA 1
ATOM 6454 C C . PHE B 1 202 ? 13.086 -8.641 2.279 1 81.56 202 PHE B C 1
ATOM 6456 O O . PHE B 1 202 ? 12.82 -7.449 2.137 1 81.56 202 PHE B O 1
ATOM 6463 N N . ILE B 1 203 ? 12.398 -9.469 2.979 1 74.06 203 ILE B N 1
ATOM 6464 C CA . ILE B 1 203 ? 11.172 -9.023 3.633 1 74.06 203 ILE B CA 1
ATOM 6465 C C . ILE B 1 203 ? 11.5 -7.961 4.676 1 74.06 203 ILE B C 1
ATOM 6467 O O . ILE B 1 203 ? 10.82 -6.934 4.758 1 74.06 203 ILE B O 1
ATOM 6471 N N . ARG B 1 204 ? 12.508 -8.219 5.434 1 79.81 204 ARG B N 1
ATOM 6472 C CA . ARG B 1 204 ? 12.852 -7.324 6.535 1 79.81 204 ARG B CA 1
ATOM 6473 C C . ARG B 1 204 ? 13.344 -5.98 6.016 1 79.81 204 ARG B C 1
ATOM 6475 O O . ARG B 1 204 ? 13.094 -4.941 6.633 1 79.81 204 ARG B O 1
ATOM 6482 N N . ILE B 1 205 ? 14.031 -5.996 4.887 1 82.25 205 ILE B N 1
ATOM 6483 C CA . ILE B 1 205 ? 14.562 -4.758 4.32 1 82.25 205 ILE B CA 1
ATOM 6484 C C . ILE B 1 205 ? 13.422 -3.943 3.709 1 82.25 205 ILE B C 1
ATOM 6486 O O . ILE B 1 205 ? 13.43 -2.711 3.777 1 82.25 205 ILE B O 1
ATOM 6490 N N . ASN B 1 206 ? 12.461 -4.715 3.158 1 69.25 206 ASN B N 1
ATOM 6491 C CA . ASN B 1 206 ? 11.375 -4.023 2.465 1 69.25 206 ASN B CA 1
ATOM 6492 C C . ASN B 1 206 ? 10.117 -3.945 3.324 1 69.25 206 ASN B C 1
ATOM 6494 O O . ASN B 1 206 ? 9.016 -3.791 2.803 1 69.25 206 ASN B O 1
ATOM 6498 N N . LEU B 1 207 ? 10.141 -3.764 4.672 1 57.34 207 LEU B N 1
ATOM 6499 C CA . LEU B 1 207 ? 9.039 -3.822 5.629 1 57.34 207 LEU B CA 1
ATOM 6500 C C . LEU B 1 207 ? 7.711 -3.535 4.941 1 57.34 207 LEU B C 1
ATOM 6502 O O . LEU B 1 207 ? 6.652 -3.906 5.453 1 57.34 207 LEU B O 1
ATOM 6506 N N . GLN B 1 208 ? 7.605 -2.703 3.893 1 50.22 208 GLN B N 1
ATOM 6507 C CA . GLN B 1 208 ? 6.293 -2.264 3.438 1 50.22 208 GLN B CA 1
ATOM 6508 C C . GLN B 1 208 ? 5.555 -3.387 2.713 1 50.22 208 GLN B C 1
ATOM 6510 O O . GLN B 1 208 ? 4.457 -3.182 2.195 1 50.22 208 GLN B O 1
ATOM 6515 N N . GLY B 1 209 ? 5.625 -4.766 3.041 1 49.5 209 GLY B N 1
ATOM 6516 C CA . GLY B 1 209 ? 4.504 -5.676 2.865 1 49.5 209 GLY B CA 1
ATOM 6517 C C . GLY B 1 209 ? 4.719 -6.672 1.741 1 49.5 209 GLY B C 1
ATOM 6518 O O . GLY B 1 209 ? 4.094 -7.738 1.724 1 49.5 209 GLY B O 1
ATOM 6519 N N . LYS B 1 210 ? 5.387 -6.363 0.567 1 52.91 210 LYS B N 1
ATOM 6520 C CA . LYS B 1 210 ? 5.172 -7.414 -0.428 1 52.91 210 LYS B CA 1
ATOM 6521 C C . LYS B 1 210 ? 6.156 -8.562 -0.232 1 52.91 210 LYS B C 1
ATOM 6523 O O . LYS B 1 210 ? 7.367 -8.344 -0.169 1 52.91 210 LYS B O 1
ATOM 6528 N N . PRO B 1 211 ? 5.66 -9.789 0.175 1 55.19 211 PRO B N 1
ATOM 6529 C CA . PRO B 1 211 ? 6.547 -10.938 0.358 1 55.19 211 PRO B CA 1
ATOM 6530 C C . PRO B 1 211 ? 7.281 -11.328 -0.922 1 55.19 211 PRO B C 1
ATOM 6532 O O . PRO B 1 211 ? 6.785 -11.078 -2.023 1 55.19 211 PRO B O 1
ATOM 6535 N N . LEU B 1 212 ? 8.57 -11.672 -0.729 1 58.66 212 LEU B N 1
ATOM 6536 C CA . LEU B 1 212 ? 9.32 -12.242 -1.84 1 58.66 212 LEU B CA 1
ATOM 6537 C C . LEU B 1 212 ? 8.609 -13.461 -2.412 1 58.66 212 LEU B C 1
ATOM 6539 O O . LEU B 1 212 ? 8.117 -14.305 -1.662 1 58.66 212 LEU B O 1
ATOM 6543 N N . ASN B 1 213 ? 8.359 -13.492 -3.639 1 69.25 213 ASN B N 1
ATOM 6544 C CA . ASN B 1 213 ? 7.828 -14.695 -4.277 1 69.25 213 ASN B CA 1
ATOM 6545 C C . ASN B 1 213 ? 8.906 -15.773 -4.422 1 69.25 213 ASN B C 1
ATOM 6547 O O . ASN B 1 213 ? 9.758 -15.688 -5.309 1 69.25 213 ASN B O 1
ATOM 6551 N N . GLN B 1 214 ? 8.953 -16.75 -3.496 1 72.69 214 GLN B N 1
ATOM 6552 C CA . GLN B 1 214 ? 9.984 -17.781 -3.467 1 72.69 214 GLN B CA 1
ATOM 6553 C C . GLN B 1 214 ? 10.047 -18.531 -4.793 1 72.69 214 GLN B C 1
ATOM 6555 O O . GLN B 1 214 ? 11.117 -18.953 -5.219 1 72.69 214 GLN B O 1
ATOM 6560 N N . GLU B 1 215 ? 8.914 -18.672 -5.359 1 78.44 215 GLU B N 1
ATOM 6561 C CA . GLU B 1 215 ? 8.867 -19.375 -6.641 1 78.44 215 GLU B CA 1
ATOM 6562 C C . GLU B 1 215 ? 9.68 -18.641 -7.699 1 78.44 215 GLU B C 1
ATOM 6564 O O . GLU B 1 215 ? 10.344 -19.266 -8.531 1 78.44 215 GLU B O 1
ATOM 6569 N N . ASP B 1 216 ? 9.656 -17.422 -7.566 1 73.31 216 ASP B N 1
ATOM 6570 C CA . ASP B 1 216 ? 10.453 -16.625 -8.484 1 73.31 216 ASP B CA 1
ATOM 6571 C C . ASP B 1 216 ? 11.945 -16.859 -8.273 1 73.31 216 ASP B C 1
ATOM 6573 O O . ASP B 1 216 ? 12.719 -16.906 -9.234 1 73.31 216 ASP B O 1
ATOM 6577 N N . PHE B 1 217 ? 12.242 -17.062 -7.113 1 71.44 217 PHE B N 1
ATOM 6578 C CA . PHE B 1 217 ? 13.633 -17.312 -6.777 1 71.44 217 PHE B CA 1
ATOM 6579 C C . PHE B 1 217 ? 14.086 -18.672 -7.309 1 71.44 217 PHE B C 1
ATOM 6581 O O . PHE B 1 217 ? 15.203 -18.812 -7.805 1 71.44 217 PHE B O 1
ATOM 6588 N N . VAL B 1 218 ? 13.234 -19.578 -7.133 1 79.81 218 VAL B N 1
ATOM 6589 C CA . VAL B 1 218 ? 13.547 -20.906 -7.641 1 79.81 218 VAL B CA 1
ATOM 6590 C C . VAL B 1 218 ? 13.75 -20.859 -9.156 1 79.81 218 VAL B C 1
ATOM 6592 O O . VAL B 1 218 ? 14.695 -21.438 -9.68 1 79.81 218 VAL B O 1
ATOM 6595 N N . MET B 1 219 ? 12.938 -20.156 -9.734 1 80.81 219 MET B N 1
ATOM 6596 C CA . MET B 1 219 ? 13.047 -20.031 -11.188 1 80.81 219 MET B CA 1
ATOM 6597 C C . MET B 1 219 ? 14.367 -19.359 -11.578 1 80.81 219 MET B C 1
ATOM 6599 O O . MET B 1 219 ? 14.992 -19.766 -12.562 1 80.81 219 MET B O 1
ATOM 6603 N N . SER B 1 220 ? 14.797 -18.469 -10.812 1 73.38 220 SER B N 1
ATOM 6604 C CA . SER B 1 220 ? 16.078 -17.797 -11.07 1 73.38 220 SER B CA 1
ATOM 6605 C C . SER B 1 220 ? 17.25 -18.75 -10.812 1 73.38 220 SER B C 1
ATOM 6607 O O . SER B 1 220 ? 18.203 -18.781 -11.594 1 73.38 220 SER B O 1
ATOM 6609 N N . LYS B 1 221 ? 17.125 -19.5 -9.75 1 75.69 221 LYS B N 1
ATOM 6610 C CA . LYS B 1 221 ? 18.156 -20.469 -9.422 1 75.69 221 LYS B CA 1
ATOM 6611 C C . LYS B 1 221 ? 18.281 -21.516 -10.531 1 75.69 221 LYS B C 1
ATOM 6613 O O . LYS B 1 221 ? 19.391 -21.938 -10.875 1 75.69 221 LYS B O 1
ATOM 6618 N N . ILE B 1 222 ? 17.172 -21.969 -11.016 1 83.5 222 ILE B N 1
ATOM 6619 C CA . ILE B 1 222 ? 17.156 -22.938 -12.102 1 83.5 222 ILE B CA 1
ATOM 6620 C C . ILE B 1 222 ? 17.828 -22.359 -13.336 1 83.5 222 ILE B C 1
ATOM 6622 O O . ILE B 1 222 ? 18.688 -22.984 -13.945 1 83.5 222 ILE B O 1
ATOM 6626 N N . SER B 1 223 ? 17.562 -21.141 -13.609 1 76.06 223 SER B N 1
ATOM 6627 C CA . SER B 1 223 ? 17.984 -20.516 -14.852 1 76.06 223 SER B CA 1
ATOM 6628 C C . SER B 1 223 ? 19.5 -20.281 -14.859 1 76.06 223 SER B C 1
ATOM 6630 O O . SER B 1 223 ? 20.141 -20.312 -15.914 1 76.06 223 SER B O 1
ATOM 6632 N N . VAL B 1 224 ? 20.094 -20.109 -13.75 1 70.88 224 VAL B N 1
ATOM 6633 C CA . VAL B 1 224 ? 21.5 -19.734 -13.672 1 70.88 224 VAL B CA 1
ATOM 6634 C C . VAL B 1 224 ? 22.391 -20.969 -13.828 1 70.88 224 VAL B C 1
ATOM 6636 O O . VAL B 1 224 ? 23.562 -20.875 -14.156 1 70.88 224 VAL B O 1
ATOM 6639 N N . ASN B 1 225 ? 21.797 -22.172 -13.609 1 77 225 ASN B N 1
ATOM 6640 C CA . ASN B 1 225 ? 22.578 -23.406 -13.711 1 77 225 ASN B CA 1
ATOM 6641 C C . ASN B 1 225 ? 22.516 -23.984 -15.117 1 77 225 ASN B C 1
ATOM 6643 O O . ASN B 1 225 ? 21.656 -24.828 -15.406 1 77 225 ASN B O 1
ATOM 6647 N N . GLU B 1 226 ? 23.469 -23.594 -15.945 1 75.31 226 GLU B N 1
ATOM 6648 C CA . GLU B 1 226 ? 23.484 -24.109 -17.312 1 75.31 226 GLU B CA 1
ATOM 6649 C C . GLU B 1 226 ? 24.156 -25.484 -17.375 1 75.31 226 GLU B C 1
ATOM 6651 O O . GLU B 1 226 ? 23.906 -26.266 -18.297 1 75.31 226 GLU B O 1
ATOM 6656 N N . GLU B 1 227 ? 24.953 -25.75 -16.359 1 80.5 227 GLU B N 1
ATOM 6657 C CA . GLU B 1 227 ? 25.734 -26.984 -16.344 1 80.5 227 GLU B CA 1
ATOM 6658 C C . GLU B 1 227 ? 24.828 -28.203 -16.328 1 80.5 227 GLU B C 1
ATOM 6660 O O . GLU B 1 227 ? 25.109 -29.203 -17 1 80.5 227 GLU B O 1
ATOM 6665 N N . TYR B 1 228 ? 23.734 -28.078 -15.625 1 88.75 228 TYR B N 1
ATOM 6666 C CA . TYR B 1 228 ? 22.859 -29.234 -15.5 1 88.75 228 TYR B CA 1
ATOM 6667 C C . TYR B 1 228 ? 21.562 -29.031 -16.281 1 88.75 228 TYR B C 1
ATOM 6669 O O . TYR B 1 228 ? 20.531 -29.641 -15.969 1 88.75 228 TYR B O 1
ATOM 6677 N N . GLY B 1 229 ? 21.562 -28.125 -17.234 1 87.44 229 GLY B N 1
ATOM 6678 C CA . GLY B 1 229 ? 20.422 -27.906 -18.125 1 87.44 229 GLY B CA 1
ATOM 6679 C C . GLY B 1 229 ? 19.344 -27.031 -17.5 1 87.44 229 GLY B C 1
ATOM 6680 O O . GLY B 1 229 ? 18.188 -27.109 -17.906 1 87.44 229 GLY B O 1
ATOM 6681 N N . GLY B 1 230 ? 19.688 -26.328 -16.469 1 88.12 230 GLY B N 1
ATOM 6682 C CA . GLY B 1 230 ? 18.719 -25.469 -15.781 1 88.12 230 GLY B CA 1
ATOM 6683 C C . GLY B 1 230 ? 18.047 -24.484 -16.703 1 88.12 230 GLY B C 1
ATOM 6684 O O . GLY B 1 230 ? 16.859 -24.188 -16.531 1 88.12 230 GLY B O 1
ATOM 6685 N N . ASP B 1 231 ? 18.75 -23.969 -17.688 1 81.75 231 ASP B N 1
ATOM 6686 C CA . ASP B 1 231 ? 18.188 -23.031 -18.656 1 81.75 231 ASP B CA 1
ATOM 6687 C C . ASP B 1 231 ? 17.078 -23.672 -19.484 1 81.75 231 ASP B C 1
ATOM 6689 O O . ASP B 1 231 ? 16.031 -23.062 -19.719 1 81.75 231 ASP B O 1
ATOM 6693 N N . TYR B 1 232 ? 17.328 -24.953 -19.828 1 89.69 232 TYR B N 1
ATOM 6694 C CA . TYR B 1 232 ? 16.312 -25.672 -20.594 1 89.69 232 TYR B CA 1
ATOM 6695 C C . TYR B 1 232 ? 15.086 -25.969 -19.734 1 89.69 232 TYR B C 1
ATOM 6697 O O . TYR B 1 232 ? 13.953 -25.859 -20.203 1 89.69 232 TYR B O 1
ATOM 6705 N N . ILE B 1 233 ? 15.336 -26.328 -18.531 1 93.69 233 ILE B N 1
ATOM 6706 C CA . ILE B 1 233 ? 14.25 -26.625 -17.609 1 93.69 233 ILE B CA 1
ATOM 6707 C C . ILE B 1 233 ? 13.391 -25.375 -17.406 1 93.69 233 ILE B C 1
ATOM 6709 O O . ILE B 1 233 ? 12.164 -25.438 -17.5 1 93.69 233 ILE B O 1
ATOM 6713 N N . ARG B 1 234 ? 14.008 -24.297 -17.156 1 87.44 234 ARG B N 1
ATOM 6714 C CA . ARG B 1 234 ? 13.312 -23.031 -16.938 1 87.44 234 ARG B CA 1
ATOM 6715 C C . ARG B 1 234 ? 12.484 -22.656 -18.156 1 87.44 234 ARG B C 1
ATOM 6717 O O . ARG B 1 234 ? 11.305 -22.297 -18.031 1 87.44 234 ARG B O 1
ATOM 6724 N N . ASN B 1 235 ? 13.117 -22.672 -19.281 1 85.31 235 ASN B N 1
ATOM 6725 C CA . ASN B 1 235 ? 12.406 -22.359 -20.516 1 85.31 235 ASN B CA 1
ATOM 6726 C C . ASN B 1 235 ? 11.211 -23.281 -20.719 1 85.31 235 ASN B C 1
ATOM 6728 O O . ASN B 1 235 ? 10.148 -22.844 -21.172 1 85.31 235 ASN B O 1
ATOM 6732 N N . CYS B 1 236 ? 11.438 -24.516 -20.406 1 93.31 236 CYS B N 1
ATOM 6733 C CA . CYS B 1 236 ? 10.359 -25.484 -20.562 1 93.31 236 CYS B CA 1
ATOM 6734 C C . CYS B 1 236 ? 9.141 -25.094 -19.75 1 93.31 236 CYS B C 1
ATOM 6736 O O . CYS B 1 236 ? 8.023 -25.078 -20.25 1 93.31 236 CYS B O 1
ATOM 6738 N N . ILE B 1 237 ? 9.375 -24.766 -18.516 1 92.69 237 ILE B N 1
ATOM 6739 C CA . ILE B 1 237 ? 8.297 -24.375 -17.609 1 92.69 237 ILE B CA 1
ATOM 6740 C C . ILE B 1 237 ? 7.605 -23.109 -18.141 1 92.69 237 ILE B C 1
ATOM 6742 O O . ILE B 1 237 ? 6.379 -23.094 -18.281 1 92.69 237 ILE B O 1
ATOM 6746 N N . ASP B 1 238 ? 8.359 -22.188 -18.484 1 84.5 238 ASP B N 1
ATOM 6747 C CA . ASP B 1 238 ? 7.828 -20.891 -18.906 1 84.5 238 ASP B CA 1
ATOM 6748 C C . ASP B 1 238 ? 7.043 -21.016 -20.219 1 84.5 238 ASP B C 1
ATOM 6750 O O . ASP B 1 238 ? 5.926 -20.516 -20.328 1 84.5 238 ASP B O 1
ATOM 6754 N N . TYR B 1 239 ? 7.703 -21.641 -21.156 1 86.31 239 TYR B N 1
ATOM 6755 C CA . TYR B 1 239 ? 7.078 -21.766 -22.469 1 86.31 239 TYR B CA 1
ATOM 6756 C C . TYR B 1 239 ? 5.809 -22.609 -22.391 1 86.31 239 TYR B C 1
ATOM 6758 O O . TYR B 1 239 ? 4.805 -22.281 -23.031 1 86.31 239 TYR B O 1
ATOM 6766 N N . PHE B 1 240 ? 5.844 -23.641 -21.594 1 93.06 240 PHE B N 1
ATOM 6767 C CA . PHE B 1 240 ? 4.66 -24.469 -21.438 1 93.06 240 PHE B CA 1
ATOM 6768 C C . PHE B 1 240 ? 3.488 -23.656 -20.906 1 93.06 240 PHE B C 1
ATOM 6770 O O . PHE B 1 240 ? 2.398 -23.688 -21.484 1 93.06 240 PHE B O 1
ATOM 6777 N N . CYS B 1 241 ? 3.729 -22.969 -19.828 1 89.06 241 CYS B N 1
ATOM 6778 C CA . CYS B 1 241 ? 2.672 -22.188 -19.203 1 89.06 241 CYS B CA 1
ATOM 6779 C C . CYS B 1 241 ? 2.158 -21.109 -20.141 1 89.06 241 CYS B C 1
ATOM 6781 O O . CYS B 1 241 ? 0.955 -20.844 -20.188 1 89.06 241 CYS B O 1
ATOM 6783 N N . HIS B 1 242 ? 3.006 -20.547 -20.875 1 81.19 242 HIS B N 1
ATOM 6784 C CA . HIS B 1 242 ? 2.615 -19.516 -21.828 1 81.19 242 HIS B CA 1
ATOM 6785 C C . HIS B 1 242 ? 1.821 -20.094 -22.984 1 81.19 242 HIS B C 1
ATOM 6787 O O . HIS B 1 242 ? 0.8 -19.531 -23.391 1 81.19 242 HIS B O 1
ATOM 6793 N N . LEU B 1 243 ? 2.303 -21.156 -23.5 1 86.88 243 LEU B N 1
ATOM 6794 C CA . LEU B 1 243 ? 1.68 -21.766 -24.672 1 86.88 243 LEU B CA 1
ATOM 6795 C C . LEU B 1 243 ? 0.287 -22.281 -24.328 1 86.88 243 LEU B C 1
ATOM 6797 O O . LEU B 1 243 ? -0.599 -22.297 -25.188 1 86.88 243 LEU B O 1
ATOM 6801 N N . LEU B 1 244 ? 0.076 -22.703 -23.109 1 89.19 244 LEU B N 1
ATOM 6802 C CA . LEU B 1 244 ? -1.253 -23.141 -22.703 1 89.19 244 LEU B CA 1
ATOM 6803 C C . LEU B 1 244 ? -2.252 -22 -22.766 1 89.19 244 LEU B C 1
ATOM 6805 O O . LEU B 1 244 ? -3.436 -22.203 -23.047 1 89.19 244 LEU B O 1
ATOM 6809 N N . ARG B 1 245 ? -1.754 -20.859 -22.578 1 82.5 245 ARG B N 1
ATOM 6810 C CA . ARG B 1 245 ? -2.609 -19.672 -22.594 1 82.5 245 ARG B CA 1
ATOM 6811 C C . ARG B 1 245 ? -2.689 -19.062 -23.984 1 82.5 245 ARG B C 1
ATOM 6813 O O . ARG B 1 245 ? -3.746 -18.578 -24.391 1 82.5 245 ARG B O 1
ATOM 6820 N N . GLU B 1 246 ? -1.531 -19.125 -24.703 1 80.62 246 GLU B N 1
ATOM 6821 C CA . GLU B 1 246 ? -1.44 -18.547 -26.047 1 80.62 246 GLU B CA 1
ATOM 6822 C C . GLU B 1 246 ? -0.721 -19.5 -27 1 80.62 246 GLU B C 1
ATOM 6824 O O . GLU B 1 246 ? 0.427 -19.25 -27.375 1 80.62 246 GLU B O 1
ATOM 6829 N N . PRO B 1 247 ? -1.48 -20.406 -27.531 1 83 247 PRO B N 1
ATOM 6830 C CA . PRO B 1 247 ? -0.861 -21.422 -28.391 1 83 247 PRO B CA 1
ATOM 6831 C C . PRO B 1 247 ? -0.264 -20.828 -29.672 1 83 247 PRO B C 1
ATOM 6833 O O . PRO B 1 247 ? 0.691 -21.375 -30.219 1 83 247 PRO B O 1
ATOM 6836 N N . SER B 1 248 ? -0.792 -19.672 -30.094 1 80 248 SER B N 1
ATOM 6837 C CA . SER B 1 248 ? -0.325 -19.047 -31.312 1 80 248 SER B CA 1
ATOM 6838 C C . SER B 1 248 ? 1.125 -18.594 -31.203 1 80 248 SER B C 1
ATOM 6840 O O . SER B 1 248 ? 1.809 -18.406 -32.188 1 80 248 SER B O 1
ATOM 6842 N N . PHE B 1 249 ? 1.562 -18.5 -30.016 1 76.94 249 PHE B N 1
ATOM 6843 C CA . PHE B 1 249 ? 2.918 -18.047 -29.766 1 76.94 249 PHE B CA 1
ATOM 6844 C C . PHE B 1 249 ? 3.938 -19.125 -30.109 1 76.94 249 PHE B C 1
ATOM 6846 O O . PHE B 1 249 ? 5.133 -18.844 -30.219 1 76.94 249 PHE B O 1
ATOM 6853 N N . TYR B 1 250 ? 3.484 -20.344 -30.328 1 85.44 250 TYR B N 1
ATOM 6854 C CA . TYR B 1 250 ? 4.367 -21.469 -30.609 1 85.44 250 TYR B CA 1
ATOM 6855 C C . TYR B 1 250 ? 5.234 -21.188 -31.828 1 85.44 250 TYR B C 1
ATOM 6857 O O . TYR B 1 250 ? 6.434 -21.484 -31.828 1 85.44 250 TYR B O 1
ATOM 6865 N N . GLN B 1 251 ? 4.695 -20.594 -32.812 1 80.44 251 GLN B N 1
ATOM 6866 C CA . GLN B 1 251 ? 5.43 -20.328 -34.062 1 80.44 251 GLN B CA 1
ATOM 6867 C C . GLN B 1 251 ? 6.574 -19.359 -33.812 1 80.44 251 GLN B C 1
ATOM 6869 O O . GLN B 1 251 ? 7.68 -19.547 -34.344 1 80.44 251 GLN B O 1
ATOM 6874 N N . VAL B 1 252 ? 6.25 -18.391 -33.094 1 72.5 252 VAL B N 1
ATOM 6875 C CA . VAL B 1 252 ? 7.254 -17.375 -32.75 1 72.5 252 VAL B CA 1
ATOM 6876 C C . VAL B 1 252 ? 8.391 -18.016 -31.969 1 72.5 252 VAL B C 1
ATOM 6878 O O . VAL B 1 252 ? 9.562 -17.766 -32.25 1 72.5 252 VAL B O 1
ATOM 6881 N N . LEU B 1 253 ? 8.023 -18.844 -30.984 1 79 253 LEU B N 1
ATOM 6882 C CA . LEU B 1 253 ? 9.016 -19.5 -30.141 1 79 253 LEU B CA 1
ATOM 6883 C C . LEU B 1 253 ? 9.867 -20.469 -30.953 1 79 253 LEU B C 1
ATOM 6885 O O . LEU B 1 253 ? 11.078 -20.562 -30.75 1 79 253 LEU B O 1
ATOM 6889 N N . GLN B 1 254 ? 9.227 -21.188 -31.828 1 81.94 254 GLN B N 1
ATOM 6890 C CA . GLN B 1 254 ? 9.93 -22.188 -32.625 1 81.94 254 GLN B CA 1
ATOM 6891 C C . GLN B 1 254 ? 10.984 -21.531 -33.531 1 81.94 254 GLN B C 1
ATOM 6893 O O . GLN B 1 254 ? 12.062 -22.094 -33.719 1 81.94 254 GLN B O 1
ATOM 6898 N N . GLN B 1 255 ? 10.734 -20.359 -34 1 74.19 255 GLN B N 1
ATOM 6899 C CA . GLN B 1 255 ? 11.656 -19.641 -34.875 1 74.19 255 GLN B CA 1
ATOM 6900 C C . GLN B 1 255 ? 12.82 -19.047 -34.062 1 74.19 255 GLN B C 1
ATOM 6902 O O . GLN B 1 255 ? 13.961 -19.047 -34.562 1 74.19 255 GLN B O 1
ATOM 6907 N N . ASN B 1 256 ? 12.477 -18.641 -32.875 1 70.25 256 ASN B N 1
ATOM 6908 C CA . ASN B 1 256 ? 13.477 -17.906 -32.125 1 70.25 256 ASN B CA 1
ATOM 6909 C C . ASN B 1 256 ? 14.289 -18.828 -31.203 1 70.25 256 ASN B C 1
ATOM 6911 O O . ASN B 1 256 ? 15.391 -18.469 -30.797 1 70.25 256 ASN B O 1
ATOM 6915 N N . GLU B 1 257 ? 13.68 -19.938 -30.797 1 80.69 257 GLU B N 1
ATOM 6916 C CA . GLU B 1 257 ? 14.305 -20.828 -29.828 1 80.69 257 GLU B CA 1
ATOM 6917 C C . GLU B 1 257 ? 14.594 -22.203 -30.422 1 80.69 257 GLU B C 1
ATOM 6919 O O . GLU B 1 257 ? 14.188 -23.219 -29.875 1 80.69 257 GLU B O 1
ATOM 6924 N N . THR B 1 258 ? 15.383 -22.234 -31.438 1 82.75 258 THR B N 1
ATOM 6925 C CA . THR B 1 258 ? 15.648 -23.453 -32.188 1 82.75 258 THR B CA 1
ATOM 6926 C C . THR B 1 258 ? 16.359 -24.484 -31.328 1 82.75 258 THR B C 1
ATOM 6928 O O . THR B 1 258 ? 16.016 -25.672 -31.359 1 82.75 258 THR B O 1
ATOM 6931 N N . ASP B 1 259 ? 17.312 -24.047 -30.547 1 85.25 259 ASP B N 1
ATOM 6932 C CA . ASP B 1 259 ? 18.062 -24.969 -29.703 1 85.25 259 ASP B CA 1
ATOM 6933 C C . ASP B 1 259 ? 17.156 -25.625 -28.656 1 85.25 259 ASP B C 1
ATOM 6935 O O . ASP B 1 259 ? 17.297 -26.828 -28.391 1 85.25 259 ASP B O 1
ATOM 6939 N N . PHE B 1 260 ? 16.297 -24.891 -28.156 1 87.94 260 PHE B N 1
ATOM 6940 C CA . PHE B 1 260 ? 15.367 -25.422 -27.172 1 87.94 260 PHE B CA 1
ATOM 6941 C C . PHE B 1 260 ? 14.469 -26.484 -27.781 1 87.94 260 PHE B C 1
ATOM 6943 O O . PHE B 1 260 ? 14.289 -27.562 -27.203 1 87.94 260 PHE B O 1
ATOM 6950 N N . PHE B 1 261 ? 13.93 -26.234 -28.953 1 91.06 261 PHE B N 1
ATOM 6951 C CA . PHE B 1 261 ? 12.953 -27.141 -29.531 1 91.06 261 PHE B CA 1
ATOM 6952 C C . PHE B 1 261 ? 13.633 -28.391 -30.094 1 91.06 261 PHE B C 1
ATOM 6954 O O . PHE B 1 261 ? 12.977 -29.391 -30.375 1 91.06 261 PHE B O 1
ATOM 6961 N N . ASN B 1 262 ? 14.961 -28.312 -30.203 1 92.06 262 ASN B N 1
ATOM 6962 C CA . ASN B 1 262 ? 15.719 -29.5 -30.578 1 92.06 262 ASN B CA 1
ATOM 6963 C C . ASN B 1 262 ? 16.078 -30.344 -29.344 1 92.06 262 ASN B C 1
ATOM 6965 O O . ASN B 1 262 ? 16.562 -31.469 -29.484 1 92.06 262 ASN B O 1
ATOM 6969 N N . SER B 1 263 ? 15.789 -29.797 -28.25 1 94.25 263 SER B N 1
ATOM 6970 C CA . SER B 1 263 ? 16.062 -30.516 -27 1 94.25 263 SER B CA 1
ATOM 6971 C C . SER B 1 263 ? 14.898 -31.391 -26.609 1 94.25 263 SER B C 1
ATOM 6973 O O . SER B 1 263 ? 13.82 -31.312 -27.188 1 94.25 263 SER B O 1
ATOM 6975 N N . GLU B 1 264 ? 15.133 -32.25 -25.609 1 95.5 264 GLU B N 1
ATOM 6976 C CA . GLU B 1 264 ? 14.078 -33.125 -25.094 1 95.5 264 GLU B CA 1
ATOM 6977 C C . GLU B 1 264 ? 12.953 -32.312 -24.453 1 95.5 264 GLU B C 1
ATOM 6979 O O . GLU B 1 264 ? 11.789 -32.719 -24.484 1 95.5 264 GLU B O 1
ATOM 6984 N N . TYR B 1 265 ? 13.25 -31.172 -23.953 1 95.19 265 TYR B N 1
ATOM 6985 C CA . TYR B 1 265 ? 12.258 -30.328 -23.312 1 95.19 265 TYR B CA 1
ATOM 6986 C C . TYR B 1 265 ? 11.344 -29.672 -24.344 1 95.19 265 TYR B C 1
ATOM 6988 O O . TYR B 1 265 ? 10.125 -29.625 -24.156 1 95.19 265 TYR B O 1
ATOM 6996 N N . GLY B 1 266 ? 11.977 -29.203 -25.422 1 93.56 266 GLY B N 1
ATOM 6997 C CA . GLY B 1 266 ? 11.188 -28.625 -26.5 1 93.56 266 GLY B CA 1
ATOM 6998 C C . GLY B 1 266 ? 10.242 -29.625 -27.141 1 93.56 266 GLY B C 1
ATOM 6999 O O . GLY B 1 266 ? 9.102 -29.281 -27.469 1 93.56 266 GLY B O 1
ATOM 7000 N N . GLN B 1 267 ? 10.75 -30.781 -27.25 1 94.94 267 GLN B N 1
ATOM 7001 C CA . GLN B 1 267 ? 9.93 -31.844 -27.828 1 94.94 267 GLN B CA 1
ATOM 7002 C C . GLN B 1 267 ? 8.742 -32.156 -26.938 1 94.94 267 GLN B C 1
ATOM 7004 O O . GLN B 1 267 ? 7.645 -32.438 -27.422 1 94.94 267 GLN B O 1
ATOM 7009 N N . ALA B 1 268 ? 8.953 -32.094 -25.703 1 95.88 268 ALA B N 1
ATOM 7010 C CA . ALA B 1 268 ? 7.922 -32.438 -24.734 1 95.88 268 ALA B CA 1
ATOM 7011 C C . ALA B 1 268 ? 6.77 -31.438 -24.766 1 95.88 268 ALA B C 1
ATOM 7013 O O . ALA B 1 268 ? 5.633 -31.781 -24.438 1 95.88 268 ALA B O 1
ATOM 7014 N N . VAL B 1 269 ? 7.004 -30.203 -25.203 1 94.81 269 VAL B N 1
ATOM 7015 C CA . VAL B 1 269 ? 5.969 -29.172 -25.141 1 94.81 269 VAL B CA 1
ATOM 7016 C C . VAL B 1 269 ? 5.438 -28.891 -26.547 1 94.81 269 VAL B C 1
ATOM 7018 O O . VAL B 1 269 ? 4.551 -28.047 -26.734 1 94.81 269 VAL B O 1
ATOM 7021 N N . ALA B 1 270 ? 5.918 -29.594 -27.547 1 93.38 270 ALA B N 1
ATOM 7022 C CA . ALA B 1 270 ? 5.609 -29.312 -28.953 1 93.38 270 ALA B CA 1
ATOM 7023 C C . ALA B 1 270 ? 4.117 -29.484 -29.219 1 93.38 270 ALA B C 1
ATOM 7025 O O . ALA B 1 270 ? 3.553 -28.797 -30.078 1 93.38 270 ALA B O 1
ATOM 7026 N N . TRP B 1 271 ? 3.521 -30.281 -28.422 1 94.62 271 TRP B N 1
ATOM 7027 C CA . TRP B 1 271 ? 2.111 -30.594 -28.625 1 94.62 271 TRP B CA 1
ATOM 7028 C C . TRP B 1 271 ? 1.233 -29.391 -28.281 1 94.62 271 TRP B C 1
ATOM 7030 O O . TRP B 1 271 ? 0.067 -29.328 -28.672 1 94.62 271 TRP B O 1
ATOM 7040 N N . CYS B 1 272 ? 1.723 -28.406 -27.609 1 92.88 272 CYS B N 1
ATOM 7041 C CA . CYS B 1 272 ? 0.951 -27.266 -27.141 1 92.88 272 CYS B CA 1
ATOM 7042 C C . CYS B 1 272 ? 0.511 -26.375 -28.297 1 92.88 272 CYS B C 1
ATOM 7044 O O . CYS B 1 272 ? -0.379 -25.547 -28.141 1 92.88 272 CYS B O 1
ATOM 7046 N N . GLN B 1 273 ? 1.084 -26.516 -29.453 1 88.94 273 GLN B N 1
ATOM 7047 C CA . GLN B 1 273 ? 0.731 -25.719 -30.625 1 88.94 273 GLN B CA 1
ATOM 7048 C C . GLN B 1 273 ? -0.696 -26.016 -31.078 1 88.94 273 GLN B C 1
ATOM 7050 O O . GLN B 1 273 ? -1.316 -25.188 -31.75 1 88.94 273 GLN B O 1
ATOM 7055 N N . ASN B 1 274 ? -1.234 -27.062 -30.703 1 86.12 274 ASN B N 1
ATOM 7056 C CA . ASN B 1 274 ? -2.537 -27.531 -31.172 1 86.12 274 ASN B CA 1
ATOM 7057 C C . ASN B 1 274 ? -3.672 -26.703 -30.578 1 86.12 274 ASN B C 1
ATOM 7059 O O . ASN B 1 274 ? -4.785 -26.703 -31.094 1 86.12 274 ASN B O 1
ATOM 7063 N N . GLY B 1 275 ? -3.504 -25.859 -29.594 1 77.94 275 GLY B N 1
ATOM 7064 C CA . GLY B 1 275 ? -4.453 -24.906 -29.031 1 77.94 275 GLY B CA 1
ATOM 7065 C C . GLY B 1 275 ? -5.68 -25.562 -28.438 1 77.94 275 GLY B C 1
ATOM 7066 O O . GLY B 1 275 ? -6.793 -25.062 -28.562 1 77.94 275 GLY B O 1
ATOM 7067 N N . GLU B 1 276 ? -5.605 -26.656 -27.812 1 80.12 276 GLU B N 1
ATOM 7068 C CA . GLU B 1 276 ? -6.746 -27.312 -27.188 1 80.12 276 GLU B CA 1
ATOM 7069 C C . GLU B 1 276 ? -7.156 -26.609 -25.906 1 80.12 276 GLU B C 1
ATOM 7071 O O . GLU B 1 276 ? -6.328 -25.984 -25.234 1 80.12 276 GLU B O 1
ATOM 7076 N N . LYS B 1 277 ? -8.477 -26.516 -25.719 1 82.94 277 LYS B N 1
ATOM 7077 C CA . LYS B 1 277 ? -8.977 -25.953 -24.469 1 82.94 277 LYS B CA 1
ATOM 7078 C C . LYS B 1 277 ? -8.633 -26.844 -23.281 1 82.94 277 LYS B C 1
ATOM 7080 O O . LYS B 1 277 ? -8.859 -28.047 -23.328 1 82.94 277 LYS B O 1
ATOM 7085 N N . ASN B 1 278 ? -7.961 -26.281 -22.359 1 88.75 278 ASN B N 1
ATOM 7086 C CA . ASN B 1 278 ? -7.5 -27.031 -21.188 1 88.75 278 ASN B CA 1
ATOM 7087 C C . ASN B 1 278 ? -8.266 -26.641 -19.938 1 88.75 278 ASN B C 1
ATOM 7089 O O . ASN B 1 278 ? -8.609 -25.469 -19.75 1 88.75 278 ASN B O 1
ATOM 7093 N N . LEU B 1 279 ? -8.602 -27.641 -19.172 1 92 279 LEU B N 1
ATOM 7094 C CA . LEU B 1 279 ? -9.227 -27.406 -17.875 1 92 279 LEU B CA 1
ATOM 7095 C C . LEU B 1 279 ? -8.211 -26.906 -16.859 1 92 279 LEU B C 1
ATOM 7097 O O . LEU B 1 279 ? -8.477 -25.953 -16.125 1 92 279 LEU B O 1
ATOM 7101 N N . TYR B 1 280 ? -7.117 -27.5 -16.891 1 94.19 280 TYR B N 1
ATOM 7102 C CA . TYR B 1 280 ? -6.027 -27.203 -15.969 1 94.19 280 TYR B CA 1
ATOM 7103 C C . TYR B 1 280 ? -5 -26.281 -16.609 1 94.19 280 TYR B C 1
ATOM 7105 O O . TYR B 1 280 ? -4.34 -26.672 -17.594 1 94.19 280 TYR B O 1
ATOM 7113 N N . ILE B 1 281 ? -4.953 -25.047 -16.094 1 91.19 281 ILE B N 1
ATOM 7114 C CA . ILE B 1 281 ? -4 -24.062 -16.609 1 91.19 281 ILE B CA 1
ATOM 7115 C C . ILE B 1 281 ? -3.029 -23.672 -15.5 1 91.19 281 ILE B C 1
ATOM 7117 O O . ILE B 1 281 ? -3.268 -22.688 -14.781 1 91.19 281 ILE B O 1
ATOM 7121 N N . PRO B 1 282 ? -1.925 -24.328 -15.43 1 93.19 282 PRO B N 1
ATOM 7122 C CA . PRO B 1 282 ? -0.978 -24.094 -14.336 1 93.19 282 PRO B CA 1
ATOM 7123 C C . PRO B 1 282 ? -0.095 -22.875 -14.562 1 93.19 282 PRO B C 1
ATOM 7125 O O . PRO B 1 282 ? 0.221 -22.547 -15.711 1 93.19 282 PRO B O 1
ATOM 7128 N N . SER B 1 283 ? 0.244 -22.25 -13.516 1 88.25 283 SER B N 1
ATOM 7129 C CA . SER B 1 283 ? 1.341 -21.281 -13.516 1 88.25 283 SER B CA 1
ATOM 7130 C C . SER B 1 283 ? 2.684 -21.969 -13.305 1 88.25 283 SER B C 1
ATOM 7132 O O . SER B 1 283 ? 2.732 -23.172 -13.039 1 88.25 283 SER B O 1
ATOM 7134 N N . TYR B 1 284 ? 3.732 -21.188 -13.445 1 88.19 284 TYR B N 1
ATOM 7135 C CA . TYR B 1 284 ? 5.043 -21.781 -13.188 1 88.19 284 TYR B CA 1
ATOM 7136 C C . TYR B 1 284 ? 5.148 -22.266 -11.75 1 88.19 284 TYR B C 1
ATOM 7138 O O . TYR B 1 284 ? 5.793 -23.281 -11.477 1 88.19 284 TYR B O 1
ATOM 7146 N N . ALA B 1 285 ? 4.512 -21.531 -10.883 1 88.62 285 ALA B N 1
ATOM 7147 C CA . ALA B 1 285 ? 4.508 -21.938 -9.484 1 88.62 285 ALA B CA 1
ATOM 7148 C C . ALA B 1 285 ? 3.801 -23.281 -9.297 1 88.62 285 ALA B C 1
ATOM 7150 O O . ALA B 1 285 ? 4.23 -24.109 -8.492 1 88.62 285 ALA B O 1
ATOM 7151 N N . ASP B 1 286 ? 2.773 -23.469 -10.039 1 94.38 286 ASP B N 1
ATOM 7152 C CA . ASP B 1 286 ? 2.031 -24.719 -9.984 1 94.38 286 ASP B CA 1
ATOM 7153 C C . ASP B 1 286 ? 2.885 -25.875 -10.484 1 94.38 286 ASP B C 1
ATOM 7155 O O . ASP B 1 286 ? 2.881 -26.953 -9.891 1 94.38 286 ASP B O 1
ATOM 7159 N N . VAL B 1 287 ? 3.58 -25.625 -11.539 1 96.12 287 VAL B N 1
ATOM 7160 C CA . VAL B 1 287 ? 4.445 -26.656 -12.094 1 96.12 287 VAL B CA 1
ATOM 7161 C C . VAL B 1 287 ? 5.48 -27.078 -11.055 1 96.12 287 VAL B C 1
ATOM 7163 O O . VAL B 1 287 ? 5.68 -28.281 -10.812 1 96.12 287 VAL B O 1
ATOM 7166 N N . LEU B 1 288 ? 6.07 -26.062 -10.461 1 93.94 288 LEU B N 1
ATOM 7167 C CA . LEU B 1 288 ? 7.102 -26.344 -9.469 1 93.94 288 LEU B CA 1
ATOM 7168 C C . LEU B 1 288 ? 6.531 -27.125 -8.289 1 93.94 288 LEU B C 1
ATOM 7170 O O . LEU B 1 288 ? 7.152 -28.078 -7.812 1 93.94 288 LEU B O 1
ATOM 7174 N N . LYS B 1 289 ? 5.371 -26.797 -7.867 1 95.12 289 LYS B N 1
ATOM 7175 C CA . LYS B 1 289 ? 4.738 -27.453 -6.727 1 95.12 289 LYS B CA 1
ATOM 7176 C C . LYS B 1 289 ? 4.434 -28.906 -7.035 1 95.12 289 LYS B C 1
ATOM 7178 O O . LYS B 1 289 ? 4.734 -29.797 -6.23 1 95.12 289 LYS B O 1
ATOM 7183 N N . VAL B 1 290 ? 3.865 -29.172 -8.148 1 97.81 290 VAL B N 1
ATOM 7184 C CA . VAL B 1 290 ? 3.475 -30.516 -8.539 1 97.81 290 VAL B CA 1
ATOM 7185 C C . VAL B 1 290 ? 4.715 -31.406 -8.664 1 97.81 290 VAL B C 1
ATOM 7187 O O . VAL B 1 290 ? 4.727 -32.531 -8.172 1 97.81 290 VAL B O 1
ATOM 7190 N N . VAL B 1 291 ? 5.754 -30.859 -9.281 1 97.44 291 VAL B N 1
ATOM 7191 C CA . VAL B 1 291 ? 6.977 -31.641 -9.469 1 97.44 291 VAL B CA 1
ATOM 7192 C C . VAL B 1 291 ? 7.648 -31.891 -8.125 1 97.44 291 VAL B C 1
ATOM 7194 O O . VAL B 1 291 ? 8.148 -32.969 -7.863 1 97.44 291 VAL B O 1
ATOM 7197 N N . LEU B 1 292 ? 7.648 -30.859 -7.316 1 95.88 292 LEU B N 1
ATOM 7198 C CA . LEU B 1 292 ? 8.242 -30.984 -5.988 1 95.88 292 LEU B CA 1
ATOM 7199 C C . LEU B 1 292 ? 7.578 -32.125 -5.199 1 95.88 292 LEU B C 1
ATOM 7201 O O . LEU B 1 292 ? 8.266 -32.906 -4.559 1 95.88 292 LEU B O 1
ATOM 7205 N N . ILE B 1 293 ? 6.324 -32.25 -5.281 1 96.38 293 ILE B N 1
ATOM 7206 C CA . ILE B 1 293 ? 5.586 -33.281 -4.562 1 96.38 293 ILE B CA 1
ATOM 7207 C C . ILE B 1 293 ? 5.82 -34.625 -5.227 1 96.38 293 ILE B C 1
ATOM 7209 O O . ILE B 1 293 ? 6.215 -35.594 -4.562 1 96.38 293 ILE B O 1
ATOM 7213 N N . SER B 1 294 ? 5.68 -34.781 -6.504 1 96.94 294 SER B N 1
ATOM 7214 C CA . SER B 1 294 ? 5.609 -36.062 -7.211 1 96.94 294 SER B CA 1
ATOM 7215 C C . SER B 1 294 ? 6.992 -36.688 -7.371 1 96.94 294 SER B C 1
ATOM 7217 O O . SER B 1 294 ? 7.125 -37.906 -7.461 1 96.94 294 SER B O 1
ATOM 7219 N N . TYR B 1 295 ? 8.047 -35.844 -7.43 1 96 295 TYR B N 1
ATOM 7220 C CA . TYR B 1 295 ? 9.359 -36.406 -7.711 1 96 295 TYR B CA 1
ATOM 7221 C C . TYR B 1 295 ? 10.281 -36.281 -6.504 1 96 295 TYR B C 1
ATOM 7223 O O . TYR B 1 295 ? 11.234 -37.062 -6.355 1 96 295 TYR B O 1
ATOM 7231 N N . PHE B 1 296 ? 10.016 -35.344 -5.602 1 94.62 296 PHE B N 1
ATOM 7232 C CA . PHE B 1 296 ? 10.922 -35.125 -4.477 1 94.62 296 PHE B CA 1
ATOM 7233 C C . PHE B 1 296 ? 10.242 -35.5 -3.162 1 94.62 296 PHE B C 1
ATOM 7235 O O . PHE B 1 296 ? 10.914 -35.656 -2.139 1 94.62 296 PHE B O 1
ATOM 7242 N N . GLY B 1 297 ? 8.891 -35.625 -3.193 1 94.5 297 GLY B N 1
ATOM 7243 C CA . GLY B 1 297 ? 8.172 -35.938 -1.968 1 94.5 297 GLY B CA 1
ATOM 7244 C C . GLY B 1 297 ? 8.242 -34.812 -0.945 1 94.5 297 GLY B C 1
ATOM 7245 O O . GLY B 1 297 ? 8.352 -35.062 0.256 1 94.5 297 GLY B O 1
ATOM 7246 N N . LYS B 1 298 ? 8.297 -33.594 -1.417 1 93.62 298 LYS B N 1
ATOM 7247 C CA . LYS B 1 298 ? 8.352 -32.406 -0.575 1 93.62 298 LYS B CA 1
ATOM 7248 C C . LYS B 1 298 ? 7.297 -31.375 -0.988 1 93.62 298 LYS B C 1
ATOM 7250 O O . LYS B 1 298 ? 6.723 -31.484 -2.074 1 93.62 298 LYS B O 1
ATOM 7255 N N . VAL B 1 299 ? 6.988 -30.375 -0.096 1 90.88 299 VAL B N 1
ATOM 7256 C CA . VAL B 1 299 ? 5.941 -29.406 -0.432 1 90.88 299 VAL B CA 1
ATOM 7257 C C . VAL B 1 299 ? 6.473 -27.984 -0.278 1 90.88 299 VAL B C 1
ATOM 7259 O O . VAL B 1 299 ? 5.945 -27.047 -0.88 1 90.88 299 VAL B O 1
ATOM 7262 N N . ARG B 1 300 ? 7.535 -27.781 0.447 1 85.69 300 ARG B N 1
ATOM 7263 C CA . ARG B 1 300 ? 8.055 -26.438 0.682 1 85.69 300 ARG B CA 1
ATOM 7264 C C . ARG B 1 300 ? 9.008 -26.016 -0.433 1 85.69 300 ARG B C 1
ATOM 7266 O O . ARG B 1 300 ? 10.008 -26.688 -0.688 1 85.69 300 ARG B O 1
ATOM 7273 N N . ILE B 1 301 ? 8.719 -24.922 -1.062 1 84.44 301 ILE B N 1
ATOM 7274 C CA . ILE B 1 301 ? 9.516 -24.422 -2.184 1 84.44 301 ILE B CA 1
ATOM 7275 C C . ILE B 1 301 ? 10.953 -24.203 -1.736 1 84.44 301 ILE B C 1
ATOM 7277 O O . ILE B 1 301 ? 11.891 -24.422 -2.508 1 84.44 301 ILE B O 1
ATOM 7281 N N . GLY B 1 302 ? 11.188 -23.812 -0.481 1 78.88 302 GLY B N 1
ATOM 7282 C CA . GLY B 1 302 ? 12.523 -23.641 0.062 1 78.88 302 GLY B CA 1
ATOM 7283 C C . GLY B 1 302 ? 13.367 -24.891 -0.008 1 78.88 302 GLY B C 1
ATOM 7284 O O . GLY B 1 302 ? 14.578 -24.828 -0.226 1 78.88 302 GLY B O 1
ATOM 7285 N N . ASP B 1 303 ? 12.734 -26.031 0.097 1 85.06 303 ASP B N 1
ATOM 7286 C CA . ASP B 1 303 ? 13.438 -27.297 0.005 1 85.06 303 ASP B CA 1
ATOM 7287 C C . ASP B 1 303 ? 14.016 -27.516 -1.394 1 85.06 303 ASP B C 1
ATOM 7289 O O . ASP B 1 303 ? 15.102 -28.078 -1.545 1 85.06 303 ASP B O 1
ATOM 7293 N N . LEU B 1 304 ? 13.258 -27.078 -2.35 1 87.62 304 LEU B N 1
ATOM 7294 C CA . LEU B 1 304 ? 13.75 -27.219 -3.717 1 87.62 304 LEU B CA 1
ATOM 7295 C C . LEU B 1 304 ? 15 -26.375 -3.936 1 87.62 304 LEU B C 1
ATOM 7297 O O . LEU B 1 304 ? 15.945 -26.812 -4.582 1 87.62 304 LEU B O 1
ATOM 7301 N N . VAL B 1 305 ? 15.008 -25.25 -3.416 1 79.44 305 VAL B N 1
ATOM 7302 C CA . VAL B 1 305 ? 16.156 -24.375 -3.541 1 79.44 305 VAL B CA 1
ATOM 7303 C C . VAL B 1 305 ? 17.375 -25.016 -2.877 1 79.44 305 VAL B C 1
ATOM 7305 O O . VAL B 1 305 ? 18.484 -25 -3.43 1 79.44 305 VAL B O 1
ATOM 7308 N N . HIS B 1 306 ? 17.172 -25.625 -1.746 1 78.94 306 HIS B N 1
ATOM 7309 C CA . HIS B 1 306 ? 18.25 -26.312 -1.029 1 78.94 306 HIS B CA 1
ATOM 7310 C C . HIS B 1 306 ? 18.797 -27.469 -1.85 1 78.94 306 HIS B C 1
ATOM 7312 O O . HIS B 1 306 ? 20.016 -27.609 -1.981 1 78.94 306 HIS B O 1
ATOM 7318 N N . LEU B 1 307 ? 17.938 -28.203 -2.352 1 85.44 307 LEU B N 1
ATOM 7319 C CA . LEU B 1 307 ? 18.328 -29.375 -3.129 1 85.44 307 LEU B CA 1
ATOM 7320 C C . LEU B 1 307 ? 19.094 -28.969 -4.379 1 85.44 307 LEU B C 1
ATOM 7322 O O . LEU B 1 307 ? 20.156 -29.531 -4.672 1 85.44 307 LEU B O 1
ATOM 7326 N N . LEU B 1 308 ? 18.641 -27.969 -5.027 1 85.69 308 LEU B N 1
ATOM 7327 C CA . LEU B 1 308 ? 19.281 -27.516 -6.258 1 85.69 308 LEU B CA 1
ATOM 7328 C C . LEU B 1 308 ? 20.625 -26.875 -5.961 1 85.69 308 LEU B C 1
ATOM 7330 O O . LEU B 1 308 ? 21.516 -26.859 -6.812 1 85.69 308 LEU B O 1
ATOM 7334 N N . SER B 1 309 ? 20.719 -26.375 -4.727 1 77.69 309 SER B N 1
ATOM 7335 C CA . SER B 1 309 ? 21.969 -25.75 -4.312 1 77.69 309 SER B CA 1
ATOM 7336 C C . SER B 1 309 ? 22.938 -26.766 -3.738 1 77.69 309 SER B C 1
ATOM 7338 O O . SER B 1 309 ? 24.062 -26.422 -3.365 1 77.69 309 SER B O 1
ATOM 7340 N N . GLY B 1 310 ? 22.469 -28 -3.686 1 77.81 310 GLY B N 1
ATOM 7341 C CA . GLY B 1 310 ? 23.312 -29.078 -3.164 1 77.81 310 GLY B CA 1
ATOM 7342 C C . GLY B 1 310 ? 23.391 -29.078 -1.649 1 77.81 310 GLY B C 1
ATOM 7343 O O . GLY B 1 310 ? 24.375 -29.562 -1.082 1 77.81 310 GLY B O 1
ATOM 7344 N N . ARG B 1 311 ? 22.469 -28.484 -1.009 1 73.06 311 ARG B N 1
ATOM 7345 C CA . ARG B 1 311 ? 22.5 -28.359 0.446 1 73.06 311 ARG B CA 1
ATOM 7346 C C . ARG B 1 311 ? 21.656 -29.453 1.104 1 73.06 311 ARG B C 1
ATOM 7348 O O . ARG B 1 311 ? 20.547 -29.75 0.648 1 73.06 311 ARG B O 1
ATOM 7355 N N . THR B 1 312 ? 22.219 -30.344 1.863 1 60.75 312 THR B N 1
ATOM 7356 C CA . THR B 1 312 ? 21.484 -31.422 2.49 1 60.75 312 THR B CA 1
ATOM 7357 C C . THR B 1 312 ? 20.75 -30.938 3.734 1 60.75 312 THR B C 1
ATOM 7359 O O . THR B 1 312 ? 19.719 -31.5 4.105 1 60.75 312 THR B O 1
ATOM 7362 N N . GLY B 1 313 ? 21.266 -30 4.59 1 54.06 313 GLY B N 1
ATOM 7363 C CA . GLY B 1 313 ? 20.75 -29.812 5.938 1 54.06 313 GLY B CA 1
ATOM 7364 C C . GLY B 1 313 ? 19.922 -28.562 6.086 1 54.06 313 GLY B C 1
ATOM 7365 O O . GLY B 1 313 ? 19.922 -27.688 5.215 1 54.06 313 GLY B O 1
ATOM 7366 N N . GLU B 1 314 ? 18.781 -28.609 6.918 1 48.91 314 GLU B N 1
ATOM 7367 C CA . GLU B 1 314 ? 17.797 -27.578 7.254 1 48.91 314 GLU B CA 1
ATOM 7368 C C . GLU B 1 314 ? 18.469 -26.406 7.961 1 48.91 314 GLU B C 1
ATOM 7370 O O . GLU B 1 314 ? 17.797 -25.422 8.305 1 48.91 314 GLU B O 1
ATOM 7375 N N . LYS B 1 315 ? 19.734 -26.281 8.289 1 49.19 315 LYS B N 1
ATOM 7376 C CA . LYS B 1 315 ? 20.156 -25.25 9.242 1 49.19 315 LYS B CA 1
ATOM 7377 C C . LYS B 1 315 ? 20.438 -23.938 8.531 1 49.19 315 LYS B C 1
ATOM 7379 O O . LYS B 1 315 ? 20.922 -23.922 7.402 1 49.19 315 LYS B O 1
ATOM 7384 N N . LYS B 1 316 ? 20 -22.844 8.945 1 50 316 LYS B N 1
ATOM 7385 C CA . LYS B 1 316 ? 20.016 -21.438 8.57 1 50 316 LYS B CA 1
ATOM 7386 C C . LYS B 1 316 ? 21.406 -21 8.141 1 50 316 LYS B C 1
ATOM 7388 O O . LYS B 1 316 ? 21.547 -20.062 7.355 1 50 316 LYS B O 1
ATOM 7393 N N . GLY B 1 317 ? 22.578 -21.797 8.422 1 45.34 317 GLY B N 1
ATOM 7394 C CA . GLY B 1 317 ? 23.953 -21.359 8.234 1 45.34 317 GLY B CA 1
ATOM 7395 C C . GLY B 1 317 ? 24.906 -22.516 7.949 1 45.34 317 GLY B C 1
ATOM 7396 O O . GLY B 1 317 ? 25.156 -23.359 8.812 1 45.34 317 GLY B O 1
ATOM 7397 N N . LEU B 1 318 ? 25.078 -22.922 6.645 1 47.91 318 LEU B N 1
ATOM 7398 C CA . LEU B 1 318 ? 25.891 -24.094 6.367 1 47.91 318 LEU B CA 1
ATOM 7399 C C . LEU B 1 318 ? 27.344 -23.719 6.109 1 47.91 318 LEU B C 1
ATOM 7401 O O . LEU B 1 318 ? 27.625 -22.594 5.684 1 47.91 318 LEU B O 1
ATOM 7405 N N . THR B 1 319 ? 28.312 -24.484 6.621 1 50.19 319 THR B N 1
ATOM 7406 C CA . THR B 1 319 ? 29.719 -24.406 6.223 1 50.19 319 THR B CA 1
ATOM 7407 C C . THR B 1 319 ? 29.891 -24.875 4.777 1 50.19 319 THR B C 1
ATOM 7409 O O . THR B 1 319 ? 29.047 -25.594 4.242 1 50.19 319 THR B O 1
ATOM 7412 N N . LYS B 1 320 ? 30.859 -24.406 3.805 1 53.78 320 LYS B N 1
ATOM 7413 C CA . LYS B 1 320 ? 31.219 -24.75 2.432 1 53.78 320 LYS B CA 1
ATOM 7414 C C . LYS B 1 320 ? 31.234 -26.266 2.234 1 53.78 320 LYS B C 1
ATOM 7416 O O . LYS B 1 320 ? 30.953 -26.75 1.142 1 53.78 320 LYS B O 1
ATOM 7421 N N . LYS B 1 321 ? 31.562 -26.922 3.311 1 52.12 321 LYS B N 1
ATOM 7422 C CA . LYS B 1 321 ? 31.797 -28.359 3.232 1 52.12 321 LYS B CA 1
ATOM 7423 C C . LYS B 1 321 ? 30.484 -29.109 3.041 1 52.12 321 LYS B C 1
ATOM 7425 O O . LYS B 1 321 ? 30.484 -30.281 2.658 1 52.12 321 LYS B O 1
ATOM 7430 N N . GLU B 1 322 ? 29.375 -28.297 3.16 1 59.12 322 GLU B N 1
ATOM 7431 C CA . GLU B 1 322 ? 28.094 -29.016 3.188 1 59.12 322 GLU B CA 1
ATOM 7432 C C . GLU B 1 322 ? 27.375 -28.891 1.851 1 59.12 322 GLU B C 1
ATOM 7434 O O . GLU B 1 322 ? 26.219 -29.328 1.723 1 59.12 322 GLU B O 1
ATOM 7439 N N . ILE B 1 323 ? 28.094 -28.453 0.944 1 66.38 323 ILE B N 1
ATOM 7440 C CA . ILE B 1 323 ? 27.484 -28.328 -0.379 1 66.38 323 ILE B CA 1
ATOM 7441 C C . ILE B 1 323 ? 27.953 -29.484 -1.265 1 66.38 323 ILE B C 1
ATOM 7443 O O . ILE B 1 323 ? 29.156 -29.719 -1.397 1 66.38 323 ILE B O 1
ATOM 7447 N N . SER B 1 324 ? 27.047 -30.375 -1.646 1 75.88 324 SER B N 1
ATOM 7448 C CA . SER B 1 324 ? 27.312 -31.531 -2.486 1 75.88 324 SER B CA 1
ATOM 7449 C C . SER B 1 324 ? 26.969 -31.266 -3.943 1 75.88 324 SER B C 1
ATOM 7451 O O . SER B 1 324 ? 25.797 -31.094 -4.285 1 75.88 324 SER B O 1
ATOM 7453 N N . LYS B 1 325 ? 27.969 -31.266 -4.789 1 77.94 325 LYS B N 1
ATOM 7454 C CA . LYS B 1 325 ? 27.75 -31.109 -6.227 1 77.94 325 LYS B CA 1
ATOM 7455 C C . LYS B 1 325 ? 26.922 -32.25 -6.777 1 77.94 325 LYS B C 1
ATOM 7457 O O . LYS B 1 325 ? 26.094 -32.062 -7.676 1 77.94 325 LYS B O 1
ATOM 7462 N N . LYS B 1 326 ? 27.203 -33.344 -6.195 1 86.19 326 LYS B N 1
ATOM 7463 C CA . LYS B 1 326 ? 26.469 -34.531 -6.637 1 86.19 326 LYS B CA 1
ATOM 7464 C C . LYS B 1 326 ? 24.984 -34.375 -6.348 1 86.19 326 LYS B C 1
ATOM 7466 O O . LYS B 1 326 ? 24.141 -34.719 -7.195 1 86.19 326 LYS B O 1
ATOM 7471 N N . LEU B 1 327 ? 24.75 -33.906 -5.199 1 87.38 327 LEU B N 1
ATOM 7472 C CA . LEU B 1 327 ? 23.359 -33.688 -4.836 1 87.38 327 LEU B CA 1
ATOM 7473 C C . LEU B 1 327 ? 22.688 -32.688 -5.77 1 87.38 327 LEU B C 1
ATOM 7475 O O . LEU B 1 327 ? 21.531 -32.875 -6.164 1 87.38 327 LEU B O 1
ATOM 7479 N N . SER B 1 328 ? 23.359 -31.656 -6.109 1 86.12 328 SER B N 1
ATOM 7480 C CA . SER B 1 328 ? 22.828 -30.641 -7.027 1 86.12 328 SER B CA 1
ATOM 7481 C C . SER B 1 328 ? 22.562 -31.234 -8.406 1 86.12 328 SER B C 1
ATOM 7483 O O . SER B 1 328 ? 21.484 -31.031 -8.977 1 86.12 328 SER B O 1
ATOM 7485 N N . GLU B 1 329 ? 23.516 -31.984 -8.836 1 90.94 329 GLU B N 1
ATOM 7486 C CA . GLU B 1 329 ? 23.359 -32.625 -10.141 1 90.94 329 GLU B CA 1
ATOM 7487 C C . GLU B 1 329 ? 22.172 -33.562 -10.164 1 90.94 329 GLU B C 1
ATOM 7489 O O . GLU B 1 329 ? 21.344 -33.5 -11.078 1 90.94 329 GLU B O 1
ATOM 7494 N N . GLU B 1 330 ? 22.094 -34.312 -9.18 1 93.75 330 GLU B N 1
ATOM 7495 C CA . GLU B 1 330 ? 21 -35.281 -9.086 1 93.75 330 GLU B CA 1
ATOM 7496 C C . GLU B 1 330 ? 19.656 -34.562 -8.977 1 93.75 330 GLU B C 1
ATOM 7498 O O . GLU B 1 330 ? 18.656 -35 -9.531 1 93.75 330 GLU B O 1
ATOM 7503 N N . SER B 1 331 ? 19.641 -33.531 -8.227 1 93.62 331 SER B N 1
ATOM 7504 C CA . SER B 1 331 ? 18.422 -32.75 -8.031 1 93.62 331 SER B CA 1
ATOM 7505 C C . SER B 1 331 ? 17.953 -32.125 -9.344 1 93.62 331 SER B C 1
ATOM 7507 O O . SER B 1 331 ? 16.75 -32.125 -9.641 1 93.62 331 SER B O 1
ATOM 7509 N N . PHE B 1 332 ? 18.859 -31.625 -10.141 1 93.81 332 PHE B N 1
ATOM 7510 C CA . PHE B 1 332 ? 18.484 -31.031 -11.422 1 93.81 332 PHE B CA 1
ATOM 7511 C C . PHE B 1 332 ? 17.984 -32.094 -12.383 1 93.81 332 PHE B C 1
ATOM 7513 O O . PHE B 1 332 ? 17.047 -31.859 -13.156 1 93.81 332 PHE B O 1
ATOM 7520 N N . GLU B 1 333 ? 18.609 -33.219 -12.289 1 95.56 333 GLU B N 1
ATOM 7521 C CA . GLU B 1 333 ? 18.156 -34.344 -13.125 1 95.56 333 GLU B CA 1
ATOM 7522 C C . GLU B 1 333 ? 16.734 -34.75 -12.773 1 95.56 333 GLU B C 1
ATOM 7524 O O . GLU B 1 333 ? 15.898 -34.938 -13.656 1 95.56 333 GLU B O 1
ATOM 7529 N N . LYS B 1 334 ? 16.531 -34.812 -11.531 1 96.44 334 LYS B N 1
ATOM 7530 C CA . LYS B 1 334 ? 15.195 -35.188 -11.055 1 96.44 334 LYS B CA 1
ATOM 7531 C C . LYS B 1 334 ? 14.18 -34.125 -11.414 1 96.44 334 LYS B C 1
ATOM 7533 O O . LYS B 1 334 ? 13.055 -34.438 -11.812 1 96.44 334 LYS B O 1
ATOM 7538 N N . LEU B 1 335 ? 14.57 -32.906 -11.219 1 96.88 335 LEU B N 1
ATOM 7539 C CA . LEU B 1 335 ? 13.695 -31.781 -11.586 1 96.88 335 LEU B CA 1
ATOM 7540 C C . LEU B 1 335 ? 13.359 -31.828 -13.07 1 96.88 335 LEU B C 1
ATOM 7542 O O . LEU B 1 335 ? 12.203 -31.656 -13.453 1 96.88 335 LEU B O 1
ATOM 7546 N N . GLY B 1 336 ? 14.383 -32 -13.883 1 97 336 GLY B N 1
ATOM 7547 C CA . GLY B 1 336 ? 14.172 -32.125 -15.32 1 97 336 GLY B CA 1
ATOM 7548 C C . GLY B 1 336 ? 13.219 -33.219 -15.711 1 97 336 GLY B C 1
ATOM 7549 O O . GLY B 1 336 ? 12.312 -33.031 -16.531 1 97 336 GLY B O 1
ATOM 7550 N N . ALA B 1 337 ? 13.43 -34.344 -15.094 1 97.56 337 ALA B N 1
ATOM 7551 C CA . ALA B 1 337 ? 12.555 -35.469 -15.359 1 97.56 337 ALA B CA 1
ATOM 7552 C C . ALA B 1 337 ? 11.117 -35.156 -14.953 1 97.56 337 ALA B C 1
ATOM 7554 O O . ALA B 1 337 ? 10.172 -35.5 -15.68 1 97.56 337 ALA B O 1
ATOM 7555 N N . GLY B 1 338 ? 10.977 -34.594 -13.812 1 98.12 338 GLY B N 1
ATOM 7556 C CA . GLY B 1 338 ? 9.656 -34.25 -13.336 1 98.12 338 GLY B CA 1
ATOM 7557 C C . GLY B 1 338 ? 8.953 -33.219 -14.227 1 98.12 338 GLY B C 1
ATOM 7558 O O . GLY B 1 338 ? 7.762 -33.375 -14.508 1 98.12 338 GLY B O 1
ATOM 7559 N N . VAL B 1 339 ? 9.703 -32.188 -14.641 1 98 339 VAL B N 1
ATOM 7560 C CA . VAL B 1 339 ? 9.141 -31.172 -15.508 1 98 339 VAL B CA 1
ATOM 7561 C C . VAL B 1 339 ? 8.711 -31.781 -16.828 1 98 339 VAL B C 1
ATOM 7563 O O . VAL B 1 339 ? 7.625 -31.5 -17.344 1 98 339 VAL B O 1
ATOM 7566 N N . LYS B 1 340 ? 9.539 -32.656 -17.391 1 97.94 340 LYS B N 1
ATOM 7567 C CA . LYS B 1 340 ? 9.18 -33.344 -18.641 1 97.94 340 LYS B CA 1
ATOM 7568 C C . LYS B 1 340 ? 7.922 -34.188 -18.453 1 97.94 340 LYS B C 1
ATOM 7570 O O . LYS B 1 340 ? 7.043 -34.188 -19.328 1 97.94 340 LYS B O 1
ATOM 7575 N N . ALA B 1 341 ? 7.852 -34.844 -17.359 1 98.06 341 ALA B N 1
ATOM 7576 C CA . ALA B 1 341 ? 6.672 -35.656 -17.078 1 98.06 341 ALA B CA 1
ATOM 7577 C C . ALA B 1 341 ? 5.426 -34.781 -16.953 1 98.06 341 ALA B C 1
ATOM 7579 O O . ALA B 1 341 ? 4.34 -35.188 -17.391 1 98.06 341 ALA B O 1
ATOM 7580 N N . PHE B 1 342 ? 5.57 -33.656 -16.297 1 98.56 342 PHE B N 1
ATOM 7581 C CA . PHE B 1 342 ? 4.465 -32.719 -16.094 1 98.56 342 PHE B CA 1
ATOM 7582 C C . PHE B 1 342 ? 3.932 -32.219 -17.438 1 98.56 342 PHE B C 1
ATOM 7584 O O . PHE B 1 342 ? 2.719 -32.188 -17.656 1 98.56 342 PHE B O 1
ATOM 7591 N N . VAL B 1 343 ? 4.828 -31.859 -18.359 1 97.88 343 VAL B N 1
ATOM 7592 C CA . VAL B 1 343 ? 4.43 -31.062 -19.5 1 97.88 343 VAL B CA 1
ATOM 7593 C C . VAL B 1 343 ? 4.105 -31.969 -20.688 1 97.88 343 VAL B C 1
ATOM 7595 O O . VAL B 1 343 ? 3.473 -31.547 -21.656 1 97.88 343 VAL B O 1
ATOM 7598 N N . CYS B 1 344 ? 4.574 -33.219 -20.641 1 96.56 344 CYS B N 1
ATOM 7599 C CA . CYS B 1 344 ? 4.422 -34.062 -21.828 1 96.56 344 CYS B CA 1
ATOM 7600 C C . CYS B 1 344 ? 2.951 -34.312 -22.125 1 96.56 344 CYS B C 1
ATOM 7602 O O . CYS B 1 344 ? 2.121 -34.375 -21.219 1 96.56 344 CYS B O 1
ATOM 7604 N N . GLU B 1 345 ? 2.678 -34.5 -23.344 1 96.06 345 GLU B N 1
ATOM 7605 C CA . GLU B 1 345 ? 1.317 -34.594 -23.859 1 96.06 345 GLU B CA 1
ATOM 7606 C C . GLU B 1 345 ? 0.562 -35.75 -23.203 1 96.06 345 GLU B C 1
ATOM 7608 O O . GLU B 1 345 ? -0.576 -35.594 -22.766 1 96.06 345 GLU B O 1
ATOM 7613 N N . LYS B 1 346 ? 1.184 -36.844 -23.078 1 96.31 346 LYS B N 1
ATOM 7614 C CA . LYS B 1 346 ? 0.557 -38.031 -22.547 1 96.31 346 LYS B CA 1
ATOM 7615 C C . LYS B 1 346 ? 0.005 -37.781 -21.141 1 96.31 346 LYS B C 1
ATOM 7617 O O . LYS B 1 346 ? -1.184 -38 -20.891 1 96.31 346 LYS B O 1
ATOM 7622 N N . ASN B 1 347 ? 0.826 -37.344 -20.281 1 97.69 347 ASN B N 1
ATOM 7623 C CA . ASN B 1 347 ? 0.428 -37.156 -18.891 1 97.69 347 ASN B CA 1
ATOM 7624 C C . ASN B 1 347 ? -0.544 -36 -18.719 1 97.69 347 ASN B C 1
ATOM 7626 O O . ASN B 1 347 ? -1.526 -36.094 -17.984 1 97.69 347 ASN B O 1
ATOM 7630 N N . PHE B 1 348 ? -0.293 -34.875 -19.375 1 97.62 348 PHE B N 1
ATOM 7631 C CA . PHE B 1 348 ? -1.12 -33.688 -19.203 1 97.62 348 PHE B CA 1
ATOM 7632 C C . PHE B 1 348 ? -2.527 -33.938 -19.75 1 97.62 348 PHE B C 1
ATOM 7634 O O . PHE B 1 348 ? -3.514 -33.625 -19.078 1 97.62 348 PHE B O 1
ATOM 7641 N N . LYS B 1 349 ? -2.639 -34.5 -20.906 1 95.88 349 LYS B N 1
ATOM 7642 C CA . LYS B 1 349 ? -3.945 -34.812 -21.469 1 95.88 349 LYS B CA 1
ATOM 7643 C C . LYS B 1 349 ? -4.633 -35.938 -20.688 1 95.88 349 LYS B C 1
ATOM 7645 O O . LYS B 1 349 ? -5.852 -35.906 -20.516 1 95.88 349 LYS B O 1
ATOM 7650 N N . GLY B 1 350 ? -3.809 -36.875 -20.281 1 96.81 350 GLY B N 1
ATOM 7651 C CA . GLY B 1 350 ? -4.363 -37.938 -19.453 1 96.81 350 GLY B CA 1
ATOM 7652 C C . GLY B 1 350 ? -5.004 -37.406 -18.172 1 96.81 350 GLY B C 1
ATOM 7653 O O . GLY B 1 350 ? -6.09 -37.844 -17.797 1 96.81 350 GLY B O 1
ATOM 7654 N N . PHE B 1 351 ? -4.352 -36.531 -17.562 1 97.69 351 PHE B N 1
ATOM 7655 C CA . PHE B 1 351 ? -4.879 -35.906 -16.344 1 97.69 351 PHE B CA 1
ATOM 7656 C C . PHE B 1 351 ? -6.207 -35.219 -16.625 1 97.69 351 PHE B C 1
ATOM 7658 O O . PHE B 1 351 ? -7.168 -35.375 -15.875 1 97.69 351 PHE B O 1
ATOM 7665 N N . GLN B 1 352 ? -6.238 -34.438 -17.672 1 95.94 352 GLN B N 1
ATOM 7666 C CA . GLN B 1 352 ? -7.457 -33.719 -18.031 1 95.94 352 GLN B CA 1
ATOM 7667 C C . GLN B 1 352 ? -8.586 -34.688 -18.375 1 95.94 352 GLN B C 1
ATOM 7669 O O . GLN B 1 352 ? -9.75 -34.438 -18.047 1 95.94 352 GLN B O 1
ATOM 7674 N N . LYS B 1 353 ? -8.211 -35.781 -19.031 1 96.06 353 LYS B N 1
ATOM 7675 C CA . LYS B 1 353 ? -9.211 -36.781 -19.328 1 96.06 353 LYS B CA 1
ATOM 7676 C C . LYS B 1 353 ? -9.805 -37.375 -18.031 1 96.06 353 LYS B C 1
ATOM 7678 O O . LYS B 1 353 ? -11.008 -37.625 -17.969 1 96.06 353 LYS B O 1
ATOM 7683 N N . ALA B 1 354 ? -8.93 -37.562 -17.094 1 97.31 354 ALA B N 1
ATOM 7684 C CA . ALA B 1 354 ? -9.398 -38.031 -15.805 1 97.31 354 ALA B CA 1
ATOM 7685 C C . ALA B 1 354 ? -10.359 -37.062 -15.156 1 97.31 354 ALA B C 1
ATOM 7687 O O . ALA B 1 354 ? -11.352 -37.438 -14.547 1 97.31 354 ALA B O 1
ATOM 7688 N N . LEU B 1 355 ? -10.07 -35.781 -15.258 1 96.62 355 LEU B N 1
ATOM 7689 C CA . LEU B 1 355 ? -10.961 -34.75 -14.734 1 96.62 355 LEU B CA 1
ATOM 7690 C C . LEU B 1 355 ? -12.32 -34.812 -15.422 1 96.62 355 LEU B C 1
ATOM 7692 O O . LEU B 1 355 ? -13.359 -34.719 -14.758 1 96.62 355 LEU B O 1
ATOM 7696 N N . LYS B 1 356 ? -12.273 -34.969 -16.719 1 95.81 356 LYS B N 1
ATOM 7697 C CA . LYS B 1 356 ? -13.516 -35.031 -17.484 1 95.81 356 LYS B CA 1
ATOM 7698 C C . LYS B 1 356 ? -14.32 -36.281 -17.109 1 95.81 356 LYS B C 1
ATOM 7700 O O . LYS B 1 356 ? -15.547 -36.25 -17.047 1 95.81 356 LYS B O 1
ATOM 7705 N N . LYS B 1 357 ? -13.602 -37.344 -16.891 1 96.69 357 LYS B N 1
ATOM 7706 C CA . LYS B 1 357 ? -14.258 -38.562 -16.453 1 96.69 357 LYS B CA 1
ATOM 7707 C C . LYS B 1 357 ? -14.992 -38.375 -15.141 1 96.69 357 LYS B C 1
ATOM 7709 O O . LYS B 1 357 ? -16.047 -38.938 -14.914 1 96.69 357 LYS B O 1
ATOM 7714 N N . ALA B 1 358 ? -14.422 -37.5 -14.312 1 96.62 358 ALA B N 1
ATOM 7715 C CA . ALA B 1 358 ? -15.031 -37.219 -13.016 1 96.62 358 ALA B CA 1
ATOM 7716 C C . ALA B 1 358 ? -16.172 -36.188 -13.172 1 96.62 358 ALA B C 1
ATOM 7718 O O . ALA B 1 358 ? -16.844 -35.875 -12.195 1 96.62 358 ALA B O 1
ATOM 7719 N N . GLY B 1 359 ? -16.359 -35.688 -14.359 1 96.31 359 GLY B N 1
ATOM 7720 C CA . GLY B 1 359 ? -17.516 -34.844 -14.633 1 96.31 359 GLY B CA 1
ATOM 7721 C C . GLY B 1 359 ? -17.156 -33.375 -14.805 1 96.31 359 GLY B C 1
ATOM 7722 O O . GLY B 1 359 ? -18.031 -32.531 -15.062 1 96.31 359 GLY B O 1
ATOM 7723 N N . TYR B 1 360 ? -15.914 -33.062 -14.68 1 96.19 360 TYR B N 1
ATOM 7724 C CA . TYR B 1 360 ? -15.5 -31.688 -14.797 1 96.19 360 TYR B CA 1
ATOM 7725 C C . TYR B 1 360 ? -15.383 -31.266 -16.25 1 96.19 360 TYR B C 1
ATOM 7727 O O . TYR B 1 360 ? -14.359 -31.516 -16.891 1 96.19 360 TYR B O 1
ATOM 7735 N N . CYS B 1 361 ? -16.375 -30.594 -16.672 1 92.62 361 CYS B N 1
ATOM 7736 C CA . CYS B 1 361 ? -16.484 -30.297 -18.109 1 92.62 361 CYS B CA 1
ATOM 7737 C C . CYS B 1 361 ? -15.93 -28.906 -18.406 1 92.62 361 CYS B C 1
ATOM 7739 O O . CYS B 1 361 ? -15.648 -28.594 -19.578 1 92.62 361 CYS B O 1
ATOM 7741 N N . CYS B 1 362 ? -15.797 -28.094 -17.438 1 91.25 362 CYS B N 1
ATOM 7742 C CA . CYS B 1 362 ? -15.25 -26.766 -17.656 1 91.25 362 CYS B CA 1
ATOM 7743 C C . CYS B 1 362 ? -14.508 -26.266 -16.406 1 91.25 362 CYS B C 1
ATOM 7745 O O . CYS B 1 362 ? -14.672 -26.828 -15.328 1 91.25 362 CYS B O 1
ATOM 7747 N N . SER B 1 363 ? -13.727 -25.219 -16.547 1 88.38 363 SER B N 1
ATOM 7748 C CA . SER B 1 363 ? -12.836 -24.734 -15.5 1 88.38 363 SER B CA 1
ATOM 7749 C C . SER B 1 363 ? -13.625 -24.156 -14.336 1 88.38 363 SER B C 1
ATOM 7751 O O . SER B 1 363 ? -13.164 -24.172 -13.195 1 88.38 363 SER B O 1
ATOM 7753 N N . ARG B 1 364 ? -14.844 -23.672 -14.547 1 88.25 364 ARG B N 1
ATOM 7754 C CA . ARG B 1 364 ? -15.656 -23.062 -13.508 1 88.25 364 ARG B CA 1
ATOM 7755 C C . ARG B 1 364 ? -16.078 -24.078 -12.461 1 88.25 364 ARG B C 1
ATOM 7757 O O . ARG B 1 364 ? -16.422 -23.719 -11.336 1 88.25 364 ARG B O 1
ATOM 7764 N N . LEU B 1 365 ? -16.016 -25.297 -12.875 1 92.25 365 LEU B N 1
ATOM 7765 C CA . LEU B 1 365 ? -16.391 -26.359 -11.953 1 92.25 365 LEU B CA 1
ATOM 7766 C C . LEU B 1 365 ? -15.242 -26.703 -11.008 1 92.25 365 LEU B C 1
ATOM 7768 O O . LEU B 1 365 ? -15.445 -27.391 -10 1 92.25 365 LEU B O 1
ATOM 7772 N N . LEU B 1 366 ? -14.086 -26.203 -11.398 1 90.31 366 LEU B N 1
ATOM 7773 C CA . LEU B 1 366 ? -12.914 -26.516 -10.594 1 90.31 366 LEU B CA 1
ATOM 7774 C C . LEU B 1 366 ? -12.844 -25.625 -9.359 1 90.31 366 LEU B C 1
ATOM 7776 O O . LEU B 1 366 ? -12.953 -24.391 -9.477 1 90.31 366 LEU B O 1
ATOM 7780 N N . TYR B 1 367 ? -12.672 -26.234 -8.258 1 87.62 367 TYR B N 1
ATOM 7781 C CA . TYR B 1 367 ? -12.836 -25.562 -6.965 1 87.62 367 TYR B CA 1
ATOM 7782 C C . TYR B 1 367 ? -11.531 -24.938 -6.508 1 87.62 367 TYR B C 1
ATOM 7784 O O . TYR B 1 367 ? -11.523 -23.828 -5.98 1 87.62 367 TYR B O 1
ATOM 7792 N N . SER B 1 368 ? -10.477 -25.578 -6.645 1 91.06 368 SER B N 1
ATOM 7793 C CA . SER B 1 368 ? -9.227 -25.156 -6.02 1 91.06 368 SER B CA 1
ATOM 7794 C C . SER B 1 368 ? -8.023 -25.531 -6.875 1 91.06 368 SER B C 1
ATOM 7796 O O . SER B 1 368 ? -7.855 -26.703 -7.23 1 91.06 368 SER B O 1
ATOM 7798 N N . GLN B 1 369 ? -7.176 -24.531 -7.117 1 91.31 369 GLN B N 1
ATOM 7799 C CA . GLN B 1 369 ? -5.945 -24.766 -7.867 1 91.31 369 GLN B CA 1
ATOM 7800 C C . GLN B 1 369 ? -5.004 -25.688 -7.086 1 91.31 369 GLN B C 1
ATOM 7802 O O . GLN B 1 369 ? -4.344 -26.547 -7.668 1 91.31 369 GLN B O 1
ATOM 7807 N N . SER B 1 370 ? -4.996 -25.531 -5.781 1 93.31 370 SER B N 1
ATOM 7808 C CA . SER B 1 370 ? -4.117 -26.359 -4.953 1 93.31 370 SER B CA 1
ATOM 7809 C C . SER B 1 370 ? -4.531 -27.828 -4.996 1 93.31 370 SER B C 1
ATOM 7811 O O . SER B 1 370 ? -3.678 -28.719 -5.066 1 93.31 370 SER B O 1
ATOM 7813 N N . VAL B 1 371 ? -5.797 -28 -5 1 94.56 371 VAL B N 1
ATOM 7814 C CA . VAL B 1 371 ? -6.293 -29.375 -5.039 1 94.56 371 VAL B CA 1
ATOM 7815 C C . VAL B 1 371 ? -5.957 -30 -6.391 1 94.56 371 VAL B C 1
ATOM 7817 O O . VAL B 1 371 ? -5.555 -31.172 -6.457 1 94.56 371 VAL B O 1
ATOM 7820 N N . LEU B 1 372 ? -6.102 -29.219 -7.43 1 96.19 372 LEU B N 1
ATOM 7821 C CA . LEU B 1 372 ? -5.738 -29.703 -8.75 1 96.19 372 LEU B CA 1
ATOM 7822 C C . LEU B 1 372 ? -4.258 -30.078 -8.812 1 96.19 372 LEU B C 1
ATOM 7824 O O . LEU B 1 372 ? -3.893 -31.109 -9.375 1 96.19 372 LEU B O 1
ATOM 7828 N N . ASN B 1 373 ? -3.465 -29.25 -8.203 1 96.94 373 ASN B N 1
ATOM 7829 C CA . ASN B 1 373 ? -2.035 -29.531 -8.148 1 96.94 373 ASN B CA 1
ATOM 7830 C C . ASN B 1 373 ? -1.751 -30.844 -7.418 1 96.94 373 ASN B C 1
ATOM 7832 O O . ASN B 1 373 ? -0.958 -31.656 -7.891 1 96.94 373 ASN B O 1
ATOM 7836 N N . TYR B 1 374 ? -2.396 -31.031 -6.316 1 97.44 374 TYR B N 1
ATOM 7837 C CA . TYR B 1 374 ? -2.199 -32.25 -5.535 1 97.44 374 TYR B CA 1
ATOM 7838 C C . TYR B 1 374 ? -2.635 -33.469 -6.324 1 97.44 374 TYR B C 1
ATOM 7840 O O . TYR B 1 374 ? -1.955 -34.5 -6.305 1 97.44 374 TYR B O 1
ATOM 7848 N N . CYS B 1 375 ? -3.713 -33.344 -7.008 1 97.69 375 CYS B N 1
ATOM 7849 C CA . CYS B 1 375 ? -4.227 -34.438 -7.805 1 97.69 375 CYS B CA 1
ATOM 7850 C C . CYS B 1 375 ? -3.291 -34.75 -8.961 1 97.69 375 CYS B C 1
ATOM 7852 O O . CYS B 1 375 ? -3.047 -35.938 -9.266 1 97.69 375 CYS B O 1
ATOM 7854 N N . TYR B 1 376 ? -2.787 -33.719 -9.578 1 98.38 376 TYR B N 1
ATOM 7855 C CA . TYR B 1 376 ? -1.861 -33.969 -10.68 1 98.38 376 TYR B CA 1
ATOM 7856 C C . TYR B 1 376 ? -0.571 -34.625 -10.164 1 98.38 376 TYR B C 1
ATOM 7858 O O . TYR B 1 376 ? 0.021 -35.469 -10.836 1 98.38 376 TYR B O 1
ATOM 7866 N N . ALA B 1 377 ? -0.139 -34.219 -8.984 1 98.25 377 ALA B N 1
ATOM 7867 C CA . ALA B 1 377 ? 1.026 -34.844 -8.375 1 98.25 377 ALA B CA 1
ATOM 7868 C C . ALA B 1 377 ? 0.793 -36.344 -8.172 1 98.25 377 ALA B C 1
ATOM 7870 O O . ALA B 1 377 ? 1.677 -37.156 -8.453 1 98.25 377 ALA B O 1
ATOM 7871 N N . MET B 1 378 ? -0.402 -36.688 -7.77 1 98.12 378 MET B N 1
ATOM 7872 C CA . MET B 1 378 ? -0.738 -38.094 -7.582 1 98.12 378 MET B CA 1
ATOM 7873 C C . MET B 1 378 ? -0.795 -38.844 -8.922 1 98.12 378 MET B C 1
ATOM 7875 O O . MET B 1 378 ? -0.4 -40 -9.016 1 98.12 378 MET B O 1
ATOM 7879 N N . TYR B 1 379 ? -1.301 -38.156 -9.922 1 98.5 379 TYR B N 1
ATOM 7880 C CA . TYR B 1 379 ? -1.339 -38.719 -11.258 1 98.5 379 TYR B CA 1
ATOM 7881 C C . TYR B 1 379 ? 0.064 -39.062 -11.742 1 98.5 379 TYR B C 1
ATOM 7883 O O . TYR B 1 379 ? 0.291 -40.156 -12.273 1 98.5 379 TYR B O 1
ATOM 7891 N N . LEU B 1 380 ? 1.01 -38.156 -11.531 1 98.19 380 LEU B N 1
ATOM 7892 C CA . LEU B 1 380 ? 2.387 -38.375 -11.961 1 98.19 380 LEU B CA 1
ATOM 7893 C C . LEU B 1 380 ? 3.039 -39.5 -11.148 1 98.19 380 LEU B C 1
ATOM 7895 O O . LEU B 1 380 ? 3.867 -40.25 -11.664 1 98.19 380 LEU B O 1
ATOM 7899 N N . LEU B 1 381 ? 2.678 -39.562 -9.891 1 97.56 381 LEU B N 1
ATOM 7900 C CA . LEU B 1 381 ? 3.148 -40.656 -9.078 1 97.56 381 LEU B CA 1
ATOM 7901 C C . LEU B 1 381 ? 2.678 -42 -9.664 1 97.56 381 LEU B C 1
ATOM 7903 O O . LEU B 1 381 ? 3.459 -42.938 -9.773 1 97.56 381 LEU B O 1
ATOM 7907 N N . MET B 1 382 ? 1.415 -42.094 -10.07 1 97.75 382 MET B N 1
ATOM 7908 C CA . MET B 1 382 ? 0.869 -43.312 -10.68 1 97.75 382 MET B CA 1
ATOM 7909 C C . MET B 1 382 ? 1.603 -43.656 -11.969 1 97.75 382 MET B C 1
ATOM 7911 O O . MET B 1 382 ? 1.847 -44.812 -12.258 1 97.75 382 MET B O 1
ATOM 7915 N N . ASP B 1 383 ? 1.875 -42.594 -12.688 1 96.94 383 ASP B N 1
ATOM 7916 C CA . ASP B 1 383 ? 2.623 -42.781 -13.922 1 96.94 383 ASP B CA 1
ATOM 7917 C C . ASP B 1 383 ? 3.986 -43.406 -13.641 1 96.94 383 ASP B C 1
ATOM 7919 O O . ASP B 1 383 ? 4.41 -44.344 -14.344 1 96.94 383 ASP B O 1
ATOM 7923 N N . ARG B 1 384 ? 4.668 -43 -12.641 1 95.38 384 ARG B N 1
ATOM 7924 C CA . ARG B 1 384 ? 5.98 -43.531 -12.266 1 95.38 384 ARG B CA 1
ATOM 7925 C C . ARG B 1 384 ? 5.875 -44.938 -11.742 1 95.38 384 ARG B C 1
ATOM 7927 O O . ARG B 1 384 ? 6.84 -45.719 -11.812 1 95.38 384 ARG B O 1
ATOM 7934 N N . GLN B 1 385 ? 4.738 -45.281 -11.289 1 95.31 385 GLN B N 1
ATOM 7935 C CA . GLN B 1 385 ? 4.512 -46.625 -10.766 1 95.31 385 GLN B CA 1
ATOM 7936 C C . GLN B 1 385 ? 4.156 -47.594 -11.883 1 95.31 385 GLN B C 1
ATOM 7938 O O . GLN B 1 385 ? 3.949 -48.781 -11.633 1 95.31 385 GLN B O 1
ATOM 7943 N N . GLY B 1 386 ? 3.965 -47.125 -13.047 1 94.81 386 GLY B N 1
ATOM 7944 C CA . GLY B 1 386 ? 3.74 -47.969 -14.203 1 94.81 386 GLY B CA 1
ATOM 7945 C C . GLY B 1 386 ? 2.281 -48.344 -14.391 1 94.81 386 GLY B C 1
ATOM 7946 O O . GLY B 1 386 ? 1.97 -49.344 -15.07 1 94.81 386 GLY B O 1
ATOM 7947 N N . ILE B 1 387 ? 1.392 -47.594 -13.82 1 95.94 387 ILE B N 1
ATOM 7948 C CA . ILE B 1 387 ? -0.036 -47.875 -13.969 1 95.94 387 ILE B CA 1
ATOM 7949 C C . ILE B 1 387 ? -0.502 -47.438 -15.359 1 95.94 387 ILE B C 1
ATOM 7951 O O . ILE B 1 387 ? -0.095 -46.406 -15.867 1 95.94 387 ILE B O 1
ATOM 7955 N N . GLY B 1 388 ? -1.312 -48.188 -15.953 1 95 388 GLY B N 1
ATOM 7956 C CA . GLY B 1 388 ? -1.796 -47.969 -17.297 1 95 388 GLY B CA 1
ATOM 7957 C C . GLY B 1 388 ? -2.703 -46.75 -17.391 1 95 388 GLY B C 1
ATOM 7958 O O . GLY B 1 388 ? -3.281 -46.312 -16.391 1 95 388 GLY B O 1
ATOM 7959 N N . GLU B 1 389 ? -2.881 -46.219 -18.5 1 94.56 389 GLU B N 1
ATOM 7960 C CA . GLU B 1 389 ? -3.584 -44.969 -18.734 1 94.56 389 GLU B CA 1
ATOM 7961 C C . GLU B 1 389 ? -5.047 -45.062 -18.312 1 94.56 389 GLU B C 1
ATOM 7963 O O . GLU B 1 389 ? -5.551 -44.188 -17.609 1 94.56 389 GLU B O 1
ATOM 7968 N N . GLU B 1 390 ? -5.695 -46.125 -18.75 1 94.31 390 GLU B N 1
ATOM 7969 C CA . GLU B 1 390 ? -7.113 -46.281 -18.438 1 94.31 390 GLU B CA 1
ATOM 7970 C C . GLU B 1 390 ? -7.328 -46.406 -16.922 1 94.31 390 GLU B C 1
ATOM 7972 O O . GLU B 1 390 ? -8.266 -45.844 -16.375 1 94.31 390 GLU B O 1
ATOM 7977 N N . GLU B 1 391 ? -6.477 -47.156 -16.359 1 96.62 391 GLU B N 1
ATOM 7978 C CA . GLU B 1 391 ? -6.574 -47.344 -14.922 1 96.62 391 GLU B CA 1
ATOM 7979 C C . GLU B 1 391 ? -6.258 -46.062 -14.172 1 96.62 391 GLU B C 1
ATOM 7981 O O . GLU B 1 391 ? -6.914 -45.75 -13.18 1 96.62 391 GLU B O 1
ATOM 7986 N N . LYS B 1 392 ? -5.289 -45.312 -14.609 1 97.31 392 LYS B N 1
ATOM 7987 C CA . LYS B 1 392 ? -4.945 -44.031 -14 1 97.31 392 LYS B CA 1
ATOM 7988 C C . LYS B 1 392 ? -6.121 -43.062 -14.055 1 97.31 392 LYS B C 1
ATOM 7990 O O . LYS B 1 392 ? -6.375 -42.344 -13.094 1 97.31 392 LYS B O 1
ATOM 7995 N N . GLU B 1 393 ? -6.758 -43.094 -15.203 1 97.19 393 GLU B N 1
ATOM 7996 C CA . GLU B 1 393 ? -7.906 -42.219 -15.391 1 97.19 393 GLU B CA 1
ATOM 7997 C C . GLU B 1 393 ? -9 -42.531 -14.367 1 97.19 393 GLU B C 1
ATOM 7999 O O . GLU B 1 393 ? -9.547 -41.594 -13.758 1 97.19 393 GLU B O 1
ATOM 8004 N N . SER B 1 394 ? -9.25 -43.75 -14.219 1 97.75 394 SER B N 1
ATOM 8005 C CA . SER B 1 394 ? -10.289 -44.188 -13.281 1 97.75 394 SER B CA 1
ATOM 8006 C C . SER B 1 394 ? -9.891 -43.875 -11.836 1 97.75 394 SER B C 1
ATOM 8008 O O . SER B 1 394 ? -10.68 -43.344 -11.07 1 97.75 394 SER B O 1
ATOM 8010 N N . LEU B 1 395 ? -8.68 -44.25 -11.516 1 98.31 395 LEU B N 1
ATOM 8011 C CA . LEU B 1 395 ? -8.195 -44.031 -10.156 1 98.31 395 LEU B CA 1
ATOM 8012 C C . LEU B 1 395 ? -8.188 -42.562 -9.789 1 98.31 395 LEU B C 1
ATOM 8014 O O . LEU B 1 395 ? -8.617 -42.188 -8.695 1 98.31 395 LEU B O 1
ATOM 8018 N N . LEU B 1 396 ? -7.75 -41.719 -10.68 1 98.38 396 LEU B N 1
ATOM 8019 C CA . LEU B 1 396 ? -7.676 -40.312 -10.391 1 98.38 396 LEU B CA 1
ATOM 8020 C C . LEU B 1 396 ? -9.07 -39.688 -10.289 1 98.38 396 LEU B C 1
ATOM 8022 O O . LEU B 1 396 ? -9.305 -38.812 -9.461 1 98.38 396 LEU B O 1
ATOM 8026 N N . ALA B 1 397 ? -9.977 -40.094 -11.211 1 98.12 397 ALA B N 1
ATOM 8027 C CA . ALA B 1 397 ? -11.344 -39.594 -11.148 1 98.12 397 ALA B CA 1
ATOM 8028 C C . ALA B 1 397 ? -11.969 -39.875 -9.789 1 98.12 397 ALA B C 1
ATOM 8030 O O . ALA B 1 397 ? -12.617 -39 -9.203 1 98.12 397 ALA B O 1
ATOM 8031 N N . ARG B 1 398 ? -11.719 -41.062 -9.281 1 98.31 398 ARG B N 1
ATOM 8032 C CA . ARG B 1 398 ? -12.227 -41.438 -7.969 1 98.31 398 ARG B CA 1
ATOM 8033 C C . ARG B 1 398 ? -11.555 -40.625 -6.871 1 98.31 398 ARG B C 1
ATOM 8035 O O . ARG B 1 398 ? -12.219 -40.156 -5.949 1 98.31 398 ARG B O 1
ATOM 8042 N N . TRP B 1 399 ? -10.266 -40.469 -7.008 1 98.31 399 TRP B N 1
ATOM 8043 C CA . TRP B 1 399 ? -9.516 -39.719 -6.012 1 98.31 399 TRP B CA 1
ATOM 8044 C C . TRP B 1 399 ? -10 -38.281 -5.934 1 98.31 399 TRP B C 1
ATOM 8046 O O . TRP B 1 399 ? -10.305 -37.781 -4.848 1 98.31 399 TRP B O 1
ATOM 8056 N N . MET B 1 400 ? -10.109 -37.625 -7.051 1 97.19 400 MET B N 1
ATOM 8057 C CA . MET B 1 400 ? -10.539 -36.219 -7.113 1 97.19 400 MET B CA 1
ATOM 8058 C C . MET B 1 400 ? -11.93 -36.062 -6.52 1 97.19 400 MET B C 1
ATOM 8060 O O . MET B 1 400 ? -12.172 -35.125 -5.742 1 97.19 400 MET B O 1
ATOM 8064 N N . THR B 1 401 ? -12.844 -36.938 -6.91 1 97.5 401 THR B N 1
ATOM 8065 C CA . THR B 1 401 ? -14.211 -36.875 -6.41 1 97.5 401 THR B CA 1
ATOM 8066 C C . THR B 1 401 ? -14.242 -37.062 -4.895 1 97.5 401 THR B C 1
ATOM 8068 O O . THR B 1 401 ? -14.891 -36.312 -4.18 1 97.5 401 THR B O 1
ATOM 8071 N N . MET B 1 402 ? -13.477 -38.031 -4.465 1 97.31 402 MET B N 1
ATOM 8072 C CA . MET B 1 402 ? -13.406 -38.312 -3.033 1 97.31 402 MET B CA 1
ATOM 8073 C C . MET B 1 402 ? -12.844 -37.125 -2.264 1 97.31 402 MET B C 1
ATOM 8075 O O . MET B 1 402 ? -13.398 -36.719 -1.243 1 97.31 402 MET B O 1
ATOM 8079 N N . VAL B 1 403 ? -11.758 -36.562 -2.738 1 96.5 403 VAL B N 1
ATOM 8080 C CA . VAL B 1 403 ? -11.086 -35.469 -2.076 1 96.5 403 VAL B CA 1
ATOM 8081 C C . VAL B 1 403 ? -12.016 -34.25 -1.994 1 96.5 403 VAL B C 1
ATOM 8083 O O . VAL B 1 403 ? -12.07 -33.562 -0.97 1 96.5 403 VAL B O 1
ATOM 8086 N N . MET B 1 404 ? -12.82 -34 -3.002 1 96 404 MET B N 1
ATOM 8087 C CA . MET B 1 404 ? -13.727 -32.875 -3.049 1 96 404 MET B CA 1
ATOM 8088 C C . MET B 1 404 ? -14.93 -33.062 -2.135 1 96 404 MET B C 1
ATOM 8090 O O . MET B 1 404 ? -15.352 -32.156 -1.432 1 96 404 MET B O 1
ATOM 8094 N N . LEU B 1 405 ? -15.383 -34.25 -2.109 1 96.62 405 LEU B N 1
ATOM 8095 C CA . LEU B 1 405 ? -16.562 -34.562 -1.314 1 96.62 405 LEU B CA 1
ATOM 8096 C C . LEU B 1 405 ? -16.266 -34.469 0.176 1 96.62 405 LEU B C 1
ATOM 8098 O O . LEU B 1 405 ? -17.078 -33.938 0.947 1 96.62 405 LEU B O 1
ATOM 8102 N N . THR B 1 406 ? -15.109 -34.906 0.521 1 95.56 406 THR B N 1
ATOM 8103 C CA . THR B 1 406 ? -14.805 -35.062 1.938 1 95.56 406 THR B CA 1
ATOM 8104 C C . THR B 1 406 ? -14.023 -33.875 2.473 1 95.56 406 THR B C 1
ATOM 8106 O O . THR B 1 406 ? -13.867 -33.719 3.686 1 95.56 406 THR B O 1
ATOM 8109 N N . GLY B 1 407 ? -13.539 -33.125 1.552 1 94.31 407 GLY B N 1
ATOM 8110 C CA . GLY B 1 407 ? -12.656 -32.031 1.999 1 94.31 407 GLY B CA 1
ATOM 8111 C C . GLY B 1 407 ? -11.32 -32.562 2.512 1 94.31 407 GLY B C 1
ATOM 8112 O O . GLY B 1 407 ? -10.797 -32.062 3.512 1 94.31 407 GLY B O 1
ATOM 8113 N N . HIS B 1 408 ? -10.797 -33.469 1.887 1 94.38 408 HIS B N 1
ATOM 8114 C CA . HIS B 1 408 ? -9.609 -34.219 2.316 1 94.38 408 HIS B CA 1
ATOM 8115 C C . HIS B 1 408 ? -8.422 -33.281 2.498 1 94.38 408 HIS B C 1
ATOM 8117 O O . HIS B 1 408 ? -7.609 -33.469 3.412 1 94.38 408 HIS B O 1
ATOM 8123 N N . TYR B 1 409 ? -8.312 -32.219 1.708 1 93.69 409 TYR B N 1
ATOM 8124 C CA . TYR B 1 409 ? -7.16 -31.328 1.773 1 93.69 409 TYR B CA 1
ATOM 8125 C C . TYR B 1 409 ? -7.527 -30.031 2.479 1 93.69 409 TYR B C 1
ATOM 8127 O O . TYR B 1 409 ? -6.707 -29.109 2.559 1 93.69 409 TYR B O 1
ATOM 8135 N N . GLN B 1 410 ? -8.711 -29.75 3.01 1 85.94 410 GLN B N 1
ATOM 8136 C CA . GLN B 1 410 ? -9.164 -28.484 3.604 1 85.94 410 GLN B CA 1
ATOM 8137 C C . GLN B 1 410 ? -8.477 -28.234 4.941 1 85.94 410 GLN B C 1
ATOM 8139 O O . GLN B 1 410 ? -8.117 -27.109 5.258 1 85.94 410 GLN B O 1
ATOM 8144 N N . SER B 1 411 ? -8.289 -29.203 5.91 1 72.94 411 SER B N 1
ATOM 8145 C CA . SER B 1 411 ? -7.719 -28.984 7.238 1 72.94 411 SER B CA 1
ATOM 8146 C C . SER B 1 411 ? -6.203 -29.156 7.227 1 72.94 411 SER B C 1
ATOM 8148 O O . SER B 1 411 ? -5.5 -28.516 8.016 1 72.94 411 SER B O 1
ATOM 8150 N N . GLY B 1 412 ? -5.613 -29.703 6.246 1 78.75 412 GLY B N 1
ATOM 8151 C CA . GLY B 1 412 ? -4.199 -30.031 6.312 1 78.75 412 GLY B CA 1
ATOM 8152 C C . GLY B 1 412 ? -3.48 -29.844 4.992 1 78.75 412 GLY B C 1
ATOM 8153 O O . GLY B 1 412 ? -2.365 -30.344 4.809 1 78.75 412 GLY B O 1
ATOM 8154 N N . GLY B 1 413 ? -3.838 -29.094 4.195 1 84.56 413 GLY B N 1
ATOM 8155 C CA . GLY B 1 413 ? -3.367 -28.797 2.85 1 84.56 413 GLY B CA 1
ATOM 8156 C C . GLY B 1 413 ? -2.066 -29.5 2.51 1 84.56 413 GLY B C 1
ATOM 8157 O O . GLY B 1 413 ? -2.055 -30.719 2.258 1 84.56 413 GLY B O 1
ATOM 8158 N N . GLU B 1 414 ? -0.923 -28.984 2.791 1 88.31 414 GLU B N 1
ATOM 8159 C CA . GLU B 1 414 ? 0.399 -29.453 2.387 1 88.31 414 GLU B CA 1
ATOM 8160 C C . GLU B 1 414 ? 0.842 -30.656 3.227 1 88.31 414 GLU B C 1
ATOM 8162 O O . GLU B 1 414 ? 1.478 -31.578 2.715 1 88.31 414 GLU B O 1
ATOM 8167 N N . GLY B 1 415 ? 0.445 -30.734 4.465 1 91.56 415 GLY B N 1
ATOM 8168 C CA . GLY B 1 415 ? 0.751 -31.875 5.297 1 91.56 415 GLY B CA 1
ATOM 8169 C C . GLY B 1 415 ? 0.045 -33.156 4.844 1 91.56 415 GLY B C 1
ATOM 8170 O O . GLY B 1 415 ? 0.645 -34.219 4.82 1 91.56 415 GLY B O 1
ATOM 8171 N N . THR B 1 416 ? -1.13 -33.062 4.484 1 94.5 416 THR B N 1
ATOM 8172 C CA . THR B 1 416 ? -1.946 -34.188 4.078 1 94.5 416 THR B CA 1
ATOM 8173 C C . THR B 1 416 ? -1.448 -34.781 2.758 1 94.5 416 THR B C 1
ATOM 8175 O O . THR B 1 416 ? -1.369 -36 2.6 1 94.5 416 THR B O 1
ATOM 8178 N N . VAL B 1 417 ? -1.106 -33.938 1.828 1 95.06 417 VAL B N 1
ATOM 8179 C CA . VAL B 1 417 ? -0.691 -34.438 0.523 1 95.06 417 VAL B CA 1
ATOM 8180 C C . VAL B 1 417 ? 0.639 -35.188 0.653 1 95.06 417 VAL B C 1
ATOM 8182 O O . VAL B 1 417 ? 0.877 -36.156 -0.043 1 95.06 417 VAL B O 1
ATOM 8185 N N . LEU B 1 418 ? 1.467 -34.719 1.537 1 94.5 418 LEU B N 1
ATOM 8186 C CA . LEU B 1 418 ? 2.729 -35.438 1.771 1 94.5 418 LEU B CA 1
ATOM 8187 C C . LEU B 1 418 ? 2.486 -36.812 2.352 1 94.5 418 LEU B C 1
ATOM 8189 O O . LEU B 1 418 ? 3.168 -37.781 1.983 1 94.5 418 LEU B O 1
ATOM 8193 N N . LYS B 1 419 ? 1.605 -36.812 3.252 1 94.94 419 LYS B N 1
ATOM 8194 C CA . LYS B 1 419 ? 1.24 -38.125 3.807 1 94.94 419 LYS B CA 1
ATOM 8195 C C . LYS B 1 419 ? 0.659 -39.031 2.732 1 94.94 419 LYS B C 1
ATOM 8197 O O . LYS B 1 419 ? 0.988 -40.219 2.674 1 94.94 419 LYS B O 1
ATOM 8202 N N . ASP B 1 420 ? -0.237 -38.531 1.896 1 96.56 420 ASP B N 1
ATOM 8203 C CA . ASP B 1 420 ? -0.814 -39.312 0.795 1 96.56 420 ASP B CA 1
ATOM 8204 C C . ASP B 1 420 ? 0.275 -39.812 -0.137 1 96.56 420 ASP B C 1
ATOM 8206 O O . ASP B 1 420 ? 0.248 -41 -0.534 1 96.56 420 ASP B O 1
ATOM 8210 N N . TYR B 1 421 ? 1.174 -38.938 -0.45 1 96.75 421 TYR B N 1
ATOM 8211 C CA . TYR B 1 421 ? 2.26 -39.312 -1.347 1 96.75 421 TYR B CA 1
ATOM 8212 C C . TYR B 1 421 ? 3.084 -40.469 -0.757 1 96.75 421 TYR B C 1
ATOM 8214 O O . TYR B 1 421 ? 3.389 -41.438 -1.446 1 96.75 421 TYR B O 1
ATOM 8222 N N . ALA B 1 422 ? 3.475 -40.344 0.475 1 96.25 422 ALA B N 1
ATOM 8223 C CA . ALA B 1 422 ? 4.277 -41.344 1.147 1 96.25 422 ALA B CA 1
ATOM 8224 C C . ALA B 1 422 ? 3.551 -42.688 1.182 1 96.25 422 ALA B C 1
ATOM 8226 O O . ALA B 1 422 ? 4.121 -43.719 0.825 1 96.25 422 ALA B O 1
ATOM 8227 N N . ASN B 1 423 ? 2.33 -42.688 1.575 1 96.69 423 ASN B N 1
ATOM 8228 C CA . ASN B 1 423 ? 1.543 -43.906 1.686 1 96.69 423 ASN B CA 1
ATOM 8229 C C . ASN B 1 423 ? 1.311 -44.531 0.32 1 96.69 423 ASN B C 1
ATOM 8231 O O . ASN B 1 423 ? 1.437 -45.75 0.171 1 96.69 423 ASN B O 1
ATOM 8235 N N . ALA B 1 424 ? 0.989 -43.719 -0.679 1 97.25 424 ALA B N 1
ATOM 8236 C CA . ALA B 1 424 ? 0.737 -44.219 -2.023 1 97.25 424 ALA B CA 1
ATOM 8237 C C . ALA B 1 424 ? 2.012 -44.781 -2.645 1 97.25 424 ALA B C 1
ATOM 8239 O O . ALA B 1 424 ? 1.957 -45.719 -3.457 1 97.25 424 ALA B O 1
ATOM 8240 N N . THR B 1 425 ? 3.125 -44.188 -2.279 1 96.06 425 THR B N 1
ATOM 8241 C CA . THR B 1 425 ? 4.402 -44.688 -2.775 1 96.06 425 THR B CA 1
ATOM 8242 C C . THR B 1 425 ? 4.734 -46.031 -2.154 1 96.06 425 THR B C 1
ATOM 8244 O O . THR B 1 425 ? 5.211 -46.938 -2.842 1 96.06 425 THR B O 1
ATOM 8247 N N . GLU B 1 426 ? 4.496 -46.188 -0.931 1 94.75 426 GLU B N 1
ATOM 8248 C CA . GLU B 1 426 ? 4.836 -47.406 -0.198 1 94.75 426 GLU B CA 1
ATOM 8249 C C . GLU B 1 426 ? 3.887 -48.531 -0.556 1 94.75 426 GLU B C 1
ATOM 8251 O O . GLU B 1 426 ? 4.324 -49.656 -0.834 1 94.75 426 GLU B O 1
ATOM 8256 N N . GLU B 1 427 ? 2.623 -48.312 -0.644 1 94.81 427 GLU B N 1
ATOM 8257 C CA . GLU B 1 427 ? 1.619 -49.375 -0.786 1 94.81 427 GLU B CA 1
ATOM 8258 C C . GLU B 1 427 ? 1.133 -49.469 -2.229 1 94.81 427 GLU B C 1
ATOM 8260 O O . GLU B 1 427 ? 0.521 -50.469 -2.609 1 94.81 427 GLU B O 1
ATOM 8265 N N . GLY B 1 428 ? 1.386 -48.531 -2.971 1 96.12 428 GLY B N 1
ATOM 8266 C CA . GLY B 1 428 ? 0.749 -48.406 -4.27 1 96.12 428 GLY B CA 1
ATOM 8267 C C . GLY B 1 428 ? -0.506 -47.562 -4.234 1 96.12 428 GLY B C 1
ATOM 8268 O O . GLY B 1 428 ? -1.286 -47.625 -3.283 1 96.12 428 GLY B O 1
ATOM 8269 N N . PHE B 1 429 ? -0.697 -46.781 -5.23 1 97.56 429 PHE B N 1
ATOM 8270 C CA . PHE B 1 429 ? -1.771 -45.781 -5.211 1 97.56 429 PHE B CA 1
ATOM 8271 C C . PHE B 1 429 ? -3.133 -46.469 -5.152 1 97.56 429 PHE B C 1
ATOM 8273 O O . PHE B 1 429 ? -4.008 -46.062 -4.387 1 97.56 429 PHE B O 1
ATOM 8280 N N . ALA B 1 430 ? -3.385 -47.531 -5.965 1 96.81 430 ALA B N 1
ATOM 8281 C CA . ALA B 1 430 ? -4.676 -48.219 -6.027 1 96.81 430 ALA B CA 1
ATOM 8282 C C . ALA B 1 430 ? -5.062 -48.781 -4.66 1 96.81 430 ALA B C 1
ATOM 8284 O O . ALA B 1 430 ? -6.203 -48.625 -4.223 1 96.81 430 ALA B O 1
ATOM 8285 N N . SER B 1 431 ? -4.086 -49.375 -4.043 1 97 431 SER B N 1
ATOM 8286 C CA . SER B 1 431 ? -4.324 -49.938 -2.721 1 97 431 SER B CA 1
ATOM 8287 C C . SER B 1 431 ? -4.629 -48.875 -1.694 1 97 431 SER B C 1
ATOM 8289 O O . SER B 1 431 ? -5.535 -49 -0.872 1 97 431 SER B O 1
ATOM 8291 N N . TYR B 1 432 ? -3.9 -47.844 -1.752 1 97.62 432 TYR B N 1
ATOM 8292 C CA . TYR B 1 432 ? -4.09 -46.75 -0.808 1 97.62 432 TYR B CA 1
ATOM 8293 C C . TYR B 1 432 ? -5.457 -46.094 -0.996 1 97.62 432 TYR B C 1
ATOM 8295 O O . TYR B 1 432 ? -6.148 -45.781 -0.019 1 97.62 432 TYR B O 1
ATOM 8303 N N . LEU B 1 433 ? -5.852 -45.844 -2.248 1 97.75 433 LEU B N 1
ATOM 8304 C CA . LEU B 1 433 ? -7.164 -45.281 -2.527 1 97.75 433 LEU B CA 1
ATOM 8305 C C . LEU B 1 433 ? -8.273 -46.156 -1.95 1 97.75 433 LEU B C 1
ATOM 8307 O O . LEU B 1 433 ? -9.219 -45.625 -1.352 1 97.75 433 LEU B O 1
ATOM 8311 N N . ALA B 1 434 ? -8.148 -47.406 -2.113 1 96.88 434 ALA B N 1
ATOM 8312 C CA . ALA B 1 434 ? -9.148 -48.344 -1.599 1 96.88 434 ALA B CA 1
ATOM 8313 C C . ALA B 1 434 ? -9.305 -48.188 -0.087 1 96.88 434 ALA B C 1
ATOM 8315 O O . ALA B 1 434 ? -10.422 -48.219 0.438 1 96.88 434 ALA B O 1
ATOM 8316 N N . GLN B 1 435 ? -8.227 -48 0.545 1 96.19 435 GLN B N 1
ATOM 8317 C CA . GLN B 1 435 ? -8.242 -47.844 1.996 1 96.19 435 GLN B CA 1
ATOM 8318 C C . GLN B 1 435 ? -8.938 -46.562 2.4 1 96.19 435 GLN B C 1
ATOM 8320 O O . GLN B 1 435 ? -9.758 -46.562 3.32 1 96.19 435 GLN B O 1
ATOM 8325 N N . ILE B 1 436 ? -8.617 -45.531 1.712 1 96.44 436 ILE B N 1
ATOM 8326 C CA . ILE B 1 436 ? -9.18 -44.219 2.041 1 96.44 436 ILE B CA 1
ATOM 8327 C C . ILE B 1 436 ? -10.68 -44.219 1.757 1 96.44 436 ILE B C 1
ATOM 8329 O O . ILE B 1 436 ? -11.453 -43.625 2.508 1 96.44 436 ILE B O 1
ATOM 8333 N N . GLU B 1 437 ? -11.062 -44.812 0.649 1 96.5 437 GLU B N 1
ATOM 8334 C CA . GLU B 1 437 ? -12.477 -44.938 0.3 1 96.5 437 GLU B CA 1
ATOM 8335 C C . GLU B 1 437 ? -13.266 -45.656 1.392 1 96.5 437 GLU B C 1
ATOM 8337 O O . GLU B 1 437 ? -14.367 -45.25 1.748 1 96.5 437 GLU B O 1
ATOM 8342 N N . GLU B 1 438 ? -12.695 -46.656 1.91 1 95.38 438 GLU B N 1
ATOM 8343 C CA . GLU B 1 438 ? -13.344 -47.438 2.967 1 95.38 438 GLU B CA 1
ATOM 8344 C C . GLU B 1 438 ? -13.477 -46.625 4.246 1 95.38 438 GLU B C 1
ATOM 8346 O O . GLU B 1 438 ? -14.461 -46.781 4.977 1 95.38 438 GLU B O 1
ATOM 8351 N N . LEU B 1 439 ? -12.594 -45.844 4.453 1 94.44 439 LEU B N 1
ATOM 8352 C CA . LEU B 1 439 ? -12.547 -45.062 5.691 1 94.44 439 LEU B CA 1
ATOM 8353 C C . LEU B 1 439 ? -13.453 -43.844 5.605 1 94.44 439 LEU B C 1
ATOM 8355 O O . LEU B 1 439 ? -14.109 -43.5 6.582 1 94.44 439 LEU B O 1
ATOM 8359 N N . LYS B 1 440 ? -13.508 -43.188 4.418 1 95.31 440 LYS B N 1
ATOM 8360 C CA . LYS B 1 440 ? -14.133 -41.875 4.34 1 95.31 440 LYS B CA 1
ATOM 8361 C C . LYS B 1 440 ? -15.508 -41.938 3.686 1 95.31 440 LYS B C 1
ATOM 8363 O O . LYS B 1 440 ? -16.406 -41.156 3.998 1 95.31 440 LYS B O 1
ATOM 8368 N N . LEU B 1 441 ? -15.633 -42.875 2.693 1 96.81 441 LEU B N 1
ATOM 8369 C CA . LEU B 1 441 ? -16.875 -42.938 1.941 1 96.81 441 LEU B CA 1
ATOM 8370 C C . LEU B 1 441 ? -17.75 -44.094 2.471 1 96.81 441 LEU B C 1
ATOM 8372 O O . LEU B 1 441 ? -18.156 -44.969 1.713 1 96.81 441 LEU B O 1
ATOM 8376 N N . THR B 1 442 ? -18.125 -43.906 3.709 1 96.25 442 THR B N 1
ATOM 8377 C CA . THR B 1 442 ? -18.953 -44.906 4.383 1 96.25 442 THR B CA 1
ATOM 8378 C C . THR B 1 442 ? -20.438 -44.719 4.039 1 96.25 442 THR B C 1
ATOM 8380 O O . THR B 1 442 ? -20.797 -43.719 3.418 1 96.25 442 THR B O 1
ATOM 8383 N N . GLU B 1 443 ? -21.266 -45.688 4.48 1 95.62 443 GLU B N 1
ATOM 8384 C CA . GLU B 1 443 ? -22.703 -45.531 4.305 1 95.62 443 GLU B CA 1
ATOM 8385 C C . GLU B 1 443 ? -23.234 -44.344 5.086 1 95.62 443 GLU B C 1
ATOM 8387 O O . GLU B 1 443 ? -24.125 -43.625 4.609 1 95.62 443 GLU B O 1
ATOM 8392 N N . GLU B 1 444 ? -22.688 -44.219 6.141 1 95.38 444 GLU B N 1
ATOM 8393 C CA . GLU B 1 444 ? -23.078 -43.062 6.965 1 95.38 444 GLU B CA 1
ATOM 8394 C C . GLU B 1 444 ? -22.75 -41.75 6.281 1 95.38 444 GLU B C 1
ATOM 8396 O O . GLU B 1 444 ? -23.5 -40.781 6.395 1 95.38 444 GLU B O 1
ATOM 8401 N N . PHE B 1 445 ? -21.609 -41.75 5.645 1 97.44 445 PHE B N 1
ATOM 8402 C CA . PHE B 1 445 ? -21.219 -40.531 4.938 1 97.44 445 PHE B CA 1
ATOM 8403 C C . PHE B 1 445 ? -22.266 -40.156 3.908 1 97.44 445 PHE B C 1
ATOM 8405 O O . PHE B 1 445 ? -22.719 -39 3.883 1 97.44 445 PHE B O 1
ATOM 8412 N N . TYR B 1 446 ? -22.703 -41.094 3.072 1 97.12 446 TYR B N 1
ATOM 8413 C CA . TYR B 1 446 ? -23.641 -40.812 1.995 1 97.12 446 TYR B CA 1
ATOM 8414 C C . TYR B 1 446 ? -25.047 -40.562 2.543 1 97.12 446 TYR B C 1
ATOM 8416 O O . TYR B 1 446 ? -25.828 -39.781 1.986 1 97.12 446 TYR B O 1
ATOM 8424 N N . ASP B 1 447 ? -25.312 -41.156 3.701 1 96.38 447 ASP B N 1
ATOM 8425 C CA . ASP B 1 447 ? -26.688 -41.125 4.219 1 96.38 447 ASP B CA 1
ATOM 8426 C C . ASP B 1 447 ? -26.922 -39.875 5.07 1 96.38 447 ASP B C 1
ATOM 8428 O O . ASP B 1 447 ? -28.047 -39.375 5.137 1 96.38 447 ASP B O 1
ATOM 8432 N N . SER B 1 448 ? -25.891 -39.438 5.66 1 95.5 448 SER B N 1
ATOM 8433 C CA . SER B 1 448 ? -26.125 -38.375 6.641 1 95.5 448 SER B CA 1
ATOM 8434 C C . SER B 1 448 ? -25.172 -37.188 6.426 1 95.5 448 SER B C 1
ATOM 8436 O O . SER B 1 448 ? -25.609 -36.062 6.258 1 95.5 448 SER B O 1
ATOM 8438 N N . ILE B 1 449 ? -23.953 -37.469 6.332 1 96.5 449 ILE B N 1
ATOM 8439 C CA . ILE B 1 449 ? -22.953 -36.406 6.336 1 96.5 449 ILE B CA 1
ATOM 8440 C C . ILE B 1 449 ? -23.047 -35.594 5.043 1 96.5 449 ILE B C 1
ATOM 8442 O O . ILE B 1 449 ? -23.156 -34.344 5.074 1 96.5 449 ILE B O 1
ATOM 8446 N N . LEU B 1 450 ? -23.031 -36.25 3.848 1 97.38 450 LEU B N 1
ATOM 8447 C CA . LEU B 1 450 ? -23.047 -35.562 2.555 1 97.38 450 LEU B CA 1
ATOM 8448 C C . LEU B 1 450 ? -24.328 -34.781 2.363 1 97.38 450 LEU B C 1
ATOM 8450 O O . LEU B 1 450 ? -24.297 -33.625 1.951 1 97.38 450 LEU B O 1
ATOM 8454 N N . PRO B 1 451 ? -25.531 -35.344 2.719 1 97.31 451 PRO B N 1
ATOM 8455 C CA . PRO B 1 451 ? -26.75 -34.562 2.615 1 97.31 451 PRO B CA 1
ATOM 8456 C C . PRO B 1 451 ? -26.703 -33.281 3.449 1 97.31 451 PRO B C 1
ATOM 8458 O O . PRO B 1 451 ? -27.219 -32.219 3.021 1 97.31 451 PRO B O 1
ATOM 8461 N N . ASP B 1 452 ? -26.094 -33.375 4.504 1 96.19 452 ASP B N 1
ATOM 8462 C CA . ASP B 1 452 ? -25.984 -32.188 5.359 1 96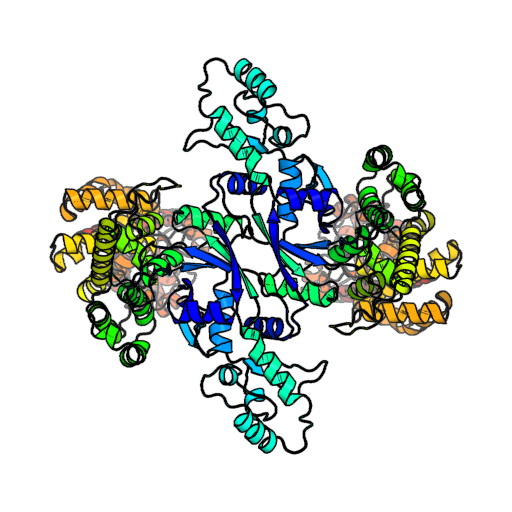.19 452 ASP B CA 1
ATOM 8463 C C . ASP B 1 452 ? -25.141 -31.109 4.699 1 96.19 452 ASP B C 1
ATOM 8465 O O . ASP B 1 452 ? -25.359 -29.922 4.918 1 96.19 452 ASP B O 1
ATOM 8469 N N . LYS B 1 453 ? -24.172 -31.469 3.932 1 96.06 453 LYS B N 1
ATOM 8470 C CA . LYS B 1 453 ? -23.328 -30.516 3.232 1 96.06 453 LYS B CA 1
ATOM 8471 C C . LYS B 1 453 ? -24.125 -29.734 2.191 1 96.06 453 LYS B C 1
ATOM 8473 O O . LYS B 1 453 ? -23.766 -28.594 1.854 1 96.06 453 LYS B O 1
ATOM 8478 N N . PHE B 1 454 ? -25.25 -30.25 1.754 1 96.88 454 PHE B N 1
ATOM 8479 C CA . PHE B 1 454 ? -26.047 -29.609 0.726 1 96.88 454 PHE B CA 1
ATOM 8480 C C . PHE B 1 454 ? -27.031 -28.609 1.347 1 96.88 454 PHE B C 1
ATOM 8482 O O . PHE B 1 454 ? -27.812 -27.984 0.638 1 96.88 454 PHE B O 1
ATOM 8489 N N . ALA B 1 455 ? -26.953 -28.5 2.668 1 95.19 455 ALA B N 1
ATOM 8490 C CA . ALA B 1 455 ? -27.719 -27.469 3.361 1 95.19 455 ALA B CA 1
ATOM 8491 C C . ALA B 1 455 ? -26.969 -26.156 3.416 1 95.19 455 ALA B C 1
ATOM 8493 O O . ALA B 1 455 ? -27.5 -25.141 3.863 1 95.19 455 ALA B O 1
ATOM 8494 N N . SER B 1 456 ? -25.828 -26.203 2.867 1 94.19 456 SER B N 1
ATOM 8495 C CA . SER B 1 456 ? -25.016 -24.984 2.855 1 94.19 456 SER B CA 1
ATOM 8496 C C . SER B 1 456 ? -25.672 -23.891 2.025 1 94.19 456 SER B C 1
ATOM 8498 O O . SER B 1 456 ? -26.328 -24.172 1.015 1 94.19 456 SER B O 1
ATOM 8500 N N . THR B 1 457 ? -25.484 -22.625 2.441 1 92.62 457 THR B N 1
ATOM 8501 C CA . THR B 1 457 ? -26.031 -21.484 1.717 1 92.62 457 THR B CA 1
ATOM 8502 C C . THR B 1 457 ? -24.984 -20.875 0.794 1 92.62 457 THR B C 1
ATOM 8504 O O . THR B 1 457 ? -25.297 -19.938 0.037 1 92.62 457 THR B O 1
ATOM 8507 N N . THR B 1 458 ? -23.828 -21.406 0.872 1 87.31 458 THR B N 1
ATOM 8508 C CA . THR B 1 458 ? -22.781 -20.953 -0.032 1 87.31 458 THR B CA 1
ATOM 8509 C C . THR B 1 458 ? -22.906 -21.656 -1.386 1 87.31 458 THR B C 1
ATOM 8511 O O . THR B 1 458 ? -22.891 -22.891 -1.461 1 87.31 458 THR B O 1
ATOM 8514 N N . ALA B 1 459 ? -22.984 -20.828 -2.393 1 84.06 459 ALA B N 1
ATOM 8515 C CA . ALA B 1 459 ? -23.312 -21.344 -3.719 1 84.06 459 ALA B CA 1
ATOM 8516 C C . ALA B 1 459 ? -22.141 -22.125 -4.305 1 84.06 459 ALA B C 1
ATOM 8518 O O . ALA B 1 459 ? -22.328 -22.969 -5.184 1 84.06 459 ALA B O 1
ATOM 8519 N N . ARG B 1 460 ? -20.953 -21.812 -3.848 1 89 460 ARG B N 1
ATOM 8520 C CA . ARG B 1 460 ? -19.797 -22.484 -4.414 1 89 460 ARG B CA 1
ATOM 8521 C C . ARG B 1 460 ? -19.062 -23.312 -3.359 1 89 460 ARG B C 1
ATOM 8523 O O . ARG B 1 460 ? -18.078 -22.859 -2.775 1 89 460 ARG B O 1
ATOM 8530 N N . THR B 1 461 ? -19.578 -24.484 -3.121 1 92.62 461 THR B N 1
ATOM 8531 C CA . THR B 1 461 ? -18.922 -25.438 -2.232 1 92.62 461 THR B CA 1
ATOM 8532 C C . THR B 1 461 ? -18.438 -26.656 -3.012 1 92.62 461 THR B C 1
ATOM 8534 O O . THR B 1 461 ? -18.984 -26.984 -4.066 1 92.62 461 THR B O 1
ATOM 8537 N N . ALA B 1 462 ? -17.422 -27.297 -2.477 1 94.44 462 ALA B N 1
ATOM 8538 C CA . ALA B 1 462 ? -16.812 -28.438 -3.162 1 94.44 462 ALA B CA 1
ATOM 8539 C C . ALA B 1 462 ? -17.828 -29.562 -3.367 1 94.44 462 ALA B C 1
ATOM 8541 O O . ALA B 1 462 ? -18 -30.062 -4.484 1 94.44 462 ALA B O 1
ATOM 8542 N N . PRO B 1 463 ? -18.641 -29.922 -2.406 1 95.94 463 PRO B N 1
ATOM 8543 C CA . PRO B 1 463 ? -19.609 -31 -2.619 1 95.94 463 PRO B CA 1
ATOM 8544 C C . PRO B 1 463 ? -20.688 -30.641 -3.645 1 95.94 463 PRO B C 1
ATOM 8546 O O . PRO B 1 463 ? -21.078 -31.484 -4.449 1 95.94 463 PRO B O 1
ATOM 8549 N N . PHE B 1 464 ? -21.125 -29.422 -3.621 1 96.5 464 PHE B N 1
ATOM 8550 C CA . PHE B 1 464 ? -22.141 -29.016 -4.59 1 96.5 464 PHE B CA 1
ATOM 8551 C C . PHE B 1 464 ? -21.578 -29.047 -6.004 1 96.5 464 PHE B C 1
ATOM 8553 O O . PHE B 1 464 ? -22.281 -29.453 -6.941 1 96.5 464 PHE B O 1
ATOM 8560 N N . LEU B 1 465 ? -20.359 -28.672 -6.133 1 96.06 465 LEU B N 1
ATOM 8561 C CA . LEU B 1 465 ? -19.734 -28.688 -7.449 1 96.06 465 LEU B CA 1
ATOM 8562 C C . LEU B 1 465 ? -19.562 -30.109 -7.949 1 96.06 465 LEU B C 1
ATOM 8564 O O . LEU B 1 465 ? -19.656 -30.375 -9.148 1 96.06 465 LEU B O 1
ATOM 8568 N N . VAL B 1 466 ? -19.266 -30.984 -7.023 1 97.56 466 VAL B N 1
ATOM 8569 C CA . VAL B 1 466 ? -19.188 -32.406 -7.398 1 97.56 466 VAL B CA 1
ATOM 8570 C C . VAL B 1 466 ? -20.562 -32.875 -7.895 1 97.56 466 VAL B C 1
ATOM 8572 O O . VAL B 1 466 ? -20.656 -33.656 -8.844 1 97.56 466 VAL B O 1
ATOM 8575 N N . TYR B 1 467 ? -21.609 -32.375 -7.242 1 98 467 TYR B N 1
ATOM 8576 C CA . TYR B 1 467 ? -22.938 -32.75 -7.691 1 98 467 TYR B CA 1
ATOM 8577 C C . TYR B 1 467 ? -23.188 -32.25 -9.109 1 98 467 TYR B C 1
ATOM 8579 O O . TYR B 1 467 ? -23.688 -33 -9.961 1 98 467 TYR B O 1
ATOM 8587 N N . VAL B 1 468 ? -22.844 -31.078 -9.328 1 96.94 468 VAL B N 1
ATOM 8588 C CA . VAL B 1 468 ? -23.031 -30.516 -10.664 1 96.94 468 VAL B CA 1
ATOM 8589 C C . VAL B 1 468 ? -22.188 -31.297 -11.664 1 96.94 468 VAL B C 1
ATOM 8591 O O . VAL B 1 468 ? -22.656 -31.609 -12.758 1 96.94 468 VAL B O 1
ATOM 8594 N N . ALA B 1 469 ? -20.984 -31.625 -11.312 1 97.5 469 ALA B N 1
ATOM 8595 C CA . ALA B 1 469 ? -20.109 -32.438 -12.172 1 97.5 469 ALA B CA 1
ATOM 8596 C C . ALA B 1 469 ? -20.734 -33.812 -12.461 1 97.5 469 ALA B C 1
ATOM 8598 O O . ALA B 1 469 ? -20.672 -34.281 -13.594 1 97.5 469 ALA B O 1
ATOM 8599 N N . THR B 1 470 ? -21.312 -34.344 -11.453 1 97.88 470 THR B N 1
ATOM 8600 C CA . THR B 1 470 ? -22 -35.625 -11.602 1 97.88 470 THR B CA 1
ATOM 8601 C C . THR B 1 470 ? -23.125 -35.531 -12.617 1 97.88 470 THR B C 1
ATOM 8603 O O . THR B 1 470 ? -23.281 -36.375 -13.484 1 97.88 470 THR B O 1
ATOM 8606 N N . GLN B 1 471 ? -23.891 -34.438 -12.461 1 97.5 471 GLN B N 1
ATOM 8607 C CA . GLN B 1 471 ? -24.984 -34.219 -13.398 1 97.5 471 GLN B CA 1
ATOM 8608 C C . GLN B 1 471 ? -24.453 -34.062 -14.828 1 97.5 471 GLN B C 1
ATOM 8610 O O . GLN B 1 471 ? -25.047 -34.594 -15.773 1 97.5 471 GLN B O 1
ATOM 8615 N N . CYS B 1 472 ? -23.406 -33.438 -14.961 1 96.75 472 CYS B N 1
ATOM 8616 C CA . CYS B 1 472 ? -22.797 -33.25 -16.281 1 96.75 472 CYS B CA 1
ATOM 8617 C C . CYS B 1 472 ? -22.312 -34.562 -16.859 1 96.75 472 CYS B C 1
ATOM 8619 O O . CYS B 1 472 ? -22.578 -34.875 -18.031 1 96.75 472 CYS B O 1
ATOM 8621 N N . ALA B 1 473 ? -21.641 -35.344 -16.062 1 96.56 473 ALA B N 1
ATOM 8622 C CA . ALA B 1 473 ? -21.109 -36.625 -16.516 1 96.56 473 ALA B CA 1
ATOM 8623 C C . ALA B 1 473 ? -22.234 -37.562 -16.938 1 96.56 473 ALA B C 1
ATOM 8625 O O . ALA B 1 473 ? -22.078 -38.344 -17.891 1 96.56 473 ALA B O 1
ATOM 8626 N N . ARG B 1 474 ? -23.328 -37.5 -16.281 1 96 474 ARG B N 1
ATOM 8627 C CA . ARG B 1 474 ? -24.438 -38.406 -16.531 1 96 474 ARG B CA 1
ATOM 8628 C C . ARG B 1 474 ? -25.328 -37.875 -17.641 1 96 474 ARG B C 1
ATOM 8630 O O . ARG B 1 474 ? -26.266 -38.562 -18.062 1 96 474 ARG B O 1
ATOM 8637 N N . GLY B 1 475 ? -25.078 -36.688 -18.078 1 96.25 475 GLY B N 1
ATOM 8638 C CA . GLY B 1 475 ? -25.875 -36.094 -19.141 1 96.25 475 GLY B CA 1
ATOM 8639 C C . GLY B 1 475 ? -27.281 -35.719 -18.688 1 96.25 475 GLY B C 1
ATOM 8640 O O . GLY B 1 475 ? -28.234 -35.875 -19.453 1 96.25 475 GLY B O 1
ATOM 8641 N N . VAL B 1 476 ? -27.406 -35.25 -17.516 1 97 476 VAL B N 1
ATOM 8642 C CA . VAL B 1 476 ? -28.703 -34.906 -16.922 1 97 476 VAL B CA 1
ATOM 8643 C C . VAL B 1 476 ? -29.281 -33.688 -17.625 1 97 476 VAL B C 1
ATOM 8645 O O . VAL B 1 476 ? -28.562 -32.719 -17.906 1 97 476 VAL B O 1
ATOM 8648 N N . HIS B 1 477 ? -30.578 -33.781 -17.906 1 97.44 477 HIS B N 1
ATOM 8649 C CA . HIS B 1 477 ? -31.281 -32.625 -18.469 1 97.44 477 HIS B CA 1
ATOM 8650 C C . HIS B 1 477 ? -31.766 -31.672 -17.375 1 97.44 477 HIS B C 1
ATOM 8652 O O . HIS B 1 477 ? -32.094 -32.125 -16.266 1 97.44 477 HIS B O 1
ATOM 8658 N N . SER B 1 478 ? -31.766 -30.406 -17.734 1 96.69 478 SER B N 1
ATOM 8659 C CA . SER B 1 478 ? -32.281 -29.406 -16.797 1 96.69 478 SER B CA 1
ATOM 8660 C C . SER B 1 478 ? -33.75 -29.578 -16.547 1 96.69 478 SER B C 1
ATOM 8662 O O . SER B 1 478 ? -34.469 -30.156 -17.391 1 96.69 478 SER B O 1
ATOM 8664 N N . LEU B 1 479 ? -34.156 -29.047 -15.375 1 95.62 479 LEU B N 1
ATOM 8665 C CA . LEU B 1 479 ? -35.531 -29.188 -14.938 1 95.62 479 LEU B CA 1
ATOM 8666 C C . LEU B 1 479 ? -36.5 -28.688 -16.016 1 95.62 479 LEU B C 1
ATOM 8668 O O . LEU B 1 479 ? -36.438 -27.531 -16.422 1 95.62 479 LEU B O 1
ATOM 8672 N N . TYR B 1 480 ? -37.375 -29.578 -16.547 1 96.38 480 TYR B N 1
ATOM 8673 C CA . TYR B 1 480 ? -38.5 -29.344 -17.469 1 96.38 480 TYR B CA 1
ATOM 8674 C C . TYR B 1 480 ? -38 -28.922 -18.844 1 96.38 480 TYR B C 1
ATOM 8676 O O . TYR B 1 480 ? -38.656 -28.172 -19.547 1 96.38 480 TYR B O 1
ATOM 8684 N N . SER B 1 481 ? -36.75 -29.344 -19.172 1 95.19 481 SER B N 1
ATOM 8685 C CA . SER B 1 481 ? -36.156 -28.938 -20.438 1 95.19 481 SER B CA 1
ATOM 8686 C C . SER B 1 481 ? -35.312 -30.062 -21.047 1 95.19 481 SER B C 1
ATOM 8688 O O . SER B 1 481 ? -34.938 -31 -20.344 1 95.19 481 SER B O 1
ATOM 8690 N N . ASP B 1 482 ? -35 -30.016 -22.359 1 93.75 482 ASP B N 1
ATOM 8691 C CA . ASP B 1 482 ? -34.188 -31 -23.047 1 93.75 482 ASP B CA 1
ATOM 8692 C C . ASP B 1 482 ? -32.719 -30.562 -23.078 1 93.75 482 ASP B C 1
ATOM 8694 O O . ASP B 1 482 ? -31.844 -31.312 -23.516 1 93.75 482 ASP B O 1
ATOM 8698 N N . VAL B 1 483 ? -32.5 -29.406 -22.531 1 95.88 483 VAL B N 1
ATOM 8699 C CA . VAL B 1 483 ? -31.141 -28.906 -22.469 1 95.88 483 VAL B CA 1
ATOM 8700 C C . VAL B 1 483 ? -30.422 -29.531 -21.281 1 95.88 483 VAL B C 1
ATOM 8702 O O . VAL B 1 483 ? -31 -29.688 -20.203 1 95.88 483 VAL B O 1
ATOM 8705 N N . THR B 1 484 ? -29.188 -29.859 -21.5 1 96.94 484 THR B N 1
ATOM 8706 C CA . THR B 1 484 ? -28.453 -30.531 -20.438 1 96.94 484 THR B CA 1
ATOM 8707 C C . THR B 1 484 ? -27.906 -29.516 -19.438 1 96.94 484 THR B C 1
ATOM 8709 O O . THR B 1 484 ? -27.703 -28.344 -19.781 1 96.94 484 THR B O 1
ATOM 8712 N N . ILE B 1 485 ? -27.672 -29.953 -18.25 1 96.88 485 ILE B N 1
ATOM 8713 C CA . ILE B 1 485 ? -27.047 -29.141 -17.219 1 96.88 485 ILE B CA 1
ATOM 8714 C C . ILE B 1 485 ? -25.656 -28.703 -17.688 1 96.88 485 ILE B C 1
ATOM 8716 O O . ILE B 1 485 ? -25.25 -27.562 -17.438 1 96.88 485 ILE B O 1
ATOM 8720 N N . GLU B 1 486 ? -24.906 -29.578 -18.359 1 96.38 486 GLU B N 1
ATOM 8721 C CA . GLU B 1 486 ? -23.578 -29.281 -18.875 1 96.38 486 GLU B CA 1
ATOM 8722 C C . GLU B 1 486 ? -23.609 -28.062 -19.797 1 96.38 486 GLU B C 1
ATOM 8724 O O . GLU B 1 486 ? -22.781 -27.156 -19.656 1 96.38 486 GLU B O 1
ATOM 8729 N N . GLU B 1 487 ? -24.562 -28.047 -20.641 1 95.62 487 GLU B N 1
ATOM 8730 C CA . GLU B 1 487 ? -24.672 -26.953 -21.594 1 95.62 487 GLU B CA 1
ATOM 8731 C C . GLU B 1 487 ? -24.969 -25.641 -20.875 1 95.62 487 GLU B C 1
ATOM 8733 O O . GLU B 1 487 ? -24.375 -24.609 -21.172 1 95.62 487 GLU B O 1
ATOM 8738 N N . LEU B 1 488 ? -25.875 -25.688 -19.984 1 95.44 488 LEU B N 1
ATOM 8739 C CA . LEU B 1 488 ? -26.266 -24.484 -19.25 1 95.44 488 LEU B CA 1
ATOM 8740 C C . LEU B 1 488 ? -25.094 -23.953 -18.406 1 95.44 488 LEU B C 1
ATOM 8742 O O . LEU B 1 488 ? -24.844 -22.75 -18.359 1 95.44 488 LEU B O 1
ATOM 8746 N N . TYR B 1 489 ? -24.469 -24.906 -17.781 1 92.75 489 TYR B N 1
ATOM 8747 C CA . TYR B 1 489 ? -23.359 -24.516 -16.922 1 92.75 489 TYR B CA 1
ATOM 8748 C C . TYR B 1 489 ? -22.219 -23.922 -17.734 1 92.75 489 TYR B C 1
ATOM 8750 O O . TYR B 1 489 ? -21.625 -22.922 -17.359 1 92.75 489 TYR B O 1
ATOM 8758 N N . LYS B 1 490 ? -21.891 -24.453 -18.859 1 91.25 490 LYS B N 1
ATOM 8759 C CA . LYS B 1 490 ? -20.859 -23.953 -19.75 1 91.25 490 LYS B CA 1
ATOM 8760 C C . LYS B 1 490 ? -21.203 -22.562 -20.266 1 91.25 490 LYS B C 1
ATOM 8762 O O . LYS B 1 490 ? -20.312 -21.734 -20.5 1 91.25 490 LYS B O 1
ATOM 8767 N N . ASN B 1 491 ? -22.469 -22.328 -20.344 1 90.81 491 ASN B N 1
ATOM 8768 C CA . ASN B 1 491 ? -22.922 -21.031 -20.828 1 90.81 491 ASN B CA 1
ATOM 8769 C C . ASN B 1 491 ? -23.062 -20.016 -19.703 1 90.81 491 ASN B C 1
ATOM 8771 O O . ASN B 1 491 ? -23.656 -18.953 -19.891 1 90.81 491 ASN B O 1
ATOM 8775 N N . LYS B 1 492 ? -22.625 -20.328 -18.609 1 90.12 492 LYS B N 1
ATOM 8776 C CA . LYS B 1 492 ? -22.578 -19.453 -17.453 1 90.12 492 LYS B CA 1
ATOM 8777 C C . LYS B 1 492 ? -23.969 -19.016 -17.016 1 90.12 492 LYS B C 1
ATOM 8779 O O . LYS B 1 492 ? -24.188 -17.844 -16.672 1 90.12 492 LYS B O 1
ATOM 8784 N N . THR B 1 493 ? -24.844 -19.984 -17.109 1 88.88 493 THR B N 1
ATOM 8785 C CA . THR B 1 493 ? -26.203 -19.719 -16.656 1 88.88 493 THR B CA 1
ATOM 8786 C C . THR B 1 493 ? -26.25 -19.547 -15.148 1 88.88 493 THR B C 1
ATOM 8788 O O . THR B 1 493 ? -25.594 -20.297 -14.414 1 88.88 493 THR B O 1
ATOM 8791 N N . GLU B 1 494 ? -27.016 -18.594 -14.734 1 90.81 494 GLU B N 1
ATOM 8792 C CA . GLU B 1 494 ? -27.156 -18.375 -13.297 1 90.81 494 GLU B CA 1
ATOM 8793 C C . GLU B 1 494 ? -28.016 -19.469 -12.656 1 90.81 494 GLU B C 1
ATOM 8795 O O . GLU B 1 494 ? -28.938 -20 -13.289 1 90.81 494 GLU B O 1
ATOM 8800 N N . SER B 1 495 ? -27.656 -19.703 -11.438 1 93.06 495 SER B N 1
ATOM 8801 C CA . SER B 1 495 ? -28.438 -20.688 -10.703 1 93.06 495 SER B CA 1
ATOM 8802 C C . SER B 1 495 ? -29.844 -20.188 -10.414 1 93.06 495 SER B C 1
ATOM 8804 O O . SER B 1 495 ? -30.078 -18.969 -10.367 1 93.06 495 SER B O 1
ATOM 8806 N N . TYR B 1 496 ? -30.734 -21.141 -10.336 1 94.56 496 TYR B N 1
ATOM 8807 C CA . TYR B 1 496 ? -32.125 -20.859 -10.07 1 94.56 496 TYR B CA 1
ATOM 8808 C C . TYR B 1 496 ? -32.625 -21.609 -8.828 1 94.56 496 TYR B C 1
ATOM 8810 O O . TYR B 1 496 ? -32.25 -22.766 -8.617 1 94.56 496 TYR B O 1
ATOM 8818 N N . GLN B 1 497 ? -33.438 -20.906 -8.055 1 94.75 497 GLN B N 1
ATOM 8819 C CA . GLN B 1 497 ? -34.062 -21.547 -6.898 1 94.75 497 GLN B CA 1
ATOM 8820 C C . GLN B 1 497 ? -35.281 -22.375 -7.305 1 94.75 497 GLN B C 1
ATOM 8822 O O . GLN B 1 497 ? -36.219 -21.844 -7.855 1 94.75 497 GLN B O 1
ATOM 8827 N N . ILE B 1 498 ? -35.219 -23.609 -6.977 1 95.06 498 ILE B N 1
ATOM 8828 C CA . ILE B 1 498 ? -36.312 -24.516 -7.305 1 95.06 498 ILE B CA 1
ATOM 8829 C C . ILE B 1 498 ? -37.594 -24.062 -6.609 1 95.06 498 ILE B C 1
ATOM 8831 O O . ILE B 1 498 ? -38.656 -24.016 -7.223 1 95.06 498 ILE B O 1
ATOM 8835 N N . LEU B 1 499 ? -37.469 -23.781 -5.305 1 94.31 499 LEU B N 1
ATOM 8836 C CA . LEU B 1 499 ? -38.5 -23.125 -4.512 1 94.31 499 LEU B CA 1
ATOM 8837 C C . LEU B 1 499 ? -38.156 -21.672 -4.238 1 94.31 499 LEU B C 1
ATOM 8839 O O . LEU B 1 499 ? -37.25 -21.391 -3.434 1 94.31 499 LEU B O 1
ATOM 8843 N N . PRO B 1 500 ? -38.844 -20.75 -4.887 1 93.12 500 PRO B N 1
ATOM 8844 C CA . PRO B 1 500 ? -38.469 -19.328 -4.785 1 93.12 500 PRO B CA 1
ATOM 8845 C C . PRO B 1 500 ? -38.562 -18.797 -3.354 1 93.12 500 PRO B C 1
ATOM 8847 O O . PRO B 1 500 ? -39.406 -19.234 -2.578 1 93.12 500 PRO B O 1
ATOM 8850 N N . LYS B 1 501 ? -37.688 -17.938 -3.129 1 91.75 501 LYS B N 1
ATOM 8851 C CA . LYS B 1 501 ? -37.625 -17.312 -1.811 1 91.75 501 LYS B CA 1
ATOM 8852 C C . LYS B 1 501 ? -39 -16.781 -1.396 1 91.75 501 LYS B C 1
ATOM 8854 O O . LYS B 1 501 ? -39.406 -16.953 -0.249 1 91.75 501 LYS B O 1
ATOM 8859 N N . THR B 1 502 ? -39.656 -16.125 -2.307 1 88.94 502 THR B N 1
ATOM 8860 C CA . THR B 1 502 ? -40.969 -15.523 -2.027 1 88.94 502 THR B CA 1
ATOM 8861 C C . THR B 1 502 ? -42 -16.594 -1.638 1 88.94 502 THR B C 1
ATOM 8863 O O . THR B 1 502 ? -42.781 -16.391 -0.725 1 88.94 502 THR B O 1
ATOM 8866 N N . TYR B 1 503 ? -41.938 -17.688 -2.279 1 90.25 503 TYR B N 1
ATOM 8867 C CA . TYR B 1 503 ? -42.844 -18.797 -1.981 1 90.25 503 TYR B CA 1
ATOM 8868 C C . TYR B 1 503 ? -42.531 -19.406 -0.616 1 90.25 503 TYR B C 1
ATOM 8870 O O . TYR B 1 503 ? -43.438 -19.641 0.188 1 90.25 503 TYR B O 1
ATOM 8878 N N . LEU B 1 504 ? -41.281 -19.562 -0.337 1 91.38 504 LEU B N 1
ATOM 8879 C CA . LEU B 1 504 ? -40.875 -20.125 0.944 1 91.38 504 LEU B CA 1
ATOM 8880 C C . LEU B 1 504 ? -41.219 -19.188 2.09 1 91.38 504 LEU B C 1
ATOM 8882 O O . LEU B 1 504 ? -41.625 -19.625 3.174 1 91.38 504 LEU B O 1
ATOM 8886 N N . ALA B 1 505 ? -41.125 -17.984 1.76 1 88.94 505 ALA B N 1
ATOM 8887 C CA . ALA B 1 505 ? -41.5 -17 2.764 1 88.94 505 ALA B CA 1
ATOM 8888 C C . ALA B 1 505 ? -43 -17.094 3.092 1 88.94 505 ALA B C 1
ATOM 8890 O O . ALA B 1 505 ? -43.375 -17.016 4.258 1 88.94 505 ALA B O 1
ATOM 8891 N N . LYS B 1 506 ? -43.75 -17.219 2.115 1 86.88 506 LYS B N 1
ATOM 8892 C CA . LYS B 1 506 ? -45.188 -17.375 2.295 1 86.88 506 LYS B CA 1
ATOM 8893 C C . LYS B 1 506 ? -45.5 -18.641 3.1 1 86.88 506 LYS B C 1
ATOM 8895 O O . LYS B 1 506 ? -46.5 -18.672 3.834 1 86.88 506 LYS B O 1
ATOM 8900 N N . CYS B 1 507 ? -44.625 -19.562 2.961 1 88.06 507 CYS B N 1
ATOM 8901 C CA . CYS B 1 507 ? -44.812 -20.812 3.695 1 88.06 507 CYS B CA 1
ATOM 8902 C C . CYS B 1 507 ? -44.25 -20.703 5.113 1 88.06 507 CYS B C 1
ATOM 8904 O O . CYS B 1 507 ? -44.25 -21.672 5.863 1 88.06 507 CYS B O 1
ATOM 8906 N N . GLY B 1 508 ? -43.625 -19.531 5.414 1 86.44 508 GLY B N 1
ATOM 8907 C CA . GLY B 1 508 ? -43.188 -19.297 6.773 1 86.44 508 GLY B CA 1
ATOM 8908 C C . GLY B 1 508 ? -41.688 -19.453 6.926 1 86.44 508 GLY B C 1
ATOM 8909 O O . GLY B 1 508 ? -41.156 -19.375 8.039 1 86.44 508 GLY B O 1
ATOM 8910 N N . TYR B 1 509 ? -41.062 -19.719 5.887 1 89.56 509 TYR B N 1
ATOM 8911 C CA . TYR B 1 509 ? -39.594 -19.938 5.938 1 89.56 509 TYR B CA 1
ATOM 8912 C C . TYR B 1 509 ? -38.875 -18.75 5.316 1 89.56 509 TYR B C 1
ATOM 8914 O O . TYR B 1 509 ? -38.656 -18.719 4.098 1 89.56 509 TYR B O 1
ATOM 8922 N N . LYS B 1 510 ? -38.312 -17.953 6.117 1 85.75 510 LYS B N 1
ATOM 8923 C CA . LYS B 1 510 ? -37.781 -16.688 5.645 1 85.75 510 LYS B CA 1
ATOM 8924 C C . LYS B 1 510 ? -36.25 -16.641 5.824 1 85.75 510 LYS B C 1
ATOM 8926 O O . LYS B 1 510 ? -35.594 -15.711 5.375 1 85.75 510 LYS B O 1
ATOM 8931 N N . THR B 1 511 ? -35.812 -17.688 6.379 1 87.88 511 THR B N 1
ATOM 8932 C CA . THR B 1 511 ? -34.375 -17.656 6.703 1 87.88 511 THR B CA 1
ATOM 8933 C C . THR B 1 511 ? -33.562 -18.125 5.516 1 87.88 511 THR B C 1
ATOM 8935 O O . THR B 1 511 ? -33.969 -19.016 4.781 1 87.88 511 THR B O 1
ATOM 8938 N N . ARG B 1 512 ? -32.469 -17.531 5.363 1 89.38 512 ARG B N 1
ATOM 8939 C CA . ARG B 1 512 ? -31.562 -17.859 4.273 1 89.38 512 ARG B CA 1
ATOM 8940 C C . ARG B 1 512 ? -31.109 -19.312 4.359 1 89.38 512 ARG B C 1
ATOM 8942 O O . ARG B 1 512 ? -30.797 -19.938 3.34 1 89.38 512 ARG B O 1
ATOM 8949 N N . GLU B 1 513 ? -31.141 -19.75 5.543 1 90.06 513 GLU B N 1
ATOM 8950 C CA . GLU B 1 513 ? -30.734 -21.141 5.77 1 90.06 513 GLU B CA 1
ATOM 8951 C C . GLU B 1 513 ? -31.641 -22.109 5.027 1 90.06 513 GLU B C 1
ATOM 8953 O O . GLU B 1 513 ? -31.219 -23.203 4.656 1 90.06 513 GLU B O 1
ATOM 8958 N N . ILE B 1 514 ? -32.781 -21.609 4.746 1 90.25 514 ILE B N 1
ATOM 8959 C CA . ILE B 1 514 ? -33.75 -22.484 4.086 1 90.25 514 ILE B CA 1
ATOM 8960 C C . ILE B 1 514 ? -33.812 -22.156 2.598 1 90.25 514 ILE B C 1
ATOM 8962 O O . ILE B 1 514 ? -33.531 -23 1.751 1 90.25 514 ILE B O 1
ATOM 8966 N N . TYR B 1 515 ? -34.031 -20.984 2.277 1 91.5 515 TYR B N 1
ATOM 8967 C CA . TYR B 1 515 ? -34.25 -20.672 0.871 1 91.5 515 TYR B CA 1
ATOM 8968 C C . TYR B 1 515 ? -32.938 -20.609 0.107 1 91.5 515 TYR B C 1
ATOM 8970 O O . TYR B 1 515 ? -32.906 -20.75 -1.118 1 91.5 515 TYR B O 1
ATOM 8978 N N . GLY B 1 516 ? -31.875 -20.469 0.791 1 92.19 516 GLY B N 1
ATOM 8979 C CA . GLY B 1 516 ? -30.594 -20.266 0.131 1 92.19 516 GLY B CA 1
ATOM 8980 C C . GLY B 1 516 ? -29.75 -21.516 0.08 1 92.19 516 GLY B C 1
ATOM 8981 O O . GLY B 1 516 ? -28.625 -21.5 -0.424 1 92.19 516 GLY B O 1
ATOM 8982 N N . GLN B 1 517 ? -30.188 -22.609 0.544 1 93.69 517 GLN B N 1
ATOM 8983 C CA . GLN B 1 517 ? -29.375 -23.828 0.544 1 93.69 517 GLN B CA 1
ATOM 8984 C C . GLN B 1 517 ? -29.109 -24.312 -0.878 1 93.69 517 GLN B C 1
ATOM 8986 O O . GLN B 1 517 ? -29.953 -24.156 -1.76 1 93.69 517 GLN B O 1
ATOM 8991 N N . VAL B 1 518 ? -28.031 -24.984 -1.132 1 95.88 518 VAL B N 1
ATOM 8992 C CA . VAL B 1 518 ? -27.609 -25.359 -2.477 1 95.88 518 VAL B CA 1
ATOM 8993 C C . VAL B 1 518 ? -28.531 -26.469 -3.002 1 95.88 518 VAL B C 1
ATOM 8995 O O . VAL B 1 518 ? -28.703 -26.625 -4.215 1 95.88 518 VAL B O 1
ATOM 8998 N N . ALA B 1 519 ? -29.156 -27.172 -2.102 1 96.06 519 ALA B N 1
ATOM 8999 C CA . ALA B 1 519 ? -30.109 -28.188 -2.527 1 96.06 519 ALA B CA 1
ATOM 9000 C C . ALA B 1 519 ? -31.312 -27.562 -3.23 1 96.06 519 ALA B C 1
ATOM 9002 O O . ALA B 1 519 ? -32.031 -28.234 -3.969 1 96.06 519 ALA B O 1
ATOM 9003 N N . ASN B 1 520 ? -31.562 -26.25 -2.928 1 96.06 520 ASN B N 1
ATOM 9004 C CA . ASN B 1 520 ? -32.656 -25.516 -3.559 1 96.06 520 ASN B CA 1
ATOM 9005 C C . ASN B 1 520 ? -32.219 -24.922 -4.895 1 96.06 520 ASN B C 1
ATOM 9007 O O . ASN B 1 520 ? -33.031 -24.25 -5.559 1 96.06 520 ASN B O 1
ATOM 9011 N N . LEU B 1 521 ? -31.031 -25.219 -5.289 1 96 521 LEU B N 1
ATOM 9012 C CA . LEU B 1 521 ? -30.5 -24.578 -6.496 1 96 521 LEU B CA 1
ATOM 9013 C C . LEU B 1 521 ? -30.484 -25.578 -7.66 1 96 521 LEU B C 1
ATOM 9015 O O . LEU B 1 521 ? -30.312 -26.781 -7.453 1 96 521 LEU B O 1
ATOM 9019 N N . THR B 1 522 ? -30.672 -25.062 -8.844 1 95.38 522 THR B N 1
ATOM 9020 C CA . THR B 1 522 ? -30.5 -25.797 -10.094 1 95.38 522 THR B CA 1
ATOM 9021 C C . THR B 1 522 ? -30.25 -24.828 -11.25 1 95.38 522 THR B C 1
ATOM 9023 O O . THR B 1 522 ? -30.047 -23.641 -11.039 1 95.38 522 THR B O 1
ATOM 9026 N N . TYR B 1 523 ? -30.125 -25.359 -12.43 1 95.81 523 TYR B N 1
ATOM 9027 C CA . TYR B 1 523 ? -29.969 -24.562 -13.641 1 95.81 523 TYR B CA 1
ATOM 9028 C C . TYR B 1 523 ? -31.078 -24.859 -14.641 1 95.81 523 TYR B C 1
ATOM 9030 O O . TYR B 1 523 ? -31.359 -26.016 -14.945 1 95.81 523 TYR B O 1
ATOM 9038 N N . ILE B 1 524 ? -31.672 -23.781 -15.07 1 96.06 524 ILE B N 1
ATOM 9039 C CA . ILE B 1 524 ? -32.812 -24 -15.953 1 96.06 524 ILE B CA 1
ATOM 9040 C C . ILE B 1 524 ? -32.656 -23.172 -17.219 1 96.06 524 ILE B C 1
ATOM 9042 O O . ILE B 1 524 ? -31.906 -22.172 -17.219 1 96.06 524 ILE B O 1
ATOM 9046 N N . SER B 1 525 ? -33.312 -23.594 -18.266 1 95.06 525 SER B N 1
ATOM 9047 C CA . SER B 1 525 ? -33.281 -22.891 -19.547 1 95.06 525 SER B CA 1
ATOM 9048 C C . SER B 1 525 ? -34.125 -21.609 -19.484 1 95.06 525 SER B C 1
ATOM 9050 O O . SER B 1 525 ? -34.906 -21.422 -18.562 1 95.06 525 SER B O 1
ATOM 9052 N N . LYS B 1 526 ? -33.875 -20.828 -20.5 1 93.44 526 LYS B N 1
ATOM 9053 C CA . LYS B 1 526 ? -34.656 -19.594 -20.594 1 93.44 526 LYS B CA 1
ATOM 9054 C C . LYS B 1 526 ? -36.125 -19.875 -20.781 1 93.44 526 LYS B C 1
ATOM 9056 O O . LYS B 1 526 ? -37 -19.203 -20.188 1 93.44 526 LYS B O 1
ATOM 9061 N N . GLU B 1 527 ? -36.469 -20.797 -21.531 1 91.94 527 GLU B N 1
ATOM 9062 C CA . GLU B 1 527 ? -37.844 -21.188 -21.797 1 91.94 527 GLU B CA 1
ATOM 9063 C C . GLU B 1 527 ? -38.562 -21.641 -20.516 1 91.94 527 GLU B C 1
ATOM 9065 O O . GLU B 1 527 ? -39.688 -21.25 -20.266 1 91.94 527 GLU B O 1
ATOM 9070 N N . THR B 1 528 ? -37.875 -22.469 -19.75 1 94.19 528 THR B N 1
ATOM 9071 C CA . THR B 1 528 ? -38.438 -22.938 -18.484 1 94.19 528 THR B CA 1
ATOM 9072 C C . THR B 1 528 ? -38.594 -21.797 -17.5 1 94.19 528 THR B C 1
ATOM 9074 O O . THR B 1 528 ? -39.594 -21.719 -16.781 1 94.19 528 THR B O 1
ATOM 9077 N N . LYS B 1 529 ? -37.625 -20.938 -17.453 1 93.38 529 LYS B N 1
ATOM 9078 C CA . LYS B 1 529 ? -37.625 -19.812 -16.531 1 93.38 529 LYS B CA 1
ATOM 9079 C C . LYS B 1 529 ? -38.844 -18.922 -16.781 1 93.38 529 LYS B C 1
ATOM 9081 O O . LYS B 1 529 ? -39.469 -18.406 -15.844 1 93.38 529 LYS B O 1
ATOM 9086 N N . ASP B 1 530 ? -39.219 -18.766 -18.016 1 92.06 530 ASP B N 1
ATOM 9087 C CA . ASP B 1 530 ? -40.344 -17.953 -18.391 1 92.06 530 ASP B CA 1
ATOM 9088 C C . ASP B 1 530 ? -41.656 -18.531 -17.844 1 92.06 530 ASP B C 1
ATOM 9090 O O . ASP B 1 530 ? -42.594 -17.797 -17.578 1 92.06 530 ASP B O 1
ATOM 9094 N N . ILE B 1 531 ? -41.656 -19.734 -17.625 1 92.38 531 ILE B N 1
ATOM 9095 C CA . ILE B 1 531 ? -42.875 -20.422 -17.156 1 92.38 531 ILE B CA 1
ATOM 9096 C C . ILE B 1 531 ? -42.906 -20.422 -15.625 1 92.38 531 ILE B C 1
ATOM 9098 O O . ILE B 1 531 ? -43.938 -20.156 -15.023 1 92.38 531 ILE B O 1
ATOM 9102 N N . VAL B 1 532 ? -41.75 -20.625 -14.984 1 91.56 532 VAL B N 1
ATOM 9103 C CA . VAL B 1 532 ? -41.75 -20.969 -13.562 1 91.56 532 VAL B CA 1
ATOM 9104 C C . VAL B 1 532 ? -41.344 -19.75 -12.742 1 91.56 532 VAL B C 1
ATOM 9106 O O . VAL B 1 532 ? -41.531 -19.719 -11.523 1 91.56 532 VAL B O 1
ATOM 9109 N N . LYS B 1 533 ? -40.875 -18.719 -13.281 1 89.94 533 LYS B N 1
ATOM 9110 C CA . LYS B 1 533 ? -40.219 -17.625 -12.594 1 89.94 533 LYS B CA 1
ATOM 9111 C C . LYS B 1 533 ? -41.094 -17.062 -11.484 1 89.94 533 LYS B C 1
ATOM 9113 O O . LYS B 1 533 ? -42.219 -16.672 -11.719 1 89.94 533 LYS B O 1
ATOM 9118 N N . ARG B 1 534 ? -40.594 -17.109 -10.289 1 83.56 534 ARG B N 1
ATOM 9119 C CA . ARG B 1 534 ? -41.156 -16.5 -9.078 1 83.56 534 ARG B CA 1
ATOM 9120 C C . ARG B 1 534 ? -42.531 -17.078 -8.773 1 83.56 534 ARG B C 1
ATOM 9122 O O . ARG B 1 534 ? -43.406 -16.391 -8.234 1 83.56 534 ARG B O 1
ATOM 9129 N N . LYS B 1 535 ? -42.844 -18.297 -9.172 1 90.5 535 LYS B N 1
ATOM 9130 C CA . LYS B 1 535 ? -44.125 -18.938 -8.93 1 90.5 535 LYS B CA 1
ATOM 9131 C C . LYS B 1 535 ? -43.969 -20.172 -8.047 1 90.5 535 LYS B C 1
ATOM 9133 O O . LYS B 1 535 ? -42.938 -20.828 -8.055 1 90.5 535 LYS B O 1
ATOM 9138 N N . ALA B 1 536 ? -45.062 -20.328 -7.328 1 91.38 536 ALA B N 1
ATOM 9139 C CA . ALA B 1 536 ? -45.156 -21.578 -6.598 1 91.38 536 ALA B CA 1
ATOM 9140 C C . ALA B 1 536 ? -45.344 -22.766 -7.551 1 91.38 536 ALA B C 1
ATOM 9142 O O . ALA B 1 536 ? -46.062 -22.641 -8.547 1 91.38 536 ALA B O 1
ATOM 9143 N N . PRO B 1 537 ? -44.781 -23.875 -7.266 1 93.19 537 PRO B N 1
ATOM 9144 C CA . PRO B 1 537 ? -44.875 -25.016 -8.18 1 93.19 537 PRO B CA 1
ATOM 9145 C C . PRO B 1 537 ? -46.312 -25.375 -8.531 1 93.19 537 PRO B C 1
ATOM 9147 O O . PRO B 1 537 ? -46.594 -25.734 -9.68 1 93.19 537 PRO B O 1
ATOM 9150 N N . ALA B 1 538 ? -47.156 -25.281 -7.621 1 91.56 538 ALA B N 1
ATOM 9151 C CA . ALA B 1 538 ? -48.562 -25.594 -7.871 1 91.56 538 ALA B CA 1
ATOM 9152 C C . ALA B 1 538 ? -49.156 -24.672 -8.93 1 91.56 538 ALA B C 1
ATOM 9154 O O . ALA B 1 538 ? -50.031 -25.062 -9.695 1 91.56 538 ALA B O 1
ATOM 9155 N N . ASP B 1 539 ? -48.625 -23.469 -9.008 1 92.94 539 ASP B N 1
ATOM 9156 C CA . ASP B 1 539 ? -49.188 -22.422 -9.859 1 92.94 539 ASP B CA 1
ATOM 9157 C C . ASP B 1 539 ? -48.781 -22.609 -11.312 1 92.94 539 ASP B C 1
ATOM 9159 O O . ASP B 1 539 ? -49.438 -22.109 -12.227 1 92.94 539 ASP B O 1
ATOM 9163 N N . TYR B 1 540 ? -47.75 -23.328 -11.562 1 94.44 540 TYR B N 1
ATOM 9164 C CA . TYR B 1 540 ? -47.312 -23.438 -12.945 1 94.44 540 TYR B CA 1
ATOM 9165 C C . TYR B 1 540 ? -47.469 -24.859 -13.469 1 94.44 540 TYR B C 1
ATOM 9167 O O . TYR B 1 540 ? -47.062 -25.156 -14.594 1 94.44 540 TYR B O 1
ATOM 9175 N N . ARG B 1 541 ? -48.031 -25.719 -12.734 1 93.81 541 ARG B N 1
ATOM 9176 C CA . ARG B 1 541 ? -48.156 -27.125 -13.102 1 93.81 541 ARG B CA 1
ATOM 9177 C C . ARG B 1 541 ? -49 -27.281 -14.383 1 93.81 541 ARG B C 1
ATOM 9179 O O . ARG B 1 541 ? -48.594 -28 -15.297 1 93.81 541 ARG B O 1
ATOM 9186 N N . GLU B 1 542 ? -50.094 -26.594 -14.422 1 92.88 542 GLU B N 1
ATOM 9187 C CA . GLU B 1 542 ? -51 -26.719 -15.562 1 92.88 542 GLU B CA 1
ATOM 9188 C C . GLU B 1 542 ? -50.344 -26.25 -16.844 1 92.88 542 GLU B C 1
ATOM 9190 O O . GLU B 1 542 ? -50.406 -26.922 -17.875 1 92.88 542 GLU B O 1
ATOM 9195 N N . LYS B 1 543 ? -49.75 -25.172 -16.734 1 94 543 LYS B N 1
ATOM 9196 C CA . LYS B 1 543 ? -49.062 -24.609 -17.906 1 94 543 LYS B CA 1
ATOM 9197 C C . LYS B 1 543 ? -47.938 -25.531 -18.359 1 94 543 LYS B C 1
ATOM 9199 O O . LYS B 1 543 ? -47.75 -25.719 -19.562 1 94 543 LYS B O 1
ATOM 9204 N N . LEU B 1 544 ? -47.25 -26.156 -17.484 1 94.5 544 LEU B N 1
ATOM 9205 C CA . LEU B 1 544 ? -46.156 -27.078 -17.797 1 94.5 544 LEU B CA 1
ATOM 9206 C C . LEU B 1 544 ? -46.688 -28.328 -18.484 1 94.5 544 LEU B C 1
ATOM 9208 O O . LEU B 1 544 ? -46.062 -28.844 -19.422 1 94.5 544 LEU B O 1
ATOM 9212 N N . GLU B 1 545 ? -47.812 -28.766 -18.016 1 94.25 545 GLU B N 1
ATOM 9213 C CA . GLU B 1 545 ? -48.406 -29.953 -18.625 1 94.25 545 GLU B CA 1
ATOM 9214 C C . GLU B 1 545 ? -48.812 -29.672 -20.062 1 94.25 545 GLU B C 1
ATOM 9216 O O . GLU B 1 545 ? -48.719 -30.562 -20.922 1 94.25 545 GLU B O 1
ATOM 9221 N N . GLU B 1 546 ? -49.219 -28.5 -20.266 1 94.31 546 GLU B N 1
ATOM 9222 C CA . GLU B 1 546 ? -49.625 -28.094 -21.625 1 94.31 546 GLU B CA 1
ATOM 9223 C C . GLU B 1 546 ? -48.406 -28.047 -22.547 1 94.31 546 GLU B C 1
ATOM 9225 O O . GLU B 1 546 ? -48.5 -28.406 -23.719 1 94.31 546 GLU B O 1
ATOM 9230 N N . VAL B 1 547 ? -47.312 -27.672 -21.984 1 93.12 547 VAL B N 1
ATOM 9231 C CA . VAL B 1 547 ? -46.156 -27.375 -22.812 1 93.12 547 VAL B CA 1
ATOM 9232 C C . VAL B 1 547 ? -45.344 -28.641 -23.031 1 93.12 547 VAL B C 1
ATOM 9234 O O . VAL B 1 547 ? -44.875 -28.906 -24.141 1 93.12 547 VAL B O 1
ATOM 9237 N N . ILE B 1 548 ? -45.125 -29.547 -22.047 1 93.75 548 ILE B N 1
ATOM 9238 C CA . ILE B 1 548 ? -44.156 -30.625 -22.234 1 93.75 548 ILE B CA 1
ATOM 9239 C C . ILE B 1 548 ? -44.844 -31.969 -21.922 1 93.75 548 ILE B C 1
ATOM 9241 O O . ILE B 1 548 ? -44.281 -33.031 -22.219 1 93.75 548 ILE B O 1
ATOM 9245 N N . GLY B 1 549 ? -46 -31.984 -21.328 1 93.56 549 GLY B N 1
ATOM 9246 C CA . GLY B 1 549 ? -46.719 -33.219 -21.047 1 93.56 549 GLY B CA 1
ATOM 9247 C C . GLY B 1 549 ? -46.438 -33.781 -19.672 1 93.56 549 GLY B C 1
ATOM 9248 O O . GLY B 1 549 ? -45.375 -33.531 -19.109 1 93.56 549 GLY B O 1
ATOM 9249 N N . ARG B 1 550 ? -47.344 -34.562 -19.109 1 92.94 550 ARG B N 1
ATOM 9250 C CA . ARG B 1 550 ? -47.281 -35.094 -17.75 1 92.94 550 ARG B CA 1
ATOM 9251 C C . ARG B 1 550 ? -46.125 -36.094 -17.594 1 92.94 550 ARG B C 1
ATOM 9253 O O . ARG B 1 550 ? -45.438 -36.062 -16.578 1 92.94 550 ARG B O 1
ATOM 9260 N N . GLU B 1 551 ? -45.969 -36.875 -18.516 1 94 551 GLU B N 1
ATOM 9261 C CA . GLU B 1 551 ? -44.906 -37.875 -18.438 1 94 551 GLU B CA 1
ATOM 9262 C C . GLU B 1 551 ? -43.531 -37.25 -18.422 1 94 551 GLU B C 1
ATOM 9264 O O . GLU B 1 551 ? -42.656 -37.656 -17.672 1 94 551 GLU B O 1
ATOM 9269 N N . ALA B 1 552 ? -43.375 -36.312 -19.25 1 95.38 552 ALA B N 1
ATOM 9270 C CA . ALA B 1 552 ? -42.125 -35.594 -19.328 1 95.38 552 ALA B CA 1
ATOM 9271 C C . ALA B 1 552 ? -41.844 -34.844 -18.016 1 95.38 552 ALA B C 1
ATOM 9273 O O . ALA B 1 552 ? -40.688 -34.75 -17.594 1 95.38 552 ALA B O 1
ATOM 9274 N N . ILE B 1 553 ? -42.812 -34.344 -17.391 1 96.19 553 ILE B N 1
ATOM 9275 C CA . ILE B 1 553 ? -42.688 -33.656 -16.109 1 96.19 553 ILE B CA 1
ATOM 9276 C C . ILE B 1 553 ? -42.156 -34.625 -15.047 1 96.19 553 ILE B C 1
ATOM 9278 O O . ILE B 1 553 ? -41.188 -34.344 -14.352 1 96.19 553 ILE B O 1
ATOM 9282 N N . THR B 1 554 ? -42.812 -35.75 -14.977 1 95 554 THR B N 1
ATOM 9283 C CA . THR B 1 554 ? -42.438 -36.75 -13.977 1 95 554 THR B CA 1
ATOM 9284 C C . THR B 1 554 ? -41 -37.219 -14.195 1 95 554 THR B C 1
ATOM 9286 O O . THR B 1 554 ? -40.219 -37.312 -13.242 1 95 554 THR B O 1
ATOM 9289 N N . ALA B 1 555 ? -40.688 -37.5 -15.383 1 96 555 ALA B N 1
ATOM 9290 C CA . ALA B 1 555 ? -39.344 -37.969 -15.711 1 96 555 ALA B CA 1
ATOM 9291 C C . ALA B 1 555 ? -38.312 -36.875 -15.367 1 96 555 ALA B C 1
ATOM 9293 O O . ALA B 1 555 ? -37.25 -37.188 -14.836 1 96 555 ALA B O 1
ATOM 9294 N N . SER B 1 556 ? -38.594 -35.656 -15.664 1 96.56 556 SER B N 1
ATOM 9295 C CA . SER B 1 556 ? -37.688 -34.531 -15.414 1 96.56 556 SER B CA 1
ATOM 9296 C C . SER B 1 556 ? -37.469 -34.344 -13.922 1 96.56 556 SER B C 1
ATOM 9298 O O . SER B 1 556 ? -36.344 -34.062 -13.477 1 96.56 556 SER B O 1
ATOM 9300 N N . LEU B 1 557 ? -38.531 -34.406 -13.172 1 96.69 557 LEU B N 1
ATOM 9301 C CA . LEU B 1 557 ? -38.438 -34.281 -11.727 1 96.69 557 LEU B CA 1
ATOM 9302 C C . LEU B 1 557 ? -37.531 -35.375 -11.141 1 96.69 557 LEU B C 1
ATOM 9304 O O . LEU B 1 557 ? -36.625 -35.062 -10.344 1 96.69 557 LEU B O 1
ATOM 9308 N N . GLN B 1 558 ? -37.719 -36.5 -11.594 1 95.12 558 GLN B N 1
ATOM 9309 C CA . GLN B 1 558 ? -36.906 -37.625 -11.094 1 95.12 558 GLN B CA 1
ATOM 9310 C C . GLN B 1 558 ? -35.438 -37.438 -11.453 1 95.12 558 GLN B C 1
ATOM 9312 O O . GLN B 1 558 ? -34.562 -37.688 -10.617 1 95.12 558 GLN B O 1
ATOM 9317 N N . GLU B 1 559 ? -35.188 -37.031 -12.609 1 95.94 559 GLU B N 1
ATOM 9318 C CA . GLU B 1 559 ? -33.812 -36.812 -13.094 1 95.94 559 GLU B CA 1
ATOM 9319 C C . GLU B 1 559 ? -33.094 -35.75 -12.289 1 95.94 559 GLU B C 1
ATOM 9321 O O . GLU B 1 559 ? -31.875 -35.75 -12.203 1 95.94 559 GLU B O 1
ATOM 9326 N N . ASN B 1 560 ? -33.875 -34.844 -11.695 1 96.31 560 ASN B N 1
ATOM 9327 C CA . ASN B 1 560 ? -33.312 -33.719 -10.977 1 96.31 560 ASN B CA 1
ATOM 9328 C C . ASN B 1 560 ? -33.5 -33.844 -9.469 1 96.31 560 ASN B C 1
ATOM 9330 O O . ASN B 1 560 ? -33.438 -32.875 -8.742 1 96.31 560 ASN B O 1
ATOM 9334 N N . GLY B 1 561 ? -33.75 -35.031 -9.047 1 94.75 561 GLY B N 1
ATOM 9335 C CA . GLY B 1 561 ? -33.812 -35.344 -7.625 1 94.75 561 GLY B CA 1
ATOM 9336 C C . GLY B 1 561 ? -35.094 -34.844 -6.957 1 94.75 561 GLY B C 1
ATOM 9337 O O . GLY B 1 561 ? -35.062 -34.531 -5.766 1 94.75 561 GLY B O 1
ATOM 9338 N N . LEU B 1 562 ? -36.125 -34.719 -7.707 1 96.19 562 LEU B N 1
ATOM 9339 C CA . LEU B 1 562 ? -37.406 -34.25 -7.184 1 96.19 562 LEU B CA 1
ATOM 9340 C C . LEU B 1 562 ? -38.531 -35.219 -7.48 1 96.19 562 LEU B C 1
ATOM 9342 O O . LEU B 1 562 ? -38.312 -36.219 -8.148 1 96.19 562 LEU B O 1
ATOM 9346 N N . THR B 1 563 ? -39.656 -35.031 -6.809 1 94.38 563 THR B N 1
ATOM 9347 C CA . THR B 1 563 ? -40.844 -35.812 -7.043 1 94.38 563 THR B CA 1
ATOM 9348 C C . THR B 1 563 ? -42.062 -34.906 -7.246 1 94.38 563 THR B C 1
ATOM 9350 O O . THR B 1 563 ? -41.969 -33.688 -7.031 1 94.38 563 THR B O 1
ATOM 9353 N N . GLU B 1 564 ? -43.188 -35.469 -7.645 1 93.56 564 GLU B N 1
ATOM 9354 C CA . GLU B 1 564 ? -44.406 -34.719 -7.926 1 93.56 564 GLU B CA 1
ATOM 9355 C C . GLU B 1 564 ? -44.969 -34.094 -6.656 1 93.56 564 GLU B C 1
ATOM 9357 O O . GLU B 1 564 ? -45.844 -33.219 -6.723 1 93.56 564 GLU B O 1
ATOM 9362 N N . LYS B 1 565 ? -44.406 -34.406 -5.602 1 92.38 565 LYS B N 1
ATOM 9363 C CA . LYS B 1 565 ? -44.812 -33.812 -4.332 1 92.38 565 LYS B CA 1
ATOM 9364 C C . LYS B 1 565 ? -44.594 -32.312 -4.324 1 92.38 565 LYS B C 1
ATOM 9366 O O . LYS B 1 565 ? -45.188 -31.578 -3.531 1 92.38 565 LYS B O 1
ATOM 9371 N N . ILE B 1 566 ? -43.781 -31.891 -5.242 1 94 566 ILE B N 1
ATOM 9372 C CA . ILE B 1 566 ? -43.438 -30.484 -5.289 1 94 566 ILE B CA 1
ATOM 9373 C C . ILE B 1 566 ? -44.656 -29.656 -5.676 1 94 566 ILE B C 1
ATOM 9375 O O . ILE B 1 566 ? -44.781 -28.5 -5.285 1 94 566 ILE B O 1
ATOM 9379 N N . PHE B 1 567 ? -45.594 -30.203 -6.406 1 93.81 567 PHE B N 1
ATOM 9380 C CA . PHE B 1 567 ? -46.781 -29.5 -6.914 1 93.81 567 PHE B CA 1
ATOM 9381 C C . PHE B 1 567 ? -47.875 -29.484 -5.875 1 93.81 567 PHE B C 1
ATOM 9383 O O . PHE B 1 567 ? -48.812 -28.688 -5.98 1 93.81 567 PHE B O 1
ATOM 9390 N N . THR B 1 568 ? -47.812 -30.328 -4.836 1 89.69 568 THR B N 1
ATOM 9391 C CA . THR B 1 568 ? -48.875 -30.422 -3.846 1 89.69 568 THR B CA 1
ATOM 9392 C C . THR B 1 568 ? -48.375 -30.047 -2.459 1 89.69 568 THR B C 1
ATOM 9394 O O . THR B 1 568 ? -49.062 -30.25 -1.459 1 89.69 568 THR B O 1
ATOM 9397 N N . ALA B 1 569 ? -47.219 -29.562 -2.467 1 84.88 569 ALA B N 1
ATOM 9398 C CA . ALA B 1 569 ? -46.594 -29.281 -1.182 1 84.88 569 ALA B CA 1
ATOM 9399 C C . ALA B 1 569 ? -47.281 -28.125 -0.469 1 84.88 569 ALA B C 1
ATOM 9401 O O . ALA B 1 569 ? -47.594 -27.109 -1.093 1 84.88 569 ALA B O 1
ATOM 9402 N N . GLY B 1 570 ? -47.625 -28.312 0.812 1 76.38 570 GLY B N 1
ATOM 9403 C CA . GLY B 1 570 ? -48.094 -27.234 1.669 1 76.38 570 GLY B CA 1
ATOM 9404 C C . GLY B 1 570 ? -47 -26.578 2.471 1 76.38 570 GLY B C 1
ATOM 9405 O O . GLY B 1 570 ? -45.812 -26.766 2.178 1 76.38 570 GLY B O 1
ATOM 9406 N N . GLU B 1 571 ? -47.281 -25.797 3.428 1 78.44 571 GLU B N 1
ATOM 9407 C CA . GLU B 1 571 ? -46.375 -25 4.242 1 78.44 571 GLU B CA 1
ATOM 9408 C C . GLU B 1 571 ? -45.375 -25.891 4.969 1 78.44 571 GLU B C 1
ATOM 9410 O O . GLU B 1 571 ? -44.156 -25.578 5.02 1 78.44 571 GLU B O 1
ATOM 9415 N N . LYS B 1 572 ? -45.781 -27.016 5.367 1 78.12 572 LYS B N 1
ATOM 9416 C CA . LYS B 1 572 ? -44.938 -27.891 6.176 1 78.12 572 LYS B CA 1
ATOM 9417 C C . LYS B 1 572 ? -44.125 -28.828 5.301 1 78.12 572 LYS B C 1
ATOM 9419 O O . LYS B 1 572 ? -43.125 -29.375 5.734 1 78.12 572 LYS B O 1
ATOM 9424 N N . ASP B 1 573 ? -44.469 -28.953 4.086 1 87.06 573 ASP B N 1
ATOM 9425 C CA . ASP B 1 573 ? -43.906 -29.953 3.193 1 87.06 573 ASP B CA 1
ATOM 9426 C C . ASP B 1 573 ? -42.656 -29.422 2.5 1 87.06 573 ASP B C 1
ATOM 9428 O O . ASP B 1 573 ? -41.812 -30.203 2.062 1 87.06 573 ASP B O 1
ATOM 9432 N N . VAL B 1 574 ? -42.531 -28.203 2.541 1 87.81 574 VAL B N 1
ATOM 9433 C CA . VAL B 1 574 ? -41.469 -27.594 1.719 1 87.81 574 VAL B CA 1
ATOM 9434 C C . VAL B 1 574 ? -40.094 -27.953 2.275 1 87.81 574 VAL B C 1
ATOM 9436 O O . VAL B 1 574 ? -39.188 -28.234 1.517 1 87.81 574 VAL B O 1
ATOM 9439 N N . THR B 1 575 ? -39.938 -28.031 3.574 1 90.69 575 THR B N 1
ATOM 9440 C CA . THR B 1 575 ? -38.656 -28.406 4.18 1 90.69 575 THR B CA 1
ATOM 9441 C C . THR B 1 575 ? -38.344 -29.875 3.932 1 90.69 575 THR B C 1
ATOM 9443 O O . THR B 1 575 ? -37.188 -30.25 3.764 1 90.69 575 THR B O 1
ATOM 9446 N N . LYS B 1 576 ? -39.406 -30.609 3.896 1 93.12 576 LYS B N 1
ATOM 9447 C CA . LYS B 1 576 ? -39.219 -32.031 3.623 1 93.12 576 LYS B CA 1
ATOM 9448 C C . LYS B 1 576 ? -38.781 -32.25 2.182 1 93.12 576 LYS B C 1
ATOM 9450 O O . LYS B 1 576 ? -37.969 -33.156 1.91 1 93.12 576 LYS B O 1
ATOM 9455 N N . ILE B 1 577 ? -39.312 -31.516 1.292 1 94.81 577 ILE B N 1
ATOM 9456 C CA . ILE B 1 577 ? -38.938 -31.609 -0.113 1 94.81 577 ILE B CA 1
ATOM 9457 C C . ILE B 1 577 ? -37.438 -31.344 -0.262 1 94.81 577 ILE B C 1
ATOM 9459 O O . ILE B 1 577 ? -36.719 -32.094 -0.95 1 94.81 577 ILE B O 1
ATOM 9463 N N . LEU B 1 578 ? -36.969 -30.344 0.421 1 95.12 578 LEU B N 1
ATOM 9464 C CA . LEU B 1 578 ? -35.562 -30 0.346 1 95.12 578 LEU B CA 1
ATOM 9465 C C . LEU B 1 578 ? -34.688 -31.062 1.016 1 95.12 578 LEU B C 1
ATOM 9467 O O . LEU B 1 578 ? -33.625 -31.406 0.509 1 95.12 578 LEU B O 1
ATOM 9471 N N . ALA B 1 579 ? -35.156 -31.562 2.1 1 95.25 579 ALA B N 1
ATOM 9472 C CA . ALA B 1 579 ? -34.438 -32.625 2.791 1 95.25 579 ALA B CA 1
ATOM 9473 C C . ALA B 1 579 ? -34.344 -33.875 1.921 1 95.25 579 ALA B C 1
ATOM 9475 O O . ALA B 1 579 ? -33.281 -34.531 1.848 1 95.25 579 ALA B O 1
ATOM 9476 N N . ASP B 1 580 ? -35.406 -34.25 1.319 1 95.69 580 ASP B N 1
ATOM 9477 C CA . ASP B 1 580 ? -35.438 -35.406 0.434 1 95.69 580 ASP B CA 1
ATOM 9478 C C . ASP B 1 580 ? -34.5 -35.219 -0.766 1 95.69 580 ASP B C 1
ATOM 9480 O O . ASP B 1 580 ? -33.844 -36.156 -1.195 1 95.69 580 ASP B O 1
ATOM 9484 N N . ARG B 1 581 ? -34.469 -34.062 -1.219 1 96.81 581 ARG B N 1
ATOM 9485 C CA . ARG B 1 581 ? -33.625 -33.781 -2.365 1 96.81 581 ARG B CA 1
ATOM 9486 C C . ARG B 1 581 ? -32.156 -33.875 -1.975 1 96.81 581 ARG B C 1
ATOM 9488 O O . ARG B 1 581 ? -31.328 -34.375 -2.746 1 96.81 581 ARG B O 1
ATOM 9495 N N . ARG B 1 582 ? -31.797 -33.406 -0.779 1 97.69 582 ARG B N 1
ATOM 9496 C CA . ARG B 1 582 ? -30.422 -33.531 -0.308 1 97.69 582 ARG B CA 1
ATOM 9497 C C . ARG B 1 582 ? -29.984 -34.969 -0.29 1 97.69 582 ARG B C 1
ATOM 9499 O O . ARG B 1 582 ? -28.875 -35.312 -0.717 1 97.69 582 ARG B O 1
ATOM 9506 N N . LYS B 1 583 ? -30.859 -35.812 0.14 1 97.5 583 LYS B N 1
ATOM 9507 C CA . LYS B 1 583 ? -30.562 -37.219 0.18 1 97.5 583 LYS B CA 1
ATOM 9508 C C . LYS B 1 583 ? -30.438 -37.812 -1.228 1 97.5 583 LYS B C 1
ATOM 9510 O O . LYS B 1 583 ? -29.578 -38.625 -1.49 1 97.5 583 LYS B O 1
ATOM 9515 N N . GLN B 1 584 ? -31.281 -37.375 -2.068 1 97.31 584 GLN B N 1
ATOM 9516 C CA . GLN B 1 584 ? -31.25 -37.875 -3.443 1 97.31 584 GLN B CA 1
ATOM 9517 C C . GLN B 1 584 ? -29.969 -37.438 -4.145 1 97.31 584 GLN B C 1
ATOM 9519 O O . GLN B 1 584 ? -29.375 -38.188 -4.918 1 97.31 584 GLN B O 1
ATOM 9524 N N . MET B 1 585 ? -29.609 -36.219 -3.908 1 97.81 585 MET B N 1
ATOM 9525 C CA . MET B 1 585 ? -28.359 -35.719 -4.461 1 97.81 585 MET B CA 1
ATOM 9526 C C . MET B 1 585 ? -27.188 -36.594 -4.035 1 97.81 585 MET B C 1
ATOM 9528 O O . MET B 1 585 ? -26.344 -36.938 -4.859 1 97.81 585 MET B O 1
ATOM 9532 N N . ALA B 1 586 ? -27.141 -36.875 -2.785 1 98.25 586 ALA B N 1
ATOM 9533 C CA . ALA B 1 586 ? -26.078 -37.719 -2.248 1 98.25 586 ALA B CA 1
ATOM 9534 C C . ALA B 1 586 ? -26.094 -39.125 -2.902 1 98.25 586 ALA B C 1
ATOM 9536 O O . ALA B 1 586 ? -25.047 -39.656 -3.25 1 98.25 586 ALA B O 1
ATOM 9537 N N . LEU B 1 587 ? -27.25 -39.594 -3.061 1 97.44 587 LEU B N 1
ATOM 9538 C CA . LEU B 1 587 ? -27.406 -40.906 -3.666 1 97.44 587 LEU B CA 1
ATOM 9539 C C . LEU B 1 587 ? -26.922 -40.906 -5.113 1 97.44 587 LEU B C 1
ATOM 9541 O O . LEU B 1 587 ? -26.297 -41.875 -5.57 1 97.44 587 LEU B O 1
ATOM 9545 N N . GLU B 1 588 ? -27.281 -39.906 -5.816 1 97.38 588 GLU B N 1
ATOM 9546 C CA . GLU B 1 588 ? -26.844 -39.781 -7.207 1 97.38 588 GLU B CA 1
ATOM 9547 C C . GLU B 1 588 ? -25.328 -39.75 -7.309 1 97.38 588 GLU B C 1
ATOM 9549 O O . GLU B 1 588 ? -24.75 -40.375 -8.203 1 97.38 588 GLU B O 1
ATOM 9554 N N . ILE B 1 589 ? -24.703 -39.062 -6.445 1 98.19 589 ILE B N 1
ATOM 9555 C CA . ILE B 1 589 ? -23.25 -39 -6.414 1 98.19 589 ILE B CA 1
ATOM 9556 C C . ILE B 1 589 ? -22.672 -40.375 -6.102 1 98.19 589 ILE B C 1
ATOM 9558 O O . ILE B 1 589 ? -21.688 -40.781 -6.723 1 98.19 589 ILE B O 1
ATOM 9562 N N . LYS B 1 590 ? -23.266 -41.031 -5.121 1 97.94 590 LYS B N 1
ATOM 9563 C CA . LYS B 1 590 ? -22.828 -42.375 -4.734 1 97.94 590 LYS B CA 1
ATOM 9564 C C . LYS B 1 590 ? -22.875 -43.344 -5.922 1 97.94 590 LYS B C 1
ATOM 9566 O O . LYS B 1 590 ? -21.906 -44.062 -6.168 1 97.94 590 LYS B O 1
ATOM 9571 N N . GLU B 1 591 ? -23.953 -43.312 -6.621 1 97.31 591 GLU B N 1
ATOM 9572 C CA . GLU B 1 591 ? -24.125 -44.188 -7.773 1 97.31 591 GLU B CA 1
ATOM 9573 C C . GLU B 1 591 ? -23.141 -43.844 -8.883 1 97.31 591 GLU B C 1
ATOM 9575 O O . GLU B 1 591 ? -22.578 -44.719 -9.523 1 97.31 591 GLU B O 1
ATOM 9580 N N . PHE B 1 592 ? -22.984 -42.625 -9.07 1 97.69 592 PHE B N 1
ATOM 9581 C CA . PHE B 1 592 ? -22.016 -42.156 -10.07 1 97.69 592 PHE B CA 1
ATOM 9582 C C . PHE B 1 592 ? -20.609 -42.594 -9.695 1 97.69 592 PHE B C 1
ATOM 9584 O O . PHE B 1 592 ? -19.859 -43.062 -10.547 1 97.69 592 PHE B O 1
ATOM 9591 N N . TYR B 1 593 ? -20.25 -42.438 -8.43 1 97.88 593 TYR B N 1
ATOM 9592 C CA . TYR B 1 593 ? -18.922 -42.781 -7.938 1 97.88 593 TYR B CA 1
ATOM 9593 C C . TYR B 1 593 ? -18.594 -44.25 -8.242 1 97.88 593 TYR B C 1
ATOM 9595 O O . TYR B 1 593 ? -17.453 -44.562 -8.602 1 97.88 593 TYR B O 1
ATOM 9603 N N . LYS B 1 594 ? -19.594 -45.094 -8.242 1 95.88 594 LYS B N 1
ATOM 9604 C CA . LYS B 1 594 ? -19.406 -46.531 -8.484 1 95.88 594 LYS B CA 1
ATOM 9605 C C . LYS B 1 594 ? -19.062 -46.781 -9.945 1 95.88 594 LYS B C 1
ATOM 9607 O O . LYS B 1 594 ? -18.469 -47.812 -10.266 1 95.88 594 LYS B O 1
ATOM 9612 N N . THR B 1 595 ? -19.406 -45.844 -10.773 1 96.44 595 THR B N 1
ATOM 9613 C CA . THR B 1 595 ? -19.172 -46.062 -12.195 1 96.44 595 THR B CA 1
ATOM 9614 C C . THR B 1 595 ? -17.766 -45.625 -12.578 1 96.44 595 THR B C 1
ATOM 9616 O O . THR B 1 595 ? -17.297 -45.906 -13.68 1 96.44 595 THR B O 1
ATOM 9619 N N . LEU B 1 596 ? -17.234 -44.969 -11.695 1 96.56 596 LEU B N 1
ATOM 9620 C CA . LEU B 1 596 ? -15.906 -44.438 -11.992 1 96.56 596 LEU B CA 1
ATOM 9621 C C . LEU B 1 596 ? -14.859 -45.531 -11.922 1 96.56 596 LEU B C 1
ATOM 9623 O O . LEU B 1 596 ? -13.82 -45.469 -12.586 1 96.56 596 LEU B O 1
#

InterPro domains:
  IPR004919 GmrSD restriction endonucleases, N-terminal domain [PF03235] (18-222)

Radius of gyration: 38.45 Å; Cα contacts (8 Å, |Δi|>4): 1857; chains: 2; bounding box: 91×99×83 Å

pLDDT: mean 88.36, std 12.73, range [33.19, 98.56]

Sequence (1192 aa):
MKSDNYKITQYSVSSILNYVENSQIAIPEIQRPFVWKGEEVRALIDSLYEGYPIGYLIVWQNSQVRVRGFGKGGTKKILIDGQQRVTALMAALLGKEVLDEQYQSCRIRIAFNPLAQTGDERFAVCDEKHEQDSKWIPDISIFFRRDFSFRQFEKEYKEANPGEDFTPLEESVDTLKEIIKHQVGVIELSFLLDIDVVSEIFIRINLQGKPLNQEDFVMSKISVNEEYGGDYIRNCIDYFCHLLREPSFYQVLQQNETDFFNSEYGQAVAWCQNGEKNLYIPSYADVLKVVLISYFGKVRIGDLVHLLSGRTGEKKGLTKKEISKKLSEESFEKLGAGVKAFVCEKNFKGFQKALKKAGYCCSRLLYSQSVLNYCYAMYLLMDRQGIGEEEKESLLARWMTMVMLTGHYQSGGEGTVLKDYANATEEGFASYLAQIEELKLTEEFYDSILPDKFASTTARTAPFLVYVATQCARGVHSLYSDVTIEELYKNKTESYQILPKTYLAKCGYKTREIYGQVANLTYISKETKDIVKRKAPADYREKLEEVIGREAITASLQENGLTEKIFTAGEKDVTKILADRRKQMALEIKEFYKTLMKSDNYKITQYSVSSILNYVENSQIAIPEIQRPFVWKGEEVRALIDSLYEGYPIGYLIVWQNSQVRVRGFGKGGTKKILIDGQQRVTALMAALLGKEVLDEQYQSCRIRIAFNPLAQTGDERFAVCDEKHEQDSKWIPDISIFFRRDFSFRQFEKEYKEANPGEDFTPLEESVDTLKEIIKHQVGVIELSFLLDIDVVSEIFIRINLQGKPLNQEDFVMSKISVNEEYGGDYIRNCIDYFCHLLREPSFYQVLQQNETDFFNSEYGQAVAWCQNGEKNLYIPSYADVLKVVLISYFGKVRIGDLVHLLSGRTGEKKGLTKKEISKKLSEESFEKLGAGVKAFVCEKNFKGFQKALKKAGYCCSRLLYSQSVLNYCYAMYLLMDRQGIGEEEKESLLARWMTMVMLTGHYQSGGEGTVLKDYANATEEGFASYLAQIEELKLTEEFYDSILPDKFASTTARTAPFLVYVATQCARGVHSLYSDVTIEELYKNKTESYQILPKTYLAKCGYKTREIYGQVANLTYISKETKDIVKRKAPADYREKLEEVIGREAITASLQENGLTEKIFTAGEKDVTKILADRRKQMALEIKEFYKTL

Nearest PDB structures (foldseek):
  7rpi-assembly1_A  TM=1.310E-01  e=9.637E+00  Mus musculus

Organism: NCBI:txid39488

Solvent-accessible surface area (backbone atoms only — not comparable to full-atom values): 63359 Å² total; per-residue (Å²): 120,62,68,71,41,47,47,81,50,69,42,32,46,48,53,52,54,50,31,40,75,68,54,34,31,27,55,35,57,70,82,35,48,50,81,74,51,60,64,56,44,39,49,53,52,49,33,36,54,67,30,46,72,78,55,62,33,32,32,34,35,59,49,89,56,56,56,92,83,54,69,91,74,64,58,38,26,35,47,74,41,49,60,68,57,53,51,38,48,40,17,36,44,69,59,38,66,42,24,32,90,84,64,44,79,40,78,55,42,35,18,36,28,46,68,48,50,93,90,49,73,40,66,38,61,48,48,71,71,36,65,73,34,70,72,35,41,43,48,50,24,57,72,65,40,92,83,54,48,67,70,61,48,51,52,55,50,48,67,63,40,74,89,62,78,65,79,48,36,64,60,41,51,50,44,54,62,49,35,40,67,41,69,33,42,31,39,38,33,32,50,58,54,42,66,65,53,52,42,47,45,52,34,65,53,46,64,86,70,75,71,68,59,63,58,39,48,44,48,24,58,34,41,63,35,59,90,66,43,18,41,54,47,40,48,38,47,51,49,45,41,45,24,70,76,39,20,79,50,44,62,59,44,54,70,72,37,51,71,50,51,72,32,74,52,31,54,33,44,56,69,42,53,74,57,69,90,66,66,78,79,56,48,60,60,45,51,52,49,23,32,34,35,46,68,68,68,43,79,56,68,60,55,54,48,31,32,54,62,8,38,80,71,91,62,84,68,56,65,83,85,52,49,34,67,63,47,17,51,51,39,38,52,47,48,45,53,31,51,44,52,58,54,16,57,68,51,43,51,43,51,52,48,11,41,38,70,48,12,46,83,48,54,85,59,58,81,47,71,66,57,51,35,54,50,49,17,51,51,52,38,40,51,74,69,66,54,52,67,72,56,48,26,30,52,45,19,46,48,54,51,49,36,39,61,68,42,63,50,72,88,39,46,67,62,43,53,49,51,50,50,54,48,23,67,73,66,31,53,72,58,42,50,52,51,49,43,62,71,61,67,36,71,60,34,44,69,46,54,49,22,55,61,34,49,36,56,59,86,84,38,52,49,58,36,50,48,52,16,40,36,33,58,68,62,33,46,16,57,73,48,89,51,36,40,50,58,41,54,75,66,65,54,65,75,37,56,75,60,28,55,70,50,36,36,75,42,70,45,75,47,55,70,62,49,39,11,42,53,34,47,45,53,59,50,73,72,42,43,73,64,45,64,90,45,48,52,53,76,36,46,66,61,45,38,73,72,63,31,65,65,51,44,54,52,27,30,51,68,63,43,42,59,76,57,61,48,70,51,53,58,78,39,52,62,53,54,46,53,52,23,20,41,40,50,28,47,52,46,54,58,51,60,72,71,74,120,62,68,71,41,49,48,80,50,70,42,32,46,49,53,52,53,49,31,41,76,69,54,35,32,31,55,37,58,70,81,34,48,51,81,74,50,60,64,56,44,38,49,52,52,49,32,35,55,68,30,46,74,77,54,65,33,32,33,34,35,59,49,89,56,55,54,92,84,55,70,90,75,64,56,39,27,35,47,75,39,48,59,68,58,52,51,38,48,39,17,37,44,68,59,39,66,41,26,32,91,84,63,43,80,41,78,54,43,34,16,36,29,46,68,47,49,95,91,48,73,40,65,40,60,48,47,68,72,36,66,72,33,73,71,35,41,44,47,50,24,57,72,66,41,92,83,55,48,68,70,61,48,52,52,55,51,47,68,65,42,75,90,63,77,65,79,48,36,64,60,41,50,50,45,55,63,48,34,40,66,42,71,34,41,29,41,38,33,31,49,57,51,42,65,65,53,50,42,49,45,52,34,65,54,47,67,87,66,74,71,68,59,62,59,40,50,44,49,25,57,35,41,64,35,58,90,65,43,18,42,54,46,40,47,38,46,51,50,44,40,45,25,70,75,38,21,79,50,42,62,60,45,55,72,73,37,52,71,50,51,72,31,76,51,29,55,32,44,55,67,43,55,74,57,68,91,67,66,78,79,57,48,60,61,46,51,52,48,24,33,34,35,45,69,65,69,43,78,57,68,59,55,54,47,31,32,54,62,9,38,81,72,91,62,81,70,57,65,82,84,52,50,36,67,63,47,17,51,52,37,37,50,47,48,45,52,30,50,46,53,57,54,17,58,68,52,44,51,45,50,52,50,12,40,40,69,47,12,45,82,48,53,85,58,57,82,48,71,68,56,51,35,54,51,49,18,50,51,52,40,42,52,75,68,66,54,52,70,73,57,47,27,31,52,48,19,47,48,54,52,49,37,38,60,68,42,62,48,73,87,37,46,68,64,42,53,48,50,50,49,53,48,24,66,73,66,31,53,70,57,40,49,54,52,48,43,62,70,62,65,34,70,60,33,46,68,47,54,49,22,54,61,34,49,36,56,60,85,86,39,52,48,58,37,50,49,53,16,42,36,33,59,70,62,32,46,16,57,72,47,89,51,36,40,47,58,42,53,75,66,66,55,65,76,36,56,74,59,28,55,71,52,38,36,74,43,69,44,74,48,56,68,62,49,39,11,43,53,34,47,44,52,59,50,72,73,43,42,73,63,46,63,91,44,49,53,53,76,35,45,67,64,45,38,73,72,66,32,66,67,50,46,55,54,27,30,50,68,64,42,42,59,76,57,59,49,70,51,54,60,77,39,51,62,51,53,46,52,53,23,19,42,39,49,29,47,53,45,54,57,50,58,73,72,74

Foldseek 3Di:
DVVFFKDKDKDFLLRLLVCPVVQLEFELCQLPAQDDDLVVLQVLLVCLLVPHADAAWEKEFAAQDDPPPPPDGRTRIYTQPCSNVNVSCCQQQQVAWGQHNLGDTDGFFKKAQQQDDVPGDGIDGADPVQVVDLRIDGGLNLLNDPPDDVVVVVVVSCVSDPPDDCVRNVVSSVSSNCSSRRMHMYMYGYNQAALVVVQVVVCVVVVPDDGRPLLSVLLRLLCSPVVLPSVLLSCLLSVLLSLLSPLVCLVVCCVVPVVSCPDLSVVQQVVSNVNDNFLARDHSSLLLQLLCCQQVLARDSSVLRCQLSQADDPDRGDDPVRRDPVSNNVSSVSSSVSSSLCNGPLLRVLLRLLCVLLQCPHNVLPADNLLSSLLSSVLSNLVVVVHDSVVSSLLSSLVSLQCLQQVQCVPPPRNSSSVLSVVCNVPNSVVSSVVVCPVRVDPCCLQPVSLVLQLDLDQDGSSLSSLLSLQNSVQFCFQLDNHGSSVCVVVVADKDFQQDLVNLVVLVHNDSSQRRGNLRIGGDDPVVCVQPPPDQLLVRVVVSCVPRHDVSNQVSQVSQQFHPCSNVDHSVCSSVRSSSSSSSSSVSSVVSSVVD/DVVFFKDKDKDFLLRLLVCPVVQLEFELCQLPAQDDDLVVLQVLLVCLLVPHADAEWEKEFADQDDPPPPPDGRTRIYTQPCSNVNVSCCQQAQVAWGQHNLGDTDGFFKKAQQQADVPGDGIDGADPVQVVDLRIDGGLNLLNDPPDDVVVVVVVSCVSPPPDDCVRNVVSSVSSNCSSRRMHMYMYGYNQFALVVVQVVVCVVVVPDDGRPLLSVLLRLLCSPVVLPSVLLSCLLSVLLSLLSPLVCLVVCCVVPVVSCPDLSVVQQVVSNVNDNFLARDHSSLLLQLLCCQQVLARDSSVLRCQLSQADDPDRGDDPVRRDPVSNNVSSVSSSVSSSLCNGPLLRVLLRLLVVLLQCPHNVLPADNLLSSLLSSVLSNLVVVVHDSVVSSLLSSLVSLQCLQQVQCVPPPRNSSSVLSVVCNVPNNVVSSVVVCPVRVDPCCLQPVSLVLQLDLDQDGSSLSSLLSLQNNVQFCFQLDNHGSSVCVVVVADKDFQQDLVNLVVLVHNDSSQRRGNLRIGGDDPVVCVQPPPDQLLVRVVVSCVPRHDVSNQVSQVSQQFHPCSNVDHSVCSSVRSSSSSSSSSVSSVVSSVVD